Protein AF-0000000078884298 (afdb_homodimer)

Structure (mmCIF, N/CA/C/O backbone):
data_AF-0000000078884298-model_v1
#
loop_
_entity.id
_entity.type
_entity.pdbx_description
1 polymer 'Uncharacterized protein'
#
loop_
_atom_site.group_PDB
_atom_site.id
_atom_site.type_symbol
_atom_site.label_atom_id
_atom_site.label_alt_id
_atom_site.label_comp_id
_atom_site.label_asym_id
_atom_site.label_entity_id
_atom_site.label_seq_id
_atom_site.pdbx_PDB_ins_code
_atom_site.Cartn_x
_atom_site.Cartn_y
_atom_site.Cartn_z
_atom_site.occupancy
_atom_site.B_iso_or_equiv
_atom_site.auth_seq_id
_atom_site.auth_comp_id
_atom_site.auth_asym_id
_atom_site.auth_atom_id
_atom_site.pdbx_PDB_model_num
ATOM 1 N N . MET A 1 1 ? 33.438 -14.641 -19.438 1 27.86 1 MET A N 1
ATOM 2 C CA . MET A 1 1 ? 32.188 -14.547 -20.156 1 27.86 1 MET A CA 1
ATOM 3 C C . MET A 1 1 ? 31.797 -15.891 -20.781 1 27.86 1 MET A C 1
ATOM 5 O O . MET A 1 1 ? 32.5 -16.391 -21.656 1 27.86 1 MET A O 1
ATOM 9 N N . SER A 1 2 ? 31.266 -16.688 -20.062 1 37.75 2 SER A N 1
ATOM 10 C CA . SER A 1 2 ? 31.047 -17.984 -20.703 1 37.75 2 SER A CA 1
ATOM 11 C C . SER A 1 2 ? 30.297 -17.812 -22.031 1 37.75 2 SER A C 1
ATOM 13 O O . SER A 1 2 ? 29.438 -16.938 -22.141 1 37.75 2 SER A O 1
ATOM 15 N N . ASP A 1 3 ? 30.766 -18.125 -23.047 1 38.22 3 ASP A N 1
ATOM 16 C CA . ASP A 1 3 ? 30.344 -18.109 -24.438 1 38.22 3 ASP A CA 1
ATOM 17 C C . ASP A 1 3 ? 28.922 -18.656 -24.594 1 38.22 3 ASP A C 1
ATOM 19 O O . ASP A 1 3 ? 28.625 -19.766 -24.156 1 38.22 3 ASP A O 1
ATOM 23 N N . PRO A 1 4 ? 27.969 -17.781 -24.844 1 50.66 4 PRO A N 1
ATOM 24 C CA . PRO A 1 4 ? 26.609 -18.25 -25.109 1 50.66 4 PRO A CA 1
ATOM 25 C C . PRO A 1 4 ? 26.594 -19.578 -25.859 1 50.66 4 PRO A C 1
ATOM 27 O O . PRO A 1 4 ? 25.688 -20.391 -25.641 1 50.66 4 PRO A O 1
ATOM 30 N N . GLU A 1 5 ? 27.609 -19.781 -26.609 1 48.53 5 GLU A N 1
ATOM 31 C CA . GLU A 1 5 ? 27.672 -21.031 -27.359 1 48.53 5 GLU A CA 1
ATOM 32 C C . GLU A 1 5 ? 27.953 -22.219 -26.438 1 48.53 5 GLU A C 1
ATOM 34 O O . GLU A 1 5 ? 27.406 -23.312 -26.641 1 48.53 5 GLU A O 1
ATOM 39 N N . VAL A 1 6 ? 28.781 -21.984 -25.438 1 46.94 6 VAL A N 1
ATOM 40 C CA . VAL A 1 6 ? 29.125 -23.078 -24.516 1 46.94 6 VAL A CA 1
ATOM 41 C C . VAL A 1 6 ? 27.922 -23.391 -23.609 1 46.94 6 VAL A C 1
ATOM 43 O O . VAL A 1 6 ? 27.641 -24.547 -23.328 1 46.94 6 VAL A O 1
ATOM 46 N N . GLU A 1 7 ? 27.281 -22.375 -23.125 1 55.28 7 GLU A N 1
ATOM 47 C CA . GLU A 1 7 ? 26.094 -22.531 -22.297 1 55.28 7 GLU A CA 1
ATOM 48 C C . GLU A 1 7 ? 25 -23.312 -23.016 1 55.28 7 GLU A C 1
ATOM 50 O O . GLU A 1 7 ? 24.359 -24.188 -22.422 1 55.28 7 GLU A O 1
ATOM 55 N N . ASP A 1 8 ? 25.016 -23.125 -24.234 1 65.81 8 ASP A N 1
ATOM 56 C CA . ASP A 1 8 ? 24.047 -23.828 -25.078 1 65.81 8 ASP A CA 1
ATOM 57 C C . ASP A 1 8 ? 24.469 -25.281 -25.281 1 65.81 8 ASP A C 1
ATOM 59 O O . ASP A 1 8 ? 23.625 -26.172 -25.328 1 65.81 8 ASP A O 1
ATOM 63 N N . ARG A 1 9 ? 25.797 -25.578 -25.078 1 68.81 9 ARG A N 1
ATOM 64 C CA . ARG A 1 9 ? 26.281 -26.938 -25.281 1 68.81 9 ARG A CA 1
ATOM 65 C C . ARG A 1 9 ? 25.953 -27.828 -24.094 1 68.81 9 ARG A C 1
ATOM 67 O O . ARG A 1 9 ? 25.562 -28.984 -24.266 1 68.81 9 ARG A O 1
ATOM 74 N N . GLU A 1 10 ? 26.141 -27.297 -22.938 1 76.5 10 GLU A N 1
ATOM 75 C CA . GLU A 1 10 ? 25.844 -28.094 -21.75 1 76.5 10 GLU A CA 1
ATOM 76 C C . GLU A 1 10 ? 24.359 -28.422 -21.656 1 76.5 10 GLU A C 1
ATOM 78 O O . GLU A 1 10 ? 23.984 -29.562 -21.391 1 76.5 10 GLU A O 1
ATOM 83 N N . ALA A 1 11 ? 23.594 -27.5 -21.906 1 79.94 11 ALA A N 1
ATOM 84 C CA . ALA A 1 11 ? 22.141 -27.734 -21.891 1 79.94 11 ALA A CA 1
ATOM 85 C C . ALA A 1 11 ? 21.75 -28.734 -22.969 1 79.94 11 ALA A C 1
ATOM 87 O O . ALA A 1 11 ? 20.859 -29.562 -22.766 1 79.94 11 ALA A O 1
ATOM 88 N N . ARG A 1 12 ? 22.438 -28.688 -24.062 1 79.19 12 ARG A N 1
ATOM 89 C CA . ARG A 1 12 ? 22.141 -29.609 -25.156 1 79.19 12 ARG A CA 1
ATOM 90 C C . ARG A 1 12 ? 22.5 -31.047 -24.781 1 79.19 12 ARG A C 1
ATOM 92 O O . ARG A 1 12 ? 21.797 -31.984 -25.156 1 79.19 12 ARG A O 1
ATOM 99 N N . GLU A 1 13 ? 23.531 -31.172 -24.031 1 84 13 GLU A N 1
ATOM 100 C CA . GLU A 1 13 ? 23.938 -32.5 -23.578 1 84 13 GLU A CA 1
ATOM 101 C C . GLU A 1 13 ? 22.922 -33.094 -22.594 1 84 13 GLU A C 1
ATOM 103 O O . GLU A 1 13 ? 22.625 -34.281 -22.641 1 84 13 GLU A O 1
ATOM 108 N N . ILE A 1 14 ? 22.453 -32.281 -21.797 1 86.5 14 ILE A N 1
ATOM 109 C CA . ILE A 1 14 ? 21.469 -32.719 -20.812 1 86.5 14 ILE A CA 1
ATOM 110 C C . ILE A 1 14 ? 20.156 -33.062 -21.531 1 86.5 14 ILE A C 1
ATOM 112 O O . ILE A 1 14 ? 19.5 -34.062 -21.188 1 86.5 14 ILE A O 1
ATOM 116 N N . ARG A 1 15 ? 19.797 -32.344 -22.547 1 86.94 15 ARG A N 1
ATOM 117 C CA . ARG A 1 15 ? 18.578 -32.594 -23.312 1 86.94 15 ARG A CA 1
ATOM 118 C C . ARG A 1 15 ? 18.641 -33.969 -24 1 86.94 15 ARG A C 1
ATOM 120 O O . ARG A 1 15 ? 17.641 -34.656 -24.109 1 86.94 15 ARG A O 1
ATOM 127 N N . ARG A 1 16 ? 19.828 -34.25 -24.344 1 84.5 16 ARG A N 1
ATOM 128 C CA . ARG A 1 16 ? 20 -35.531 -25.016 1 84.5 16 ARG A CA 1
ATOM 129 C C . ARG A 1 16 ? 19.781 -36.688 -24.047 1 84.5 16 ARG A C 1
ATOM 131 O O . ARG A 1 16 ? 19.344 -37.781 -24.453 1 84.5 16 ARG A O 1
ATOM 138 N N . LYS A 1 17 ? 19.984 -36.375 -22.844 1 87.62 17 LYS A N 1
ATOM 139 C CA . LYS A 1 17 ? 19.781 -37.406 -21.828 1 87.62 17 LYS A CA 1
ATOM 140 C C . LYS A 1 17 ? 18.297 -37.594 -21.5 1 87.62 17 LYS A C 1
ATOM 142 O O . LYS A 1 17 ? 17.891 -38.594 -20.906 1 87.62 17 LYS A O 1
ATOM 147 N N . CYS A 1 18 ? 17.5 -36.688 -21.969 1 90.44 18 CYS A N 1
ATOM 148 C CA . CYS A 1 18 ? 16.078 -36.656 -21.641 1 90.44 18 CYS A CA 1
ATOM 149 C C . CYS A 1 18 ? 15.234 -37.188 -22.797 1 90.44 18 CYS A C 1
ATOM 151 O O . CYS A 1 18 ? 14.211 -36.594 -23.141 1 90.44 18 CYS A O 1
ATOM 153 N N . ARG A 1 19 ? 15.594 -38.25 -23.453 1 90.25 19 ARG A N 1
ATOM 154 C CA . ARG A 1 19 ? 14.844 -38.938 -24.484 1 90.25 19 ARG A CA 1
ATOM 155 C C . ARG A 1 19 ? 14.508 -38 -25.656 1 90.25 19 ARG A C 1
ATOM 157 O O . ARG A 1 19 ? 13.367 -37.969 -26.109 1 90.25 19 ARG A O 1
ATOM 164 N N . THR A 1 20 ? 15.352 -37.156 -26.016 1 91.81 20 THR A N 1
ATOM 165 C CA . THR A 1 20 ? 15.125 -36.25 -27.141 1 91.81 20 THR A CA 1
ATOM 166 C C . THR A 1 20 ? 15.172 -37 -28.469 1 91.81 20 THR A C 1
ATOM 168 O O . THR A 1 20 ? 16.094 -37.781 -28.719 1 91.81 20 THR A O 1
ATOM 171 N N . VAL A 1 21 ? 14.133 -36.844 -29.234 1 91.62 21 VAL A N 1
ATOM 172 C CA . VAL A 1 21 ? 14.086 -37.406 -30.578 1 91.62 21 VAL A CA 1
ATOM 173 C C . VAL A 1 21 ? 14.008 -36.281 -31.609 1 91.62 21 VAL A C 1
ATOM 175 O O . VAL A 1 21 ? 13.219 -35.344 -31.453 1 91.62 21 VAL A O 1
ATOM 178 N N . GLU A 1 22 ? 14.875 -36.312 -32.562 1 91.06 22 GLU A N 1
ATOM 179 C CA . GLU A 1 22 ? 14.891 -35.312 -33.625 1 91.06 22 GLU A CA 1
ATOM 180 C C . GLU A 1 22 ? 14.773 -35.969 -35 1 91.06 22 GLU A C 1
ATOM 182 O O . GLU A 1 22 ? 15.414 -37 -35.25 1 91.06 22 GLU A O 1
ATOM 187 N N . PHE A 1 23 ? 13.836 -35.562 -35.719 1 89.12 23 PHE A N 1
ATOM 188 C CA . PHE A 1 23 ? 13.703 -36.062 -37.094 1 89.12 23 PHE A CA 1
ATOM 189 C C . PHE A 1 23 ? 13.109 -35 -38 1 89.12 23 PHE A C 1
ATOM 191 O O . PHE A 1 23 ? 12.719 -33.938 -37.531 1 89.12 23 PHE A O 1
ATOM 198 N N . SER A 1 24 ? 13.258 -35.094 -39.219 1 88.81 24 SER A N 1
ATOM 199 C CA . SER A 1 24 ? 12.734 -34.156 -40.188 1 88.81 24 SER A CA 1
ATOM 200 C C . SER A 1 24 ? 11.672 -34.781 -41.094 1 88.81 24 SER A C 1
ATOM 202 O O . SER A 1 24 ? 11.805 -35.938 -41.469 1 88.81 24 SER A O 1
ATOM 204 N N . ILE A 1 25 ? 10.594 -34.281 -41.125 1 81.81 25 ILE A N 1
ATOM 205 C CA . ILE A 1 25 ? 9.555 -34.688 -42.094 1 81.81 25 ILE A CA 1
ATOM 206 C C . ILE A 1 25 ? 9.539 -33.688 -43.25 1 81.81 25 ILE A C 1
ATOM 208 O O . ILE A 1 25 ? 9.148 -32.531 -43.094 1 81.81 25 ILE A O 1
ATOM 212 N N . TRP A 1 26 ? 9.969 -34.156 -44.438 1 80.56 26 TRP A N 1
ATOM 213 C CA . TRP A 1 26 ? 10.18 -33.281 -45.562 1 80.56 26 TRP A CA 1
ATOM 214 C C . TRP A 1 26 ? 11.117 -32.125 -45.219 1 80.56 26 TRP A C 1
ATOM 216 O O . TRP A 1 26 ? 12.227 -32.344 -44.719 1 80.56 26 TRP A O 1
ATOM 226 N N . LYS A 1 27 ? 10.703 -30.812 -45.094 1 79.75 27 LYS A N 1
ATOM 227 C CA . LYS A 1 27 ? 11.555 -29.672 -44.781 1 79.75 27 LYS A CA 1
ATOM 228 C C . LYS A 1 27 ? 11.258 -29.109 -43.406 1 79.75 27 LYS A C 1
ATOM 230 O O . LYS A 1 27 ? 11.828 -28.094 -43 1 79.75 27 LYS A O 1
ATOM 235 N N . LEU A 1 28 ? 10.469 -29.969 -42.688 1 83.25 28 LEU A N 1
ATOM 236 C CA . LEU A 1 28 ? 10.094 -29.469 -41.375 1 83.25 28 LEU A CA 1
ATOM 237 C C . LEU A 1 28 ? 10.773 -30.266 -40.281 1 83.25 28 LEU A C 1
ATOM 239 O O . LEU A 1 28 ? 10.719 -31.5 -40.25 1 83.25 28 LEU A O 1
ATOM 243 N N . ARG A 1 29 ? 11.445 -29.641 -39.469 1 87.94 29 ARG A N 1
ATOM 244 C CA . ARG A 1 29 ? 12.195 -30.266 -38.375 1 87.94 29 ARG A CA 1
ATOM 245 C C . ARG A 1 29 ? 11.312 -30.516 -37.156 1 87.94 29 ARG A C 1
ATOM 247 O O . ARG A 1 29 ? 10.398 -29.734 -36.875 1 87.94 29 ARG A O 1
ATOM 254 N N . VAL A 1 30 ? 11.508 -31.625 -36.5 1 90.81 30 VAL A N 1
ATOM 255 C CA . VAL A 1 30 ? 10.797 -31.984 -35.25 1 90.81 30 VAL A CA 1
ATOM 256 C C . VAL A 1 30 ? 11.805 -32.375 -34.188 1 90.81 30 VAL A C 1
ATOM 258 O O . VAL A 1 30 ? 12.789 -33.062 -34.469 1 90.81 30 VAL A O 1
ATOM 261 N N . SER A 1 31 ? 11.781 -31.812 -33.094 1 91.75 31 SER A N 1
ATOM 262 C CA . SER A 1 31 ? 12.594 -32.125 -31.938 1 91.75 31 SER A CA 1
ATOM 263 C C . SER A 1 31 ? 11.75 -32.188 -30.672 1 91.75 31 SER A C 1
ATOM 265 O O . SER A 1 31 ? 11.281 -31.141 -30.188 1 91.75 31 SER A O 1
ATOM 267 N N . LEU A 1 32 ? 11.43 -33.344 -30.203 1 93.38 32 LEU A N 1
ATOM 268 C CA . LEU A 1 32 ? 10.531 -33.406 -29.047 1 93.38 32 LEU A CA 1
ATOM 269 C C . LEU A 1 32 ? 10.883 -34.594 -28.156 1 93.38 32 LEU A C 1
ATOM 271 O O . LEU A 1 32 ? 11.688 -35.469 -28.547 1 93.38 32 LEU A O 1
ATOM 275 N N . ASN A 1 33 ? 10.539 -34.562 -26.953 1 95.12 33 ASN A N 1
ATOM 276 C CA . ASN A 1 33 ? 10.438 -35.75 -26.078 1 95.12 33 ASN A CA 1
ATOM 277 C C . ASN A 1 33 ? 9.141 -36.5 -26.328 1 95.12 33 ASN A C 1
ATOM 279 O O . ASN A 1 33 ? 8.062 -36.062 -25.953 1 95.12 33 ASN A O 1
ATOM 283 N N . PRO A 1 34 ? 9.242 -37.594 -26.875 1 94.62 34 PRO A N 1
ATOM 284 C CA . PRO A 1 34 ? 8.023 -38.312 -27.312 1 94.62 34 PRO A CA 1
ATOM 285 C C . PRO A 1 34 ? 7.125 -38.688 -26.141 1 94.62 34 PRO A C 1
ATOM 287 O O . PRO A 1 34 ? 5.898 -38.688 -26.266 1 94.62 34 PRO A O 1
ATOM 290 N N . VAL A 1 35 ? 7.656 -39.031 -25.047 1 94.94 35 VAL A N 1
ATOM 291 C CA . VAL A 1 35 ? 6.852 -39.438 -23.906 1 94.94 35 VAL A CA 1
ATOM 292 C C . VAL A 1 35 ? 6.043 -38.219 -23.406 1 94.94 35 VAL A C 1
ATOM 294 O O . VAL A 1 35 ? 4.828 -38.312 -23.219 1 94.94 35 VAL A O 1
ATOM 297 N N . VAL A 1 36 ? 6.727 -37.156 -23.219 1 95.75 36 VAL A N 1
ATOM 298 C CA . VAL A 1 36 ? 6.074 -35.938 -22.703 1 95.75 36 VAL A CA 1
ATOM 299 C C . VAL A 1 36 ? 5.047 -35.438 -23.719 1 95.75 36 VAL A C 1
ATOM 301 O O . VAL A 1 36 ? 3.914 -35.125 -23.344 1 95.75 36 VAL A O 1
ATOM 304 N N . THR A 1 37 ? 5.402 -35.375 -24.953 1 96 37 THR A N 1
ATOM 305 C CA . THR A 1 37 ? 4.543 -34.812 -26 1 96 37 THR A CA 1
ATOM 306 C C . THR A 1 37 ? 3.318 -35.688 -26.219 1 96 37 THR A C 1
ATOM 308 O O . THR A 1 37 ? 2.188 -35.219 -26.219 1 96 37 THR A O 1
ATOM 311 N N . ILE A 1 38 ? 3.543 -36.969 -26.328 1 95.69 38 ILE A N 1
ATOM 312 C CA . ILE A 1 38 ? 2.465 -37.875 -26.703 1 95.69 38 ILE A CA 1
ATOM 313 C C . ILE A 1 38 ? 1.514 -38.062 -25.516 1 95.69 38 ILE A C 1
ATOM 315 O O . ILE A 1 38 ? 0.292 -38 -25.688 1 95.69 38 ILE A O 1
ATOM 319 N N . ILE A 1 39 ? 2.029 -38.219 -24.375 1 96.12 39 ILE A N 1
ATOM 320 C CA . ILE A 1 39 ? 1.16 -38.438 -23.234 1 96.12 39 ILE A CA 1
ATOM 321 C C . ILE A 1 39 ? 0.379 -37.156 -22.938 1 96.12 39 ILE A C 1
ATOM 323 O O . ILE A 1 39 ? -0.81 -37.219 -22.609 1 96.12 39 ILE A O 1
ATOM 327 N N . SER A 1 40 ? 1.052 -36.031 -22.984 1 96.69 40 SER A N 1
ATOM 328 C CA . SER A 1 40 ? 0.337 -34.781 -22.797 1 96.69 40 SER A CA 1
ATOM 329 C C . SER A 1 40 ? -0.765 -34.594 -23.844 1 96.69 40 SER A C 1
ATOM 331 O O . SER A 1 40 ? -1.88 -34.188 -23.516 1 96.69 40 SER A O 1
ATOM 333 N N . ALA A 1 41 ? -0.424 -34.906 -25.062 1 96.25 41 ALA A N 1
ATOM 334 C CA . ALA A 1 41 ? -1.399 -34.781 -26.141 1 96.25 41 ALA A CA 1
ATOM 335 C C . ALA A 1 41 ? -2.592 -35.719 -25.906 1 96.25 41 ALA A C 1
ATOM 337 O O . ALA A 1 41 ? -3.74 -35.312 -26.125 1 96.25 41 ALA A O 1
ATOM 338 N N . ILE A 1 42 ? -2.285 -36.875 -25.453 1 96.81 42 ILE A N 1
ATOM 339 C CA . ILE A 1 42 ? -3.342 -37.875 -25.203 1 96.81 42 ILE A CA 1
ATOM 340 C C . ILE A 1 42 ? -4.258 -37.344 -24.094 1 96.81 42 ILE A C 1
ATOM 342 O O . ILE A 1 42 ? -5.484 -37.469 -24.203 1 96.81 42 ILE A O 1
ATOM 346 N N . ILE A 1 43 ? -3.691 -36.844 -23.094 1 95.12 43 ILE A N 1
ATOM 347 C CA . ILE A 1 43 ? -4.473 -36.375 -21.969 1 95.12 43 ILE A CA 1
ATOM 348 C C . ILE A 1 43 ? -5.328 -35.188 -22.391 1 95.12 43 ILE A C 1
ATOM 350 O O . ILE A 1 43 ? -6.531 -35.125 -22.125 1 95.12 43 ILE A O 1
ATOM 354 N N . ILE A 1 44 ? -4.773 -34.25 -23.109 1 95.25 44 ILE A N 1
ATOM 355 C CA . ILE A 1 44 ? -5.461 -33.031 -23.484 1 95.25 44 ILE A CA 1
ATOM 356 C C . ILE A 1 44 ? -6.52 -33.344 -24.547 1 95.25 44 ILE A C 1
ATOM 358 O O . ILE A 1 44 ? -7.672 -32.906 -24.422 1 95.25 44 ILE A O 1
ATOM 362 N N . TRP A 1 45 ? -6.156 -34.062 -25.547 1 95.69 45 TRP A N 1
ATOM 363 C CA . TRP A 1 45 ? -7.105 -34.375 -26.609 1 95.69 45 TRP A CA 1
ATOM 364 C C . TRP A 1 45 ? -8.156 -35.375 -26.125 1 95.69 45 TRP A C 1
ATOM 366 O O . TRP A 1 45 ? -9.305 -35.375 -26.578 1 95.69 45 TRP A O 1
ATOM 376 N N . GLY A 1 46 ? -7.719 -36.281 -25.25 1 94.94 46 GLY A N 1
ATOM 377 C CA . GLY A 1 46 ? -8.727 -37.094 -24.594 1 94.94 46 GLY A CA 1
ATOM 378 C C . GLY A 1 46 ? -9.773 -36.281 -23.875 1 94.94 46 GLY A C 1
ATOM 379 O O . GLY A 1 46 ? -10.969 -36.594 -23.922 1 94.94 46 GLY A O 1
ATOM 380 N N . PHE A 1 47 ? -9.336 -35.312 -23.219 1 92.19 47 PHE A N 1
ATOM 381 C CA . PHE A 1 47 ? -10.227 -34.375 -22.516 1 92.19 47 PHE A CA 1
ATOM 382 C C . PHE A 1 47 ? -11.125 -33.656 -23.5 1 92.19 47 PHE A C 1
ATOM 384 O O . PHE A 1 47 ? -12.32 -33.469 -23.266 1 92.19 47 PHE A O 1
ATOM 391 N N . VAL A 1 48 ? -10.562 -33.125 -24.609 1 92.81 48 VAL A N 1
ATOM 392 C CA . VAL A 1 48 ? -11.305 -32.438 -25.656 1 92.81 48 VAL A CA 1
ATOM 393 C C . VAL A 1 48 ? -12.414 -33.344 -26.203 1 92.81 48 VAL A C 1
ATOM 395 O O . VAL A 1 48 ? -13.562 -32.906 -26.312 1 92.81 48 VAL A O 1
ATOM 398 N N . VAL A 1 49 ? -12.031 -34.562 -26.453 1 94.62 49 VAL A N 1
ATOM 399 C CA . VAL A 1 49 ? -12.992 -35.531 -26.984 1 94.62 49 VAL A CA 1
ATOM 400 C C . VAL A 1 49 ? -14.07 -35.812 -25.938 1 94.62 49 VAL A C 1
ATOM 402 O O . VAL A 1 49 ? -15.258 -35.906 -26.25 1 94.62 49 VAL A O 1
ATOM 405 N N . PHE A 1 50 ? -13.633 -35.969 -24.766 1 92.56 50 PHE A N 1
ATOM 406 C CA . PHE A 1 50 ? -14.578 -36.188 -23.672 1 92.56 50 PHE A CA 1
ATOM 407 C C . PHE A 1 50 ? -15.594 -35.062 -23.578 1 92.56 50 PHE A C 1
ATOM 409 O O . PHE A 1 50 ? -16.797 -35.312 -23.5 1 92.56 50 PHE A O 1
ATOM 416 N N . CYS A 1 51 ? -15.195 -33.844 -23.656 1 90.94 51 CYS A N 1
ATOM 417 C CA . CYS A 1 51 ? -16.062 -32.688 -23.531 1 90.94 51 CYS A CA 1
ATOM 418 C C . CYS A 1 51 ? -17 -32.562 -24.719 1 90.94 51 CYS A C 1
ATOM 420 O O . CYS A 1 51 ? -18.172 -32.25 -24.562 1 90.94 51 CYS A O 1
ATOM 422 N N . LEU A 1 52 ? -16.531 -32.875 -25.969 1 91.44 52 LEU A N 1
ATOM 423 C CA . LEU A 1 52 ? -17.312 -32.625 -27.172 1 91.44 52 LEU A CA 1
ATOM 424 C C . LEU A 1 52 ? -18.234 -33.812 -27.453 1 91.44 52 LEU A C 1
ATOM 426 O O . LEU A 1 52 ? -19.344 -33.625 -27.984 1 91.44 52 LEU A O 1
ATOM 430 N N . ARG A 1 53 ? -17.828 -35 -27.094 1 92.31 53 ARG A N 1
ATOM 431 C CA . ARG A 1 53 ? -18.641 -36.188 -27.375 1 92.31 53 ARG A CA 1
ATOM 432 C C . ARG A 1 53 ? -19.688 -36.375 -26.281 1 92.31 53 ARG A C 1
ATOM 434 O O . ARG A 1 53 ? -20.812 -36.781 -26.578 1 92.31 53 ARG A O 1
ATOM 441 N N . TRP A 1 54 ? -19.297 -36.219 -25.062 1 92 54 TRP A N 1
ATOM 442 C CA . TRP A 1 54 ? -20.203 -36.375 -23.938 1 92 54 TRP A CA 1
ATOM 443 C C . TRP A 1 54 ? -20.422 -35.031 -23.234 1 92 54 TRP A C 1
ATOM 445 O O . TRP A 1 54 ? -20.156 -34.875 -22.047 1 92 54 TRP A O 1
ATOM 455 N N . THR A 1 55 ? -20.969 -34.156 -23.953 1 89.62 55 THR A N 1
ATOM 456 C CA . THR A 1 55 ? -21.109 -32.75 -23.562 1 89.62 55 THR A CA 1
ATOM 457 C C . THR A 1 55 ? -21.906 -32.625 -22.266 1 89.62 55 THR A C 1
ATOM 459 O O . THR A 1 55 ? -21.547 -31.859 -21.375 1 89.62 55 THR A O 1
ATOM 462 N N . ASP A 1 56 ? -22.984 -33.375 -22.141 1 88.94 56 ASP A N 1
ATOM 463 C CA . ASP A 1 56 ? -23.844 -33.281 -20.969 1 88.94 56 ASP A CA 1
ATOM 464 C C . ASP A 1 56 ? -23.141 -33.844 -19.719 1 88.94 56 ASP A C 1
ATOM 466 O O . ASP A 1 56 ? -23.219 -33.25 -18.641 1 88.94 56 ASP A O 1
ATOM 470 N N . LEU A 1 57 ? -22.531 -34.938 -20 1 88.62 57 LEU A N 1
ATOM 471 C CA . LEU A 1 57 ? -21.797 -35.531 -18.891 1 88.62 57 LEU A CA 1
ATOM 472 C C . LEU A 1 57 ? -20.672 -34.625 -18.422 1 88.62 57 LEU A C 1
ATOM 474 O O . LEU A 1 57 ? -20.453 -34.469 -17.219 1 88.62 57 LEU A O 1
ATOM 478 N N . ALA A 1 58 ? -19.969 -34.156 -19.328 1 89.19 58 ALA A N 1
ATOM 479 C CA . ALA A 1 58 ? -18.875 -33.25 -19 1 89.19 58 ALA A CA 1
ATOM 480 C C . ALA A 1 58 ? -19.391 -31.984 -18.312 1 89.19 58 ALA A C 1
ATOM 482 O O . ALA A 1 58 ? -18.766 -31.484 -17.375 1 89.19 58 ALA A O 1
ATOM 483 N N . GLY A 1 59 ? -20.469 -31.484 -18.766 1 87.69 59 GLY A N 1
ATOM 484 C CA . GLY A 1 59 ? -21.078 -30.281 -18.188 1 87.69 59 GLY A CA 1
ATOM 485 C C . GLY A 1 59 ? -21.5 -30.469 -16.75 1 87.69 59 GLY A C 1
ATOM 486 O O . GLY A 1 59 ? -21.5 -29.516 -15.969 1 87.69 59 GLY A O 1
ATOM 487 N N . ASP A 1 60 ? -21.781 -31.688 -16.391 1 87 60 ASP A N 1
ATOM 488 C CA . ASP A 1 60 ? -22.188 -31.984 -15.031 1 87 60 ASP A CA 1
ATOM 489 C C . ASP A 1 60 ? -20.984 -32.344 -14.156 1 87 60 ASP A C 1
ATOM 491 O O . ASP A 1 60 ? -20.969 -32.031 -12.961 1 87 60 ASP A O 1
ATOM 495 N N . SER A 1 61 ? -20.062 -32.938 -14.734 1 88 61 SER A N 1
ATOM 496 C CA . SER A 1 61 ? -18.938 -33.5 -13.977 1 88 61 SER A CA 1
ATOM 497 C C . SER A 1 61 ? -17.922 -32.406 -13.633 1 88 61 SER A C 1
ATOM 499 O O . SER A 1 61 ? -17.328 -32.438 -12.547 1 88 61 SER A O 1
ATOM 501 N N . LEU A 1 62 ? -17.672 -31.562 -14.492 1 88 62 LEU A N 1
ATOM 502 C CA . LEU A 1 62 ? -16.625 -30.562 -14.289 1 88 62 LEU A CA 1
ATOM 503 C C . LEU A 1 62 ? -16.953 -29.656 -13.117 1 88 62 LEU A C 1
ATOM 505 O O . LEU A 1 62 ? -16.141 -29.5 -12.195 1 88 62 LEU A O 1
ATOM 509 N N . PRO A 1 63 ? -18.156 -29.141 -13.07 1 87.44 63 PRO A N 1
ATOM 510 C CA . PRO A 1 63 ? -18.5 -28.312 -11.914 1 87.44 63 PRO A CA 1
ATOM 511 C C . PRO A 1 63 ? -18.469 -29.094 -10.602 1 87.44 63 PRO A C 1
ATOM 513 O O . PRO A 1 63 ? -18.141 -28.547 -9.547 1 87.44 63 PRO A O 1
ATOM 516 N N . LYS A 1 64 ? -18.797 -30.344 -10.688 1 88.94 64 LYS A N 1
ATOM 517 C CA . LYS A 1 64 ? -18.734 -31.188 -9.492 1 88.94 64 LYS A CA 1
ATOM 518 C C . LYS A 1 64 ? -17.297 -31.344 -9 1 88.94 64 LYS A C 1
ATOM 520 O O . LYS A 1 64 ? -17.047 -31.359 -7.797 1 88.94 64 LYS A O 1
ATOM 525 N N . GLY A 1 65 ? -16.438 -31.547 -9.953 1 89.5 65 GLY A N 1
ATOM 526 C CA . GLY A 1 65 ? -15.023 -31.609 -9.602 1 89.5 65 GLY A CA 1
ATOM 527 C C . GLY A 1 65 ? -14.516 -30.328 -8.969 1 89.5 65 GLY A C 1
ATOM 528 O O . GLY A 1 65 ? -13.773 -30.375 -7.98 1 89.5 65 GLY A O 1
ATOM 529 N N . LYS A 1 66 ? -14.922 -29.266 -9.555 1 90.31 66 LYS A N 1
ATOM 530 C CA . LYS A 1 66 ? -14.555 -27.953 -9.023 1 90.31 66 LYS A CA 1
ATOM 531 C C . LYS A 1 66 ? -15.047 -27.797 -7.586 1 90.31 66 LYS A C 1
ATOM 533 O O . LYS A 1 66 ? -14.281 -27.375 -6.711 1 90.31 66 LYS A O 1
ATOM 538 N N . ARG A 1 67 ? -16.266 -28.156 -7.297 1 89.94 67 ARG A N 1
ATOM 539 C CA . ARG A 1 67 ? -16.844 -28.031 -5.969 1 89.94 67 ARG A CA 1
ATOM 540 C C . ARG A 1 67 ? -16.156 -28.969 -4.977 1 89.94 67 ARG A C 1
ATOM 542 O O . ARG A 1 67 ? -15.992 -28.625 -3.807 1 89.94 67 ARG A O 1
ATOM 549 N N . TRP A 1 68 ? -15.805 -30.078 -5.477 1 91.44 68 TRP A N 1
ATOM 550 C CA . TRP A 1 68 ? -15.117 -31.047 -4.617 1 91.44 68 TRP A CA 1
ATOM 551 C C . TRP A 1 68 ? -13.766 -30.5 -4.168 1 91.44 68 TRP A C 1
ATOM 553 O O . TRP A 1 68 ? -13.398 -30.625 -2.996 1 91.44 68 TRP A O 1
ATOM 563 N N . VAL A 1 69 ? -13.055 -29.953 -5.047 1 92 69 VAL A N 1
ATOM 564 C CA . VAL A 1 69 ? -11.758 -29.391 -4.711 1 92 69 VAL A CA 1
ATOM 565 C C . VAL A 1 69 ? -11.93 -28.297 -3.648 1 92 69 VAL A C 1
ATOM 567 O O . VAL A 1 69 ? -11.172 -28.25 -2.674 1 92 69 VAL A O 1
ATOM 570 N N . THR A 1 70 ? -12.914 -27.469 -3.824 1 90.94 70 THR A N 1
ATOM 571 C CA . THR A 1 70 ? -13.133 -26.375 -2.883 1 90.94 70 THR A CA 1
ATOM 572 C C . THR A 1 70 ? -13.555 -26.922 -1.52 1 90.94 70 THR A C 1
ATOM 574 O O . THR A 1 70 ? -13.062 -26.453 -0.485 1 90.94 70 THR A O 1
ATOM 577 N N . LYS A 1 71 ? -14.422 -27.875 -1.526 1 89.44 71 LYS A N 1
ATOM 578 C CA . LYS A 1 71 ? -14.961 -28.422 -0.282 1 89.44 71 LYS A CA 1
ATOM 579 C C . LYS A 1 71 ? -13.875 -29.125 0.522 1 89.44 71 LYS A C 1
ATOM 581 O O . LYS A 1 71 ? -13.836 -29.031 1.75 1 89.44 71 LYS A O 1
ATOM 586 N N . VAL A 1 72 ? -12.945 -29.719 -0.193 1 91.56 72 VAL A N 1
ATOM 587 C CA . VAL A 1 72 ? -12.016 -30.609 0.495 1 91.56 72 VAL A CA 1
ATOM 588 C C . VAL A 1 72 ? -10.672 -29.906 0.682 1 91.56 72 VAL A C 1
ATOM 590 O O . VAL A 1 72 ? -10.008 -30.094 1.701 1 91.56 72 VAL A O 1
ATOM 593 N N . TRP A 1 73 ? -10.32 -29.078 -0.248 1 93.62 73 TRP A N 1
ATOM 594 C CA . TRP A 1 73 ? -8.914 -28.719 -0.299 1 93.62 73 TRP A CA 1
ATOM 595 C C . TRP A 1 73 ? -8.734 -27.219 -0.136 1 93.62 73 TRP A C 1
ATOM 597 O O . TRP A 1 73 ? -7.629 -26.688 -0.325 1 93.62 73 TRP A O 1
ATOM 607 N N . THR A 1 74 ? -9.703 -26.5 0.307 1 93.5 74 THR A N 1
ATOM 608 C CA . THR A 1 74 ? -9.586 -25.062 0.538 1 93.5 74 THR A CA 1
ATOM 609 C C . THR A 1 74 ? -8.445 -24.766 1.509 1 93.5 74 THR A C 1
ATOM 611 O O . THR A 1 74 ? -7.645 -23.859 1.277 1 93.5 74 THR A O 1
ATOM 614 N N . TRP A 1 75 ? -8.305 -25.578 2.551 1 93.38 75 TRP A N 1
ATOM 615 C CA . TRP A 1 75 ? -7.27 -25.359 3.557 1 93.38 75 TRP A CA 1
ATOM 616 C C . TRP A 1 75 ? -5.875 -25.484 2.945 1 93.38 75 TRP A C 1
ATOM 618 O O . TRP A 1 75 ? -4.973 -24.719 3.285 1 93.38 75 TRP A O 1
ATOM 628 N N . LEU A 1 76 ? -5.734 -26.359 2.027 1 91.88 76 LEU A N 1
ATOM 629 C CA . LEU A 1 76 ? -4.434 -26.594 1.405 1 91.88 76 LEU A CA 1
ATOM 630 C C . LEU A 1 76 ? -4.082 -25.453 0.448 1 91.88 76 LEU A C 1
ATOM 632 O O . LEU A 1 76 ? -2.957 -24.953 0.464 1 91.88 76 LEU A O 1
ATOM 636 N N . TYR A 1 77 ? -5.051 -25.094 -0.372 1 93.12 77 TYR A N 1
ATOM 637 C CA . TYR A 1 77 ? -4.824 -24 -1.318 1 93.12 77 TYR A CA 1
ATOM 638 C C . TYR A 1 77 ? -4.426 -22.719 -0.594 1 93.12 77 TYR A C 1
ATOM 640 O O . TYR A 1 77 ? -3.439 -22.078 -0.959 1 93.12 77 TYR A O 1
ATOM 648 N N . ILE A 1 78 ? -5.176 -22.406 0.469 1 94.88 78 ILE A N 1
ATOM 649 C CA . ILE A 1 78 ? -4.961 -21.156 1.195 1 94.88 78 ILE A CA 1
ATOM 650 C C . ILE A 1 78 ? -3.656 -21.25 1.985 1 94.88 78 ILE A C 1
ATOM 652 O O . ILE A 1 78 ? -2.828 -20.328 1.927 1 94.88 78 ILE A O 1
ATOM 656 N N . GLY A 1 79 ? -3.494 -22.359 2.686 1 93.81 79 GLY A N 1
ATOM 657 C CA . GLY A 1 79 ? -2.297 -22.516 3.494 1 93.81 79 GLY A CA 1
ATOM 658 C C . GLY A 1 79 ? -1.017 -22.453 2.68 1 93.81 79 GLY A C 1
ATOM 659 O O . GLY A 1 79 ? -0.053 -21.797 3.07 1 93.81 79 GLY A O 1
ATOM 660 N N . THR A 1 80 ? -1.004 -23.078 1.532 1 94.06 80 THR A N 1
ATOM 661 C CA . THR A 1 80 ? 0.207 -23.156 0.722 1 94.06 80 THR A CA 1
ATOM 662 C C . THR A 1 80 ? 0.539 -21.781 0.122 1 94.06 80 THR A C 1
ATOM 664 O O . THR A 1 80 ? 1.71 -21.406 0.031 1 94.06 80 THR A O 1
ATOM 667 N N . GLN A 1 81 ? -0.546 -21.125 -0.305 1 95.81 81 GLN A N 1
ATOM 668 C CA . GLN A 1 81 ? -0.322 -19.797 -0.856 1 95.81 81 GLN A CA 1
ATOM 669 C C . GLN A 1 81 ? 0.411 -18.906 0.141 1 95.81 81 GLN A C 1
ATOM 671 O O . GLN A 1 81 ? 1.305 -18.141 -0.239 1 95.81 81 GLN A O 1
ATOM 676 N N . ASP A 1 82 ? 0.033 -18.984 1.367 1 95.62 82 ASP A N 1
ATOM 677 C CA . ASP A 1 82 ? 0.637 -18.172 2.416 1 95.62 82 ASP A CA 1
ATOM 678 C C . ASP A 1 82 ? 2.047 -18.656 2.746 1 95.62 82 ASP A C 1
ATOM 680 O O . ASP A 1 82 ? 2.938 -17.844 3.02 1 95.62 82 ASP A O 1
ATOM 684 N N . VAL A 1 83 ? 2.258 -19.953 2.736 1 93.12 83 VAL A N 1
ATOM 685 C CA . VAL A 1 83 ? 3.584 -20.516 2.996 1 93.12 83 VAL A CA 1
ATOM 686 C C . VAL A 1 83 ? 4.559 -20.047 1.915 1 93.12 83 VAL A C 1
ATOM 688 O O . VAL A 1 83 ? 5.691 -19.656 2.213 1 93.12 83 VAL A O 1
ATOM 691 N N . TRP A 1 84 ? 4.113 -20.109 0.672 1 96.94 84 TRP A N 1
ATOM 692 C CA . TRP A 1 84 ? 4.949 -19.656 -0.432 1 96.94 84 TRP A CA 1
ATOM 693 C C . TRP A 1 84 ? 5.281 -18.172 -0.286 1 96.94 84 TRP A C 1
ATOM 695 O O . TRP A 1 84 ? 6.422 -17.766 -0.515 1 96.94 84 TRP A O 1
ATOM 705 N N . ALA A 1 85 ? 4.297 -17.391 0.109 1 96.12 85 ALA A N 1
ATOM 706 C CA . ALA A 1 85 ? 4.508 -15.969 0.293 1 96.12 85 ALA A CA 1
ATOM 707 C C . ALA A 1 85 ? 5.535 -15.703 1.394 1 96.12 85 ALA A C 1
ATOM 709 O O . ALA A 1 85 ? 6.449 -14.891 1.217 1 96.12 85 ALA A O 1
ATOM 710 N N . VAL A 1 86 ? 5.395 -16.312 2.482 1 94.5 86 VAL A N 1
ATOM 711 C CA . VAL A 1 86 ? 6.316 -16.141 3.602 1 94.5 86 VAL A CA 1
ATOM 712 C C . VAL A 1 86 ? 7.723 -16.562 3.186 1 94.5 86 VAL A C 1
ATOM 714 O O . VAL A 1 86 ? 8.703 -15.906 3.539 1 94.5 86 VAL A O 1
ATOM 717 N N . PHE A 1 87 ? 7.828 -17.625 2.479 1 95.12 87 PHE A N 1
ATOM 718 C CA . PHE A 1 87 ? 9.117 -18.125 2.016 1 95.12 87 PHE A CA 1
ATOM 719 C C . PHE A 1 87 ? 9.82 -17.094 1.146 1 95.12 87 PHE A C 1
ATOM 721 O O . PHE A 1 87 ? 11 -16.812 1.344 1 95.12 87 PHE A O 1
ATOM 728 N N . ILE A 1 88 ? 9.117 -16.547 0.2 1 96.81 88 ILE A N 1
ATOM 729 C CA . ILE A 1 88 ? 9.711 -15.586 -0.727 1 96.81 88 ILE A CA 1
ATOM 730 C C . ILE A 1 88 ? 10.102 -14.32 0.023 1 96.81 88 ILE A C 1
ATOM 732 O O . ILE A 1 88 ? 11.141 -13.719 -0.261 1 96.81 88 ILE A O 1
ATOM 736 N N . VAL A 1 89 ? 9.281 -13.875 0.94 1 94.12 89 VAL A N 1
ATOM 737 C CA . VAL A 1 89 ? 9.609 -12.703 1.745 1 94.12 89 VAL A CA 1
ATOM 738 C C . VAL A 1 89 ? 10.852 -12.984 2.58 1 94.12 89 VAL A C 1
ATOM 740 O O . VAL A 1 89 ? 11.734 -12.125 2.701 1 94.12 89 VAL A O 1
ATOM 743 N N . ALA A 1 90 ? 10.906 -14.141 3.139 1 93.12 90 ALA A N 1
ATOM 744 C CA . ALA A 1 90 ? 12.086 -14.531 3.91 1 93.12 90 ALA A CA 1
ATOM 745 C C . ALA A 1 90 ? 13.336 -14.531 3.037 1 93.12 90 ALA A C 1
ATOM 747 O O . ALA A 1 90 ? 14.406 -14.109 3.477 1 93.12 90 ALA A O 1
ATOM 748 N N . LEU A 1 91 ? 13.188 -15.008 1.893 1 94.56 91 LEU A N 1
ATOM 749 C CA . LEU A 1 91 ? 14.305 -15.023 0.956 1 94.56 91 LEU A CA 1
ATOM 750 C C . LEU A 1 91 ? 14.766 -13.609 0.627 1 94.56 91 LEU A C 1
ATOM 752 O O . LEU A 1 91 ? 15.961 -13.344 0.521 1 94.56 91 LEU A O 1
ATOM 756 N N . TYR A 1 92 ? 13.828 -12.734 0.451 1 95.44 92 TYR A N 1
ATOM 757 C CA . TYR A 1 92 ? 14.133 -11.352 0.105 1 95.44 92 TYR A CA 1
ATOM 758 C C . TYR A 1 92 ? 15.031 -10.711 1.157 1 95.44 92 TYR A C 1
ATOM 760 O O . TYR A 1 92 ? 15.953 -9.969 0.823 1 95.44 92 TYR A O 1
ATOM 768 N N . PHE A 1 93 ? 14.797 -10.977 2.408 1 92.62 93 PHE A N 1
ATOM 769 C CA . PHE A 1 93 ? 15.523 -10.312 3.486 1 92.62 93 PHE A CA 1
ATOM 770 C C . PHE A 1 93 ? 16.719 -11.148 3.932 1 92.62 93 PHE A C 1
ATOM 772 O O . PHE A 1 93 ? 17.484 -10.727 4.797 1 92.62 93 PHE A O 1
ATOM 779 N N . SER A 1 94 ? 16.953 -12.273 3.307 1 93.31 94 SER A N 1
ATOM 780 C CA . SER A 1 94 ? 18.062 -13.156 3.684 1 93.31 94 SER A CA 1
ATOM 781 C C . SER A 1 94 ? 19.328 -12.82 2.902 1 93.31 94 SER A C 1
ATOM 783 O O . SER A 1 94 ? 19.297 -11.992 1.989 1 93.31 94 SER A O 1
ATOM 785 N N . LYS A 1 95 ? 20.422 -13.516 3.258 1 93.25 95 LYS A N 1
ATOM 786 C CA . LYS A 1 95 ? 21.703 -13.336 2.582 1 93.25 95 LYS A CA 1
ATOM 787 C C . LYS A 1 95 ? 21.656 -13.875 1.155 1 93.25 95 LYS A C 1
ATOM 789 O O . LYS A 1 95 ? 22.453 -13.484 0.308 1 93.25 95 LYS A O 1
ATOM 794 N N . TYR A 1 96 ? 20.688 -14.727 0.9 1 94.62 96 TYR A N 1
ATOM 795 C CA . TYR A 1 96 ? 20.578 -15.328 -0.426 1 94.62 96 TYR A CA 1
ATOM 796 C C . TYR A 1 96 ? 20.047 -14.32 -1.438 1 94.62 96 TYR A C 1
ATOM 798 O O . TYR A 1 96 ? 20.156 -14.531 -2.648 1 94.62 96 TYR A O 1
ATOM 806 N N . GLY A 1 97 ? 19.438 -13.281 -0.912 1 94.38 97 GLY A N 1
ATOM 807 C CA . GLY A 1 97 ? 18.844 -12.266 -1.768 1 94.38 97 GLY A CA 1
ATOM 808 C C . GLY A 1 97 ? 19.844 -11.586 -2.68 1 94.38 97 GLY A C 1
ATOM 809 O O . GLY A 1 97 ? 19.484 -11.094 -3.748 1 94.38 97 GLY A O 1
ATOM 810 N N . LYS A 1 98 ? 21.078 -11.656 -2.354 1 93.94 98 LYS A N 1
ATOM 811 C CA . LYS A 1 98 ? 22.094 -10.938 -3.1 1 93.94 98 LYS A CA 1
ATOM 812 C C . LYS A 1 98 ? 22.656 -11.797 -4.227 1 93.94 98 LYS A C 1
ATOM 814 O O . LYS A 1 98 ? 23.391 -11.305 -5.094 1 93.94 98 LYS A O 1
ATOM 819 N N . LEU A 1 99 ? 22.266 -13.062 -4.301 1 95.31 99 LEU A N 1
ATOM 820 C CA . LEU A 1 99 ? 22.703 -13.938 -5.375 1 95.31 99 LEU A CA 1
ATOM 821 C C . LEU A 1 99 ? 22.094 -13.531 -6.707 1 95.31 99 LEU A C 1
ATOM 823 O O . LEU A 1 99 ? 20.953 -13.062 -6.75 1 95.31 99 LEU A O 1
ATOM 827 N N . LYS A 1 100 ? 22.844 -13.734 -7.766 1 96.25 100 LYS A N 1
ATOM 828 C CA . LYS A 1 100 ? 22.375 -13.344 -9.094 1 96.25 100 LYS A CA 1
ATOM 829 C C . LYS A 1 100 ? 21.906 -14.555 -9.891 1 96.25 100 LYS A C 1
ATOM 831 O O . LYS A 1 100 ? 22.438 -15.656 -9.727 1 96.25 100 LYS A O 1
ATOM 836 N N . LEU A 1 101 ? 20.922 -14.312 -10.703 1 96.56 101 LEU A N 1
ATOM 837 C CA . LEU A 1 101 ? 20.516 -15.305 -11.695 1 96.56 101 LEU A CA 1
ATOM 838 C C . LEU A 1 101 ? 21.484 -15.297 -12.883 1 96.56 101 LEU A C 1
ATOM 840 O O . LEU A 1 101 ? 21.188 -14.727 -13.93 1 96.56 101 LEU A O 1
ATOM 844 N N . GLY A 1 102 ? 22.5 -15.875 -12.758 1 94.75 102 GLY A N 1
ATOM 845 C CA . GLY A 1 102 ? 23.625 -15.875 -13.672 1 94.75 102 GLY A CA 1
ATOM 846 C C . GLY A 1 102 ? 24.969 -15.766 -12.969 1 94.75 102 GLY A C 1
ATOM 847 O O . GLY A 1 102 ? 25.078 -16.078 -11.781 1 94.75 102 GLY A O 1
ATOM 848 N N . LYS A 1 103 ? 25.938 -15.414 -13.711 1 92.56 103 LYS A N 1
ATOM 849 C CA . LYS A 1 103 ? 27.266 -15.242 -13.109 1 92.56 103 LYS A CA 1
ATOM 850 C C . LYS A 1 103 ? 27.297 -13.984 -12.234 1 92.56 103 LYS A C 1
ATOM 852 O O . LYS A 1 103 ? 26.547 -13.039 -12.469 1 92.56 103 LYS A O 1
ATOM 857 N N . ASP A 1 104 ? 28.172 -13.984 -11.297 1 91.06 104 ASP A N 1
ATOM 858 C CA . ASP A 1 104 ? 28.234 -12.914 -10.312 1 91.06 104 ASP A CA 1
ATOM 859 C C . ASP A 1 104 ? 28.484 -11.562 -10.977 1 91.06 104 ASP A C 1
ATOM 861 O O . ASP A 1 104 ? 28.016 -10.531 -10.492 1 91.06 104 ASP A O 1
ATOM 865 N N . HIS A 1 105 ? 29.125 -11.531 -12.055 1 90.69 105 HIS A N 1
ATOM 866 C CA . HIS A 1 105 ? 29.531 -10.273 -12.672 1 90.69 105 HIS A CA 1
ATOM 867 C C . HIS A 1 105 ? 28.578 -9.875 -13.797 1 90.69 105 HIS A C 1
ATOM 869 O O . HIS A 1 105 ? 28.688 -8.789 -14.359 1 90.69 105 HIS A O 1
ATOM 875 N N . GLU A 1 106 ? 27.703 -10.766 -14.086 1 92.62 106 GLU A N 1
ATOM 876 C CA . GLU A 1 106 ? 26.797 -10.531 -15.211 1 92.62 106 GLU A CA 1
ATOM 877 C C . GLU A 1 106 ? 25.812 -9.414 -14.906 1 92.62 106 GLU A C 1
ATOM 879 O O . GLU A 1 106 ? 25.297 -9.32 -13.781 1 92.62 106 GLU A O 1
ATOM 884 N N . LYS A 1 107 ? 25.578 -8.555 -15.875 1 89.5 107 LYS A N 1
ATOM 885 C CA . LYS A 1 107 ? 24.578 -7.488 -15.773 1 89.5 107 LYS A CA 1
ATOM 886 C C . LYS A 1 107 ? 23.25 -7.922 -16.375 1 89.5 107 LYS A C 1
ATOM 888 O O . LYS A 1 107 ? 23.203 -8.859 -17.188 1 89.5 107 LYS A O 1
ATOM 893 N N . PRO A 1 108 ? 22.156 -7.262 -15.922 1 90.06 108 PRO A N 1
ATOM 894 C CA . PRO A 1 108 ? 20.859 -7.613 -16.5 1 90.06 108 PRO A CA 1
ATOM 895 C C . PRO A 1 108 ? 20.828 -7.441 -18.016 1 90.06 108 PRO A C 1
ATOM 897 O O . PRO A 1 108 ? 21.375 -6.473 -18.547 1 90.06 108 PRO A O 1
ATOM 900 N N . GLU A 1 109 ? 20.219 -8.43 -18.594 1 85.19 109 GLU A N 1
ATOM 901 C CA . GLU A 1 109 ? 20.125 -8.445 -20.047 1 85.19 109 GLU A CA 1
ATOM 902 C C . GLU A 1 109 ? 19.219 -7.328 -20.562 1 85.19 109 GLU A C 1
ATOM 904 O O . GLU A 1 109 ? 19.453 -6.781 -21.641 1 85.19 109 GLU A O 1
ATOM 909 N N . TYR A 1 110 ? 18.188 -7.004 -19.859 1 79.75 110 TYR A N 1
ATOM 910 C CA . TYR A 1 110 ? 17.219 -5.996 -20.25 1 79.75 110 TYR A CA 1
ATOM 911 C C . TYR A 1 110 ? 17.203 -4.84 -19.266 1 79.75 110 TYR A C 1
ATOM 913 O O . TYR A 1 110 ? 17.438 -5.027 -18.062 1 79.75 110 TYR A O 1
ATOM 921 N N . SER A 1 111 ? 16.844 -3.697 -19.859 1 76.88 111 SER A N 1
ATOM 922 C CA . SER A 1 111 ? 16.641 -2.561 -18.969 1 76.88 111 SER A CA 1
ATOM 923 C C . SER A 1 111 ? 15.445 -2.789 -18.047 1 76.88 111 SER A C 1
ATOM 925 O O . SER A 1 111 ? 14.586 -3.619 -18.328 1 76.88 111 SER A O 1
ATOM 927 N N . ASP A 1 112 ? 15.406 -2.088 -16.938 1 79.38 112 ASP A N 1
ATOM 928 C CA . ASP A 1 112 ? 14.328 -2.246 -15.961 1 79.38 112 ASP A CA 1
ATOM 929 C C . ASP A 1 112 ? 12.969 -1.979 -16.594 1 79.38 112 ASP A C 1
ATOM 931 O O . ASP A 1 112 ? 12 -2.691 -16.328 1 79.38 112 ASP A O 1
ATOM 935 N N . ALA A 1 113 ? 12.883 -0.984 -17.438 1 72.25 113 ALA A N 1
ATOM 936 C CA . ALA A 1 113 ? 11.617 -0.629 -18.078 1 72.25 113 ALA A CA 1
ATOM 937 C C . ALA A 1 113 ? 11.164 -1.724 -19.031 1 72.25 113 ALA A C 1
ATOM 939 O O . ALA A 1 113 ? 9.992 -2.117 -19.031 1 72.25 113 ALA A O 1
ATOM 940 N N . THR A 1 114 ? 12.078 -2.223 -19.797 1 72.56 114 THR A N 1
ATOM 941 C CA . THR A 1 114 ? 11.766 -3.297 -20.734 1 72.56 114 THR A CA 1
ATOM 942 C C . THR A 1 114 ? 11.398 -4.578 -20 1 72.56 114 THR A C 1
ATOM 944 O O . THR A 1 114 ? 10.469 -5.281 -20.391 1 72.56 114 THR A O 1
ATOM 947 N N . TYR A 1 115 ? 12.195 -4.82 -19.016 1 83.19 115 TYR A N 1
ATOM 948 C CA . TYR A 1 115 ? 11.961 -6.004 -18.188 1 83.19 115 TYR A CA 1
ATOM 949 C C . TYR A 1 115 ? 10.555 -5.98 -17.594 1 83.19 115 TYR A C 1
ATOM 951 O O . TYR A 1 115 ? 9.82 -6.969 -17.688 1 83.19 115 TYR A O 1
ATOM 959 N N . PHE A 1 116 ? 10.125 -4.875 -17.125 1 78.88 116 PHE A N 1
ATOM 960 C CA . PHE A 1 116 ? 8.812 -4.727 -16.5 1 78.88 116 PHE A CA 1
ATOM 961 C C . PHE A 1 116 ? 7.711 -4.879 -17.547 1 78.88 116 PHE A C 1
ATOM 963 O O . PHE A 1 116 ? 6.711 -5.555 -17.297 1 78.88 116 PHE A O 1
ATOM 970 N N . THR A 1 117 ? 7.828 -4.281 -18.641 1 73.25 117 THR A N 1
ATOM 971 C CA . THR A 1 117 ? 6.809 -4.328 -19.688 1 73.25 117 THR A CA 1
ATOM 972 C C . THR A 1 117 ? 6.617 -5.758 -20.188 1 73.25 117 THR A C 1
ATOM 974 O O . THR A 1 117 ? 5.488 -6.199 -20.406 1 73.25 117 THR A O 1
ATOM 977 N N . MET A 1 118 ? 7.77 -6.438 -20.344 1 76.31 118 MET A N 1
ATOM 978 C CA . MET A 1 118 ? 7.703 -7.816 -20.812 1 76.31 118 MET A CA 1
ATOM 979 C C . MET A 1 118 ? 7.039 -8.711 -19.781 1 76.31 118 MET A C 1
ATOM 981 O O . MET A 1 118 ? 6.207 -9.555 -20.109 1 76.31 118 MET A O 1
ATOM 985 N N . LEU A 1 119 ? 7.449 -8.484 -18.578 1 83.75 119 LEU A N 1
ATOM 986 C CA . LEU A 1 119 ? 6.926 -9.273 -17.469 1 83.75 119 LEU A CA 1
ATOM 987 C C . LEU A 1 119 ? 5.418 -9.086 -17.328 1 83.75 119 LEU A C 1
ATOM 989 O O . LEU A 1 119 ? 4.676 -10.055 -17.188 1 83.75 119 LEU A O 1
ATOM 993 N N . PHE A 1 120 ? 4.965 -7.914 -17.422 1 76.88 120 PHE A N 1
ATOM 994 C CA . PHE A 1 120 ? 3.559 -7.594 -17.203 1 76.88 120 PHE A CA 1
ATOM 995 C C . PHE A 1 120 ? 2.707 -8.102 -18.359 1 76.88 120 PHE A C 1
ATOM 997 O O . PHE A 1 120 ? 1.6 -8.602 -18.156 1 76.88 120 PHE A O 1
ATOM 1004 N N . ALA A 1 121 ? 3.213 -8 -19.547 1 70.56 121 ALA A N 1
ATOM 1005 C CA . ALA A 1 121 ? 2.469 -8.453 -20.719 1 70.56 121 ALA A CA 1
ATOM 1006 C C . ALA A 1 121 ? 2.303 -9.969 -20.703 1 70.56 121 ALA A C 1
ATOM 1008 O O . ALA A 1 121 ? 1.317 -10.492 -21.234 1 70.56 121 ALA A O 1
ATOM 1009 N N . ALA A 1 122 ? 3.277 -10.578 -20.078 1 72.31 122 ALA A N 1
ATOM 1010 C CA . ALA A 1 122 ? 3.215 -12.039 -20.047 1 72.31 122 ALA A CA 1
ATOM 1011 C C . ALA A 1 122 ? 2.287 -12.523 -18.938 1 72.31 122 ALA A C 1
ATOM 1013 O O . ALA A 1 122 ? 1.626 -13.555 -19.078 1 72.31 122 ALA A O 1
ATOM 1014 N N . GLY A 1 123 ? 2.26 -11.75 -17.906 1 74.94 123 GLY A N 1
ATOM 1015 C CA . GLY A 1 123 ? 1.559 -12.242 -16.719 1 74.94 123 GLY A CA 1
ATOM 1016 C C . GLY A 1 123 ? 0.094 -11.852 -16.688 1 74.94 123 GLY A C 1
ATOM 1017 O O . GLY A 1 123 ? -0.704 -12.461 -15.984 1 74.94 123 GLY A O 1
ATOM 1018 N N . ILE A 1 124 ? -0.185 -10.828 -17.422 1 74.31 124 ILE A N 1
ATOM 1019 C CA . ILE A 1 124 ? -1.557 -10.336 -17.359 1 74.31 124 ILE A CA 1
ATOM 1020 C C . ILE A 1 124 ? -2.207 -10.461 -18.734 1 74.31 124 ILE A C 1
ATOM 1022 O O . ILE A 1 124 ? -1.571 -10.188 -19.75 1 74.31 124 ILE A O 1
ATOM 1026 N N . GLY A 1 125 ? -3.391 -10.984 -18.812 1 78.31 125 GLY A N 1
ATOM 1027 C CA . GLY A 1 125 ? -4.105 -11.227 -20.047 1 78.31 125 GLY A CA 1
ATOM 1028 C C . GLY A 1 125 ? -5.492 -10.602 -20.062 1 78.31 125 GLY A C 1
ATOM 1029 O O . GLY A 1 125 ? -5.699 -9.523 -19.516 1 78.31 125 GLY A O 1
ATOM 1030 N N . VAL A 1 126 ? -6.312 -11.219 -20.625 1 87.25 126 VAL A N 1
ATOM 1031 C CA . VAL A 1 126 ? -7.676 -10.766 -20.906 1 87.25 126 VAL A CA 1
ATOM 1032 C C . VAL A 1 126 ? -8.438 -10.617 -19.594 1 87.25 126 VAL A C 1
ATOM 1034 O O . VAL A 1 126 ? -9.414 -9.859 -19.516 1 87.25 126 VAL A O 1
ATOM 1037 N N . GLY A 1 127 ? -7.883 -11.227 -18.531 1 90.31 127 GLY A N 1
ATOM 1038 C CA . GLY A 1 127 ? -8.562 -11.211 -17.25 1 90.31 127 GLY A CA 1
ATOM 1039 C C . GLY A 1 127 ? -8.719 -9.82 -16.672 1 90.31 127 GLY A C 1
ATOM 1040 O O . GLY A 1 127 ? -9.695 -9.539 -15.969 1 90.31 127 GLY A O 1
ATOM 1041 N N . LEU A 1 128 ? -7.848 -8.914 -16.938 1 91.12 128 LEU A N 1
ATOM 1042 C CA . LEU A 1 128 ? -7.926 -7.559 -16.406 1 91.12 128 LEU A CA 1
ATOM 1043 C C . LEU A 1 128 ? -9.117 -6.812 -17.016 1 91.12 128 LEU A C 1
ATOM 1045 O O . LEU A 1 128 ? -9.75 -6.004 -16.328 1 91.12 128 LEU A O 1
ATOM 1049 N N . PHE A 1 129 ? -9.367 -7.156 -18.281 1 92.81 129 PHE A N 1
ATOM 1050 C CA . PHE A 1 129 ? -10.5 -6.512 -18.938 1 92.81 129 PHE A CA 1
ATOM 1051 C C . PHE A 1 129 ? -11.812 -7.133 -18.469 1 92.81 129 PHE A C 1
ATOM 1053 O O . PHE A 1 129 ? -12.766 -6.418 -18.141 1 92.81 129 PHE A O 1
ATOM 1060 N N . TYR A 1 130 ? -11.812 -8.414 -18.422 1 92.19 130 TYR A N 1
ATOM 1061 C CA . TYR A 1 130 ? -13.031 -9.117 -18.047 1 92.19 130 TYR A CA 1
ATOM 1062 C C . TYR A 1 130 ? -13.43 -8.781 -16.609 1 92.19 130 TYR A C 1
ATOM 1064 O O . TYR A 1 130 ? -14.586 -8.438 -16.344 1 92.19 130 TYR A O 1
ATOM 1072 N N . PHE A 1 131 ? -12.43 -8.812 -15.719 1 94.81 131 PHE A N 1
ATOM 1073 C CA . PHE A 1 131 ? -12.742 -8.695 -14.297 1 94.81 131 PHE A CA 1
ATOM 1074 C C . PHE A 1 131 ? -12.438 -7.289 -13.789 1 94.81 131 PHE A C 1
ATOM 1076 O O . PHE A 1 131 ? -12.68 -6.977 -12.625 1 94.81 131 PHE A O 1
ATOM 1083 N N . GLY A 1 132 ? -11.984 -6.406 -14.609 1 96.25 132 GLY A N 1
ATOM 1084 C CA . GLY A 1 132 ? -11.57 -5.074 -14.203 1 96.25 132 GLY A CA 1
ATOM 1085 C C . GLY A 1 132 ? -12.688 -4.273 -13.562 1 96.25 132 GLY A C 1
ATOM 1086 O O . GLY A 1 132 ? -12.469 -3.564 -12.578 1 96.25 132 GLY A O 1
ATOM 1087 N N . VAL A 1 133 ? -13.883 -4.418 -14.156 1 97.44 133 VAL A N 1
ATOM 1088 C CA . VAL A 1 133 ? -15.07 -3.752 -13.617 1 97.44 133 VAL A CA 1
ATOM 1089 C C . VAL A 1 133 ? -15.953 -4.77 -12.906 1 97.44 133 VAL A C 1
ATOM 1091 O O . VAL A 1 133 ? -16.422 -4.523 -11.797 1 97.44 133 VAL A O 1
ATOM 1094 N N . ALA A 1 134 ? -16.016 -5.926 -13.391 1 95.88 134 ALA A N 1
ATOM 1095 C CA . ALA A 1 134 ? -17 -6.922 -12.977 1 95.88 134 ALA A CA 1
ATOM 1096 C C . ALA A 1 134 ? -16.719 -7.414 -11.562 1 95.88 134 ALA A C 1
ATOM 1098 O O . ALA A 1 134 ? -17.641 -7.535 -10.75 1 95.88 134 ALA A O 1
ATOM 1099 N N . GLU A 1 135 ? -15.469 -7.727 -11.289 1 94.5 135 GLU A N 1
ATOM 1100 C CA . GLU A 1 135 ? -15.18 -8.344 -10 1 94.5 135 GLU A CA 1
ATOM 1101 C C . GLU A 1 135 ? -15.469 -7.379 -8.852 1 94.5 135 GLU A C 1
ATOM 1103 O O . GLU A 1 135 ? -16.156 -7.742 -7.891 1 94.5 135 GLU A O 1
ATOM 1108 N N . PRO A 1 136 ? -14.992 -6.117 -8.914 1 95.44 136 PRO A N 1
ATOM 1109 C CA . PRO A 1 136 ? -15.375 -5.195 -7.848 1 95.44 136 PRO A CA 1
ATOM 1110 C C . PRO A 1 136 ? -16.891 -5.074 -7.68 1 95.44 136 PRO A C 1
ATOM 1112 O O . PRO A 1 136 ? -17.391 -5.008 -6.551 1 95.44 136 PRO A O 1
ATOM 1115 N N . ILE A 1 137 ? -17.625 -5.062 -8.75 1 95.25 137 ILE A N 1
ATOM 1116 C CA . ILE A 1 137 ? -19.062 -4.918 -8.688 1 95.25 137 ILE A CA 1
ATOM 1117 C C . ILE A 1 137 ? -19.688 -6.16 -8.055 1 95.25 137 ILE A C 1
ATOM 1119 O O . ILE A 1 137 ? -20.609 -6.055 -7.242 1 95.25 137 ILE A O 1
ATOM 1123 N N . TYR A 1 138 ? -19.156 -7.332 -8.359 1 91.25 138 TYR A N 1
ATOM 1124 C CA . TYR A 1 138 ? -19.656 -8.57 -7.781 1 91.25 138 TYR A CA 1
ATOM 1125 C C . TYR A 1 138 ? -19.438 -8.609 -6.273 1 91.25 138 TYR A C 1
ATOM 1127 O O . TYR A 1 138 ? -20.281 -9.109 -5.527 1 91.25 138 TYR A O 1
ATOM 1135 N N . HIS A 1 139 ? -18.312 -8.141 -5.867 1 91.19 139 HIS A N 1
ATOM 1136 C CA . HIS A 1 139 ? -18.016 -8.148 -4.438 1 91.19 139 HIS A CA 1
ATOM 1137 C C . HIS A 1 139 ? -18.781 -7.062 -3.703 1 91.19 139 HIS A C 1
ATOM 1139 O O . HIS A 1 139 ? -19.109 -7.211 -2.521 1 91.19 139 HIS A O 1
ATOM 1145 N N . TYR A 1 140 ? -19.125 -5.988 -4.367 1 90.75 140 TYR A N 1
ATOM 1146 C CA . TYR A 1 140 ? -19.875 -4.879 -3.779 1 90.75 140 TYR A CA 1
ATOM 1147 C C . TYR A 1 140 ? -21.359 -5.223 -3.654 1 90.75 140 TYR A C 1
ATOM 1149 O O . TYR A 1 140 ? -21.969 -4.965 -2.619 1 90.75 140 TYR A O 1
ATOM 1157 N N . GLU A 1 141 ? -21.969 -5.711 -4.672 1 88.44 141 GLU A N 1
ATOM 1158 C CA . GLU A 1 141 ? -23.375 -6.094 -4.734 1 88.44 141 GLU A CA 1
ATOM 1159 C C . GLU A 1 141 ? -23.531 -7.516 -5.262 1 88.44 141 GLU A C 1
ATOM 1161 O O . GLU A 1 141 ? -23.812 -7.719 -6.445 1 88.44 141 GLU A O 1
ATOM 1166 N N . PRO A 1 142 ? -23.344 -8.422 -4.184 1 77.5 142 PRO A N 1
ATOM 1167 C CA . PRO A 1 142 ? -23.438 -9.812 -4.625 1 77.5 142 PRO A CA 1
ATOM 1168 C C . PRO A 1 142 ? -24.859 -10.242 -4.93 1 77.5 142 PRO A C 1
ATOM 1170 O O . PRO A 1 142 ? -25.812 -9.719 -4.332 1 77.5 142 PRO A O 1
ATOM 1173 N N . GLY A 1 143 ? -25.188 -10.562 -6.055 1 62.38 143 GLY A N 1
ATOM 1174 C CA . GLY A 1 143 ? -26.516 -11.094 -6.316 1 62.38 143 GLY A CA 1
ATOM 1175 C C . GLY A 1 143 ? -27 -12.055 -5.246 1 62.38 143 GLY A C 1
ATOM 1176 O O . GLY A 1 143 ? -26.25 -12.383 -4.32 1 62.38 143 GLY A O 1
ATOM 1177 N N . SER A 1 144 ? -28.266 -12.117 -4.863 1 54.69 144 SER A N 1
ATOM 1178 C CA . SER A 1 144 ? -28.953 -12.914 -3.855 1 54.69 144 SER A CA 1
ATOM 1179 C C . SER A 1 144 ? -28.188 -14.203 -3.547 1 54.69 144 SER A C 1
ATOM 1181 O O . SER A 1 144 ? -28.188 -14.672 -2.408 1 54.69 144 SER A O 1
ATOM 1183 N N . GLN A 1 145 ? -27.641 -14.766 -4.434 1 52.97 145 GLN A N 1
ATOM 1184 C CA . GLN A 1 145 ? -27.125 -16.109 -4.223 1 52.97 145 GLN A CA 1
ATOM 1185 C C . GLN A 1 145 ? -25.766 -16.078 -3.531 1 52.97 145 GLN A C 1
ATOM 1187 O O . GLN A 1 145 ? -25.422 -16.984 -2.768 1 52.97 145 GLN A O 1
ATOM 1192 N N . TRP A 1 146 ? -24.969 -15.094 -3.822 1 54.06 146 TRP A N 1
ATOM 1193 C CA . TRP A 1 146 ? -23.594 -15.164 -3.361 1 54.06 146 TRP A CA 1
ATOM 1194 C C . TRP A 1 146 ? -23.344 -14.172 -2.229 1 54.06 146 TRP A C 1
ATOM 1196 O O . TRP A 1 146 ? -22.953 -13.031 -2.469 1 54.06 146 TRP A O 1
ATOM 1206 N N . GLY A 1 147 ? -24.094 -14.328 -1.189 1 52.41 147 GLY A N 1
ATOM 1207 C CA . GLY A 1 147 ? -23.922 -13.469 -0.032 1 52.41 147 GLY A CA 1
ATOM 1208 C C . GLY A 1 147 ? -22.453 -13.172 0.282 1 52.41 147 GLY A C 1
ATOM 1209 O O . GLY A 1 147 ? -21.594 -14.016 0.073 1 52.41 147 GLY A O 1
ATOM 1210 N N . ASN A 1 148 ? -22.047 -12.047 -0.014 1 52.91 148 ASN A N 1
ATOM 1211 C CA . ASN A 1 148 ? -20.672 -11.711 0.327 1 52.91 148 ASN A CA 1
ATOM 1212 C C . ASN A 1 148 ? -20.484 -11.578 1.836 1 52.91 148 ASN A C 1
ATOM 1214 O O . ASN A 1 148 ? -21.422 -11.242 2.555 1 52.91 148 ASN A O 1
ATOM 1218 N N . ARG A 1 149 ? -19.391 -12.211 2.312 1 53.94 149 ARG A N 1
ATOM 1219 C CA . ARG A 1 149 ? -18.875 -12.18 3.678 1 53.94 149 ARG A CA 1
ATOM 1220 C C . ARG A 1 149 ? -19.078 -10.805 4.309 1 53.94 149 ARG A C 1
ATOM 1222 O O . ARG A 1 149 ? -19.047 -10.664 5.531 1 53.94 149 ARG A O 1
ATOM 1229 N N . TYR A 1 150 ? -19.312 -9.805 3.455 1 54.94 150 TYR A N 1
ATOM 1230 C CA . TYR A 1 150 ? -19.266 -8.477 4.055 1 54.94 150 TYR A CA 1
ATOM 1231 C C . TYR A 1 150 ? -20.672 -7.871 4.125 1 54.94 150 TYR A C 1
ATOM 1233 O O . TYR A 1 150 ? -20.828 -6.715 4.523 1 54.94 150 TYR A O 1
ATOM 1241 N N . GLN A 1 151 ? -21.703 -8.711 3.711 1 55.91 151 GLN A N 1
ATOM 1242 C CA . GLN A 1 151 ? -23.031 -8.125 3.654 1 55.91 151 GLN A CA 1
ATOM 1243 C C . GLN A 1 151 ? -23.578 -7.828 5.055 1 55.91 151 GLN A C 1
ATOM 1245 O O . GLN A 1 151 ? -23.469 -8.672 5.949 1 55.91 151 GLN A O 1
ATOM 1250 N N . GLY A 1 152 ? -24.078 -6.703 5.215 1 56.66 152 GLY A N 1
ATOM 1251 C CA . GLY A 1 152 ? -24.859 -6.23 6.348 1 56.66 152 GLY A CA 1
ATOM 1252 C C . GLY A 1 152 ? -24 -5.633 7.449 1 56.66 152 GLY A C 1
ATOM 1253 O O . GLY A 1 152 ? -24.516 -5.016 8.383 1 56.66 152 GLY A O 1
ATOM 1254 N N . ARG A 1 153 ? -22.781 -5.973 7.402 1 56.38 153 ARG A N 1
ATOM 1255 C CA . ARG A 1 153 ? -22.031 -5.551 8.578 1 56.38 153 ARG A CA 1
ATOM 1256 C C . ARG A 1 153 ? -21.484 -4.137 8.406 1 56.38 153 ARG A C 1
ATOM 1258 O O . ARG A 1 153 ? -21.297 -3.412 9.383 1 56.38 153 ARG A O 1
ATOM 1265 N N . TYR A 1 154 ? -21.531 -3.725 7.027 1 71.75 154 TYR A N 1
ATOM 1266 C CA . TYR A 1 154 ? -20.734 -2.52 6.887 1 71.75 154 TYR A CA 1
ATOM 1267 C C . TYR A 1 154 ? -21.484 -1.441 6.121 1 71.75 154 TYR A C 1
ATOM 1269 O O . TYR A 1 154 ? -22.5 -1.719 5.492 1 71.75 154 TYR A O 1
ATOM 1277 N N . SER A 1 155 ? -21.188 -0.164 6.383 1 78.69 155 SER A N 1
ATOM 1278 C CA . SER A 1 155 ? -21.672 0.95 5.574 1 78.69 155 SER A CA 1
ATOM 1279 C C . SER A 1 155 ? -21.375 0.727 4.094 1 78.69 155 SER A C 1
ATOM 1281 O O . SER A 1 155 ? -20.531 -0.097 3.736 1 78.69 155 SER A O 1
ATOM 1283 N N . ASP A 1 156 ? -22.25 1.301 3.223 1 85.38 156 ASP A N 1
ATOM 1284 C CA . ASP A 1 156 ? -22.031 1.204 1.78 1 85.38 156 ASP A CA 1
ATOM 1285 C C . ASP A 1 156 ? -20.594 1.559 1.407 1 85.38 156 ASP A C 1
ATOM 1287 O O . ASP A 1 156 ? -20 0.905 0.554 1 85.38 156 ASP A O 1
ATOM 1291 N N . ASN A 1 157 ? -20.047 2.635 2.053 1 87.44 157 ASN A N 1
ATOM 1292 C CA . ASN A 1 157 ? -18.688 3.068 1.761 1 87.44 157 ASN A CA 1
ATOM 1293 C C . ASN A 1 157 ? -17.672 1.967 2.061 1 87.44 157 ASN A C 1
ATOM 1295 O O . ASN A 1 157 ? -16.75 1.742 1.28 1 87.44 157 ASN A O 1
ATOM 1299 N N . GLN A 1 158 ? -17.844 1.354 3.207 1 86.06 158 GLN A N 1
ATOM 1300 C CA . GLN A 1 158 ? -16.938 0.28 3.58 1 86.06 158 GLN A CA 1
ATOM 1301 C C . GLN A 1 158 ? -17.062 -0.911 2.635 1 86.06 158 GLN A C 1
ATOM 1303 O O . GLN A 1 158 ? -16.078 -1.562 2.301 1 86.06 158 GLN A O 1
ATOM 1308 N N . ARG A 1 159 ? -18.328 -1.236 2.258 1 87.56 159 ARG A N 1
ATOM 1309 C CA . ARG A 1 159 ? -18.547 -2.328 1.314 1 87.56 159 ARG A CA 1
ATOM 1310 C C . ARG A 1 159 ? -17.812 -2.068 -0.003 1 87.56 159 ARG A C 1
ATOM 1312 O O . ARG A 1 159 ? -17.234 -2.984 -0.592 1 87.56 159 ARG A O 1
ATOM 1319 N N . ALA A 1 160 ? -17.906 -0.839 -0.461 1 91.88 160 ALA A N 1
ATOM 1320 C CA . ALA A 1 160 ? -17.219 -0.465 -1.694 1 91.88 160 ALA A CA 1
ATOM 1321 C C . ALA A 1 160 ? -15.719 -0.654 -1.562 1 91.88 160 ALA A C 1
ATOM 1323 O O . ALA A 1 160 ? -15.07 -1.205 -2.457 1 91.88 160 ALA A O 1
ATOM 1324 N N . GLN A 1 161 ? -15.172 -0.226 -0.435 1 91.69 161 GLN A N 1
ATOM 1325 C CA . GLN A 1 161 ? -13.734 -0.375 -0.207 1 91.69 161 GLN A CA 1
ATOM 1326 C C . GLN A 1 161 ? -13.344 -1.847 -0.106 1 91.69 161 GLN A C 1
ATOM 1328 O O . GLN A 1 161 ? -12.312 -2.256 -0.629 1 91.69 161 GLN A O 1
ATOM 1333 N N . ASP A 1 162 ? -14.109 -2.604 0.591 1 90.38 162 ASP A N 1
ATOM 1334 C CA . ASP A 1 162 ? -13.828 -4.027 0.739 1 90.38 162 ASP A CA 1
ATOM 1335 C C . ASP A 1 162 ? -13.859 -4.738 -0.612 1 90.38 162 ASP A C 1
ATOM 1337 O O . ASP A 1 162 ? -13.094 -5.68 -0.843 1 90.38 162 ASP A O 1
ATOM 1341 N N . ALA A 1 163 ? -14.828 -4.34 -1.464 1 93.62 163 ALA A N 1
ATOM 1342 C CA . ALA A 1 163 ? -14.922 -4.926 -2.799 1 93.62 163 ALA A CA 1
ATOM 1343 C C . ALA A 1 163 ? -13.617 -4.734 -3.574 1 93.62 163 ALA A C 1
ATOM 1345 O O . ALA A 1 163 ? -13.117 -5.672 -4.195 1 93.62 163 ALA A O 1
ATOM 1346 N N . ILE A 1 164 ? -13.07 -3.508 -3.527 1 95.56 164 ILE A N 1
ATOM 1347 C CA . ILE A 1 164 ? -11.805 -3.229 -4.195 1 95.56 164 ILE A CA 1
ATOM 1348 C C . ILE A 1 164 ? -10.688 -4.039 -3.543 1 95.56 164 ILE A C 1
ATOM 1350 O O . ILE A 1 164 ? -9.844 -4.609 -4.234 1 95.56 164 ILE A O 1
ATOM 1354 N N . ASN A 1 165 ? -10.68 -4.09 -2.207 1 94.12 165 ASN A N 1
ATOM 1355 C CA . ASN A 1 165 ? -9.617 -4.766 -1.472 1 94.12 165 ASN A CA 1
ATOM 1356 C C . ASN A 1 165 ? -9.562 -6.254 -1.805 1 94.12 165 ASN A C 1
ATOM 1358 O O . ASN A 1 165 ? -8.477 -6.801 -2.021 1 94.12 165 ASN A O 1
ATOM 1362 N N . ILE A 1 166 ? -10.688 -6.914 -1.822 1 93.75 166 ILE A N 1
ATOM 1363 C CA . ILE A 1 166 ? -10.734 -8.336 -2.129 1 93.75 166 ILE A CA 1
ATOM 1364 C C . ILE A 1 166 ? -10.273 -8.57 -3.566 1 93.75 166 ILE A C 1
ATOM 1366 O O . ILE A 1 166 ? -9.617 -9.57 -3.857 1 93.75 166 ILE A O 1
ATOM 1370 N N . THR A 1 167 ? -10.703 -7.699 -4.441 1 96.62 167 THR A N 1
ATOM 1371 C CA . THR A 1 167 ? -10.273 -7.809 -5.828 1 96.62 167 THR A CA 1
ATOM 1372 C C . THR A 1 167 ? -8.75 -7.719 -5.934 1 96.62 167 THR A C 1
ATOM 1374 O O . THR A 1 167 ? -8.117 -8.555 -6.582 1 96.62 167 THR A O 1
ATOM 1377 N N . ILE A 1 168 ? -8.188 -6.734 -5.281 1 96.69 168 ILE A N 1
ATOM 1378 C CA . ILE A 1 168 ? -6.742 -6.562 -5.332 1 96.69 168 ILE A CA 1
ATOM 1379 C C . ILE A 1 168 ? -6.059 -7.773 -4.703 1 96.69 168 ILE A C 1
ATOM 1381 O O . ILE A 1 168 ? -4.996 -8.203 -5.164 1 96.69 168 ILE A O 1
ATOM 1385 N N . PHE A 1 169 ? -6.633 -8.328 -3.693 1 95.94 169 PHE A N 1
ATOM 1386 C CA . PHE A 1 169 ? -6.102 -9.523 -3.057 1 95.94 169 PHE A CA 1
ATOM 1387 C C . PHE A 1 169 ? -5.957 -10.656 -4.066 1 95.94 169 PHE A C 1
ATOM 1389 O O . PHE A 1 169 ? -4.934 -11.352 -4.094 1 95.94 169 PHE A O 1
ATOM 1396 N N . HIS A 1 170 ? -6.945 -10.828 -4.91 1 96.56 170 HIS A N 1
ATOM 1397 C CA . HIS A 1 170 ? -6.934 -11.898 -5.902 1 96.56 170 HIS A CA 1
ATOM 1398 C C . HIS A 1 170 ? -5.859 -11.656 -6.961 1 96.56 170 HIS A C 1
ATOM 1400 O O . HIS A 1 170 ? -5.324 -12.602 -7.535 1 96.56 170 HIS A O 1
ATOM 1406 N N . TRP A 1 171 ? -5.5 -10.445 -7.23 1 96.12 171 TRP A N 1
ATOM 1407 C CA . TRP A 1 171 ? -4.613 -10.094 -8.336 1 96.12 171 TRP A CA 1
ATOM 1408 C C . TRP A 1 171 ? -3.264 -9.602 -7.816 1 96.12 171 TRP A C 1
ATOM 1410 O O . TRP A 1 171 ? -2.428 -9.133 -8.594 1 96.12 171 TRP A O 1
ATOM 1420 N N . GLY A 1 172 ? -3.053 -9.672 -6.492 1 95.75 172 GLY A N 1
ATOM 1421 C CA . GLY A 1 172 ? -1.86 -9.094 -5.887 1 95.75 172 GLY A CA 1
ATOM 1422 C C . GLY A 1 172 ? -0.798 -10.133 -5.57 1 95.75 172 GLY A C 1
ATOM 1423 O O . GLY A 1 172 ? -0.533 -11.023 -6.375 1 95.75 172 GLY A O 1
ATOM 1424 N N . VAL A 1 173 ? -0.207 -10.062 -4.434 1 96.12 173 VAL A N 1
ATOM 1425 C CA . VAL A 1 173 ? 0.972 -10.82 -4.02 1 96.12 173 VAL A CA 1
ATOM 1426 C C . VAL A 1 173 ? 0.669 -12.312 -4.062 1 96.12 173 VAL A C 1
ATOM 1428 O O . VAL A 1 173 ? 1.45 -13.094 -4.605 1 96.12 173 VAL A O 1
ATOM 1431 N N . HIS A 1 174 ? -0.469 -12.68 -3.562 1 96.25 174 HIS A N 1
ATOM 1432 C CA . HIS A 1 174 ? -0.79 -14.094 -3.467 1 96.25 174 HIS A CA 1
ATOM 1433 C C . HIS A 1 174 ? -1.031 -14.703 -4.848 1 96.25 174 HIS A C 1
ATOM 1435 O O . HIS A 1 174 ? -0.832 -15.898 -5.047 1 96.25 174 HIS A O 1
ATOM 1441 N N . GLY A 1 175 ? -1.489 -13.867 -5.738 1 94.56 175 GLY A N 1
ATOM 1442 C CA . GLY A 1 175 ? -1.658 -14.352 -7.102 1 94.56 175 GLY A CA 1
ATOM 1443 C C . GLY A 1 175 ? -0.344 -14.531 -7.836 1 94.56 175 GLY A C 1
ATOM 1444 O O . GLY A 1 175 ? -0.12 -15.562 -8.477 1 94.56 175 GLY A O 1
ATOM 1445 N N . TRP A 1 176 ? 0.569 -13.641 -7.676 1 95.5 176 TRP A N 1
ATOM 1446 C CA . TRP A 1 176 ? 1.802 -13.594 -8.453 1 95.5 176 TRP A CA 1
ATOM 1447 C C . TRP A 1 176 ? 2.875 -14.477 -7.828 1 95.5 176 TRP A C 1
ATOM 1449 O O . TRP A 1 176 ? 3.895 -14.766 -8.461 1 95.5 176 TRP A O 1
ATOM 1459 N N . ILE A 1 177 ? 2.662 -14.992 -6.641 1 97 177 ILE A N 1
ATOM 1460 C CA . ILE A 1 177 ? 3.695 -15.688 -5.883 1 97 177 ILE A CA 1
ATOM 1461 C C . ILE A 1 177 ? 4.109 -16.953 -6.617 1 97 177 ILE A C 1
ATOM 1463 O O . ILE A 1 177 ? 5.277 -17.344 -6.578 1 97 177 ILE A O 1
ATOM 1467 N N . VAL A 1 178 ? 3.219 -17.594 -7.281 1 96.12 178 VAL A N 1
ATOM 1468 C CA . VAL A 1 178 ? 3.52 -18.859 -7.938 1 96.12 178 VAL A CA 1
ATOM 1469 C C . VAL A 1 178 ? 4.398 -18.609 -9.164 1 96.12 178 VAL A C 1
ATOM 1471 O O . VAL A 1 178 ? 5.27 -19.422 -9.484 1 96.12 178 VAL A O 1
ATOM 1474 N N . TYR A 1 179 ? 4.203 -17.5 -9.859 1 95.19 179 TYR A N 1
ATOM 1475 C CA . TYR A 1 179 ? 5.07 -17.141 -10.969 1 95.19 179 TYR A CA 1
ATOM 1476 C C . TYR A 1 179 ? 6.484 -16.844 -10.477 1 95.19 179 TYR A C 1
ATOM 1478 O O . TYR A 1 179 ? 7.461 -17.25 -11.109 1 95.19 179 TYR A O 1
ATOM 1486 N N . THR A 1 180 ? 6.523 -16.156 -9.336 1 96.06 180 THR A N 1
ATOM 1487 C CA . THR A 1 180 ? 7.805 -15.797 -8.734 1 96.06 180 THR A CA 1
ATOM 1488 C C . THR A 1 180 ? 8.586 -17.031 -8.328 1 96.06 180 THR A C 1
ATOM 1490 O O . THR A 1 180 ? 9.797 -17.109 -8.555 1 96.06 180 THR A O 1
ATOM 1493 N N . MET A 1 181 ? 7.965 -17.969 -7.836 1 95.88 181 MET A N 1
ATOM 1494 C CA . MET A 1 181 ? 8.602 -19.203 -7.371 1 95.88 181 MET A CA 1
ATOM 1495 C C . MET A 1 181 ? 9.234 -19.953 -8.531 1 95.88 181 MET A C 1
ATOM 1497 O O . MET A 1 181 ? 10.422 -20.281 -8.5 1 95.88 181 MET A O 1
ATOM 1501 N N . ILE A 1 182 ? 8.484 -20.156 -9.516 1 96.12 182 ILE A N 1
ATOM 1502 C CA . ILE A 1 182 ? 8.969 -20.938 -10.648 1 96.12 182 ILE A CA 1
ATOM 1503 C C . ILE A 1 182 ? 10.031 -20.141 -11.406 1 96.12 182 ILE A C 1
ATOM 1505 O O . ILE A 1 182 ? 11.078 -20.688 -11.766 1 96.12 182 ILE A O 1
ATOM 1509 N N . GLY A 1 183 ? 9.719 -18.859 -11.625 1 96.44 183 GLY A N 1
ATOM 1510 C CA . GLY A 1 183 ? 10.688 -18.047 -12.336 1 96.44 183 GLY A CA 1
ATOM 1511 C C . GLY A 1 183 ? 12.031 -17.969 -11.648 1 96.44 183 GLY A C 1
ATOM 1512 O O . GLY A 1 183 ? 13.078 -17.984 -12.305 1 96.44 183 GLY A O 1
ATOM 1513 N N . LEU A 1 184 ? 12.008 -17.922 -10.375 1 97.12 184 LEU A N 1
ATOM 1514 C CA . LEU A 1 184 ? 13.234 -17.781 -9.602 1 97.12 184 LEU A CA 1
ATOM 1515 C C . LEU A 1 184 ? 14.086 -19.047 -9.711 1 97.12 184 LEU A C 1
ATOM 1517 O O . LEU A 1 184 ? 15.273 -18.969 -10.031 1 97.12 184 LEU A O 1
ATOM 1521 N N . ILE A 1 185 ? 13.539 -20.188 -9.453 1 97.19 185 ILE A N 1
ATOM 1522 C CA . ILE A 1 185 ? 14.336 -21.406 -9.438 1 97.19 185 ILE A CA 1
ATOM 1523 C C . ILE A 1 185 ? 14.773 -21.766 -10.852 1 97.19 185 ILE A C 1
ATOM 1525 O O . ILE A 1 185 ? 15.914 -22.172 -11.078 1 97.19 185 ILE A O 1
ATOM 1529 N N . LEU A 1 186 ? 13.938 -21.641 -11.781 1 96 186 LEU A N 1
ATOM 1530 C CA . LEU A 1 186 ? 14.297 -21.922 -13.164 1 96 186 LEU A CA 1
ATOM 1531 C C . LEU A 1 186 ? 15.359 -20.953 -13.664 1 96 186 LEU A C 1
ATOM 1533 O O . LEU A 1 186 ? 16.266 -21.344 -14.391 1 96 186 LEU A O 1
ATOM 1537 N N . GLY A 1 187 ? 15.148 -19.688 -13.344 1 95.81 187 GLY A N 1
ATOM 1538 C CA . GLY A 1 187 ? 16.156 -18.703 -13.711 1 95.81 187 GLY A CA 1
ATOM 1539 C C . GLY A 1 187 ? 17.516 -19 -13.117 1 95.81 187 GLY A C 1
ATOM 1540 O O . GLY A 1 187 ? 18.547 -18.891 -13.805 1 95.81 187 GLY A O 1
ATOM 1541 N N . PHE A 1 188 ? 17.516 -19.406 -11.891 1 96.12 188 PHE A N 1
ATOM 1542 C CA . PHE A 1 188 ? 18.766 -19.719 -11.203 1 96.12 188 PHE A CA 1
ATOM 1543 C C . PHE A 1 188 ? 19.422 -20.953 -11.812 1 96.12 188 PHE A C 1
ATOM 1545 O O . PHE A 1 188 ? 20.625 -20.953 -12.086 1 96.12 188 PHE A O 1
ATOM 1552 N N . LEU A 1 189 ? 18.719 -21.969 -12.062 1 95.81 189 LEU A N 1
ATOM 1553 C CA . LEU A 1 189 ? 19.234 -23.234 -12.578 1 95.81 189 LEU A CA 1
ATOM 1554 C C . LEU A 1 189 ? 19.688 -23.078 -14.023 1 95.81 189 LEU A C 1
ATOM 1556 O O . LEU A 1 189 ? 20.703 -23.656 -14.422 1 95.81 189 LEU A O 1
ATOM 1560 N N . SER A 1 190 ? 18.969 -22.328 -14.742 1 94.12 190 SER A N 1
ATOM 1561 C CA . SER A 1 190 ? 19.281 -22.219 -16.156 1 94.12 190 SER A CA 1
ATOM 1562 C C . SER A 1 190 ? 20.422 -21.234 -16.391 1 94.12 190 SER A C 1
ATOM 1564 O O . SER A 1 190 ? 21.359 -21.516 -17.156 1 94.12 190 SER A O 1
ATOM 1566 N N . HIS A 1 191 ? 20.391 -20.094 -15.719 1 94.25 191 HIS A N 1
ATOM 1567 C CA . HIS A 1 191 ? 21.375 -19.047 -16 1 94.25 191 HIS A CA 1
ATOM 1568 C C . HIS A 1 191 ? 22.641 -19.25 -15.195 1 94.25 191 HIS A C 1
ATOM 1570 O O . HIS A 1 191 ? 23.734 -18.859 -15.633 1 94.25 191 HIS A O 1
ATOM 1576 N N . ARG A 1 192 ? 22.531 -19.797 -14.086 1 93.62 192 ARG A N 1
ATOM 1577 C CA . ARG A 1 192 ? 23.719 -19.969 -13.242 1 93.62 192 ARG A CA 1
ATOM 1578 C C . ARG A 1 192 ? 24.25 -21.391 -13.336 1 93.62 192 ARG A C 1
ATOM 1580 O O . ARG A 1 192 ? 25.469 -21.609 -13.367 1 93.62 192 ARG A O 1
ATOM 1587 N N . LYS A 1 193 ? 23.406 -22.391 -13.422 1 92.38 193 LYS A N 1
ATOM 1588 C CA . LYS A 1 193 ? 23.844 -23.797 -13.406 1 92.38 193 LYS A CA 1
ATOM 1589 C C . LYS A 1 193 ? 23.766 -24.406 -14.805 1 92.38 193 LYS A C 1
ATOM 1591 O O . LYS A 1 193 ? 24.094 -25.578 -14.992 1 92.38 193 LYS A O 1
ATOM 1596 N N . LYS A 1 194 ? 23.234 -23.719 -15.766 1 91.44 194 LYS A N 1
ATOM 1597 C CA . LYS A 1 194 ? 23.25 -24.047 -17.188 1 91.44 194 LYS A CA 1
ATOM 1598 C C . LYS A 1 194 ? 22.391 -25.281 -17.453 1 91.44 194 LYS A C 1
ATOM 1600 O O . LYS A 1 194 ? 22.734 -26.109 -18.312 1 91.44 194 LYS A O 1
ATOM 1605 N N . MET A 1 195 ? 21.406 -25.422 -16.703 1 93.62 195 MET A N 1
ATOM 1606 C CA . MET A 1 195 ? 20.453 -26.484 -16.953 1 93.62 195 MET A CA 1
ATOM 1607 C C . MET A 1 195 ? 19.406 -26.062 -17.984 1 93.62 195 MET A C 1
ATOM 1609 O O . MET A 1 195 ? 19.156 -24.859 -18.156 1 93.62 195 MET A O 1
ATOM 1613 N N . PRO A 1 196 ? 18.844 -27.062 -18.688 1 93.62 196 PRO A N 1
ATOM 1614 C CA . PRO A 1 196 ? 17.766 -26.703 -19.625 1 93.62 196 PRO A CA 1
ATOM 1615 C C . PRO A 1 196 ? 16.578 -26.047 -18.922 1 93.62 196 PRO A C 1
ATOM 1617 O O . PRO A 1 196 ? 16.219 -26.438 -17.797 1 93.62 196 PRO A O 1
ATOM 1620 N N . MET A 1 197 ? 15.961 -25.125 -19.594 1 91.94 197 MET A N 1
ATOM 1621 C CA . MET A 1 197 ? 14.836 -24.406 -19.016 1 91.94 197 MET A CA 1
ATOM 1622 C C . MET A 1 197 ? 13.539 -25.188 -19.172 1 91.94 197 MET A C 1
ATOM 1624 O O . MET A 1 197 ? 12.703 -24.859 -20 1 91.94 197 MET A O 1
ATOM 1628 N N . THR A 1 198 ? 13.367 -26.109 -18.406 1 93.62 198 THR A N 1
ATOM 1629 C CA . THR A 1 198 ? 12.18 -26.953 -18.344 1 93.62 198 THR A CA 1
ATOM 1630 C C . THR A 1 198 ? 11.828 -27.281 -16.891 1 93.62 198 THR A C 1
ATOM 1632 O O . THR A 1 198 ? 12.656 -27.094 -15.992 1 93.62 198 THR A O 1
ATOM 1635 N N . MET A 1 199 ? 10.648 -27.703 -16.609 1 95.19 199 MET A N 1
ATOM 1636 C CA . MET A 1 199 ? 10.148 -27.828 -15.242 1 95.19 199 MET A CA 1
ATOM 1637 C C . MET A 1 199 ? 10.859 -28.969 -14.516 1 95.19 199 MET A C 1
ATOM 1639 O O . MET A 1 199 ? 11.07 -28.891 -13.305 1 95.19 199 MET A O 1
ATOM 1643 N N . ARG A 1 200 ? 11.227 -30 -15.219 1 94.81 200 ARG A N 1
ATOM 1644 C CA . ARG A 1 200 ? 11.945 -31.109 -14.586 1 94.81 200 ARG A CA 1
ATOM 1645 C C . ARG A 1 200 ? 13.25 -30.625 -13.977 1 94.81 200 ARG A C 1
ATOM 1647 O O . ARG A 1 200 ? 13.695 -31.156 -12.953 1 94.81 200 ARG A O 1
ATOM 1654 N N . SER A 1 201 ? 13.875 -29.609 -14.57 1 95.25 201 SER A N 1
ATOM 1655 C CA . SER A 1 201 ? 15.133 -29.078 -14.062 1 95.25 201 SER A CA 1
ATOM 1656 C C . SER A 1 201 ? 14.977 -28.531 -12.648 1 95.25 201 SER A C 1
ATOM 1658 O O . SER A 1 201 ? 15.914 -28.578 -11.852 1 95.25 201 SER A O 1
ATOM 1660 N N . CYS A 1 202 ? 13.797 -28.062 -12.344 1 95.56 202 CYS A N 1
ATOM 1661 C CA . CYS A 1 202 ? 13.531 -27.469 -11.039 1 95.56 202 CYS A CA 1
ATOM 1662 C C . CYS A 1 202 ? 13.703 -28.484 -9.922 1 95.56 202 CYS A C 1
ATOM 1664 O O . CYS A 1 202 ? 13.898 -28.125 -8.766 1 95.56 202 CYS A O 1
ATOM 1666 N N . PHE A 1 203 ? 13.742 -29.734 -10.25 1 93.88 203 PHE A N 1
ATOM 1667 C CA . PHE A 1 203 ? 13.773 -30.781 -9.242 1 93.88 203 PHE A CA 1
ATOM 1668 C C . PHE A 1 203 ? 15.164 -31.406 -9.148 1 93.88 203 PHE A C 1
ATOM 1670 O O . PHE A 1 203 ? 15.391 -32.344 -8.359 1 93.88 203 PHE A O 1
ATOM 1677 N N . HIS A 1 204 ? 16.078 -30.906 -9.922 1 91.88 204 HIS A N 1
ATOM 1678 C CA . HIS A 1 204 ? 17.438 -31.438 -9.906 1 91.88 204 HIS A CA 1
ATOM 1679 C C . HIS A 1 204 ? 18.031 -31.375 -8.508 1 91.88 204 HIS A C 1
ATOM 1681 O O . HIS A 1 204 ? 18.719 -32.312 -8.078 1 91.88 204 HIS A O 1
ATOM 1687 N N . PRO A 1 205 ? 17.812 -30.297 -7.773 1 88.62 205 PRO A N 1
ATOM 1688 C CA . PRO A 1 205 ? 18.391 -30.219 -6.434 1 88.62 205 PRO A CA 1
ATOM 1689 C C . PRO A 1 205 ? 17.828 -31.297 -5.492 1 88.62 205 PRO A C 1
ATOM 1691 O O . PRO A 1 205 ? 18.453 -31.609 -4.48 1 88.62 205 PRO A O 1
ATOM 1694 N N . LEU A 1 206 ? 16.688 -31.797 -5.812 1 83.69 206 LEU A N 1
ATOM 1695 C CA . LEU A 1 206 ? 16.062 -32.781 -4.945 1 83.69 206 LEU A CA 1
ATOM 1696 C C . LEU A 1 206 ? 16.297 -34.219 -5.473 1 83.69 206 LEU A C 1
ATOM 1698 O O . LEU A 1 206 ? 16.516 -35.125 -4.691 1 83.69 206 LEU A O 1
ATOM 1702 N N . LEU A 1 207 ? 16.25 -34.312 -6.82 1 84.81 207 LEU A N 1
ATOM 1703 C CA . LEU A 1 207 ? 16.188 -35.656 -7.406 1 84.81 207 LEU A CA 1
ATOM 1704 C C . LEU A 1 207 ? 17.484 -35.969 -8.141 1 84.81 207 LEU A C 1
ATOM 1706 O O . LEU A 1 207 ? 17.703 -37.125 -8.539 1 84.81 207 LEU A O 1
ATOM 1710 N N . GLY A 1 208 ? 18.375 -35.031 -8.281 1 86.75 208 GLY A N 1
ATOM 1711 C CA . GLY A 1 208 ? 19.609 -35.25 -9.031 1 86.75 208 GLY A CA 1
ATOM 1712 C C . GLY A 1 208 ? 19.359 -35.688 -10.461 1 86.75 208 GLY A C 1
ATOM 1713 O O . GLY A 1 208 ? 18.516 -35.094 -11.156 1 86.75 208 GLY A O 1
ATOM 1714 N N . ASP A 1 209 ? 20 -36.719 -10.938 1 87.25 209 ASP A N 1
ATOM 1715 C CA . ASP A 1 209 ? 19.953 -37.125 -12.344 1 87.25 209 ASP A CA 1
ATOM 1716 C C . ASP A 1 209 ? 18.688 -37.906 -12.641 1 87.25 209 ASP A C 1
ATOM 1718 O O . ASP A 1 209 ? 18.391 -38.188 -13.805 1 87.25 209 ASP A O 1
ATOM 1722 N N . LYS A 1 210 ? 17.953 -38.188 -11.68 1 86.75 210 LYS A N 1
ATOM 1723 C CA . LYS A 1 210 ? 16.703 -38.906 -11.883 1 86.75 210 LYS A CA 1
ATOM 1724 C C . LYS A 1 210 ? 15.695 -38.062 -12.68 1 86.75 210 LYS A C 1
ATOM 1726 O O . LYS A 1 210 ? 14.727 -38.594 -13.219 1 86.75 210 LYS A O 1
ATOM 1731 N N . ILE A 1 211 ? 15.938 -36.844 -12.789 1 92.12 211 ILE A N 1
ATOM 1732 C CA . ILE A 1 211 ? 15.031 -35.938 -13.516 1 92.12 211 ILE A CA 1
ATOM 1733 C C . ILE A 1 211 ? 15.109 -36.25 -15.016 1 92.12 211 ILE A C 1
ATOM 1735 O O . ILE A 1 211 ? 14.242 -35.812 -15.789 1 92.12 211 ILE A O 1
ATOM 1739 N N . TYR A 1 212 ? 16.141 -36.969 -15.453 1 90.81 212 TYR A N 1
ATOM 1740 C CA . TYR A 1 212 ? 16.312 -37.25 -16.875 1 90.81 212 TYR A CA 1
ATOM 1741 C C . TYR A 1 212 ? 15.406 -38.375 -17.328 1 90.81 212 TYR A C 1
ATOM 1743 O O . TYR A 1 212 ? 15.219 -38.594 -18.531 1 90.81 212 TYR A O 1
ATOM 1751 N N . GLY A 1 213 ? 14.789 -39 -16.406 1 88.62 213 GLY A N 1
ATOM 1752 C CA . GLY A 1 213 ? 13.961 -40.156 -16.719 1 88.62 213 GLY A CA 1
ATOM 1753 C C . GLY A 1 213 ? 12.477 -39.906 -16.531 1 88.62 213 GLY A C 1
ATOM 1754 O O . GLY A 1 213 ? 12 -38.781 -16.812 1 88.62 213 GLY A O 1
ATOM 1755 N N . THR A 1 214 ? 11.789 -40.844 -16.109 1 88.5 214 THR A N 1
ATOM 1756 C CA . THR A 1 214 ? 10.328 -40.875 -16.094 1 88.5 214 THR A CA 1
ATOM 1757 C C . THR A 1 214 ? 9.773 -39.875 -15.117 1 88.5 214 THR A C 1
ATOM 1759 O O . THR A 1 214 ? 8.711 -39.281 -15.344 1 88.5 214 THR A O 1
ATOM 1762 N N . LEU A 1 215 ? 10.445 -39.656 -14.016 1 88.25 215 LEU A N 1
ATOM 1763 C CA . LEU A 1 215 ? 9.953 -38.688 -13.055 1 88.25 215 LEU A CA 1
ATOM 1764 C C . LEU A 1 215 ? 9.984 -37.281 -13.648 1 88.25 215 LEU A C 1
ATOM 1766 O O . LEU A 1 215 ? 9.07 -36.469 -13.414 1 88.25 215 LEU A O 1
ATOM 1770 N N . GLY A 1 216 ? 11.062 -37.031 -14.297 1 92.56 216 GLY A N 1
ATOM 1771 C CA . GLY A 1 216 ? 11.117 -35.781 -15.008 1 92.56 216 GLY A CA 1
ATOM 1772 C C . GLY A 1 216 ? 10.039 -35.625 -16.062 1 92.56 216 GLY A C 1
ATOM 1773 O O . GLY A 1 216 ? 9.461 -34.562 -16.234 1 92.56 216 GLY A O 1
ATOM 1774 N N . ASP A 1 217 ? 9.758 -36.75 -16.734 1 94 217 ASP A N 1
ATOM 1775 C CA . ASP A 1 217 ? 8.703 -36.75 -17.734 1 94 217 ASP A CA 1
ATOM 1776 C C . ASP A 1 217 ? 7.344 -36.406 -17.109 1 94 217 ASP A C 1
ATOM 1778 O O . ASP A 1 217 ? 6.555 -35.656 -17.688 1 94 217 ASP A O 1
ATOM 1782 N N . MET A 1 218 ? 7.125 -37 -16.016 1 92.12 218 MET A N 1
ATOM 1783 C CA . MET A 1 218 ? 5.848 -36.781 -15.344 1 92.12 218 MET A CA 1
ATOM 1784 C C . MET A 1 218 ? 5.668 -35.312 -14.945 1 92.12 218 MET A C 1
ATOM 1786 O O . MET A 1 218 ? 4.578 -34.781 -15.086 1 92.12 218 MET A O 1
ATOM 1790 N N . ILE A 1 219 ? 6.727 -34.781 -14.461 1 94 219 ILE A N 1
ATOM 1791 C CA . ILE A 1 219 ? 6.688 -33.375 -14.062 1 94 219 ILE A CA 1
ATOM 1792 C C . ILE A 1 219 ? 6.395 -32.5 -15.273 1 94 219 ILE A C 1
ATOM 1794 O O . ILE A 1 219 ? 5.535 -31.609 -15.219 1 94 219 ILE A O 1
ATOM 1798 N N . ASP A 1 220 ? 7.016 -32.781 -16.328 1 95.75 220 ASP A N 1
ATOM 1799 C CA . ASP A 1 220 ? 6.824 -31.969 -17.531 1 95.75 220 ASP A CA 1
ATOM 1800 C C . ASP A 1 220 ? 5.434 -32.188 -18.125 1 95.75 220 ASP A C 1
ATOM 1802 O O . ASP A 1 220 ? 4.82 -31.266 -18.656 1 95.75 220 ASP A O 1
ATOM 1806 N N . ILE A 1 221 ? 4.969 -33.438 -18.062 1 95.25 221 ILE A N 1
ATOM 1807 C CA . ILE A 1 221 ? 3.631 -33.75 -18.562 1 95.25 221 ILE A CA 1
ATOM 1808 C C . ILE A 1 221 ? 2.592 -32.938 -17.781 1 95.25 221 ILE A C 1
ATOM 1810 O O . ILE A 1 221 ? 1.728 -32.281 -18.359 1 95.25 221 ILE A O 1
ATOM 1814 N N . LEU A 1 222 ? 2.713 -32.969 -16.484 1 94.25 222 LEU A N 1
ATOM 1815 C CA . LEU A 1 222 ? 1.776 -32.219 -15.641 1 94.25 222 LEU A CA 1
ATOM 1816 C C . LEU A 1 222 ? 1.848 -30.734 -15.922 1 94.25 222 LEU A C 1
ATOM 1818 O O . LEU A 1 222 ? 0.828 -30.047 -15.891 1 94.25 222 LEU A O 1
ATOM 1822 N N . SER A 1 223 ? 3.012 -30.266 -16.156 1 95.5 223 SER A N 1
ATOM 1823 C CA . SER A 1 223 ? 3.205 -28.859 -16.438 1 95.5 223 SER A CA 1
ATOM 1824 C C . SER A 1 223 ? 2.555 -28.453 -17.766 1 95.5 223 SER A C 1
ATOM 1826 O O . SER A 1 223 ? 1.929 -27.406 -17.859 1 95.5 223 SER A O 1
ATOM 1828 N N . VAL A 1 224 ? 2.707 -29.297 -18.75 1 94.56 224 VAL A N 1
ATOM 1829 C CA . VAL A 1 224 ? 2.125 -29.031 -20.062 1 94.56 224 VAL A CA 1
ATOM 1830 C C . VAL A 1 224 ? 0.601 -29.016 -19.969 1 94.56 224 VAL A C 1
ATOM 1832 O O . VAL A 1 224 ? -0.054 -28.094 -20.453 1 94.56 224 VAL A O 1
ATOM 1835 N N . VAL A 1 225 ? 0.088 -29.984 -19.328 1 93.81 225 VAL A N 1
ATOM 1836 C CA . VAL A 1 225 ? -1.359 -30.125 -19.219 1 93.81 225 VAL A CA 1
ATOM 1837 C C . VAL A 1 225 ? -1.927 -28.953 -18.422 1 93.81 225 VAL A C 1
ATOM 1839 O O . VAL A 1 225 ? -2.92 -28.344 -18.828 1 93.81 225 VAL A O 1
ATOM 1842 N N . CYS A 1 226 ? -1.309 -28.703 -17.344 1 92.12 226 CYS A N 1
ATOM 1843 C CA . CYS A 1 226 ? -1.748 -27.594 -16.484 1 92.12 226 CYS A CA 1
ATOM 1844 C C . CYS A 1 226 ? -1.713 -26.281 -17.25 1 92.12 226 CYS A C 1
ATOM 1846 O O . CYS A 1 226 ? -2.643 -25.469 -17.156 1 92.12 226 CYS A O 1
ATOM 1848 N N . THR A 1 227 ? -0.719 -26 -17.984 1 92.19 227 THR A N 1
ATOM 1849 C CA . THR A 1 227 ? -0.553 -24.766 -18.75 1 92.19 227 THR A CA 1
ATOM 1850 C C . THR A 1 227 ? -1.653 -24.625 -19.797 1 92.19 227 THR A C 1
ATOM 1852 O O . THR A 1 227 ? -2.258 -23.562 -19.922 1 92.19 227 THR A O 1
ATOM 1855 N N . ILE A 1 228 ? -1.896 -25.672 -20.484 1 92.88 228 ILE A N 1
ATOM 1856 C CA . ILE A 1 228 ? -2.895 -25.625 -21.547 1 92.88 228 ILE A CA 1
ATOM 1857 C C . ILE A 1 228 ? -4.273 -25.344 -20.938 1 92.88 228 ILE A C 1
ATOM 1859 O O . ILE A 1 228 ? -5.016 -24.5 -21.453 1 92.88 228 ILE A O 1
ATOM 1863 N N . LEU A 1 229 ? -4.586 -26.031 -19.906 1 90.5 229 LEU A N 1
ATOM 1864 C CA . LEU A 1 229 ? -5.887 -25.828 -19.281 1 90.5 229 LEU A CA 1
ATOM 1865 C C . LEU A 1 229 ? -6 -24.422 -18.703 1 90.5 229 LEU A C 1
ATOM 1867 O O . LEU A 1 229 ? -7.078 -23.828 -18.719 1 90.5 229 LEU A O 1
ATOM 1871 N N . GLY A 1 230 ? -4.949 -23.906 -18.141 1 88.44 230 GLY A N 1
ATOM 1872 C CA . GLY A 1 230 ? -4.934 -22.547 -17.625 1 88.44 230 GLY A CA 1
ATOM 1873 C C . GLY A 1 230 ? -5.098 -21.5 -18.719 1 88.44 230 GLY A C 1
ATOM 1874 O O . GLY A 1 230 ? -5.914 -20.578 -18.594 1 88.44 230 GLY A O 1
ATOM 1875 N N . VAL A 1 231 ? -4.379 -21.609 -19.766 1 87.31 231 VAL A N 1
ATOM 1876 C CA . VAL A 1 231 ? -4.422 -20.672 -20.875 1 87.31 231 VAL A CA 1
ATOM 1877 C C . VAL A 1 231 ? -5.801 -20.703 -21.531 1 87.31 231 VAL A C 1
ATOM 1879 O O . VAL A 1 231 ? -6.336 -19.672 -21.922 1 87.31 231 VAL A O 1
ATOM 1882 N N . CYS A 1 232 ? -6.344 -21.844 -21.594 1 88.88 232 CYS A N 1
ATOM 1883 C CA . CYS A 1 232 ? -7.641 -21.984 -22.25 1 88.88 232 CYS A CA 1
ATOM 1884 C C . CYS A 1 232 ? -8.742 -21.344 -21.422 1 88.88 232 CYS A C 1
ATOM 1886 O O . CYS A 1 232 ? -9.75 -20.875 -21.969 1 88.88 232 CYS A O 1
ATOM 1888 N N . THR A 1 233 ? -8.609 -21.375 -20.094 1 86.19 233 THR A N 1
ATOM 1889 C CA . THR A 1 233 ? -9.539 -20.625 -19.25 1 86.19 233 THR A CA 1
ATOM 1890 C C . THR A 1 233 ? -9.547 -19.156 -19.625 1 86.19 233 THR A C 1
ATOM 1892 O O . THR A 1 233 ? -10.609 -18.562 -19.812 1 86.19 233 THR A O 1
ATOM 1895 N N . SER A 1 234 ? -8.406 -18.547 -19.844 1 88.31 234 SER A N 1
ATOM 1896 C CA . SER A 1 234 ? -8.281 -17.141 -20.234 1 88.31 234 SER A CA 1
ATOM 1897 C C . SER A 1 234 ? -8.859 -16.906 -21.625 1 88.31 234 SER A C 1
ATOM 1899 O O . SER A 1 234 ? -9.516 -15.891 -21.859 1 88.31 234 SER A O 1
ATOM 1901 N N . LEU A 1 235 ? -8.633 -17.859 -22.469 1 86.88 235 LEU A N 1
ATOM 1902 C CA . LEU A 1 235 ? -9.125 -17.734 -23.828 1 86.88 235 LEU A CA 1
ATOM 1903 C C . LEU A 1 235 ? -10.648 -17.781 -23.859 1 86.88 235 LEU A C 1
ATOM 1905 O O . LEU A 1 235 ? -11.289 -17 -24.578 1 86.88 235 LEU A O 1
ATOM 1909 N N . GLY A 1 236 ? -11.156 -18.656 -23.109 1 87.69 236 GLY A N 1
ATOM 1910 C CA . GLY A 1 236 ? -12.602 -18.734 -23.031 1 87.69 236 GLY A CA 1
ATOM 1911 C C . GLY A 1 236 ? -13.25 -17.469 -22.516 1 87.69 236 GLY A C 1
ATOM 1912 O O . GLY A 1 236 ? -14.242 -17 -23.078 1 87.69 236 GLY A O 1
ATOM 1913 N N . LEU A 1 237 ? -12.727 -16.875 -21.453 1 87 237 LEU A N 1
ATOM 1914 C CA . LEU A 1 237 ? -13.234 -15.625 -20.891 1 87 237 LEU A CA 1
ATOM 1915 C C . LEU A 1 237 ? -13.133 -14.492 -21.906 1 87 237 LEU A C 1
ATOM 1917 O O . LEU A 1 237 ? -14.055 -13.695 -22.062 1 87 237 LEU A O 1
ATOM 1921 N N . GLY A 1 238 ? -12.023 -14.516 -22.578 1 91 238 GLY A N 1
ATOM 1922 C CA . GLY A 1 238 ? -11.82 -13.492 -23.578 1 91 238 GLY A CA 1
ATOM 1923 C C . GLY A 1 238 ? -12.797 -13.586 -24.734 1 91 238 GLY A C 1
ATOM 1924 O O . GLY A 1 238 ? -13.328 -12.57 -25.188 1 91 238 GLY A O 1
ATOM 1925 N N . VAL A 1 239 ? -13.102 -14.742 -25.141 1 93.31 239 VAL A N 1
ATOM 1926 C CA . VAL A 1 239 ? -13.938 -14.953 -26.312 1 93.31 239 VAL A CA 1
ATOM 1927 C C . VAL A 1 239 ? -15.375 -14.547 -26.016 1 93.31 239 VAL A C 1
ATOM 1929 O O . VAL A 1 239 ? -16.047 -13.93 -26.844 1 93.31 239 VAL A O 1
ATOM 1932 N N . ILE A 1 240 ? -15.844 -14.906 -24.844 1 92.69 240 ILE A N 1
ATOM 1933 C CA . ILE A 1 240 ? -17.219 -14.531 -24.5 1 92.69 240 ILE A CA 1
ATOM 1934 C C . ILE A 1 240 ? -17.344 -13.016 -24.422 1 92.69 240 ILE A C 1
ATOM 1936 O O . ILE A 1 240 ? -18.344 -12.445 -24.828 1 92.69 240 ILE A O 1
ATOM 1940 N N . GLN A 1 241 ? -16.328 -12.406 -23.891 1 93.44 241 GLN A N 1
ATOM 1941 C CA . GLN A 1 241 ? -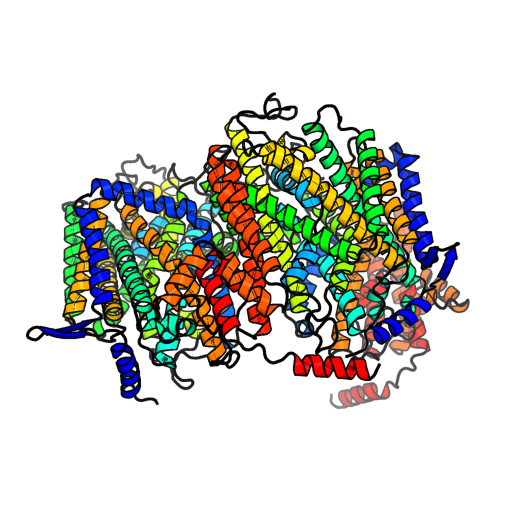16.344 -10.945 -23.797 1 93.44 241 GLN A CA 1
ATOM 1942 C C . GLN A 1 241 ? -16.219 -10.297 -25.172 1 93.44 241 GLN A C 1
ATOM 1944 O O . GLN A 1 241 ? -16.844 -9.281 -25.438 1 93.44 241 GLN A O 1
ATOM 1949 N N . ILE A 1 242 ? -15.367 -10.875 -26.016 1 95.5 242 ILE A N 1
ATOM 1950 C CA . ILE A 1 242 ? -15.219 -10.367 -27.375 1 95.5 242 ILE A CA 1
ATOM 1951 C C . ILE A 1 242 ? -16.547 -10.477 -28.125 1 95.5 242 ILE A C 1
ATOM 1953 O O . ILE A 1 242 ? -16.953 -9.555 -28.828 1 95.5 242 ILE A O 1
ATOM 1957 N N . ASN A 1 243 ? -17.203 -11.609 -27.969 1 95.56 243 ASN A N 1
ATOM 1958 C CA . ASN A 1 243 ? -18.516 -11.766 -28.609 1 95.56 243 ASN A CA 1
ATOM 1959 C C . ASN A 1 243 ? -19.5 -10.695 -28.141 1 95.56 243 ASN A C 1
ATOM 1961 O O . ASN A 1 243 ? -20.25 -10.148 -28.953 1 95.56 243 ASN A O 1
ATOM 1965 N N . ASN A 1 244 ? -19.531 -10.414 -26.859 1 94.19 244 ASN A N 1
ATOM 1966 C CA . ASN A 1 244 ? -20.391 -9.359 -26.312 1 94.19 244 ASN A CA 1
ATOM 1967 C C . ASN A 1 244 ? -20.047 -8 -26.922 1 94.19 244 ASN A C 1
ATOM 1969 O O . ASN A 1 244 ? -20.938 -7.25 -27.328 1 94.19 244 ASN A O 1
ATOM 1973 N N . GLY A 1 245 ? -18.75 -7.699 -26.953 1 94.75 245 GLY A N 1
ATOM 1974 C CA . GLY A 1 245 ? -18.312 -6.449 -27.547 1 94.75 245 GLY A CA 1
ATOM 1975 C C . GLY A 1 245 ? -18.703 -6.316 -29.016 1 94.75 245 GLY A C 1
ATOM 1976 O O . GLY A 1 245 ? -19.125 -5.246 -29.453 1 94.75 245 GLY A O 1
ATOM 1977 N N . LEU A 1 246 ? -18.562 -7.402 -29.734 1 95.94 246 LEU A N 1
ATOM 1978 C CA . LEU A 1 246 ? -18.922 -7.391 -31.141 1 95.94 246 LEU A CA 1
ATOM 1979 C C . LEU A 1 246 ? -20.422 -7.215 -31.328 1 95.94 246 LEU A C 1
ATOM 1981 O O . LEU A 1 246 ? -20.875 -6.535 -32.25 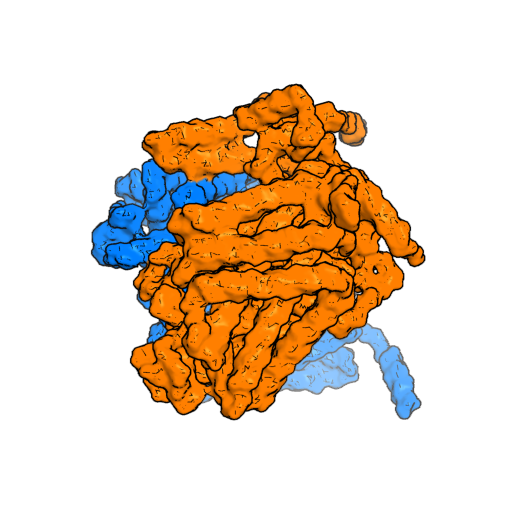1 95.94 246 LEU A O 1
ATOM 1985 N N . ASN A 1 247 ? -21.141 -7.875 -30.484 1 95.25 247 ASN A N 1
ATOM 1986 C CA . ASN A 1 247 ? -22.594 -7.723 -30.516 1 95.25 247 ASN A CA 1
ATOM 1987 C C . ASN A 1 247 ? -23.016 -6.277 -30.266 1 95.25 247 ASN A C 1
ATOM 1989 O O . ASN A 1 247 ? -23.969 -5.789 -30.875 1 95.25 247 ASN A O 1
ATOM 1993 N N . ARG A 1 248 ? -22.359 -5.625 -29.391 1 91.56 248 ARG A N 1
ATOM 1994 C CA . ARG A 1 248 ? -22.656 -4.238 -29.062 1 91.56 248 ARG A CA 1
ATOM 1995 C C . ARG A 1 248 ? -22.344 -3.314 -30.234 1 91.56 248 ARG A C 1
ATOM 1997 O O . ARG A 1 248 ? -23.047 -2.324 -30.453 1 91.56 248 ARG A O 1
ATOM 2004 N N . MET A 1 249 ? -21.328 -3.672 -30.969 1 91.88 249 MET A N 1
ATOM 2005 C CA . MET A 1 249 ? -20.938 -2.857 -32.094 1 91.88 249 MET A CA 1
ATOM 2006 C C . MET A 1 249 ? -21.844 -3.139 -33.312 1 91.88 249 MET A C 1
ATOM 2008 O O . MET A 1 249 ? -22.125 -2.234 -34.094 1 91.88 249 MET A O 1
ATOM 2012 N N . ASN A 1 250 ? -22.125 -4.359 -33.469 1 93.69 250 ASN A N 1
ATOM 2013 C CA . ASN A 1 250 ? -23.016 -4.828 -34.531 1 93.69 250 ASN A CA 1
ATOM 2014 C C . ASN A 1 250 ? -24.016 -5.855 -34.031 1 93.69 250 ASN A C 1
ATOM 2016 O O . ASN A 1 250 ? -23.688 -7.035 -33.875 1 93.69 250 ASN A O 1
ATOM 2020 N N . LYS A 1 251 ? -25.234 -5.469 -33.906 1 91.5 251 LYS A N 1
ATOM 2021 C CA . LYS A 1 251 ? -26.297 -6.277 -33.312 1 91.5 251 LYS A CA 1
ATOM 2022 C C . LYS A 1 251 ? -26.562 -7.535 -34.125 1 91.5 251 LYS A C 1
ATOM 2024 O O . LYS A 1 251 ? -27.156 -8.492 -33.625 1 91.5 251 LYS A O 1
ATOM 2029 N N . ASN A 1 252 ? -26.047 -7.555 -35.281 1 93.38 252 ASN A N 1
ATOM 2030 C CA . ASN A 1 252 ? -26.25 -8.727 -36.125 1 93.38 252 ASN A CA 1
ATOM 2031 C C . ASN A 1 252 ? -25.359 -9.891 -35.688 1 93.38 252 ASN A C 1
ATOM 2033 O O . ASN A 1 252 ? -25.609 -11.031 -36.094 1 93.38 252 ASN A O 1
ATOM 2037 N N . ILE A 1 253 ? -24.375 -9.617 -34.938 1 95.75 253 ILE A N 1
ATOM 2038 C CA . ILE A 1 253 ? -23.531 -10.672 -34.375 1 95.75 253 ILE A CA 1
ATOM 2039 C C . ILE A 1 253 ? -24.062 -11.094 -33 1 95.75 253 ILE A C 1
ATOM 2041 O O . ILE A 1 253 ? -23.703 -10.508 -32 1 95.75 253 ILE A O 1
ATOM 2045 N N . GLU A 1 254 ? -24.812 -12.133 -33.031 1 94.44 254 GLU A N 1
ATOM 2046 C CA . GLU A 1 254 ? -25.453 -12.594 -31.797 1 94.44 254 GLU A CA 1
ATOM 2047 C C . GLU A 1 254 ? -24.438 -13.211 -30.844 1 94.44 254 GLU A C 1
ATOM 2049 O O . GLU A 1 254 ? -23.406 -13.742 -31.281 1 94.44 254 GLU A O 1
ATOM 2054 N N . GLU A 1 255 ? -24.703 -13.086 -29.578 1 92.25 255 GLU A N 1
ATOM 2055 C CA . GLU A 1 255 ? -23.938 -13.844 -28.578 1 92.25 255 GLU A CA 1
ATOM 2056 C C . GLU A 1 255 ? -24.391 -15.305 -28.547 1 92.25 255 GLU A C 1
ATOM 2058 O O . GLU A 1 255 ? -25.5 -15.602 -28.109 1 92.25 255 GLU A O 1
ATOM 2063 N N . SER A 1 256 ? -23.578 -16.188 -29.094 1 92.94 256 SER A N 1
ATOM 2064 C CA . SER A 1 256 ? -23.922 -17.594 -29.188 1 92.94 256 SER A CA 1
ATOM 2065 C C . SER A 1 256 ? -22.656 -18.469 -29.156 1 92.94 256 SER A C 1
ATOM 2067 O O . SER A 1 256 ? -21.562 -17.984 -29.422 1 92.94 256 SER A O 1
ATOM 2069 N N . LYS A 1 257 ? -22.875 -19.734 -28.859 1 91.44 257 LYS A N 1
ATOM 2070 C CA . LYS A 1 257 ? -21.766 -20.672 -28.828 1 91.44 257 LYS A CA 1
ATOM 2071 C C . LYS A 1 257 ? -21.125 -20.797 -30.219 1 91.44 257 LYS A C 1
ATOM 2073 O O . LYS A 1 257 ? -19.906 -20.938 -30.328 1 91.44 257 LYS A O 1
ATOM 2078 N N . GLU A 1 258 ? -21.953 -20.703 -31.156 1 93.44 258 GLU A N 1
ATOM 2079 C CA . GLU A 1 258 ? -21.453 -20.828 -32.531 1 93.44 258 GLU A CA 1
ATOM 2080 C C . GLU A 1 258 ? -20.516 -19.672 -32.875 1 93.44 258 GLU A C 1
ATOM 2082 O O . GLU A 1 258 ? -19.406 -19.891 -33.375 1 93.44 258 GLU A O 1
ATOM 2087 N N . ASN A 1 259 ? -20.969 -18.5 -32.594 1 94.88 259 ASN A N 1
ATOM 2088 C CA . ASN A 1 259 ? -20.125 -17.344 -32.875 1 94.88 259 ASN A CA 1
ATOM 2089 C C . ASN A 1 259 ? -18.859 -17.344 -32.062 1 94.88 259 ASN A C 1
ATOM 2091 O O . ASN A 1 259 ? -17.797 -16.906 -32.5 1 94.88 259 ASN A O 1
ATOM 2095 N N . GLN A 1 260 ? -18.984 -17.812 -30.859 1 94.38 260 GLN A N 1
ATOM 2096 C CA . GLN A 1 260 ? -17.812 -17.875 -29.984 1 94.38 260 GLN A CA 1
ATOM 2097 C C . GLN A 1 260 ? -16.781 -18.859 -30.531 1 94.38 260 GLN A C 1
ATOM 2099 O O . GLN A 1 260 ? -15.578 -18.609 -30.484 1 94.38 260 GLN A O 1
ATOM 2104 N N . VAL A 1 261 ? -17.203 -19.969 -31.031 1 94.06 261 VAL A N 1
ATOM 2105 C CA . VAL A 1 261 ? -16.312 -20.953 -31.641 1 94.06 261 VAL A CA 1
ATOM 2106 C C . VAL A 1 261 ? -15.617 -20.344 -32.844 1 94.06 261 VAL A C 1
ATOM 2108 O O . VAL A 1 261 ? -14.422 -20.547 -33.062 1 94.06 261 VAL A O 1
ATOM 2111 N N . ILE A 1 262 ? -16.344 -19.609 -33.625 1 96.19 262 ILE A N 1
ATOM 2112 C CA . ILE A 1 262 ? -15.781 -18.938 -34.781 1 96.19 262 ILE A CA 1
ATOM 2113 C C . ILE A 1 262 ? -14.703 -17.953 -34.344 1 96.19 262 ILE A C 1
ATOM 2115 O O . ILE A 1 262 ? -13.633 -17.891 -34.938 1 96.19 262 ILE A O 1
ATOM 2119 N N . ILE A 1 263 ? -15.016 -17.203 -33.312 1 95.81 263 ILE A N 1
ATOM 2120 C CA . ILE A 1 263 ? -14.062 -16.219 -32.812 1 95.81 263 ILE A CA 1
ATOM 2121 C C . ILE A 1 263 ? -12.797 -16.938 -32.344 1 95.81 263 ILE A C 1
ATOM 2123 O O . ILE A 1 263 ? -11.68 -16.484 -32.625 1 95.81 263 ILE A O 1
ATOM 2127 N N . ILE A 1 264 ? -12.922 -18.078 -31.625 1 94.62 264 ILE A N 1
ATOM 2128 C CA . ILE A 1 264 ? -11.789 -18.844 -31.141 1 94.62 264 ILE A CA 1
ATOM 2129 C C . ILE A 1 264 ? -10.875 -19.219 -32.312 1 94.62 264 ILE A C 1
ATOM 2131 O O . ILE A 1 264 ? -9.664 -19.016 -32.25 1 94.62 264 ILE A O 1
ATOM 2135 N N . TRP A 1 265 ? -11.438 -19.703 -33.281 1 95.88 265 TRP A N 1
ATOM 2136 C CA . TRP A 1 265 ? -10.625 -20.234 -34.344 1 95.88 265 TRP A CA 1
ATOM 2137 C C . TRP A 1 265 ? -10.047 -19.125 -35.219 1 95.88 265 TRP A C 1
ATOM 2139 O O . TRP A 1 265 ? -8.961 -19.266 -35.781 1 95.88 265 TRP A O 1
ATOM 2149 N N . CYS A 1 266 ? -10.719 -18.016 -35.281 1 95.44 266 CYS A N 1
ATOM 2150 C CA . CYS A 1 266 ? -10.133 -16.859 -35.938 1 95.44 266 CYS A CA 1
ATOM 2151 C C . CYS A 1 266 ? -8.906 -16.359 -35.188 1 95.44 266 CYS A C 1
ATOM 2153 O O . CYS A 1 266 ? -7.863 -16.109 -35.812 1 95.44 266 CYS A O 1
ATOM 2155 N N . ILE A 1 267 ? -9.078 -16.266 -34 1 92.12 267 ILE A N 1
ATOM 2156 C CA . ILE A 1 267 ? -7.973 -15.781 -33.156 1 92.12 267 ILE A CA 1
ATOM 2157 C C . ILE A 1 267 ? -6.84 -16.812 -33.156 1 92.12 267 ILE A C 1
ATOM 2159 O O . ILE A 1 267 ? -5.664 -16.438 -33.219 1 92.12 267 ILE A O 1
ATOM 2163 N N . THR A 1 268 ? -7.203 -18.078 -33.094 1 93 268 THR A N 1
ATOM 2164 C CA . THR A 1 268 ? -6.207 -19.156 -33.156 1 93 268 THR A CA 1
ATOM 2165 C C . THR A 1 268 ? -5.422 -19.062 -34.469 1 93 268 THR A C 1
ATOM 2167 O O . THR A 1 268 ? -4.211 -19.297 -34.469 1 93 268 THR A O 1
ATOM 2170 N N . ALA A 1 269 ? -6.105 -18.75 -35.5 1 93.75 269 ALA A N 1
ATOM 2171 C CA . ALA A 1 269 ? -5.449 -18.594 -36.781 1 93.75 269 ALA A CA 1
ATOM 2172 C C . ALA A 1 269 ? -4.449 -17.438 -36.781 1 93.75 269 ALA A C 1
ATOM 2174 O O . ALA A 1 269 ? -3.336 -17.562 -37.281 1 93.75 269 ALA A O 1
ATOM 2175 N N . VAL A 1 270 ? -4.832 -16.406 -36.156 1 89.81 270 VAL A N 1
ATOM 2176 C CA . VAL A 1 270 ? -3.945 -15.258 -36.062 1 89.81 270 VAL A CA 1
ATOM 2177 C C . VAL A 1 270 ? -2.752 -15.602 -35.188 1 89.81 270 VAL A C 1
ATOM 2179 O O . VAL A 1 270 ? -1.617 -15.227 -35.469 1 89.81 270 VAL A O 1
ATOM 2182 N N . ALA A 1 271 ? -3.059 -16.266 -34.125 1 86.81 271 ALA A N 1
ATOM 2183 C CA . ALA A 1 271 ? -1.984 -16.688 -33.219 1 86.81 271 ALA A CA 1
ATOM 2184 C C . ALA A 1 271 ? -1.017 -17.625 -33.938 1 86.81 271 ALA A C 1
ATOM 2186 O O . ALA A 1 271 ? 0.197 -17.547 -33.719 1 86.81 271 ALA A O 1
ATOM 2187 N N . THR A 1 272 ? -1.567 -18.5 -34.688 1 88 272 THR A N 1
ATOM 2188 C CA . THR A 1 272 ? -0.747 -19.438 -35.438 1 88 272 THR A CA 1
ATOM 2189 C C . THR A 1 272 ? 0.129 -18.719 -36.469 1 88 272 THR A C 1
ATOM 2191 O O . THR A 1 272 ? 1.288 -19.078 -36.656 1 88 272 THR A O 1
ATOM 2194 N N . LEU A 1 273 ? -0.38 -17.75 -37 1 86.31 273 LEU A N 1
ATOM 2195 C CA . LEU A 1 273 ? 0.397 -16.922 -37.938 1 86.31 273 LEU A CA 1
ATOM 2196 C C . LEU A 1 273 ? 1.513 -16.188 -37.219 1 86.31 273 LEU A C 1
ATOM 2198 O O . LEU A 1 273 ? 2.609 -16.016 -37.75 1 86.31 273 LEU A O 1
ATOM 2202 N N . SER A 1 274 ? 1.185 -15.758 -36.094 1 81.12 274 SER A N 1
ATOM 2203 C CA . SER A 1 274 ? 2.201 -15.117 -35.281 1 81.12 274 SER A CA 1
ATOM 2204 C C . SER A 1 274 ? 3.328 -16.078 -34.938 1 81.12 274 SER A C 1
ATOM 2206 O O . SER A 1 274 ? 4.496 -15.695 -34.906 1 81.12 274 SER A O 1
ATOM 2208 N N . VAL A 1 275 ? 3.021 -17.297 -34.656 1 77.62 275 VAL A N 1
ATOM 2209 C CA . VAL A 1 275 ? 3.982 -18.359 -34.344 1 77.62 275 VAL A CA 1
ATOM 2210 C C . VAL A 1 275 ? 4.895 -18.594 -35.531 1 77.62 275 VAL A C 1
ATOM 2212 O O . VAL A 1 275 ? 6.109 -18.75 -35.375 1 77.62 275 VAL A O 1
ATOM 2215 N N . ILE A 1 276 ? 4.34 -18.656 -36.688 1 78.44 276 ILE A N 1
ATOM 2216 C CA . ILE A 1 276 ? 5.066 -18.969 -37.906 1 78.44 276 ILE A CA 1
ATOM 2217 C C . ILE A 1 276 ? 5.992 -17.812 -38.25 1 78.44 276 ILE A C 1
ATOM 2219 O O . ILE A 1 276 ? 7.109 -18.031 -38.75 1 78.44 276 ILE A O 1
ATOM 2223 N N . SER A 1 277 ? 5.555 -16.719 -38.125 1 71.44 277 SER A N 1
ATOM 2224 C CA . SER A 1 277 ? 6.352 -15.57 -38.531 1 71.44 277 SER A CA 1
ATOM 2225 C C . SER A 1 277 ? 7.605 -15.43 -37.688 1 71.44 277 SER A C 1
ATOM 2227 O O . SER A 1 277 ? 8.57 -14.781 -38.094 1 71.44 277 SER A O 1
ATOM 2229 N N . GLY A 1 278 ? 7.852 -16.391 -36.688 1 57.72 278 GLY A N 1
ATOM 2230 C CA . GLY A 1 278 ? 9.07 -16.516 -35.906 1 57.72 278 GLY A CA 1
ATOM 2231 C C . GLY A 1 278 ? 9.594 -15.188 -35.406 1 57.72 278 GLY A C 1
ATOM 2232 O O . GLY A 1 278 ? 10.781 -15.062 -35.094 1 57.72 278 GLY A O 1
ATOM 2233 N N . VAL A 1 279 ? 9.102 -14.148 -35.688 1 48.56 279 VAL A N 1
ATOM 2234 C CA . VAL A 1 279 ? 9.766 -12.883 -35.406 1 48.56 279 VAL A CA 1
ATOM 2235 C C . VAL A 1 279 ? 10.062 -12.773 -33.906 1 48.56 279 VAL A C 1
ATOM 2237 O O . VAL A 1 279 ? 9.141 -12.75 -33.094 1 48.56 279 VAL A O 1
ATOM 2240 N N . LYS A 1 280 ? 11.102 -13.453 -33.438 1 51.31 280 LYS A N 1
ATOM 2241 C CA . LYS A 1 280 ? 11.617 -13.156 -32.125 1 51.31 280 LYS A CA 1
ATOM 2242 C C . LYS A 1 280 ? 11.125 -11.797 -31.625 1 51.31 280 LYS A C 1
ATOM 2244 O O . LYS A 1 280 ? 10.75 -11.648 -30.469 1 51.31 280 LYS A O 1
ATOM 2249 N N . LEU A 1 281 ? 11.227 -10.961 -32.531 1 51.97 281 LEU A N 1
ATOM 2250 C CA . LEU A 1 281 ? 10.859 -9.562 -32.344 1 51.97 281 LEU A CA 1
ATOM 2251 C C . LEU A 1 281 ? 9.352 -9.422 -32.188 1 51.97 281 LEU A C 1
ATOM 2253 O O . LEU A 1 281 ? 8.875 -8.422 -31.625 1 51.97 281 LEU A O 1
ATOM 2257 N N . GLY A 1 282 ? 8.68 -10.688 -32.281 1 59 282 GLY A N 1
ATOM 2258 C CA . GLY A 1 282 ? 7.234 -10.547 -32.344 1 59 282 GLY A CA 1
ATOM 2259 C C . GLY A 1 282 ? 6.578 -10.547 -30.984 1 59 282 GLY A C 1
ATOM 2260 O O . GLY A 1 282 ? 5.754 -9.68 -30.688 1 59 282 GLY A O 1
ATOM 2261 N N . ILE A 1 283 ? 7.148 -11.508 -30.125 1 67.06 283 ILE A N 1
ATOM 2262 C CA . ILE A 1 283 ? 6.512 -11.609 -28.812 1 67.06 283 ILE A CA 1
ATOM 2263 C C . ILE A 1 283 ? 6.785 -10.344 -28.016 1 67.06 283 ILE A C 1
ATOM 2265 O O . ILE A 1 283 ? 5.891 -9.828 -27.328 1 67.06 283 ILE A O 1
ATOM 2269 N N . ARG A 1 284 ? 7.945 -9.883 -28.156 1 72.94 284 ARG A N 1
ATOM 2270 C CA . ARG A 1 284 ? 8.312 -8.672 -27.422 1 72.94 284 ARG A CA 1
ATOM 2271 C C . ARG A 1 284 ? 7.5 -7.477 -27.906 1 72.94 284 ARG A C 1
ATOM 2273 O O . ARG A 1 284 ? 6.926 -6.746 -27.094 1 72.94 284 ARG A O 1
ATOM 2280 N N . ARG A 1 285 ? 7.445 -7.355 -29.141 1 76 285 ARG A N 1
ATOM 2281 C CA . ARG A 1 285 ? 6.75 -6.199 -29.703 1 76 285 ARG A CA 1
ATOM 2282 C C . ARG A 1 285 ? 5.254 -6.273 -29.422 1 76 285 ARG A C 1
ATOM 2284 O O . ARG A 1 285 ? 4.617 -5.254 -29.156 1 76 285 ARG A O 1
ATOM 2291 N N . LEU A 1 286 ? 4.742 -7.531 -29.578 1 76.06 286 LEU A N 1
ATOM 2292 C CA . LEU A 1 286 ? 3.32 -7.699 -29.297 1 76.06 286 LEU A CA 1
ATOM 2293 C C . LEU A 1 286 ? 3.02 -7.406 -27.828 1 76.06 286 LEU A C 1
ATOM 2295 O O . LEU A 1 286 ? 1.986 -6.816 -27.5 1 76.06 286 LEU A O 1
ATOM 2299 N N . SER A 1 287 ? 3.91 -7.902 -27 1 77.06 287 SER A N 1
ATOM 2300 C CA . SER A 1 287 ? 3.73 -7.645 -25.578 1 77.06 287 SER A CA 1
ATOM 2301 C C . SER A 1 287 ? 3.805 -6.152 -25.266 1 77.06 287 SER A C 1
ATOM 2303 O O . SER A 1 287 ? 3.018 -5.641 -24.469 1 77.06 287 SER A O 1
ATOM 2305 N N . GLU A 1 288 ? 4.715 -5.461 -25.891 1 79.38 288 GLU A N 1
ATOM 2306 C CA . GLU A 1 288 ? 4.855 -4.02 -25.703 1 79.38 288 GLU A CA 1
ATOM 2307 C C . GLU A 1 288 ? 3.623 -3.277 -26.219 1 79.38 288 GLU A C 1
ATOM 2309 O O . GLU A 1 288 ? 3.178 -2.305 -25.609 1 79.38 288 GLU A O 1
ATOM 2314 N N . LEU A 1 289 ? 3.154 -3.752 -27.312 1 83 289 LEU A N 1
ATOM 2315 C CA . LEU A 1 289 ? 1.963 -3.137 -27.891 1 83 289 LEU A CA 1
ATOM 2316 C C . LEU A 1 289 ? 0.754 -3.34 -26.984 1 83 289 LEU A C 1
ATOM 2318 O O . LEU A 1 289 ? -0.02 -2.408 -26.75 1 83 289 LEU A O 1
ATOM 2322 N N . CYS A 1 290 ? 0.622 -4.594 -26.516 1 84.62 290 CYS A N 1
ATOM 2323 C CA . CYS A 1 290 ? -0.481 -4.898 -25.609 1 84.62 290 CYS A CA 1
ATOM 2324 C C . CYS A 1 290 ? -0.426 -4.016 -24.375 1 84.62 290 CYS A C 1
ATOM 2326 O O . CYS A 1 290 ? -1.427 -3.402 -24 1 84.62 290 CYS A O 1
ATOM 2328 N N . PHE A 1 291 ? 0.694 -3.93 -23.828 1 84.31 291 PHE A N 1
ATOM 2329 C CA . PHE A 1 291 ? 0.863 -3.121 -22.625 1 84.31 291 PHE A CA 1
ATOM 2330 C C . PHE A 1 291 ? 0.571 -1.653 -22.906 1 84.31 291 PHE A C 1
ATOM 2332 O O . PHE A 1 291 ? -0.088 -0.978 -22.109 1 84.31 291 PHE A O 1
ATOM 2339 N N . SER A 1 292 ? 1.061 -1.155 -24.016 1 85.81 292 SER A N 1
ATOM 2340 C CA . SER A 1 292 ? 0.891 0.25 -24.359 1 85.81 292 SER A CA 1
ATOM 2341 C C . SER A 1 292 ? -0.578 0.589 -24.594 1 85.81 292 SER A C 1
ATOM 2343 O O . SER A 1 292 ? -1.045 1.654 -24.188 1 85.81 292 SER A O 1
ATOM 2345 N N . ILE A 1 293 ? -1.279 -0.307 -25.234 1 89.44 293 ILE A N 1
ATOM 2346 C CA . ILE A 1 293 ? -2.695 -0.06 -25.484 1 89.44 293 ILE A CA 1
ATOM 2347 C C . ILE A 1 293 ? -3.463 -0.092 -24.156 1 89.44 293 ILE A C 1
ATOM 2349 O O . ILE A 1 293 ? -4.379 0.708 -23.953 1 89.44 293 ILE A O 1
ATOM 2353 N N . GLY A 1 294 ? -3.113 -1.1 -23.359 1 90.56 294 GLY A N 1
ATOM 2354 C CA . GLY A 1 294 ? -3.717 -1.143 -22.031 1 90.56 294 GLY A CA 1
ATOM 2355 C C . GLY A 1 294 ? -3.484 0.122 -21.219 1 90.56 294 GLY A C 1
ATOM 2356 O O . GLY A 1 294 ? -4.41 0.65 -20.609 1 90.56 294 GLY A O 1
ATOM 2357 N N . MET A 1 295 ? -2.271 0.652 -21.266 1 90.31 295 MET A N 1
ATOM 2358 C CA . MET A 1 295 ? -1.938 1.88 -20.547 1 90.31 295 MET A CA 1
ATOM 2359 C C . MET A 1 295 ? -2.672 3.076 -21.141 1 90.31 295 MET A C 1
ATOM 2361 O O . MET A 1 295 ? -3.059 3.996 -20.422 1 90.31 295 MET A O 1
ATOM 2365 N N . PHE A 1 296 ? -2.777 3.057 -22.453 1 92.62 296 PHE A N 1
ATOM 2366 C CA . PHE A 1 296 ? -3.512 4.121 -23.125 1 92.62 296 PHE A CA 1
ATOM 2367 C C . PHE A 1 296 ? -4.949 4.188 -22.625 1 92.62 296 PHE A C 1
ATOM 2369 O O . PHE A 1 296 ? -5.438 5.258 -22.266 1 92.62 296 PHE A O 1
ATOM 2376 N N . ILE A 1 297 ? -5.613 3.061 -22.609 1 94.44 297 ILE A N 1
ATOM 2377 C CA . ILE A 1 297 ? -6.988 3 -22.125 1 94.44 297 ILE A CA 1
ATOM 2378 C C . ILE A 1 297 ? -7.035 3.426 -20.656 1 94.44 297 ILE A C 1
ATOM 2380 O O . ILE A 1 297 ? -7.926 4.176 -20.25 1 94.44 297 ILE A O 1
ATOM 2384 N N . TRP A 1 298 ? -6.066 2.898 -19.891 1 95 298 TRP A N 1
ATOM 2385 C CA . TRP A 1 298 ? -5.969 3.229 -18.469 1 95 298 TRP A CA 1
ATOM 2386 C C . TRP A 1 298 ? -5.895 4.738 -18.266 1 95 298 TRP A C 1
ATOM 2388 O O . TRP A 1 298 ? -6.652 5.301 -17.469 1 95 298 TRP A O 1
ATOM 2398 N N . PHE A 1 299 ? -5.055 5.5 -19.016 1 94.25 299 PHE A N 1
ATOM 2399 C CA . PHE A 1 299 ? -4.848 6.934 -18.844 1 94.25 299 PHE A CA 1
ATOM 2400 C C . PHE A 1 299 ? -6.078 7.715 -19.297 1 94.25 299 PHE A C 1
ATOM 2402 O O . PHE A 1 299 ? -6.449 8.711 -18.672 1 94.25 299 PHE A O 1
ATOM 2409 N N . VAL A 1 300 ? -6.699 7.285 -20.375 1 93.88 300 VAL A N 1
ATOM 2410 C CA . VAL A 1 300 ? -7.879 7.988 -20.859 1 93.88 300 VAL A CA 1
ATOM 2411 C C . VAL A 1 300 ? -8.977 7.965 -19.797 1 93.88 300 VAL A C 1
ATOM 2413 O O . VAL A 1 300 ? -9.57 9 -19.484 1 93.88 300 VAL A O 1
ATOM 2416 N N . VAL A 1 301 ? -9.18 6.781 -19.281 1 95.31 301 VAL A N 1
ATOM 2417 C CA . VAL A 1 301 ? -10.234 6.664 -18.281 1 95.31 301 VAL A CA 1
ATOM 2418 C C . VAL A 1 301 ? -9.82 7.395 -17 1 95.31 301 VAL A C 1
ATOM 2420 O O . VAL A 1 301 ? -10.648 8.031 -16.359 1 95.31 301 VAL A O 1
ATOM 2423 N N . PHE A 1 302 ? -8.586 7.367 -16.641 1 95.75 302 PHE A N 1
ATOM 2424 C CA . PHE A 1 302 ? -8.07 8.062 -15.461 1 95.75 302 PHE A CA 1
ATOM 2425 C C . PHE A 1 302 ? -8.32 9.562 -15.562 1 95.75 302 PHE A C 1
ATOM 2427 O O . PHE A 1 302 ? -8.75 10.188 -14.594 1 95.75 302 PHE A O 1
ATOM 2434 N N . PHE A 1 303 ? -8.117 10.117 -16.703 1 93.19 303 PHE A N 1
ATOM 2435 C CA . PHE A 1 303 ? -8.242 11.562 -16.875 1 93.19 303 PHE A CA 1
ATOM 2436 C C . PHE A 1 303 ? -9.688 11.945 -17.156 1 93.19 303 PHE A C 1
ATOM 2438 O O . PHE A 1 303 ? -10.141 13.023 -16.766 1 93.19 303 PHE A O 1
ATOM 2445 N N . TYR A 1 304 ? -10.398 11.109 -17.891 1 92.62 304 TYR A N 1
ATOM 2446 C CA . TYR A 1 304 ? -11.75 11.445 -18.312 1 92.62 304 TYR A CA 1
ATOM 2447 C C . TYR A 1 304 ? -12.742 11.258 -17.172 1 92.62 304 TYR A C 1
ATOM 2449 O O . TYR A 1 304 ? -13.734 11.984 -17.078 1 92.62 304 TYR A O 1
ATOM 2457 N N . ASP A 1 305 ? -12.477 10.211 -16.359 1 94.19 305 ASP A N 1
ATOM 2458 C CA . ASP A 1 305 ? -13.32 10.031 -15.18 1 94.19 305 ASP A CA 1
ATOM 2459 C C . ASP A 1 305 ? -12.922 11.008 -14.07 1 94.19 305 ASP A C 1
ATOM 2461 O O . ASP A 1 305 ? -12.359 12.07 -14.344 1 94.19 305 ASP A O 1
ATOM 2465 N N . ASP A 1 306 ? -13.344 10.82 -12.836 1 94.31 306 ASP A N 1
ATOM 2466 C CA . ASP A 1 306 ? -12.969 11.664 -11.703 1 94.31 306 ASP A CA 1
ATOM 2467 C C . ASP A 1 306 ? -11.578 11.305 -11.188 1 94.31 306 ASP A C 1
ATOM 2469 O O . ASP A 1 306 ? -11.445 10.453 -10.305 1 94.31 306 ASP A O 1
ATOM 2473 N N . THR A 1 307 ? -10.57 11.984 -11.711 1 93.69 307 THR A N 1
ATOM 2474 C CA . THR A 1 307 ? -9.164 11.719 -11.438 1 93.69 307 THR A CA 1
ATOM 2475 C C . THR A 1 307 ? -8.891 11.75 -9.938 1 93.69 307 THR A C 1
ATOM 2477 O O . THR A 1 307 ? -8.18 10.891 -9.406 1 93.69 307 THR A O 1
ATOM 2480 N N . TRP A 1 308 ? -9.484 12.734 -9.227 1 92.19 308 TRP A N 1
ATOM 2481 C CA . TRP A 1 308 ? -9.203 12.922 -7.812 1 92.19 308 TRP A CA 1
ATOM 2482 C C . TRP A 1 308 ? -9.828 11.812 -6.977 1 92.19 308 TRP A C 1
ATOM 2484 O O . TRP A 1 308 ? -9.211 11.32 -6.027 1 92.19 308 TRP A O 1
ATOM 2494 N N . TYR A 1 309 ? -11 11.391 -7.398 1 93.88 309 TYR A N 1
ATOM 2495 C CA . TYR A 1 309 ? -11.672 10.242 -6.805 1 93.88 309 TYR A CA 1
ATOM 2496 C C . TYR A 1 309 ? -10.828 8.984 -6.961 1 93.88 309 TYR A C 1
ATOM 2498 O O . TYR A 1 309 ? -10.641 8.234 -5.996 1 93.88 309 TYR A O 1
ATOM 2506 N N . ILE A 1 310 ? -10.273 8.758 -8.117 1 96 310 ILE A N 1
ATOM 2507 C CA . ILE A 1 310 ? -9.5 7.559 -8.43 1 96 310 ILE A CA 1
ATOM 2508 C C . ILE A 1 310 ? -8.195 7.574 -7.645 1 96 310 ILE A C 1
ATOM 2510 O O . ILE A 1 310 ? -7.766 6.543 -7.113 1 96 310 ILE A O 1
ATOM 2514 N N . LEU A 1 311 ? -7.547 8.695 -7.531 1 95.06 311 LEU A N 1
ATOM 2515 C CA . LEU A 1 311 ? -6.312 8.805 -6.766 1 95.06 311 LEU A CA 1
ATOM 2516 C C . LEU A 1 311 ? -6.559 8.531 -5.289 1 95.06 311 LEU A C 1
ATOM 2518 O O . LEU A 1 311 ? -5.723 7.918 -4.617 1 95.06 311 LEU A O 1
ATOM 2522 N N . ASN A 1 312 ? -7.688 9 -4.762 1 95.12 312 ASN A N 1
ATOM 2523 C CA . ASN A 1 312 ? -8.062 8.688 -3.385 1 95.12 312 ASN A CA 1
ATOM 2524 C C . ASN A 1 312 ? -8.258 7.191 -3.182 1 95.12 312 ASN A C 1
ATOM 2526 O O . ASN A 1 312 ? -7.859 6.641 -2.154 1 95.12 312 ASN A O 1
ATOM 2530 N N . ILE A 1 313 ? -8.891 6.543 -4.168 1 96.12 313 ILE A N 1
ATOM 2531 C CA . ILE A 1 313 ? -9.102 5.102 -4.082 1 96.12 313 ILE A CA 1
ATOM 2532 C C . ILE A 1 313 ? -7.754 4.383 -4.078 1 96.12 313 ILE A C 1
ATOM 2534 O O . ILE A 1 313 ? -7.547 3.445 -3.303 1 96.12 313 ILE A O 1
ATOM 2538 N N . PHE A 1 314 ? -6.934 4.824 -4.945 1 96.31 314 PHE A N 1
ATOM 2539 C CA . PHE A 1 314 ? -5.613 4.207 -5.027 1 96.31 314 PHE A CA 1
ATOM 2540 C C . PHE A 1 314 ? -4.891 4.289 -3.689 1 96.31 314 PHE A C 1
ATOM 2542 O O . PHE A 1 314 ? -4.422 3.273 -3.168 1 96.31 314 PHE A O 1
ATOM 2549 N N . CYS A 1 315 ? -4.82 5.449 -3.105 1 94.44 315 CYS A N 1
ATOM 2550 C CA . CYS A 1 315 ? -4.125 5.66 -1.84 1 94.44 315 CYS A CA 1
ATOM 2551 C C . CYS A 1 315 ? -4.754 4.828 -0.728 1 94.44 315 CYS A C 1
ATOM 2553 O O . CYS A 1 315 ? -4.051 4.121 -0.005 1 94.44 315 CYS A O 1
ATOM 2555 N N . GLN A 1 316 ? -6 4.922 -0.606 1 94.81 316 GLN A N 1
ATOM 2556 C CA . GLN A 1 316 ? -6.738 4.195 0.423 1 94.81 316 GLN A CA 1
ATOM 2557 C C . GLN A 1 316 ? -6.57 2.688 0.261 1 94.81 316 GLN A C 1
ATOM 2559 O O . GLN A 1 316 ? -6.406 1.968 1.247 1 94.81 316 GLN A O 1
ATOM 2564 N N . SER A 1 317 ? -6.586 2.236 -0.956 1 96.5 317 SER A N 1
ATOM 2565 C CA . SER A 1 317 ? -6.512 0.803 -1.224 1 96.5 317 SER A CA 1
ATOM 2566 C C . SER A 1 317 ? -5.129 0.251 -0.899 1 96.5 317 SER A C 1
ATOM 2568 O O . SER A 1 317 ? -4.996 -0.906 -0.495 1 96.5 317 SER A O 1
ATOM 2570 N N . VAL A 1 318 ? -4.141 1.041 -1.074 1 95.12 318 VAL A N 1
ATOM 2571 C CA . VAL A 1 318 ? -2.811 0.606 -0.655 1 95.12 318 VAL A CA 1
ATOM 2572 C C . VAL A 1 318 ? -2.828 0.254 0.831 1 95.12 318 VAL A C 1
ATOM 2574 O O . VAL A 1 318 ? -2.365 -0.819 1.226 1 95.12 318 VAL A O 1
ATOM 2577 N N . GLY A 1 319 ? -3.359 1.099 1.667 1 95.12 319 GLY A N 1
ATOM 2578 C CA . GLY A 1 319 ? -3.418 0.864 3.102 1 95.12 319 GLY A CA 1
ATOM 2579 C C . GLY A 1 319 ? -4.285 -0.323 3.477 1 95.12 319 GLY A C 1
ATOM 2580 O O . GLY A 1 319 ? -3.91 -1.123 4.336 1 95.12 319 GLY A O 1
ATOM 2581 N N . TYR A 1 320 ? -5.422 -0.411 2.852 1 93.56 320 TYR A N 1
ATOM 2582 C CA . TYR A 1 320 ? -6.336 -1.505 3.158 1 93.56 320 TYR A CA 1
ATOM 2583 C C . TYR A 1 320 ? -5.746 -2.846 2.74 1 93.56 320 TYR A C 1
ATOM 2585 O O . TYR A 1 320 ? -5.898 -3.846 3.443 1 93.56 320 TYR A O 1
ATOM 2593 N N . TYR A 1 321 ? -5.098 -2.854 1.639 1 95.25 321 TYR A N 1
ATOM 2594 C CA . TYR A 1 321 ? -4.434 -4.074 1.194 1 95.25 321 TYR A CA 1
ATOM 2595 C C . TYR A 1 321 ? -3.377 -4.516 2.199 1 95.25 321 TYR A C 1
ATOM 2597 O O . TYR A 1 321 ? -3.322 -5.691 2.574 1 95.25 321 TYR A O 1
ATOM 2605 N N . LEU A 1 322 ? -2.545 -3.607 2.645 1 94.12 322 LEU A N 1
ATOM 2606 C CA . LEU A 1 322 ? -1.484 -3.924 3.596 1 94.12 322 LEU A CA 1
ATOM 2607 C C . LEU A 1 322 ? -2.068 -4.348 4.941 1 94.12 322 LEU A C 1
ATOM 2609 O O . LEU A 1 322 ? -1.568 -5.277 5.574 1 94.12 322 LEU A O 1
ATOM 2613 N N . GLN A 1 323 ? -3.156 -3.721 5.367 1 91.69 323 GLN A N 1
ATOM 2614 C CA . GLN A 1 323 ? -3.766 -3.961 6.668 1 91.69 323 GLN A CA 1
ATOM 2615 C C . GLN A 1 323 ? -4.383 -5.355 6.738 1 91.69 323 GLN A C 1
ATOM 2617 O O . GLN A 1 323 ? -4.281 -6.035 7.762 1 91.69 323 GLN A O 1
ATOM 2622 N N . TRP A 1 324 ? -4.996 -5.719 5.68 1 91.94 324 TRP A N 1
ATOM 2623 C CA . TRP A 1 324 ? -5.844 -6.906 5.75 1 91.94 324 TRP A CA 1
ATOM 2624 C C . TRP A 1 324 ? -5.207 -8.07 5 1 91.94 324 TRP A C 1
ATOM 2626 O O . TRP A 1 324 ? -5.828 -9.125 4.84 1 91.94 324 TRP A O 1
ATOM 2636 N N . LEU A 1 325 ? -4.016 -7.965 4.652 1 93.38 325 LEU A N 1
ATOM 2637 C CA . LEU A 1 325 ? -3.344 -8.969 3.834 1 93.38 325 LEU A CA 1
ATOM 2638 C C . LEU A 1 325 ? -3.291 -10.312 4.555 1 93.38 325 LEU A C 1
ATOM 2640 O O . LEU A 1 325 ? -3.547 -11.359 3.953 1 93.38 325 LEU A O 1
ATOM 2644 N N . ILE A 1 326 ? -2.998 -10.312 5.871 1 90.25 326 ILE A N 1
ATOM 2645 C CA . ILE A 1 326 ? -2.822 -11.539 6.633 1 90.25 326 ILE A CA 1
ATOM 2646 C C . ILE A 1 326 ? -4.176 -12.219 6.848 1 90.25 326 ILE A C 1
ATOM 2648 O O . ILE A 1 326 ? -4.32 -13.422 6.629 1 90.25 326 ILE A O 1
ATOM 2652 N N . GLN A 1 327 ? -5.137 -11.422 7.184 1 89.25 327 GLN A N 1
ATOM 2653 C CA . GLN A 1 327 ? -6.465 -11.984 7.43 1 89.25 327 GLN A CA 1
ATOM 2654 C C . GLN A 1 327 ? -7.062 -12.555 6.152 1 89.25 327 GLN A C 1
ATOM 2656 O O . GLN A 1 327 ? -7.574 -13.68 6.148 1 89.25 327 GLN A O 1
ATOM 2661 N N . LEU A 1 328 ? -7.016 -11.789 5.102 1 91.81 328 LEU A N 1
ATOM 2662 C CA . LEU A 1 328 ? -7.559 -12.258 3.832 1 91.81 328 LEU A CA 1
ATOM 2663 C C . LEU A 1 328 ? -6.762 -13.453 3.309 1 91.81 328 LEU A C 1
ATOM 2665 O O . LEU A 1 328 ? -7.332 -14.375 2.727 1 91.81 328 LEU A O 1
ATOM 2669 N N . GLY A 1 329 ? -5.488 -13.438 3.51 1 94.25 329 GLY A N 1
ATOM 2670 C CA . GLY A 1 329 ? -4.621 -14.508 3.045 1 94.25 329 GLY A CA 1
ATOM 2671 C C . GLY A 1 329 ? -4.945 -15.852 3.674 1 94.25 329 GLY A C 1
ATOM 2672 O O . GLY A 1 329 ? -4.793 -16.891 3.035 1 94.25 329 GLY A O 1
ATOM 2673 N N . PHE A 1 330 ? -5.445 -15.852 4.918 1 93 330 PHE A N 1
ATOM 2674 C CA . PHE A 1 330 ? -5.695 -17.094 5.629 1 93 330 PHE A CA 1
ATOM 2675 C C . PHE A 1 330 ? -7.188 -17.391 5.695 1 93 330 PHE A C 1
ATOM 2677 O O . PHE A 1 330 ? -7.605 -18.359 6.355 1 93 330 PHE A O 1
ATOM 2684 N N . HIS A 1 331 ? -8 -16.578 5.012 1 90.38 331 HIS A N 1
ATOM 2685 C CA . HIS A 1 331 ? -9.445 -16.734 5.078 1 90.38 331 HIS A CA 1
ATOM 2686 C C . HIS A 1 331 ? -9.914 -17.922 4.254 1 90.38 331 HIS A C 1
ATOM 2688 O O . HIS A 1 331 ? -9.648 -18 3.051 1 90.38 331 HIS A O 1
ATOM 2694 N N . THR A 1 332 ? -10.68 -18.891 4.902 1 90.12 332 THR A N 1
ATOM 2695 C CA . THR A 1 332 ? -11.133 -20.109 4.219 1 90.12 332 THR A CA 1
ATOM 2696 C C . THR A 1 332 ? -12.656 -20.141 4.141 1 90.12 332 THR A C 1
ATOM 2698 O O . THR A 1 332 ? -13.234 -21.062 3.562 1 90.12 332 THR A O 1
ATOM 2701 N N . ASP A 1 333 ? -13.281 -19.156 4.727 1 85.69 333 ASP A N 1
ATOM 2702 C CA . ASP A 1 333 ? -14.734 -19.172 4.844 1 85.69 333 ASP A CA 1
ATOM 2703 C C . ASP A 1 333 ? -15.211 -20.469 5.516 1 85.69 333 ASP A C 1
ATOM 2705 O O . ASP A 1 333 ? -16.219 -21.062 5.102 1 85.69 333 ASP A O 1
ATOM 2709 N N . ALA A 1 334 ? -14.547 -20.922 6.566 1 84.5 334 ALA A N 1
ATOM 2710 C CA . ALA A 1 334 ? -14.766 -22.188 7.246 1 84.5 334 ALA A CA 1
ATOM 2711 C C . ALA A 1 334 ? -16.203 -22.328 7.719 1 84.5 334 ALA A C 1
ATOM 2713 O O . ALA A 1 334 ? -16.828 -23.375 7.562 1 84.5 334 ALA A O 1
ATOM 2714 N N . PHE A 1 335 ? -16.844 -21.297 8.203 1 79 335 PHE A N 1
ATOM 2715 C CA . PHE A 1 335 ? -18.188 -21.359 8.758 1 79 335 PHE A CA 1
ATOM 2716 C C . PHE A 1 335 ? -19.234 -21.219 7.652 1 79 335 PHE A C 1
ATOM 2718 O O . PHE A 1 335 ? -20.281 -21.859 7.695 1 79 335 PHE A O 1
ATOM 2725 N N . ALA A 1 336 ? -18.906 -20.344 6.66 1 81.19 336 ALA A N 1
ATOM 2726 C CA . ALA A 1 336 ? -19.859 -20.141 5.57 1 81.19 336 ALA A CA 1
ATOM 2727 C C . ALA A 1 336 ? -19.984 -21.391 4.703 1 81.19 336 ALA A C 1
ATOM 2729 O O . ALA A 1 336 ? -21.078 -21.703 4.215 1 81.19 336 ALA A O 1
ATOM 2730 N N . GLN A 1 337 ? -18.906 -22.047 4.438 1 83.38 337 GLN A N 1
ATOM 2731 C CA . GLN A 1 337 ? -18.906 -23.234 3.586 1 83.38 337 GLN A CA 1
ATOM 2732 C C . GLN A 1 337 ? -19.734 -24.359 4.211 1 83.38 337 GLN A C 1
ATOM 2734 O O . GLN A 1 337 ? -20.25 -25.219 3.5 1 83.38 337 GLN A O 1
ATOM 2739 N N . ALA A 1 338 ? -19.875 -24.297 5.559 1 80.94 338 ALA A N 1
ATOM 2740 C CA . ALA A 1 338 ? -20.625 -25.344 6.262 1 80.94 338 ALA A CA 1
ATOM 2741 C C . ALA A 1 338 ? -22.109 -25.266 5.926 1 80.94 338 ALA A C 1
ATOM 2743 O O . ALA A 1 338 ? -22.828 -26.266 6.035 1 80.94 338 ALA A O 1
ATOM 2744 N N . GLY A 1 339 ? -22.547 -24.109 5.508 1 78.88 339 GLY A N 1
ATOM 2745 C CA . GLY A 1 339 ? -23.922 -23.953 5.035 1 78.88 339 GLY A CA 1
ATOM 2746 C C . GLY A 1 339 ? -24.938 -24 6.152 1 78.88 339 GLY A C 1
ATOM 2747 O O . GLY A 1 339 ? -26.125 -24.281 5.906 1 78.88 339 GLY A O 1
ATOM 2748 N N . ASN A 1 340 ? -24.547 -23.781 7.387 1 79.38 340 ASN A N 1
ATOM 2749 C CA . ASN A 1 340 ? -25.484 -23.938 8.492 1 79.38 340 ASN A CA 1
ATOM 2750 C C . ASN A 1 340 ? -25.578 -22.656 9.32 1 79.38 340 ASN A C 1
ATOM 2752 O O . ASN A 1 340 ? -25.812 -22.703 10.531 1 79.38 340 ASN A O 1
ATOM 2756 N N . ALA A 1 341 ? -25.375 -21.516 8.68 1 77.44 341 ALA A N 1
ATOM 2757 C CA . ALA A 1 341 ? -25.5 -20.25 9.398 1 77.44 341 ALA A CA 1
ATOM 2758 C C . ALA A 1 341 ? -26.953 -19.984 9.789 1 77.44 341 ALA A C 1
ATOM 2760 O O . ALA A 1 341 ? -27.828 -19.953 8.922 1 77.44 341 ALA A O 1
ATOM 2761 N N . PRO A 1 342 ? -27.25 -19.688 11.086 1 76.88 342 PRO A N 1
ATOM 2762 C CA . PRO A 1 342 ? -28.641 -19.516 11.516 1 76.88 342 PRO A CA 1
ATOM 2763 C C . PRO A 1 342 ? -29.281 -18.25 10.93 1 76.88 342 PRO A C 1
ATOM 2765 O O . PRO A 1 342 ? -30.5 -18.188 10.797 1 76.88 342 PRO A O 1
ATOM 2768 N N . ASP A 1 343 ? -28.438 -17.297 10.555 1 72.38 343 ASP A N 1
ATOM 2769 C CA . ASP A 1 343 ? -29 -16.062 10.016 1 72.38 343 ASP A CA 1
ATOM 2770 C C . ASP A 1 343 ? -29.203 -16.172 8.508 1 72.38 343 ASP A C 1
ATOM 2772 O O . ASP A 1 343 ? -29.719 -15.234 7.883 1 72.38 343 ASP A O 1
ATOM 2776 N N . GLY A 1 344 ? -28.844 -17.234 7.922 1 71.94 344 GLY A N 1
ATOM 2777 C CA . GLY A 1 344 ? -29.094 -17.5 6.512 1 71.94 344 GLY A CA 1
ATOM 2778 C C . GLY A 1 344 ? -28.109 -16.797 5.598 1 71.94 344 GLY A C 1
ATOM 2779 O O . GLY A 1 344 ? -28.234 -16.859 4.375 1 71.94 344 GLY A O 1
ATOM 2780 N N . LYS A 1 345 ? -27.234 -16.078 6.113 1 71.69 345 LYS A N 1
ATOM 2781 C CA . LYS A 1 345 ? -26.281 -15.312 5.312 1 71.69 345 LYS A CA 1
ATOM 2782 C C . LYS A 1 345 ? -25.031 -16.141 5.012 1 71.69 345 LYS A C 1
ATOM 2784 O O . LYS A 1 345 ? -23.906 -15.719 5.34 1 71.69 345 LYS A O 1
ATOM 2789 N N . GLN A 1 346 ? -25.297 -17.406 4.449 1 67.81 346 GLN A N 1
ATOM 2790 C CA . GLN A 1 346 ? -24.172 -18.266 4.105 1 67.81 346 GLN A CA 1
ATOM 2791 C C . GLN A 1 346 ? -23.844 -18.188 2.617 1 67.81 346 GLN A C 1
ATOM 2793 O O . GLN A 1 346 ? -24.734 -17.891 1.801 1 67.81 346 GLN A O 1
ATOM 2798 N N . ALA A 1 347 ? -22.672 -17.969 2.324 1 74.5 347 ALA A N 1
ATOM 2799 C CA . ALA A 1 347 ? -22.188 -18 0.947 1 74.5 347 ALA A CA 1
ATOM 2800 C C . ALA A 1 347 ? -21.328 -19.234 0.694 1 74.5 347 ALA A C 1
ATOM 2802 O O . ALA A 1 347 ? -20.125 -19.109 0.455 1 74.5 347 ALA A O 1
ATOM 2803 N N . VAL A 1 348 ? -22 -20.375 0.584 1 75.69 348 VAL A N 1
ATOM 2804 C CA . VAL A 1 348 ? -21.328 -21.672 0.588 1 75.69 348 VAL A CA 1
ATOM 2805 C C . VAL A 1 348 ? -20.406 -21.781 -0.627 1 75.69 348 VAL A C 1
ATOM 2807 O O . VAL A 1 348 ? -19.344 -22.391 -0.553 1 75.69 348 VAL A O 1
ATOM 2810 N N . ASP A 1 349 ? -20.781 -21.078 -1.683 1 80.69 349 ASP A N 1
ATOM 2811 C CA . ASP A 1 349 ? -20.078 -21.297 -2.941 1 80.69 349 ASP A CA 1
ATOM 2812 C C . ASP A 1 349 ? -19.156 -20.125 -3.275 1 80.69 349 ASP A C 1
ATOM 2814 O O . ASP A 1 349 ? -18.578 -20.078 -4.359 1 80.69 349 ASP A O 1
ATOM 2818 N N . TRP A 1 350 ? -19.031 -19.219 -2.404 1 86.38 350 TRP A N 1
ATOM 2819 C CA . TRP A 1 350 ? -18.266 -18.031 -2.729 1 86.38 350 TRP A CA 1
ATOM 2820 C C . TRP A 1 350 ? -16.797 -18.375 -3.002 1 86.38 350 TRP A C 1
ATOM 2822 O O . TRP A 1 350 ? -16.219 -17.891 -3.975 1 86.38 350 TRP A O 1
ATOM 2832 N N . MET A 1 351 ? -16.234 -19.219 -2.182 1 88.19 351 MET A N 1
ATOM 2833 C CA . MET A 1 351 ? -14.828 -19.594 -2.34 1 88.19 351 MET A CA 1
ATOM 2834 C C . MET A 1 351 ? -14.586 -20.266 -3.68 1 88.19 351 MET A C 1
ATOM 2836 O O . MET A 1 351 ? -13.555 -20.047 -4.32 1 88.19 351 MET A O 1
ATOM 2840 N N . ASP A 1 352 ? -15.555 -21.047 -4.031 1 87.88 352 ASP A N 1
ATOM 2841 C CA . ASP A 1 352 ? -15.469 -21.797 -5.281 1 87.88 352 ASP A CA 1
ATOM 2842 C C . ASP A 1 352 ? -15.445 -20.844 -6.484 1 87.88 352 ASP A C 1
ATOM 2844 O O . ASP A 1 352 ? -14.727 -21.094 -7.453 1 87.88 352 ASP A O 1
ATOM 2848 N N . GLY A 1 353 ? -16.156 -19.828 -6.398 1 87.12 353 GLY A N 1
ATOM 2849 C CA . GLY A 1 353 ? -16.312 -18.906 -7.516 1 87.12 353 GLY A CA 1
ATOM 2850 C C . GLY A 1 353 ? -15.25 -17.828 -7.559 1 87.12 353 GLY A C 1
ATOM 2851 O O . GLY A 1 353 ? -15.062 -17.172 -8.586 1 87.12 353 GLY A O 1
ATOM 2852 N N . TRP A 1 354 ? -14.492 -17.719 -6.504 1 90.62 354 TRP A N 1
ATOM 2853 C CA . TRP A 1 354 ? -13.578 -16.578 -6.461 1 90.62 354 TRP A CA 1
ATOM 2854 C C . TRP A 1 354 ? -12.195 -17.016 -5.992 1 90.62 354 TRP A C 1
ATOM 2856 O O . TRP A 1 354 ? -11.398 -17.516 -6.785 1 90.62 354 TRP A O 1
ATOM 2866 N N . THR A 1 355 ? -11.898 -17.078 -4.746 1 93.31 355 THR A N 1
ATOM 2867 C CA . THR A 1 355 ? -10.531 -17.219 -4.246 1 93.31 355 THR A CA 1
ATOM 2868 C C . THR A 1 355 ? -9.922 -18.547 -4.719 1 93.31 355 THR A C 1
ATOM 2870 O O . THR A 1 355 ? -8.797 -18.562 -5.23 1 93.31 355 THR A O 1
ATOM 2873 N N . ILE A 1 356 ? -10.625 -19.625 -4.527 1 93.62 356 ILE A N 1
ATOM 2874 C CA . ILE A 1 356 ? -10.078 -20.906 -4.922 1 93.62 356 ILE A CA 1
ATOM 2875 C C . ILE A 1 356 ? -9.969 -20.984 -6.445 1 93.62 356 ILE A C 1
ATOM 2877 O O . ILE A 1 356 ? -9.031 -21.578 -6.977 1 93.62 356 ILE A O 1
ATOM 2881 N N . PHE A 1 357 ? -10.922 -20.422 -7.098 1 91.75 357 PHE A N 1
ATOM 2882 C CA . PHE A 1 357 ? -10.82 -20.312 -8.547 1 91.75 357 PHE A CA 1
ATOM 2883 C C . PHE A 1 357 ? -9.539 -19.578 -8.945 1 91.75 357 PHE A C 1
ATOM 2885 O O . PHE A 1 357 ? -8.789 -20.047 -9.805 1 91.75 357 PHE A O 1
ATOM 2892 N N . TYR A 1 358 ? -9.266 -18.438 -8.344 1 94.38 358 TYR A N 1
ATOM 2893 C CA . TYR A 1 358 ? -8.094 -17.641 -8.688 1 94.38 358 TYR A CA 1
ATOM 2894 C C . TYR A 1 358 ? -6.805 -18.391 -8.383 1 94.38 358 TYR A C 1
ATOM 2896 O O . TYR A 1 358 ? -5.867 -18.375 -9.188 1 94.38 358 TYR A O 1
ATOM 2904 N N . TRP A 1 359 ? -6.738 -19.031 -7.262 1 95.69 359 TRP A N 1
ATOM 2905 C CA . TRP A 1 359 ? -5.535 -19.797 -6.926 1 95.69 359 TRP A CA 1
ATOM 2906 C C . TRP A 1 359 ? -5.309 -20.922 -7.93 1 95.69 359 TRP A C 1
ATOM 2908 O O . TRP A 1 359 ? -4.188 -21.109 -8.406 1 95.69 359 TRP A O 1
ATOM 2918 N N . GLY A 1 360 ? -6.406 -21.641 -8.188 1 94.12 360 GLY A N 1
ATOM 2919 C CA . GLY A 1 360 ? -6.273 -22.656 -9.203 1 94.12 360 GLY A CA 1
ATOM 2920 C C . GLY A 1 360 ? -5.832 -22.109 -10.555 1 94.12 360 GLY A C 1
ATOM 2921 O O . GLY A 1 360 ? -4.984 -22.703 -11.219 1 94.12 360 GLY A O 1
ATOM 2922 N N . TRP A 1 361 ? -6.375 -21 -10.93 1 92.69 361 TRP A N 1
ATOM 2923 C CA . TRP A 1 361 ? -6.07 -20.359 -12.203 1 92.69 361 TRP A CA 1
ATOM 2924 C C . TRP A 1 361 ? -4.609 -19.922 -12.258 1 92.69 361 TRP A C 1
ATOM 2926 O O . TRP A 1 361 ? -3.896 -20.234 -13.211 1 92.69 361 TRP A O 1
ATOM 2936 N N . TRP A 1 362 ? -4.121 -19.25 -11.25 1 95.06 362 TRP A N 1
ATOM 2937 C CA . TRP A 1 362 ? -2.748 -18.75 -11.227 1 95.06 362 TRP A CA 1
ATOM 2938 C C . TRP A 1 362 ? -1.754 -19.906 -11.188 1 95.06 362 TRP A C 1
ATOM 2940 O O . TRP A 1 362 ? -0.716 -19.875 -11.859 1 95.06 362 TRP A O 1
ATOM 2950 N N . ILE A 1 363 ? -2.08 -20.906 -10.438 1 95.56 363 ILE A N 1
ATOM 2951 C CA . ILE A 1 363 ? -1.211 -22.078 -10.359 1 95.56 363 ILE A CA 1
ATOM 2952 C C . ILE A 1 363 ? -1.126 -22.75 -11.727 1 95.56 363 ILE A C 1
ATOM 2954 O O . ILE A 1 363 ? -0.044 -23.156 -12.156 1 95.56 363 ILE A O 1
ATOM 2958 N N . ALA A 1 364 ? -2.215 -22.781 -12.383 1 93 364 ALA A N 1
ATOM 2959 C CA . ALA A 1 364 ? -2.244 -23.406 -13.695 1 93 364 ALA A CA 1
ATOM 2960 C C . ALA A 1 364 ? -1.399 -22.625 -14.695 1 93 364 ALA A C 1
ATOM 2962 O O . ALA A 1 364 ? -0.802 -23.203 -15.609 1 93 364 ALA A O 1
ATOM 2963 N N . TRP A 1 365 ? -1.285 -21.359 -14.508 1 92.38 365 TRP A N 1
ATOM 2964 C CA . TRP A 1 365 ? -0.518 -20.484 -15.383 1 92.38 365 TRP A CA 1
ATOM 2965 C C . TRP A 1 365 ? 0.961 -20.5 -15.008 1 92.38 365 TRP A C 1
ATOM 2967 O O . TRP A 1 365 ? 1.808 -20.047 -15.789 1 92.38 365 TRP A O 1
ATOM 2977 N N . SER A 1 366 ? 1.31 -21 -13.945 1 94.19 366 SER A N 1
ATOM 2978 C CA . SER A 1 366 ? 2.605 -20.734 -13.328 1 94.19 366 SER A CA 1
ATOM 2979 C C . SER A 1 366 ? 3.744 -21.312 -14.156 1 94.19 366 SER A C 1
ATOM 2981 O O . SER A 1 366 ? 4.797 -20.688 -14.305 1 94.19 366 SER A O 1
ATOM 2983 N N . PRO A 1 367 ? 3.629 -22.547 -14.766 1 93.31 367 PRO A N 1
ATOM 2984 C CA . PRO A 1 367 ? 4.75 -23.016 -15.578 1 93.31 367 PRO A CA 1
ATOM 2985 C C . PRO A 1 367 ? 5.016 -22.141 -16.797 1 93.31 367 PRO A C 1
ATOM 2987 O O . PRO A 1 367 ? 6.172 -21.922 -17.172 1 93.31 367 PRO A O 1
ATOM 2990 N N . PHE A 1 368 ? 3.973 -21.688 -17.312 1 91.12 368 PHE A N 1
ATOM 2991 C CA . PHE A 1 368 ? 4.062 -20.812 -18.484 1 91.12 368 PHE A CA 1
ATOM 2992 C C . PHE A 1 368 ? 4.688 -19.484 -18.125 1 91.12 368 PHE A C 1
ATOM 2994 O O . PHE A 1 368 ? 5.77 -19.141 -18.609 1 91.12 368 PHE A O 1
ATOM 3001 N N . VAL A 1 369 ? 4.066 -18.734 -17.234 1 91.69 369 VAL A N 1
ATOM 3002 C CA . VAL A 1 369 ? 4.52 -17.391 -16.891 1 91.69 369 VAL A CA 1
ATOM 3003 C C . VAL A 1 369 ? 5.863 -17.469 -16.172 1 91.69 369 VAL A C 1
ATOM 3005 O O . VAL A 1 369 ? 6.754 -16.656 -16.422 1 91.69 369 VAL A O 1
ATOM 3008 N N . GLY A 1 370 ? 5.996 -18.406 -15.289 1 93.38 370 GLY A N 1
ATOM 3009 C CA . GLY A 1 370 ? 7.258 -18.578 -14.586 1 93.38 370 GLY A CA 1
ATOM 3010 C C . GLY A 1 370 ? 8.43 -18.828 -15.516 1 93.38 370 GLY A C 1
ATOM 3011 O O . GLY A 1 370 ? 9.508 -18.25 -15.328 1 93.38 370 GLY A O 1
ATOM 3012 N N . THR A 1 371 ? 8.25 -19.656 -16.5 1 92.31 371 THR A N 1
ATOM 3013 C CA . THR A 1 371 ? 9.312 -19.938 -17.453 1 92.31 371 THR A CA 1
ATOM 3014 C C . THR A 1 371 ? 9.672 -18.703 -18.266 1 92.31 371 THR A C 1
ATOM 3016 O O . THR A 1 371 ? 10.844 -18.422 -18.516 1 92.31 371 THR A O 1
ATOM 3019 N N . PHE A 1 372 ? 8.688 -18.047 -18.672 1 86.06 372 PHE A N 1
ATOM 3020 C CA . PHE A 1 372 ? 8.93 -16.828 -19.422 1 86.06 372 PHE A CA 1
ATOM 3021 C C . PHE A 1 372 ? 9.727 -15.828 -18.594 1 86.06 372 PHE A C 1
ATOM 3023 O O . PHE A 1 372 ? 10.688 -15.234 -19.094 1 86.06 372 PHE A O 1
ATOM 3030 N N . ILE A 1 373 ? 9.305 -15.617 -17.391 1 91.38 373 ILE A N 1
ATOM 3031 C CA . ILE A 1 373 ? 9.992 -14.672 -16.516 1 91.38 373 ILE A CA 1
ATOM 3032 C C . ILE A 1 373 ? 11.43 -15.117 -16.297 1 91.38 373 ILE A C 1
ATOM 3034 O O . ILE A 1 373 ? 12.352 -14.297 -16.281 1 91.38 373 ILE A O 1
ATOM 3038 N N . ALA A 1 374 ? 11.609 -16.375 -16.141 1 93.5 374 ALA A N 1
ATOM 3039 C CA . ALA A 1 374 ? 12.953 -16.922 -15.969 1 93.5 374 ALA A CA 1
ATOM 3040 C C . ALA A 1 374 ? 13.836 -16.578 -17.172 1 93.5 374 ALA A C 1
ATOM 3042 O O . ALA A 1 374 ? 14.984 -16.172 -17.016 1 93.5 374 ALA A O 1
ATOM 3043 N N . ARG A 1 375 ? 13.32 -16.688 -18.297 1 88.25 375 ARG A N 1
ATOM 3044 C CA . ARG A 1 375 ? 14.062 -16.5 -19.531 1 88.25 375 ARG A CA 1
ATOM 3045 C C . ARG A 1 375 ? 14.586 -15.07 -19.641 1 88.25 375 ARG A C 1
ATOM 3047 O O . ARG A 1 375 ? 15.672 -14.844 -20.172 1 88.25 375 ARG A O 1
ATOM 3054 N N . ILE A 1 376 ? 13.898 -14.133 -19.141 1 87.25 376 ILE A N 1
ATOM 3055 C CA . ILE A 1 376 ? 14.273 -12.742 -19.375 1 87.25 376 ILE A CA 1
ATOM 3056 C C . ILE A 1 376 ? 14.945 -12.164 -18.141 1 87.25 376 ILE A C 1
ATOM 3058 O O . ILE A 1 376 ? 15.195 -10.961 -18.062 1 87.25 376 ILE A O 1
ATOM 3062 N N . SER A 1 377 ? 15.258 -12.938 -17.141 1 94.12 377 SER A N 1
ATOM 3063 C CA . SER A 1 377 ? 15.703 -12.398 -15.859 1 94.12 377 SER A CA 1
ATOM 3064 C C . SER A 1 377 ? 17.203 -12.633 -15.648 1 94.12 377 SER A C 1
ATOM 3066 O O . SER A 1 377 ? 17.703 -12.523 -14.523 1 94.12 377 SER A O 1
ATOM 3068 N N . ARG A 1 378 ? 17.969 -12.938 -16.688 1 94.62 378 ARG A N 1
ATOM 3069 C CA . ARG A 1 378 ? 19.391 -13.188 -16.578 1 94.62 378 ARG A CA 1
ATOM 3070 C C . ARG A 1 378 ? 20.125 -11.969 -15.992 1 94.62 378 ARG A C 1
ATOM 3072 O O . ARG A 1 378 ? 19.844 -10.836 -16.391 1 94.62 378 ARG A O 1
ATOM 3079 N N . GLY A 1 379 ? 20.984 -12.227 -15.062 1 95.56 379 GLY A N 1
ATOM 3080 C CA . GLY A 1 379 ? 21.859 -11.188 -14.547 1 95.56 379 GLY A CA 1
ATOM 3081 C C . GLY A 1 379 ? 21.266 -10.438 -13.367 1 95.56 379 GLY A C 1
ATOM 3082 O O . GLY A 1 379 ? 21.969 -9.656 -12.711 1 95.56 379 GLY A O 1
ATOM 3083 N N . ARG A 1 380 ? 20.125 -10.641 -13.031 1 95.75 380 ARG A N 1
ATOM 3084 C CA . ARG A 1 380 ? 19.5 -9.922 -11.93 1 95.75 380 ARG A CA 1
ATOM 3085 C C . ARG A 1 380 ? 19.703 -10.664 -10.609 1 95.75 380 ARG A C 1
ATOM 3087 O O . ARG A 1 380 ? 19.844 -11.883 -10.586 1 95.75 380 ARG A O 1
ATOM 3094 N N . THR A 1 381 ? 19.656 -9.867 -9.531 1 96.38 381 THR A N 1
ATOM 3095 C CA . THR A 1 381 ? 19.719 -10.477 -8.203 1 96.38 381 THR A CA 1
ATOM 3096 C C . THR A 1 381 ? 18.359 -11.039 -7.797 1 96.38 381 THR A C 1
ATOM 3098 O O . THR A 1 381 ? 17.328 -10.703 -8.391 1 96.38 381 THR A O 1
ATOM 3101 N N . ILE A 1 382 ? 18.391 -11.945 -6.836 1 97.06 382 ILE A N 1
ATOM 3102 C CA . ILE A 1 382 ? 17.156 -12.523 -6.316 1 97.06 382 ILE A CA 1
ATOM 3103 C C . ILE A 1 382 ? 16.266 -11.414 -5.75 1 97.06 382 ILE A C 1
ATOM 3105 O O . ILE A 1 382 ? 15.055 -11.43 -5.945 1 97.06 382 ILE A O 1
ATOM 3109 N N . GLN A 1 383 ? 16.844 -10.438 -5.094 1 96.19 383 GLN A N 1
ATOM 3110 C CA . GLN A 1 383 ? 16.078 -9.32 -4.547 1 96.19 383 GLN A CA 1
ATOM 3111 C C . GLN A 1 383 ? 15.406 -8.523 -5.656 1 96.19 383 GLN A C 1
ATOM 3113 O O . GLN A 1 383 ? 14.219 -8.211 -5.566 1 96.19 383 GLN A O 1
ATOM 3118 N N . GLU A 1 384 ? 16.156 -8.188 -6.664 1 93.94 384 GLU A N 1
ATOM 3119 C CA . GLU A 1 384 ? 15.594 -7.461 -7.797 1 93.94 384 GLU A CA 1
ATOM 3120 C C . GLU A 1 384 ? 14.484 -8.266 -8.469 1 93.94 384 GLU A C 1
ATOM 3122 O O . GLU A 1 384 ? 13.438 -7.707 -8.828 1 93.94 384 GLU A O 1
ATOM 3127 N N . PHE A 1 385 ? 14.781 -9.531 -8.625 1 96.19 385 PHE A N 1
ATOM 3128 C CA . PHE A 1 385 ? 13.812 -10.422 -9.258 1 96.19 385 PHE A CA 1
ATOM 3129 C C . PHE A 1 385 ? 12.492 -10.422 -8.5 1 96.19 385 PHE A C 1
ATOM 3131 O O . PHE A 1 385 ? 11.43 -10.273 -9.102 1 96.19 385 PHE A O 1
ATOM 3138 N N . ILE A 1 386 ? 12.555 -10.57 -7.219 1 96.31 386 ILE A N 1
ATOM 3139 C CA . ILE A 1 386 ? 11.359 -10.625 -6.383 1 96.31 386 ILE A CA 1
ATOM 3140 C C . ILE A 1 386 ? 10.633 -9.281 -6.434 1 96.31 386 ILE A C 1
ATOM 3142 O O . ILE A 1 386 ? 9.406 -9.234 -6.543 1 96.31 386 ILE A O 1
ATOM 3146 N N . MET A 1 387 ? 11.289 -8.188 -6.375 1 93.19 387 MET A N 1
ATOM 3147 C CA . MET A 1 387 ? 10.688 -6.859 -6.418 1 93.19 387 MET A CA 1
ATOM 3148 C C . MET A 1 387 ? 9.906 -6.656 -7.715 1 93.19 387 MET A C 1
ATOM 3150 O O . MET A 1 387 ? 8.766 -6.195 -7.691 1 93.19 387 MET A O 1
ATOM 3154 N N . TYR A 1 388 ? 10.453 -7.059 -8.828 1 91.06 388 TYR A N 1
ATOM 3155 C CA . TYR A 1 388 ? 9.836 -6.789 -10.125 1 91.06 388 TYR A CA 1
ATOM 3156 C C . TYR A 1 388 ? 8.727 -7.789 -10.414 1 91.06 388 TYR A C 1
ATOM 3158 O O . TYR A 1 388 ? 7.781 -7.48 -11.148 1 91.06 388 TYR A O 1
ATOM 3166 N N . THR A 1 389 ? 8.828 -8.961 -9.812 1 93.69 389 THR A N 1
ATOM 3167 C CA . THR A 1 389 ? 7.844 -9.977 -10.156 1 93.69 389 THR A CA 1
ATOM 3168 C C . THR A 1 389 ? 6.695 -9.977 -9.148 1 93.69 389 THR A C 1
ATOM 3170 O O . THR A 1 389 ? 5.602 -10.461 -9.453 1 93.69 389 THR A O 1
ATOM 3173 N N . LEU A 1 390 ? 6.906 -9.484 -7.965 1 93.75 390 LEU A N 1
ATOM 3174 C CA . LEU A 1 390 ? 5.855 -9.516 -6.953 1 93.75 390 LEU A CA 1
ATOM 3175 C C . LEU A 1 390 ? 5.352 -8.109 -6.652 1 93.75 390 LEU A C 1
ATOM 3177 O O . LEU A 1 390 ? 4.148 -7.84 -6.75 1 93.75 390 LEU A O 1
ATOM 3181 N N . THR A 1 391 ? 6.215 -7.141 -6.402 1 90.94 391 THR A N 1
ATOM 3182 C CA . THR A 1 391 ? 5.824 -5.82 -5.922 1 90.94 391 THR A CA 1
ATOM 3183 C C . THR A 1 391 ? 5.27 -4.973 -7.066 1 90.94 391 THR A C 1
ATOM 3185 O O . THR A 1 391 ? 4.199 -4.371 -6.938 1 90.94 391 THR A O 1
ATOM 3188 N N . VAL A 1 392 ? 5.926 -4.926 -8.188 1 88.88 392 VAL A N 1
ATOM 3189 C CA . VAL A 1 392 ? 5.562 -4.027 -9.281 1 88.88 392 VAL A CA 1
ATOM 3190 C C . VAL A 1 392 ? 4.219 -4.449 -9.867 1 88.88 392 VAL A C 1
ATOM 3192 O O . VAL A 1 392 ? 3.332 -3.617 -10.078 1 88.88 392 VAL A O 1
ATOM 3195 N N . PRO A 1 393 ? 4.02 -5.77 -10.086 1 91.44 393 PRO A N 1
ATOM 3196 C CA . PRO A 1 393 ? 2.705 -6.156 -10.602 1 91.44 393 PRO A CA 1
ATOM 3197 C C . PRO A 1 393 ? 1.575 -5.871 -9.617 1 91.44 393 PRO A C 1
ATOM 3199 O O . PRO A 1 393 ? 0.454 -5.562 -10.031 1 91.44 393 PRO A O 1
ATOM 3202 N N . THR A 1 394 ? 1.839 -6.035 -8.359 1 93.88 394 THR A N 1
ATOM 3203 C CA . THR A 1 394 ? 0.837 -5.719 -7.348 1 93.88 394 THR A CA 1
ATOM 3204 C C . THR A 1 394 ? 0.465 -4.238 -7.398 1 93.88 394 THR A C 1
ATOM 3206 O O . THR A 1 394 ? -0.714 -3.887 -7.316 1 93.88 394 THR A O 1
ATOM 3209 N N . ILE A 1 395 ? 1.44 -3.357 -7.559 1 93.12 395 ILE A N 1
ATOM 3210 C CA . ILE A 1 395 ? 1.191 -1.924 -7.668 1 93.12 395 ILE A CA 1
ATOM 3211 C C . ILE A 1 395 ? 0.375 -1.637 -8.922 1 93.12 395 ILE A C 1
ATOM 3213 O O . ILE A 1 395 ? -0.53 -0.798 -8.906 1 93.12 395 ILE A O 1
ATOM 3217 N N . TYR A 1 396 ? 0.683 -2.314 -10.008 1 90.94 396 TYR A N 1
ATOM 3218 C CA . TYR A 1 396 ? -0.074 -2.139 -11.242 1 90.94 396 TYR A CA 1
ATOM 3219 C C . TYR A 1 396 ? -1.526 -2.562 -11.062 1 90.94 396 TYR A C 1
ATOM 3221 O O . TYR A 1 396 ? -2.439 -1.896 -11.547 1 90.94 396 TYR A O 1
ATOM 3229 N N . SER A 1 397 ? -1.712 -3.732 -10.398 1 94.31 397 SER A N 1
ATOM 3230 C CA . SER A 1 397 ? -3.072 -4.188 -10.125 1 94.31 397 SER A CA 1
ATOM 3231 C C . SER A 1 397 ? -3.836 -3.168 -9.289 1 94.31 397 SER A C 1
ATOM 3233 O O . SER A 1 397 ? -5.023 -2.928 -9.523 1 94.31 397 SER A O 1
ATOM 3235 N N . LEU A 1 398 ? -3.125 -2.602 -8.32 1 96.25 398 LEU A N 1
ATOM 3236 C CA . LEU A 1 398 ? -3.721 -1.544 -7.508 1 96.25 398 LEU A CA 1
ATOM 3237 C C . LEU A 1 398 ? -4.148 -0.367 -8.375 1 96.25 398 LEU A C 1
ATOM 3239 O O . LEU A 1 398 ? -5.246 0.169 -8.211 1 96.25 398 LEU A O 1
ATOM 3243 N N . MET A 1 399 ? -3.35 0.012 -9.289 1 95.56 399 MET A N 1
ATOM 3244 C CA . MET A 1 399 ? -3.654 1.121 -10.188 1 95.56 399 MET A CA 1
ATOM 3245 C C . MET A 1 399 ? -4.824 0.774 -11.102 1 95.56 399 MET A C 1
ATOM 3247 O O . MET A 1 399 ? -5.742 1.576 -11.273 1 95.56 399 MET A O 1
ATOM 3251 N N . TRP A 1 400 ? -4.781 -0.433 -11.68 1 95.75 400 TRP A N 1
ATOM 3252 C CA . TRP A 1 400 ? -5.793 -0.87 -12.641 1 95.75 400 TRP A CA 1
ATOM 3253 C C . TRP A 1 400 ? -7.176 -0.908 -12 1 95.75 400 TRP A C 1
ATOM 3255 O O . TRP A 1 400 ? -8.133 -0.341 -12.531 1 95.75 400 TRP A O 1
ATOM 3265 N N . PHE A 1 401 ? -7.297 -1.498 -10.836 1 97.75 401 PHE A N 1
ATOM 3266 C CA . PHE A 1 401 ? -8.594 -1.703 -10.211 1 97.75 401 PHE A CA 1
ATOM 3267 C C . PHE A 1 401 ? -9.062 -0.436 -9.5 1 97.75 401 PHE A C 1
ATOM 3269 O O . PHE A 1 401 ? -10.25 -0.274 -9.227 1 97.75 401 PHE A O 1
ATOM 3276 N N . SER A 1 402 ? -8.102 0.463 -9.141 1 97.5 402 SER A N 1
ATOM 3277 C CA . SER A 1 402 ? -8.531 1.771 -8.656 1 97.5 402 SER A CA 1
ATOM 3278 C C . SER A 1 402 ? -9.242 2.559 -9.75 1 97.5 402 SER A C 1
ATOM 3280 O O . SER A 1 402 ? -10.203 3.283 -9.477 1 97.5 402 SER A O 1
ATOM 3282 N N . VAL A 1 403 ? -8.742 2.414 -11.008 1 97.31 403 VAL A N 1
ATOM 3283 C CA . VAL A 1 403 ? -9.336 3.16 -12.109 1 97.31 403 VAL A CA 1
ATOM 3284 C C . VAL A 1 403 ? -10.633 2.484 -12.555 1 97.31 403 VAL A C 1
ATOM 3286 O O . VAL A 1 403 ? -11.703 3.082 -12.477 1 97.31 403 VAL A O 1
ATOM 3289 N N . PHE A 1 404 ? -10.586 1.233 -12.938 1 98 404 PHE A N 1
ATOM 3290 C CA . PHE A 1 404 ? -11.742 0.602 -13.562 1 98 404 PHE A CA 1
ATOM 3291 C C . PHE A 1 404 ? -12.719 0.09 -12.516 1 98 404 PHE A C 1
ATOM 3293 O O . PHE A 1 404 ? -13.938 0.128 -12.719 1 98 404 PHE A O 1
ATOM 3300 N N . GLY A 1 405 ? -12.172 -0.499 -11.438 1 97.81 405 GLY A N 1
ATOM 3301 C CA . GLY A 1 405 ? -13.062 -0.809 -10.328 1 97.81 405 GLY A CA 1
ATOM 3302 C C . GLY A 1 405 ? -13.727 0.419 -9.734 1 97.81 405 GLY A C 1
ATOM 3303 O O . GLY A 1 405 ? -14.922 0.4 -9.422 1 97.81 405 GLY A O 1
ATOM 3304 N N . GLY A 1 406 ? -12.922 1.478 -9.531 1 97.5 406 GLY A N 1
ATOM 3305 C CA . GLY A 1 406 ? -13.461 2.734 -9.031 1 97.5 406 GLY A CA 1
ATOM 3306 C C . GLY A 1 406 ? -14.523 3.33 -9.945 1 97.5 406 GLY A C 1
ATOM 3307 O O . GLY A 1 406 ? -15.562 3.783 -9.477 1 97.5 406 GLY A O 1
ATOM 3308 N N . ALA A 1 407 ? -14.266 3.361 -11.25 1 97.19 407 ALA A N 1
ATOM 3309 C CA . ALA A 1 407 ? -15.219 3.875 -12.227 1 97.19 407 ALA A CA 1
ATOM 3310 C C . ALA A 1 407 ? -16.5 3.049 -12.219 1 97.19 407 ALA A C 1
ATOM 3312 O O . ALA A 1 407 ? -17.609 3.6 -12.289 1 97.19 407 ALA A O 1
ATOM 3313 N N . GLY A 1 408 ? -16.328 1.728 -12.148 1 98.19 408 GLY A N 1
ATOM 3314 C CA . GLY A 1 408 ? -17.5 0.857 -12.078 1 98.19 408 GLY A CA 1
ATOM 3315 C C . GLY A 1 408 ? -18.344 1.09 -10.836 1 98.19 408 GLY A C 1
ATOM 3316 O O . GLY A 1 408 ? -19.562 1.173 -10.922 1 98.19 408 GLY A O 1
ATOM 3317 N N . LEU A 1 409 ? -17.703 1.188 -9.703 1 97.19 409 LEU A N 1
ATOM 3318 C CA . LEU A 1 409 ? -18.422 1.396 -8.445 1 97.19 409 LEU A CA 1
ATOM 3319 C C . LEU A 1 409 ? -19.125 2.748 -8.438 1 97.19 409 LEU A C 1
ATOM 3321 O O . LEU A 1 409 ? -20.219 2.877 -7.898 1 97.19 409 LEU A O 1
ATOM 3325 N N . LYS A 1 410 ? -18.453 3.787 -8.961 1 96.69 410 LYS A N 1
ATOM 3326 C CA . LYS A 1 410 ? -19.094 5.094 -9.078 1 96.69 410 LYS A CA 1
ATOM 3327 C C . LYS A 1 410 ? -20.359 5.016 -9.914 1 96.69 410 LYS A C 1
ATOM 3329 O O . LYS A 1 410 ? -21.406 5.543 -9.516 1 96.69 410 LYS A O 1
ATOM 3334 N N . MET A 1 411 ? -20.312 4.34 -11.07 1 96.5 411 MET A N 1
ATOM 3335 C CA . MET A 1 411 ? -21.484 4.188 -11.93 1 96.5 411 MET A CA 1
ATOM 3336 C C . MET A 1 411 ? -22.578 3.395 -11.219 1 96.5 411 MET A C 1
ATOM 3338 O O . MET A 1 411 ? -23.75 3.77 -11.266 1 96.5 411 MET A O 1
ATOM 3342 N N . GLU A 1 412 ? -22.172 2.27 -10.57 1 96.5 412 GLU A N 1
ATOM 3343 C CA . GLU A 1 412 ? -23.109 1.422 -9.836 1 96.5 412 GLU A CA 1
ATOM 3344 C C . GLU A 1 412 ? -23.844 2.213 -8.758 1 96.5 412 GLU A C 1
ATOM 3346 O O . GLU A 1 412 ? -25.062 2.115 -8.633 1 96.5 412 GLU A O 1
ATOM 3351 N N . ARG A 1 413 ? -23.141 2.967 -7.969 1 94.81 413 ARG A N 1
ATOM 3352 C CA . ARG A 1 413 ? -23.703 3.752 -6.883 1 94.81 413 ARG A CA 1
ATOM 3353 C C . ARG A 1 413 ? -24.594 4.871 -7.422 1 94.81 413 ARG A C 1
ATOM 3355 O O . ARG A 1 413 ? -25.672 5.125 -6.887 1 94.81 413 ARG A O 1
ATOM 3362 N N . ASN A 1 414 ? -24.125 5.582 -8.477 1 95.88 414 ASN A N 1
ATOM 3363 C CA . ASN A 1 414 ? -24.922 6.633 -9.094 1 95.88 414 ASN A CA 1
ATOM 3364 C C . ASN A 1 414 ? -26.234 6.078 -9.664 1 95.88 414 ASN A C 1
ATOM 3366 O O . ASN A 1 414 ? -27.266 6.73 -9.594 1 95.88 414 ASN A O 1
ATOM 3370 N N . ALA A 1 415 ? -26.156 4.898 -10.25 1 96.06 415 ALA A N 1
ATOM 3371 C CA . ALA A 1 415 ? -27.344 4.25 -10.789 1 96.06 415 ALA A CA 1
ATOM 3372 C C . ALA A 1 415 ? -28.328 3.918 -9.672 1 96.06 415 ALA A C 1
ATOM 3374 O O . ALA A 1 415 ? -29.547 4.105 -9.828 1 96.06 415 ALA A O 1
ATOM 3375 N N . ALA A 1 416 ? -27.828 3.42 -8.594 1 93.56 416 ALA A N 1
ATOM 3376 C CA . ALA A 1 416 ? -28.672 3.1 -7.445 1 93.56 416 ALA A CA 1
ATOM 3377 C C . ALA A 1 416 ? -29.359 4.352 -6.906 1 93.56 416 ALA A C 1
ATOM 3379 O O . ALA A 1 416 ? -30.547 4.316 -6.574 1 93.56 416 ALA A O 1
ATOM 3380 N N . ILE A 1 417 ? -28.656 5.414 -6.789 1 93.75 417 ILE A N 1
ATOM 3381 C CA . ILE A 1 417 ? -29.203 6.68 -6.289 1 93.75 417 ILE A CA 1
ATOM 3382 C C . ILE A 1 417 ? -30.25 7.207 -7.254 1 93.75 417 ILE A C 1
ATOM 3384 O O . ILE A 1 417 ? -31.266 7.785 -6.828 1 93.75 417 ILE A O 1
ATOM 3388 N N . ALA A 1 418 ? -30.047 6.938 -8.562 1 94.62 418 ALA A N 1
ATOM 3389 C CA . ALA A 1 418 ? -31 7.371 -9.594 1 94.62 418 ALA A CA 1
ATOM 3390 C C . ALA A 1 418 ? -32.25 6.488 -9.602 1 94.62 418 ALA A C 1
ATOM 3392 O O . ALA A 1 418 ? -33.188 6.762 -10.328 1 94.62 418 ALA A O 1
ATOM 3393 N N . GLY A 1 419 ? -32.25 5.426 -8.828 1 93.56 419 GLY A N 1
ATOM 3394 C CA . GLY A 1 419 ? -33.438 4.566 -8.695 1 93.56 419 GLY A CA 1
ATOM 3395 C C . GLY A 1 419 ? -33.469 3.467 -9.742 1 93.56 419 GLY A C 1
ATOM 3396 O O . GLY A 1 419 ? -34.5 2.787 -9.875 1 93.56 419 GLY A O 1
ATOM 3397 N N . ILE A 1 420 ? -32.375 3.248 -10.469 1 94.81 420 ILE A N 1
ATOM 3398 C CA . ILE A 1 420 ? -32.344 2.205 -11.492 1 94.81 420 ILE A CA 1
ATOM 3399 C C . ILE A 1 420 ? -32.25 0.835 -10.828 1 94.81 420 ILE A C 1
ATOM 3401 O O . ILE A 1 420 ? -31.344 0.603 -10.008 1 94.81 420 ILE A O 1
ATOM 3405 N N . ASN A 1 421 ? -33.094 -0.065 -11.078 1 93 421 ASN A N 1
ATOM 3406 C CA . ASN A 1 421 ? -33.062 -1.436 -10.578 1 93 421 ASN A CA 1
ATOM 3407 C C . ASN A 1 421 ? -32.969 -2.445 -11.719 1 93 421 ASN A C 1
ATOM 3409 O O . ASN A 1 421 ? -32.906 -2.061 -12.891 1 93 421 ASN A O 1
ATOM 3413 N N . CYS A 1 422 ? -32.938 -3.703 -11.414 1 92.94 422 CYS A N 1
ATOM 3414 C CA . CYS A 1 422 ? -32.656 -4.734 -12.406 1 92.94 422 CYS A CA 1
ATOM 3415 C C . CYS A 1 422 ? -33.812 -4.883 -13.391 1 92.94 422 CYS A C 1
ATOM 3417 O O . CYS A 1 422 ? -33.625 -5.34 -14.516 1 92.94 422 CYS A O 1
ATOM 3419 N N . SER A 1 423 ? -34.969 -4.441 -12.984 1 92.19 423 SER A N 1
ATOM 3420 C CA . SER A 1 423 ? -36.156 -4.602 -13.82 1 92.19 423 SER A CA 1
ATOM 3421 C C . SER A 1 423 ? -36.375 -3.404 -14.742 1 92.19 423 SER A C 1
ATOM 3423 O O . SER A 1 423 ? -37.219 -3.432 -15.633 1 92.19 423 SER A O 1
ATOM 3425 N N . TRP A 1 424 ? -35.594 -2.4 -14.57 1 91.56 424 TRP A N 1
ATOM 3426 C CA . TRP A 1 424 ? -35.781 -1.176 -15.352 1 91.56 424 TRP A CA 1
ATOM 3427 C C . TRP A 1 424 ? -35.344 -1.39 -16.797 1 91.56 424 TRP A C 1
ATOM 3429 O O . TRP A 1 424 ? -34.344 -2.041 -17.078 1 91.56 424 TRP A O 1
ATOM 3439 N N . PRO A 1 425 ? -36.062 -0.851 -17.734 1 90.06 425 PRO A N 1
ATOM 3440 C CA . PRO A 1 425 ? -35.75 -1.059 -19.156 1 90.06 425 PRO A CA 1
ATOM 3441 C C . PRO A 1 425 ? -34.531 -0.292 -19.609 1 90.06 425 PRO A C 1
ATOM 3443 O O . PRO A 1 425 ? -33.875 -0.677 -20.594 1 90.06 425 PRO A O 1
ATOM 3446 N N . LEU A 1 426 ? -34.312 0.778 -18.891 1 91 426 LEU A N 1
ATOM 3447 C CA . LEU A 1 426 ? -33.125 1.566 -19.203 1 91 426 LEU A CA 1
ATOM 3448 C C . LEU A 1 426 ? -32.062 1.434 -18.094 1 91 426 LEU A C 1
ATOM 3450 O O . LEU A 1 426 ? -32.281 1.887 -16.969 1 91 426 LEU A O 1
ATOM 3454 N N . GLY A 1 427 ? -30.984 0.762 -18.453 1 92.62 427 GLY A N 1
ATOM 3455 C CA . GLY A 1 427 ? -29.891 0.645 -17.5 1 92.62 427 GLY A CA 1
ATOM 3456 C C . GLY A 1 427 ? -29.969 -0.608 -16.656 1 92.62 427 GLY A C 1
ATOM 3457 O O . GLY A 1 427 ? -29.062 -0.9 -15.875 1 92.62 427 GLY A O 1
ATOM 3458 N N . GLY A 1 428 ? -31.031 -1.328 -16.719 1 91.62 428 GLY A N 1
ATOM 3459 C CA . GLY A 1 428 ? -31.25 -2.537 -15.938 1 91.62 428 GLY A CA 1
ATOM 3460 C C . GLY A 1 428 ? -30.656 -3.775 -16.578 1 91.62 428 GLY A C 1
ATOM 3461 O O . GLY A 1 428 ? -29.703 -3.684 -17.359 1 91.62 428 GLY A O 1
ATOM 3462 N N . ALA A 1 429 ? -31.109 -4.926 -16.25 1 90.06 429 ALA A N 1
ATOM 3463 C CA . ALA A 1 429 ? -30.516 -6.211 -16.609 1 90.06 429 ALA A CA 1
ATOM 3464 C C . ALA A 1 429 ? -30.609 -6.453 -18.109 1 90.06 429 ALA A C 1
ATOM 3466 O O . ALA A 1 429 ? -29.672 -6.984 -18.719 1 90.06 429 ALA A O 1
ATOM 3467 N N . THR A 1 430 ? -31.656 -6.047 -18.734 1 86.94 430 THR A N 1
ATOM 3468 C CA . THR A 1 430 ? -31.906 -6.352 -20.141 1 86.94 430 THR A CA 1
ATOM 3469 C C . THR A 1 430 ? -31.75 -5.102 -21 1 86.94 430 THR A C 1
ATOM 3471 O O . THR A 1 430 ? -32.094 -5.109 -22.188 1 86.94 430 THR A O 1
ATOM 3474 N N . ALA A 1 431 ? -31.328 -4.062 -20.375 1 90.38 431 ALA A N 1
ATOM 3475 C CA . ALA A 1 431 ? -31.281 -2.777 -21.062 1 90.38 431 ALA A CA 1
ATOM 3476 C C . ALA A 1 431 ? -30.234 -2.787 -22.172 1 90.38 431 ALA A C 1
ATOM 3478 O O . ALA A 1 431 ? -29.141 -3.359 -22 1 90.38 431 ALA A O 1
ATOM 3479 N N . THR A 1 432 ? -30.516 -2.182 -23.328 1 86.25 432 THR A N 1
ATOM 3480 C CA . THR A 1 432 ? -29.578 -2.02 -24.438 1 86.25 432 THR A CA 1
ATOM 3481 C C . THR A 1 432 ? -29.016 -0.599 -24.469 1 86.25 432 THR A C 1
ATOM 3483 O O . THR A 1 432 ? -28.047 -0.326 -25.156 1 86.25 432 THR A O 1
ATOM 3486 N N . GLU A 1 433 ? -29.719 0.261 -23.656 1 90.5 433 GLU A N 1
ATOM 3487 C CA . GLU A 1 433 ? -29.281 1.648 -23.547 1 90.5 433 GLU A CA 1
ATOM 3488 C C . GLU A 1 433 ? -29.219 2.092 -22.078 1 90.5 433 GLU A C 1
ATOM 3490 O O . GLU A 1 433 ? -29.969 1.596 -21.25 1 90.5 433 GLU A O 1
ATOM 3495 N N . PRO A 1 434 ? -28.328 2.992 -21.812 1 93.38 434 PRO A N 1
ATOM 3496 C CA . PRO A 1 434 ? -28.25 3.5 -20.438 1 93.38 434 PRO A CA 1
ATOM 3497 C C . PRO A 1 434 ? -29.312 4.543 -20.125 1 93.38 434 PRO A C 1
ATOM 3499 O O . PRO A 1 434 ? -29.922 5.102 -21.047 1 93.38 434 PRO A O 1
ATOM 3502 N N . TYR A 1 435 ? -29.656 4.703 -18.906 1 93.69 435 TYR A N 1
ATOM 3503 C CA . TYR A 1 435 ? -30.438 5.848 -18.438 1 93.69 435 TYR A CA 1
ATOM 3504 C C . TYR A 1 435 ? -29.516 6.98 -17.984 1 93.69 435 TYR A C 1
ATOM 3506 O O . TYR A 1 435 ? -28.859 6.871 -16.953 1 93.69 435 TYR A O 1
ATOM 3514 N N . ASN A 1 436 ? -29.5 8.078 -18.703 1 91.25 436 ASN A N 1
ATOM 3515 C CA . ASN A 1 436 ? -28.625 9.211 -18.422 1 91.25 436 ASN A CA 1
ATOM 3516 C C . ASN A 1 436 ? -27.172 8.781 -18.281 1 91.25 436 ASN A C 1
ATOM 3518 O O . ASN A 1 436 ? -26.5 9.156 -17.312 1 91.25 436 ASN A O 1
ATOM 3522 N N . GLY A 1 437 ? -26.797 7.844 -19.156 1 91.38 437 GLY A N 1
ATOM 3523 C CA . GLY A 1 437 ? -25.406 7.406 -19.188 1 91.38 437 GLY A CA 1
ATOM 3524 C C . GLY A 1 437 ? -25.078 6.375 -18.125 1 91.38 437 GLY A C 1
ATOM 3525 O O . GLY A 1 437 ? -23.922 5.98 -17.984 1 91.38 437 GLY A O 1
ATOM 3526 N N . LEU A 1 438 ? -26.141 5.871 -17.375 1 95.69 438 LEU A N 1
ATOM 3527 C CA . LEU A 1 438 ? -25.875 5 -16.234 1 95.69 438 LEU A CA 1
ATOM 3528 C C . LEU A 1 438 ? -26.469 3.611 -16.469 1 95.69 438 LEU A C 1
ATOM 3530 O O . LEU A 1 438 ? -27.562 3.479 -17 1 95.69 438 LEU A O 1
ATOM 3534 N N . TYR A 1 439 ? -25.734 2.623 -16.172 1 96.5 439 TYR A N 1
ATOM 3535 C CA . TYR A 1 439 ? -26.188 1.245 -16.031 1 96.5 439 TYR A CA 1
ATOM 3536 C C . TYR A 1 439 ? -26.094 0.774 -14.594 1 96.5 439 TYR A C 1
ATOM 3538 O O . TYR A 1 439 ? -25.141 1.11 -13.891 1 96.5 439 TYR A O 1
ATOM 3546 N N . ARG A 1 440 ? -27.094 0.051 -14.141 1 96.5 440 ARG A N 1
ATOM 3547 C CA . ARG A 1 440 ? -26.953 -0.7 -12.898 1 96.5 440 ARG A CA 1
ATOM 3548 C C . ARG A 1 440 ? -26.109 -1.949 -13.109 1 96.5 440 ARG A C 1
ATOM 3550 O O . ARG A 1 440 ? -26.641 -3.043 -13.297 1 96.5 440 ARG A O 1
ATOM 3557 N N . LEU A 1 441 ? -24.859 -1.847 -12.984 1 96.75 441 LEU A N 1
ATOM 3558 C CA . LEU A 1 441 ? -23.891 -2.848 -13.414 1 96.75 441 LEU A CA 1
ATOM 3559 C C . LEU A 1 441 ? -24.141 -4.184 -12.727 1 96.75 441 LEU A C 1
ATOM 3561 O O . LEU A 1 441 ? -23.984 -5.242 -13.344 1 96.75 441 LEU A O 1
ATOM 3565 N N . SER A 1 442 ? -24.578 -4.152 -11.406 1 93.88 442 SER A N 1
ATOM 3566 C CA . SER A 1 442 ? -24.812 -5.379 -10.648 1 93.88 442 SER A CA 1
ATOM 3567 C C . SER A 1 442 ? -25.922 -6.219 -11.289 1 93.88 442 SER A C 1
ATOM 3569 O O . SER A 1 442 ? -26.031 -7.41 -11.008 1 93.88 442 SER A O 1
ATOM 3571 N N . CYS A 1 443 ? -26.719 -5.562 -12.141 1 93.81 443 CYS A N 1
ATOM 3572 C CA . CYS A 1 443 ? -27.812 -6.246 -12.82 1 93.81 443 CYS A CA 1
ATOM 3573 C C . CYS A 1 443 ? -27.375 -6.719 -14.203 1 93.81 443 CYS A C 1
ATOM 3575 O O . CYS A 1 443 ? -28.078 -7.512 -14.844 1 93.81 443 CYS A O 1
ATOM 3577 N N . ARG A 1 444 ? -26.234 -6.277 -14.656 1 93.56 444 ARG A N 1
ATOM 3578 C CA . ARG A 1 444 ? -25.766 -6.531 -16.016 1 93.56 444 ARG A CA 1
ATOM 3579 C C . ARG A 1 444 ? -24.922 -7.797 -16.078 1 93.56 444 ARG A C 1
ATOM 3581 O O . ARG A 1 444 ? -24.328 -8.195 -15.086 1 93.56 444 ARG A O 1
ATOM 3588 N N . PRO A 1 445 ? -24.875 -8.445 -17.297 1 91.06 445 PRO A N 1
ATOM 3589 C CA . PRO A 1 445 ? -23.922 -9.531 -17.438 1 91.06 445 PRO A CA 1
ATOM 3590 C C . PRO A 1 445 ? -22.469 -9.07 -17.25 1 91.06 445 PRO A C 1
ATOM 3592 O O . PRO A 1 445 ? -22.109 -7.965 -17.656 1 91.06 445 PRO A O 1
ATOM 3595 N N . SER A 1 446 ? -21.641 -9.938 -16.641 1 90.5 446 SER A N 1
ATOM 3596 C CA . SER A 1 446 ? -20.25 -9.609 -16.359 1 90.5 446 SER A CA 1
ATOM 3597 C C . SER A 1 446 ? -19.531 -9.172 -17.641 1 90.5 446 SER A C 1
ATOM 3599 O O . SER A 1 446 ? -18.688 -8.273 -17.594 1 90.5 446 SER A O 1
ATOM 3601 N N . THR A 1 447 ? -19.891 -9.758 -18.812 1 92.38 447 THR A N 1
ATOM 3602 C CA . THR A 1 447 ? -19.219 -9.5 -20.094 1 92.38 447 THR A CA 1
ATOM 3603 C C . THR A 1 447 ? -19.516 -8.086 -20.578 1 92.38 447 THR A C 1
ATOM 3605 O O . THR A 1 447 ? -18.766 -7.523 -21.375 1 92.38 447 THR A O 1
ATOM 3608 N N . SER A 1 448 ? -20.547 -7.496 -20.031 1 94.44 448 SER A N 1
ATOM 3609 C CA . SER A 1 448 ? -21 -6.203 -20.547 1 94.44 448 SER A CA 1
ATOM 3610 C C . SER A 1 448 ? -20.469 -5.062 -19.688 1 94.44 448 SER A C 1
ATOM 3612 O O . SER A 1 448 ? -20.391 -3.916 -20.141 1 94.44 448 SER A O 1
ATOM 3614 N N . MET A 1 449 ? -20.125 -5.371 -18.5 1 96.38 449 MET A N 1
ATOM 3615 C CA . MET A 1 449 ? -19.859 -4.332 -17.5 1 96.38 449 MET A CA 1
ATOM 3616 C C . MET A 1 449 ? -18.703 -3.441 -17.938 1 96.38 449 MET A C 1
ATOM 3618 O O . MET A 1 449 ? -18.75 -2.225 -17.75 1 96.38 449 MET A O 1
ATOM 3622 N N . TRP A 1 450 ? -17.672 -4.066 -18.5 1 97.06 450 TRP A N 1
ATOM 3623 C CA . TRP A 1 450 ? -16.531 -3.299 -19 1 97.06 450 TRP A CA 1
ATOM 3624 C C . TRP A 1 450 ? -16.969 -2.293 -20.062 1 97.06 450 TRP A C 1
ATOM 3626 O O . TRP A 1 450 ? -16.625 -1.11 -19.984 1 97.06 450 TRP A O 1
ATOM 3636 N N . PHE A 1 451 ? -17.766 -2.727 -21 1 96.5 451 PHE A N 1
ATOM 3637 C CA . PHE A 1 451 ? -18.203 -1.9 -22.125 1 96.5 451 PHE A CA 1
ATOM 3638 C C . PHE A 1 451 ? -19.203 -0.85 -21.656 1 96.5 451 PHE A C 1
ATOM 3640 O O . PHE A 1 451 ? -19.234 0.261 -22.188 1 96.5 451 PHE A O 1
ATOM 3647 N N . ASP A 1 452 ? -20.016 -1.24 -20.656 1 96.69 452 ASP A N 1
ATOM 3648 C CA . ASP A 1 452 ? -20.953 -0.274 -20.078 1 96.69 452 ASP A CA 1
ATOM 3649 C C . ASP A 1 452 ? -20.203 0.951 -19.547 1 96.69 452 ASP A C 1
ATOM 3651 O O . ASP A 1 452 ? -20.672 2.082 -19.719 1 96.69 452 ASP A O 1
ATOM 3655 N N . VAL A 1 453 ? -19.062 0.72 -18.938 1 96.75 453 VAL A N 1
ATOM 3656 C CA . VAL A 1 453 ? -18.297 1.801 -18.328 1 96.75 453 VAL A CA 1
ATOM 3657 C C . VAL A 1 453 ? -17.578 2.6 -19.406 1 96.75 453 VAL A C 1
ATOM 3659 O O . VAL A 1 453 ? -17.703 3.824 -19.469 1 96.75 453 VAL A O 1
ATOM 3662 N N . VAL A 1 454 ? -16.891 1.96 -20.328 1 95.44 454 VAL A N 1
ATOM 3663 C CA . VAL A 1 454 ? -16.031 2.678 -21.266 1 95.44 454 VAL A CA 1
ATOM 3664 C C . VAL A 1 454 ? -16.891 3.422 -22.281 1 95.44 454 VAL A C 1
ATOM 3666 O O . VAL A 1 454 ? -16.469 4.453 -22.812 1 95.44 454 VAL A O 1
ATOM 3669 N N . GLU A 1 455 ? -18.094 3.012 -22.562 1 94.31 455 GLU A N 1
ATOM 3670 C CA . GLU A 1 455 ? -18.984 3.666 -23.5 1 94.31 455 GLU A CA 1
ATOM 3671 C C . GLU A 1 455 ? -19.609 4.918 -22.906 1 94.31 455 GLU A C 1
ATOM 3673 O O . GLU A 1 455 ? -20.156 5.75 -23.625 1 94.31 455 GLU A O 1
ATOM 3678 N N . SER A 1 456 ? -19.484 5.031 -21.625 1 93.25 456 SER A N 1
ATOM 3679 C CA . SER A 1 456 ? -20.125 6.145 -20.938 1 93.25 456 SER A CA 1
ATOM 3680 C C . SER A 1 456 ? -19.328 7.438 -21.109 1 93.25 456 SER A C 1
ATOM 3682 O O . SER A 1 456 ? -19.797 8.516 -20.734 1 93.25 456 SER A O 1
ATOM 3684 N N . TYR A 1 457 ? -18.219 7.387 -21.688 1 91.88 457 TYR A N 1
ATOM 3685 C CA . TYR A 1 457 ? -17.344 8.555 -21.781 1 91.88 457 TYR A CA 1
ATOM 3686 C C . TYR A 1 457 ? -17.641 9.359 -23.047 1 91.88 457 TYR A C 1
ATOM 3688 O O . TYR A 1 457 ? -16.781 9.516 -23.906 1 91.88 457 TYR A O 1
ATOM 3696 N N . GLY A 1 458 ? -18.906 9.859 -23.141 1 86.56 458 GLY A N 1
ATOM 3697 C CA . GLY A 1 458 ? -19.375 10.789 -24.156 1 86.56 458 GLY A CA 1
ATOM 3698 C C . GLY A 1 458 ? -19.172 10.273 -25.578 1 86.56 458 GLY A C 1
ATOM 3699 O O . GLY A 1 458 ? -19.531 9.141 -25.875 1 86.56 458 GLY A O 1
ATOM 3700 N N . GLY A 1 459 ? -18.656 11.172 -26.422 1 87.06 459 GLY A N 1
ATOM 3701 C CA . GLY A 1 459 ? -18.484 10.883 -27.844 1 87.06 459 GLY A CA 1
ATOM 3702 C C . GLY A 1 459 ? -17.359 9.898 -28.109 1 87.06 459 GLY A C 1
ATOM 3703 O O . GLY A 1 459 ? -17.25 9.367 -29.219 1 87.06 459 GLY A O 1
ATOM 3704 N N . LEU A 1 460 ? -16.625 9.445 -27.062 1 90.5 460 LEU A N 1
ATOM 3705 C CA . LEU A 1 460 ? -15.508 8.523 -27.234 1 90.5 460 LEU A CA 1
ATOM 3706 C C . LEU A 1 460 ? -15.938 7.09 -26.938 1 90.5 460 LEU A C 1
ATOM 3708 O O . LEU A 1 460 ? -15.156 6.152 -27.109 1 90.5 460 LEU A O 1
ATOM 3712 N N . GLY A 1 461 ? -17.141 6.914 -26.578 1 91.38 461 GLY A N 1
ATOM 3713 C CA . GLY A 1 461 ? -17.609 5.613 -26.125 1 91.38 461 GLY A CA 1
ATOM 3714 C C . GLY A 1 461 ? -17.375 4.512 -27.141 1 91.38 461 GLY A C 1
ATOM 3715 O O . GLY A 1 461 ? -16.828 3.457 -26.812 1 91.38 461 GLY A O 1
ATOM 3716 N N . THR A 1 462 ? -17.75 4.773 -28.359 1 90.75 462 THR A N 1
ATOM 3717 C CA . THR A 1 462 ? -17.578 3.781 -29.422 1 90.75 462 THR A CA 1
ATOM 3718 C C . THR A 1 462 ? -16.109 3.51 -29.688 1 90.75 462 THR A C 1
ATOM 3720 O O . THR A 1 462 ? -15.711 2.361 -29.906 1 90.75 462 THR A O 1
ATOM 3723 N N . PHE A 1 463 ? -15.383 4.531 -29.688 1 93.31 463 PHE A N 1
ATOM 3724 C CA . PHE A 1 463 ? -13.938 4.391 -29.875 1 93.31 463 PHE A CA 1
ATOM 3725 C C . PHE A 1 463 ? -13.328 3.557 -28.766 1 93.31 463 PHE A C 1
ATOM 3727 O O . PHE A 1 463 ? -12.516 2.664 -29.016 1 93.31 463 PHE A O 1
ATOM 3734 N N . MET A 1 464 ? -13.75 3.861 -27.562 1 94.69 464 MET A N 1
ATOM 3735 C CA . MET A 1 464 ? -13.211 3.141 -26.422 1 94.69 464 MET A CA 1
ATOM 3736 C C . MET A 1 464 ? -13.609 1.671 -26.453 1 94.69 464 MET A C 1
ATOM 3738 O O . MET A 1 464 ? -12.812 0.797 -26.094 1 94.69 464 MET A O 1
ATOM 3742 N N . SER A 1 465 ? -14.789 1.373 -26.844 1 95.25 465 SER A N 1
ATOM 3743 C CA . SER A 1 465 ? -15.219 -0.012 -27.016 1 95.25 465 SER A CA 1
ATOM 3744 C C . SER A 1 465 ? -14.414 -0.715 -28.109 1 95.25 465 SER A C 1
ATOM 3746 O O . SER A 1 465 ? -14.008 -1.868 -27.938 1 95.25 465 SER A O 1
ATOM 3748 N N . GLY A 1 466 ? -14.203 -0.047 -29.172 1 95.62 466 GLY A N 1
ATOM 3749 C CA . GLY A 1 466 ? -13.438 -0.607 -30.266 1 95.62 466 GLY A CA 1
ATOM 3750 C C . GLY A 1 466 ? -12 -0.926 -29.891 1 95.62 466 GLY A C 1
ATOM 3751 O O . GLY A 1 466 ? -11.5 -2.014 -30.188 1 95.62 466 GLY A O 1
ATOM 3752 N N . ILE A 1 467 ? -11.375 0.021 -29.266 1 95.19 467 ILE A N 1
ATOM 3753 C CA . ILE A 1 467 ? -9.984 -0.184 -28.875 1 95.19 467 ILE A CA 1
ATOM 3754 C C . ILE A 1 467 ? -9.898 -1.291 -27.828 1 95.19 467 ILE A C 1
ATOM 3756 O O . ILE A 1 467 ? -8.914 -2.039 -27.781 1 95.19 467 ILE A O 1
ATOM 3760 N N . SER A 1 468 ? -10.906 -1.388 -26.953 1 95.88 468 SER A N 1
ATOM 3761 C CA . SER A 1 468 ? -10.953 -2.48 -25.984 1 95.88 468 SER A CA 1
ATOM 3762 C C . SER A 1 468 ? -11.031 -3.834 -26.688 1 95.88 468 SER A C 1
ATOM 3764 O O . SER A 1 468 ? -10.375 -4.789 -26.266 1 95.88 468 SER A O 1
ATOM 3766 N N . LEU A 1 469 ? -11.805 -3.898 -27.734 1 95.56 469 LEU A N 1
ATOM 3767 C CA . LEU A 1 469 ? -11.93 -5.133 -28.5 1 95.56 469 LEU A CA 1
ATOM 3768 C C . LEU A 1 469 ? -10.602 -5.5 -29.156 1 95.56 469 LEU A C 1
ATOM 3770 O O . LEU A 1 469 ? -10.195 -6.664 -29.141 1 95.56 469 LEU A O 1
ATOM 3774 N N . VAL A 1 470 ? -9.984 -4.555 -29.688 1 94.38 470 VAL A N 1
ATOM 3775 C CA . VAL A 1 470 ? -8.68 -4.781 -30.297 1 94.38 470 VAL A CA 1
ATOM 3776 C C . VAL A 1 470 ? -7.691 -5.27 -29.234 1 94.38 470 VAL A C 1
ATOM 3778 O O . VAL A 1 470 ? -6.902 -6.184 -29.484 1 94.38 470 VAL A O 1
ATOM 3781 N N . SER A 1 471 ? -7.754 -4.645 -28.109 1 93.12 471 SER A N 1
ATOM 3782 C CA . SER A 1 471 ? -6.875 -5.035 -27.016 1 93.12 471 SER A CA 1
ATOM 3783 C C . SER A 1 471 ? -7.113 -6.488 -26.594 1 93.12 471 SER A C 1
ATOM 3785 O O . SER A 1 471 ? -6.16 -7.242 -26.391 1 93.12 471 SER A O 1
ATOM 3787 N N . LEU A 1 472 ? -8.344 -6.871 -26.469 1 93.19 472 LEU A N 1
ATOM 3788 C CA . LEU A 1 472 ? -8.688 -8.234 -26.078 1 93.19 472 LEU A CA 1
ATOM 3789 C C . LEU A 1 472 ? -8.141 -9.242 -27.078 1 93.19 472 LEU A C 1
ATOM 3791 O O . LEU A 1 472 ? -7.582 -10.273 -26.703 1 93.19 472 LEU A O 1
ATOM 3795 N N . VAL A 1 473 ? -8.281 -8.914 -28.297 1 91.44 473 VAL A N 1
ATOM 3796 C CA . VAL A 1 473 ? -7.789 -9.797 -29.344 1 91.44 473 VAL A CA 1
ATOM 3797 C C . VAL A 1 473 ? -6.27 -9.906 -29.266 1 91.44 473 VAL A C 1
ATOM 3799 O O . VAL A 1 473 ? -5.715 -11 -29.344 1 91.44 473 VAL A O 1
ATOM 3802 N N . LEU A 1 474 ? -5.645 -8.812 -29.094 1 88.31 474 LEU A N 1
ATOM 3803 C CA . LEU A 1 474 ? -4.188 -8.797 -29.047 1 88.31 474 LEU A CA 1
ATOM 3804 C C . LEU A 1 474 ? -3.68 -9.555 -27.812 1 88.31 474 LEU A C 1
ATOM 3806 O O . LEU A 1 474 ? -2.688 -10.281 -27.906 1 88.31 474 LEU A O 1
ATOM 3810 N N . TYR A 1 475 ? -4.316 -9.328 -26.734 1 87.44 475 TYR A N 1
ATOM 3811 C CA . TYR A 1 475 ? -3.918 -10.039 -25.516 1 87.44 475 TYR A CA 1
ATOM 3812 C C . TYR A 1 475 ? -4.109 -11.539 -25.672 1 87.44 475 TYR A C 1
ATOM 3814 O O . TYR A 1 475 ? -3.299 -12.328 -25.188 1 87.44 475 TYR A O 1
ATOM 3822 N N . PHE A 1 476 ? -5.133 -11.906 -26.344 1 85.56 476 PHE A N 1
ATOM 3823 C CA . PHE A 1 476 ? -5.395 -13.32 -26.609 1 85.56 476 PHE A CA 1
ATOM 3824 C C . PHE A 1 476 ? -4.316 -13.914 -27.5 1 85.56 476 PHE A C 1
ATOM 3826 O O . PHE A 1 476 ? -3.781 -14.984 -27.219 1 85.56 476 PHE A O 1
ATOM 3833 N N . VAL A 1 477 ? -4.023 -13.25 -28.516 1 85.75 477 VAL A N 1
ATOM 3834 C CA . VAL A 1 477 ? -3.031 -13.719 -29.469 1 85.75 477 VAL A CA 1
ATOM 3835 C C . VAL A 1 477 ? -1.672 -13.852 -28.781 1 85.75 477 VAL A C 1
ATOM 3837 O O . VAL A 1 477 ? -0.965 -14.844 -28.969 1 85.75 477 VAL A O 1
ATOM 3840 N N . THR A 1 478 ? -1.368 -12.867 -28.031 1 81.38 478 THR A N 1
ATOM 3841 C CA . THR A 1 478 ? -0.081 -12.859 -27.344 1 81.38 478 THR A CA 1
ATOM 3842 C C . THR A 1 478 ? 0.002 -14.008 -26.344 1 81.38 478 THR A C 1
ATOM 3844 O O . THR A 1 478 ? 1.031 -14.68 -26.25 1 81.38 478 THR A O 1
ATOM 3847 N N . SER A 1 479 ? -1.022 -14.234 -25.562 1 83.25 479 SER A N 1
ATOM 3848 C CA . SER A 1 479 ? -1.038 -15.312 -24.594 1 83.25 479 SER A CA 1
ATOM 3849 C C . SER A 1 479 ? -0.959 -16.672 -25.266 1 83.25 479 SER A C 1
ATOM 3851 O O . SER A 1 479 ? -0.264 -17.578 -24.781 1 83.25 479 SER A O 1
ATOM 3853 N N . SER A 1 480 ? -1.663 -16.812 -26.344 1 84.81 480 SER A N 1
ATOM 3854 C CA . SER A 1 480 ? -1.643 -18.078 -27.078 1 84.81 480 SER A CA 1
ATOM 3855 C C . SER A 1 480 ? -0.272 -18.328 -27.688 1 84.81 480 SER A C 1
ATOM 3857 O O . SER A 1 480 ? 0.222 -19.469 -27.656 1 84.81 480 SER A O 1
ATOM 3859 N N . ASP A 1 481 ? 0.275 -17.312 -28.25 1 83.06 481 ASP A N 1
ATOM 3860 C CA . ASP A 1 481 ? 1.598 -17.422 -28.859 1 83.06 481 ASP A CA 1
ATOM 3861 C C . ASP A 1 481 ? 2.656 -17.781 -27.812 1 83.06 481 ASP A C 1
ATOM 3863 O O . ASP A 1 481 ? 3.424 -18.734 -28 1 83.06 481 ASP A O 1
ATOM 3867 N N . SER A 1 482 ? 2.664 -17.031 -26.766 1 80.94 482 SER A N 1
ATOM 3868 C CA . SER A 1 482 ? 3.65 -17.281 -25.719 1 80.94 482 SER A CA 1
ATOM 3869 C C . SER A 1 482 ? 3.408 -18.609 -25.016 1 80.94 482 SER A C 1
ATOM 3871 O O . SER A 1 482 ? 4.359 -19.328 -24.672 1 80.94 482 SER A O 1
ATOM 3873 N N . GLY A 1 483 ? 2.162 -18.953 -24.812 1 84.5 483 GLY A N 1
ATOM 3874 C CA . GLY A 1 483 ? 1.829 -20.219 -24.203 1 84.5 483 GLY A CA 1
ATOM 3875 C C . GLY A 1 483 ? 2.248 -21.422 -25.047 1 84.5 483 GLY A C 1
ATOM 3876 O O . GLY A 1 483 ? 2.783 -22.391 -24.516 1 84.5 483 GLY A O 1
ATOM 3877 N N . SER A 1 484 ? 2.051 -21.328 -26.312 1 87.56 484 SER A N 1
ATOM 3878 C CA . SER A 1 484 ? 2.434 -22.406 -27.219 1 87.56 484 SER A CA 1
ATOM 3879 C C . SER A 1 484 ? 3.949 -22.562 -27.281 1 87.56 484 SER A C 1
ATOM 3881 O O . SER A 1 484 ? 4.457 -23.688 -27.391 1 87.56 484 SER A O 1
ATOM 3883 N N . LEU A 1 485 ? 4.609 -21.484 -27.203 1 84.19 485 LEU A N 1
ATOM 3884 C CA . LEU A 1 485 ? 6.066 -21.531 -27.219 1 84.19 485 LEU A CA 1
ATOM 3885 C C . LEU A 1 485 ? 6.59 -22.25 -25.969 1 84.19 485 LEU A C 1
ATOM 3887 O O . LEU A 1 485 ? 7.473 -23.109 -26.062 1 84.19 485 LEU A O 1
ATOM 3891 N N . VAL A 1 486 ? 6.066 -21.906 -24.891 1 86.06 486 VAL A N 1
ATOM 3892 C CA . VAL A 1 486 ? 6.551 -22.469 -23.641 1 86.06 486 VAL A CA 1
ATOM 3893 C C . VAL A 1 486 ? 6.199 -23.953 -23.578 1 86.06 486 VAL A C 1
ATOM 3895 O O . VAL A 1 486 ? 7.031 -24.781 -23.188 1 86.06 486 VAL A O 1
ATOM 3898 N N . VAL A 1 487 ? 4.973 -24.266 -23.922 1 91.62 487 VAL A N 1
ATOM 3899 C CA . VAL A 1 487 ? 4.547 -25.656 -23.906 1 91.62 487 VAL A CA 1
ATOM 3900 C C . VAL A 1 487 ? 5.414 -26.484 -24.859 1 91.62 487 VAL A C 1
ATOM 3902 O O . VAL A 1 487 ? 5.777 -27.625 -24.547 1 91.62 487 VAL A O 1
ATOM 3905 N N . ASP A 1 488 ? 5.684 -25.906 -25.953 1 91.94 488 ASP A N 1
ATOM 3906 C CA . ASP A 1 488 ? 6.551 -26.594 -26.906 1 91.94 488 ASP A CA 1
ATOM 3907 C C . ASP A 1 488 ? 7.961 -26.766 -26.344 1 91.94 488 ASP A C 1
ATOM 3909 O O . ASP A 1 488 ? 8.57 -27.812 -26.516 1 91.94 488 ASP A O 1
ATOM 3913 N N . SER A 1 489 ? 8.453 -25.766 -25.719 1 89.12 489 SER A N 1
ATOM 3914 C CA . SER A 1 489 ? 9.766 -25.859 -25.078 1 89.12 489 SER A CA 1
ATOM 3915 C C . SER A 1 489 ? 9.789 -26.922 -24 1 89.12 489 SER A C 1
ATOM 3917 O O . SER A 1 489 ? 10.766 -27.656 -23.859 1 89.12 489 SER A O 1
ATOM 3919 N N . LEU A 1 490 ? 8.75 -26.984 -23.25 1 90.38 490 LEU A N 1
ATOM 3920 C CA . LEU A 1 490 ? 8.641 -27.984 -22.188 1 90.38 490 LEU A CA 1
ATOM 3921 C C . LEU A 1 490 ? 8.602 -29.391 -22.766 1 90.38 490 LEU A C 1
ATOM 3923 O O . LEU A 1 490 ? 9.234 -30.312 -22.234 1 90.38 490 LEU A O 1
ATOM 3927 N N . SER A 1 491 ? 7.918 -29.5 -23.891 1 93.06 491 SER A N 1
ATOM 3928 C CA . SER A 1 491 ? 7.75 -30.812 -24.5 1 93.06 491 SER A CA 1
ATOM 3929 C C . SER A 1 491 ? 8.984 -31.203 -25.312 1 93.06 491 SER A C 1
ATOM 3931 O O . SER A 1 491 ? 9.133 -32.344 -25.719 1 93.06 491 SER A O 1
ATOM 3933 N N . ALA A 1 492 ? 9.867 -30.266 -25.469 1 92.75 492 ALA A N 1
ATOM 3934 C CA . ALA A 1 492 ? 11.125 -30.5 -26.172 1 92.75 492 ALA A CA 1
ATOM 3935 C C . ALA A 1 492 ? 12.32 -30.359 -25.234 1 92.75 492 ALA A C 1
ATOM 3937 O O . ALA A 1 492 ? 13.383 -29.891 -25.641 1 92.75 492 ALA A O 1
ATOM 3938 N N . ASN A 1 493 ? 12.086 -30.672 -24.047 1 92.69 493 ASN A N 1
ATOM 3939 C CA . ASN A 1 493 ? 13.125 -30.734 -23.031 1 92.69 493 ASN A CA 1
ATOM 3940 C C . ASN A 1 493 ? 13.836 -29.391 -22.859 1 92.69 493 ASN A C 1
ATOM 3942 O O . ASN A 1 493 ? 15.055 -29.344 -22.703 1 92.69 493 ASN A O 1
ATOM 3946 N N . GLY A 1 494 ? 13.109 -28.297 -23 1 89.25 494 GLY A N 1
ATOM 3947 C CA . GLY A 1 494 ? 13.664 -26.984 -22.734 1 89.25 494 GLY A CA 1
ATOM 3948 C C . GLY A 1 494 ? 14.32 -26.359 -23.953 1 89.25 494 GLY A C 1
ATOM 3949 O O . GLY A 1 494 ? 15.125 -25.438 -23.828 1 89.25 494 GLY A O 1
ATOM 3950 N N . HIS A 1 495 ? 14.047 -26.891 -25.125 1 86.94 495 HIS A N 1
ATOM 3951 C CA . HIS A 1 495 ? 14.586 -26.312 -26.344 1 86.94 495 HIS A CA 1
ATOM 3952 C C . HIS A 1 495 ? 14.227 -24.828 -26.469 1 86.94 495 HIS A C 1
ATOM 3954 O O . HIS A 1 495 ? 13.047 -24.469 -26.391 1 86.94 495 HIS A O 1
ATOM 3960 N N . PRO A 1 496 ? 15.227 -23.953 -26.578 1 81.62 496 PRO A N 1
ATOM 3961 C CA . PRO A 1 496 ? 14.961 -22.516 -26.578 1 81.62 496 PRO A CA 1
ATOM 3962 C C . PRO A 1 496 ? 14.203 -22.047 -27.828 1 81.62 496 PRO A C 1
ATOM 3964 O O . PRO A 1 496 ? 13.469 -21.062 -27.781 1 81.62 496 PRO A O 1
ATOM 3967 N N . ASP A 1 497 ? 14.422 -22.734 -28.953 1 81.12 497 ASP A N 1
ATOM 3968 C CA . ASP A 1 497 ? 13.758 -22.406 -30.219 1 81.12 497 ASP A CA 1
ATOM 3969 C C . ASP A 1 497 ? 13.242 -23.656 -30.906 1 81.12 497 ASP A C 1
ATOM 3971 O O . ASP A 1 497 ? 13.75 -24.047 -31.969 1 81.12 497 ASP A O 1
ATOM 3975 N N . PRO A 1 498 ? 12.117 -24.156 -30.312 1 85.12 498 PRO A N 1
ATOM 3976 C CA . PRO A 1 498 ? 11.602 -25.406 -30.891 1 85.12 498 PRO A CA 1
ATOM 3977 C C . PRO A 1 498 ? 11.039 -25.203 -32.312 1 85.12 498 PRO A C 1
ATOM 3979 O O . PRO A 1 498 ? 10.688 -24.094 -32.688 1 85.12 498 PRO A O 1
ATOM 3982 N N . PRO A 1 499 ? 10.984 -26.281 -33 1 87.06 499 PRO A N 1
ATOM 3983 C CA . PRO A 1 499 ? 10.531 -26.203 -34.375 1 87.06 499 PRO A CA 1
ATOM 3984 C C . PRO A 1 499 ? 9.102 -25.656 -34.5 1 87.06 499 PRO A C 1
ATOM 3986 O O . PRO A 1 499 ? 8.25 -25.969 -33.688 1 87.06 499 PRO A O 1
ATOM 3989 N N . VAL A 1 500 ? 8.797 -25 -35.594 1 86.19 500 VAL A N 1
ATOM 3990 C CA . VAL A 1 500 ? 7.57 -24.234 -35.812 1 86.19 500 VAL A CA 1
ATOM 3991 C C . VAL A 1 500 ? 6.379 -25.188 -35.906 1 86.19 500 VAL A C 1
ATOM 3993 O O . VAL A 1 500 ? 5.281 -24.859 -35.438 1 86.19 500 VAL A O 1
ATOM 3996 N N . LEU A 1 501 ? 6.602 -26.328 -36.469 1 88.94 501 LEU A N 1
ATOM 3997 C CA . LEU A 1 501 ? 5.504 -27.281 -36.656 1 88.94 501 LEU A CA 1
ATOM 3998 C C . LEU A 1 501 ? 4.926 -27.688 -35.312 1 88.94 501 LEU A C 1
ATOM 4000 O O . LEU A 1 501 ? 3.709 -27.828 -35.156 1 88.94 501 LEU A O 1
ATOM 4004 N N . GLN A 1 502 ? 5.758 -27.938 -34.438 1 92 502 GLN A N 1
ATOM 4005 C CA . GLN A 1 502 ? 5.32 -28.312 -33.094 1 92 502 GLN A CA 1
ATOM 4006 C C . GLN A 1 502 ? 4.559 -27.188 -32.406 1 92 502 GLN A C 1
ATOM 4008 O O . GLN A 1 502 ? 3.562 -27.422 -31.719 1 92 502 GLN A O 1
ATOM 4013 N N . ARG A 1 503 ? 5.023 -26.078 -32.656 1 90.44 503 ARG A N 1
ATOM 4014 C CA . ARG A 1 503 ? 4.363 -24.922 -32.062 1 90.44 503 ARG A CA 1
ATOM 4015 C C . ARG A 1 503 ? 2.957 -24.75 -32.625 1 90.44 503 ARG A C 1
ATOM 4017 O O . ARG A 1 503 ? 2.039 -24.344 -31.906 1 90.44 503 ARG A O 1
ATOM 4024 N N . ILE A 1 504 ? 2.844 -24.938 -33.844 1 91.31 504 ILE A N 1
ATOM 4025 C CA . ILE A 1 504 ? 1.539 -24.875 -34.5 1 91.31 504 ILE A CA 1
ATOM 4026 C C . ILE A 1 504 ? 0.594 -25.891 -33.875 1 91.31 504 ILE A C 1
ATOM 4028 O O . ILE A 1 504 ? -0.571 -25.594 -33.625 1 91.31 504 ILE A O 1
ATOM 4032 N N . PHE A 1 505 ? 1.094 -27.031 -33.656 1 94 505 PHE A N 1
ATOM 4033 C CA . PHE A 1 505 ? 0.295 -28.094 -33.062 1 94 505 PHE A CA 1
ATOM 4034 C C . PHE A 1 505 ? -0.253 -27.641 -31.703 1 94 505 PHE A C 1
ATOM 4036 O O . PHE A 1 505 ? -1.435 -27.844 -31.406 1 94 505 PHE A O 1
ATOM 4043 N N . TRP A 1 506 ? 0.579 -27.094 -30.922 1 94.19 506 TRP A N 1
ATOM 4044 C CA . TRP A 1 506 ? 0.165 -26.688 -29.578 1 94.19 506 TRP A CA 1
ATOM 4045 C C . TRP A 1 506 ? -0.804 -25.516 -29.641 1 94.19 506 TRP A C 1
ATOM 4047 O O . TRP A 1 506 ? -1.724 -25.406 -28.828 1 94.19 506 TRP A O 1
ATOM 4057 N N . ALA A 1 507 ? -0.586 -24.562 -30.578 1 92.62 507 ALA A N 1
ATOM 4058 C CA . ALA A 1 507 ? -1.526 -23.469 -30.75 1 92.62 507 ALA A CA 1
ATOM 4059 C C . ALA A 1 507 ? -2.912 -23.984 -31.125 1 92.62 507 ALA A C 1
ATOM 4061 O O . ALA A 1 507 ? -3.922 -23.5 -30.609 1 92.62 507 ALA A O 1
ATOM 4062 N N . LEU A 1 508 ? -2.955 -24.906 -31.984 1 94.44 508 LEU A N 1
ATOM 4063 C CA . LEU A 1 508 ? -4.219 -25.516 -32.406 1 94.44 508 LEU A CA 1
ATOM 4064 C C . LEU A 1 508 ? -4.848 -26.297 -31.25 1 94.44 508 LEU A C 1
ATOM 4066 O O . LEU A 1 508 ? -6.074 -26.312 -31.109 1 94.44 508 LEU A O 1
ATOM 4070 N N . THR A 1 509 ? -3.992 -26.953 -30.531 1 95.06 509 THR A N 1
ATOM 4071 C CA . THR A 1 509 ? -4.465 -27.688 -29.359 1 95.06 509 THR A CA 1
ATOM 4072 C C . THR A 1 509 ? -5.141 -26.734 -28.359 1 95.06 509 THR A C 1
ATOM 4074 O O . THR A 1 509 ? -6.164 -27.062 -27.766 1 95.06 509 THR A O 1
ATOM 4077 N N . GLU A 1 510 ? -4.578 -25.547 -28.188 1 93.88 510 GLU A N 1
ATOM 4078 C CA . GLU A 1 510 ? -5.176 -24.531 -27.328 1 93.88 510 GLU A CA 1
ATOM 4079 C C . GLU A 1 510 ? -6.566 -24.141 -27.812 1 93.88 510 GLU A C 1
ATOM 4081 O O . GLU A 1 510 ? -7.512 -24.062 -27.031 1 93.88 510 GLU A O 1
ATOM 4086 N N . GLY A 1 511 ? -6.66 -23.875 -29.094 1 93.19 511 GLY A N 1
ATOM 4087 C CA . GLY A 1 511 ? -7.949 -23.531 -29.688 1 93.19 511 GLY A CA 1
ATOM 4088 C C . GLY A 1 511 ? -8.984 -24.625 -29.516 1 93.19 511 GLY A C 1
ATOM 4089 O O . GLY A 1 511 ? -10.141 -24.344 -29.203 1 93.19 511 GLY A O 1
ATOM 4090 N N . ALA A 1 512 ? -8.562 -25.812 -29.703 1 94.69 512 ALA A N 1
ATOM 4091 C CA . ALA A 1 512 ? -9.461 -26.953 -29.578 1 94.69 512 ALA A CA 1
ATOM 4092 C C . ALA A 1 512 ? -9.938 -27.109 -28.141 1 94.69 512 ALA A C 1
ATOM 4094 O O . ALA A 1 512 ? -11.117 -27.406 -27.891 1 94.69 512 ALA A O 1
ATOM 4095 N N . THR A 1 513 ? -9.039 -27 -27.25 1 93.5 513 THR A N 1
ATOM 4096 C CA . THR A 1 513 ? -9.375 -27.141 -25.844 1 93.5 513 THR A CA 1
ATOM 4097 C C . THR A 1 513 ? -10.344 -26.047 -25.406 1 93.5 513 THR A C 1
ATOM 4099 O O . THR A 1 513 ? -11.305 -26.297 -24.672 1 93.5 513 THR A O 1
ATOM 4102 N N . ALA A 1 514 ? -10.07 -24.812 -25.812 1 92.62 514 ALA A N 1
ATOM 4103 C CA . ALA A 1 514 ? -10.977 -23.703 -25.5 1 92.62 514 ALA A CA 1
ATOM 4104 C C . ALA A 1 514 ? -12.359 -23.969 -26.078 1 92.62 514 ALA A C 1
ATOM 4106 O O . ALA A 1 514 ? -13.375 -23.672 -25.438 1 92.62 514 ALA A O 1
ATOM 4107 N N . THR A 1 515 ? -12.414 -24.469 -27.266 1 93 515 THR A N 1
ATOM 4108 C CA . THR A 1 515 ? -13.68 -24.812 -27.906 1 93 515 THR A CA 1
ATOM 4109 C C . THR A 1 515 ? -14.438 -25.859 -27.109 1 93 515 THR A C 1
ATOM 4111 O O . THR A 1 515 ? -15.648 -25.719 -26.891 1 93 515 THR A O 1
ATOM 4114 N N . ALA A 1 516 ? -13.734 -26.844 -26.719 1 92.25 516 ALA A N 1
ATOM 4115 C CA . ALA A 1 516 ? -14.352 -27.938 -25.969 1 92.25 516 ALA A CA 1
ATOM 4116 C C . ALA A 1 516 ? -14.953 -27.422 -24.656 1 92.25 516 ALA A C 1
ATOM 4118 O O . ALA A 1 516 ? -16.078 -27.781 -24.312 1 92.25 516 ALA A O 1
ATOM 4119 N N . LEU A 1 517 ? -14.266 -26.641 -23.953 1 89.06 517 LEU A N 1
ATOM 4120 C CA . LEU A 1 517 ? -14.719 -26.125 -22.672 1 89.06 517 LEU A CA 1
ATOM 4121 C C . LEU A 1 517 ? -15.914 -25.188 -22.844 1 89.06 517 LEU A C 1
ATOM 4123 O O . LEU A 1 517 ? -16.875 -25.25 -22.062 1 89.06 517 LEU A O 1
ATOM 4127 N N . LEU A 1 518 ? -15.859 -24.297 -23.812 1 88.69 518 LEU A N 1
ATOM 4128 C CA . LEU A 1 518 ? -16.953 -23.359 -24.031 1 88.69 518 LEU A CA 1
ATOM 4129 C C . LEU A 1 518 ? -18.203 -24.078 -24.516 1 88.69 518 LEU A C 1
ATOM 4131 O O . LEU A 1 518 ? -19.312 -23.719 -24.141 1 88.69 518 LEU A O 1
ATOM 4135 N N . TRP A 1 519 ? -17.953 -25.016 -25.344 1 87.88 519 TRP A N 1
ATOM 4136 C CA . TRP A 1 519 ? -19.094 -25.766 -25.875 1 87.88 519 TRP A CA 1
ATOM 4137 C C . TRP A 1 519 ? -19.781 -26.562 -24.781 1 87.88 519 TRP A C 1
ATOM 4139 O O . TRP A 1 519 ? -21 -26.688 -24.766 1 87.88 519 TRP A O 1
ATOM 4149 N N . THR A 1 520 ? -19.094 -27.141 -23.953 1 84.25 520 THR A N 1
ATOM 4150 C CA . THR A 1 520 ? -19.594 -27.938 -22.844 1 84.25 520 THR A CA 1
ATOM 4151 C C . THR A 1 520 ? -20.344 -27.078 -21.844 1 84.25 520 THR A C 1
ATOM 4153 O O . THR A 1 520 ? -21.375 -27.5 -21.312 1 84.25 520 THR A O 1
ATOM 4156 N N . GLY A 1 521 ? -19.797 -25.984 -21.5 1 76.06 521 GLY A N 1
ATOM 4157 C CA . GLY A 1 521 ? -20.375 -25.125 -20.484 1 76.06 521 GLY A CA 1
ATOM 4158 C C . GLY A 1 521 ? -21.703 -24.5 -20.906 1 76.06 521 GLY A C 1
ATOM 4159 O O . GLY A 1 521 ? -22.547 -24.203 -20.062 1 76.06 521 GLY A O 1
ATOM 4160 N N . GLY A 1 522 ? -21.906 -24.406 -22.141 1 66.88 522 GLY A N 1
ATOM 4161 C CA . GLY A 1 522 ? -23.125 -23.734 -22.594 1 66.88 522 GLY A CA 1
ATOM 4162 C C . GLY A 1 522 ? -23.344 -22.391 -21.922 1 66.88 522 GLY A C 1
ATOM 4163 O O . GLY A 1 522 ? -22.469 -21.531 -21.938 1 66.88 522 GLY A O 1
ATOM 4164 N N . LYS A 1 523 ? -24.5 -22.359 -21.109 1 59.94 523 LYS A N 1
ATOM 4165 C CA . LYS A 1 523 ? -24.844 -21.156 -20.359 1 59.94 523 LYS A CA 1
ATOM 4166 C C . LYS A 1 523 ? -23.953 -21 -19.141 1 59.94 523 LYS A C 1
ATOM 4168 O O . LYS A 1 523 ? -23.797 -19.891 -18.609 1 59.94 523 LYS A O 1
ATOM 4173 N N . ARG A 1 524 ? -23.391 -22.141 -18.891 1 73.12 524 ARG A N 1
ATOM 4174 C CA . ARG A 1 524 ? -22.484 -22.141 -17.734 1 73.12 524 ARG A CA 1
ATOM 4175 C C . ARG A 1 524 ? -21.031 -22.297 -18.172 1 73.12 524 ARG A C 1
ATOM 4177 O O . ARG A 1 524 ? -20.281 -23.047 -17.547 1 73.12 524 ARG A O 1
ATOM 4184 N N . ALA A 1 525 ? -20.734 -21.672 -19.234 1 73.19 525 ALA A N 1
ATOM 4185 C CA . ALA A 1 525 ? -19.391 -21.75 -19.797 1 73.19 525 ALA A CA 1
ATOM 4186 C C . ALA A 1 525 ? -18.344 -21.359 -18.766 1 73.19 525 ALA A C 1
ATOM 4188 O O . ALA A 1 525 ? -17.281 -21.984 -18.688 1 73.19 525 ALA A O 1
ATOM 4189 N N . LEU A 1 526 ? -18.641 -20.453 -18.016 1 72.56 526 LEU A N 1
ATOM 4190 C CA . LEU A 1 526 ? -17.719 -19.953 -17 1 72.56 526 LEU A CA 1
ATOM 4191 C C . LEU A 1 526 ? -17.344 -21.062 -16.016 1 72.56 526 LEU A C 1
ATOM 4193 O O . LEU A 1 526 ? -16.172 -21.203 -15.648 1 72.56 526 LEU A O 1
ATOM 4197 N N . ASP A 1 527 ? -18.297 -21.844 -15.625 1 77.31 527 ASP A N 1
ATOM 4198 C CA . ASP A 1 527 ? -18.078 -22.906 -14.656 1 77.31 527 ASP A CA 1
ATOM 4199 C C . ASP A 1 527 ? -17.125 -23.969 -15.219 1 77.31 527 ASP A C 1
ATOM 4201 O O . ASP A 1 527 ? -16.266 -24.484 -14.5 1 77.31 527 ASP A O 1
ATOM 4205 N N . ALA A 1 528 ? -17.359 -24.281 -16.422 1 77.62 528 ALA A N 1
ATOM 4206 C CA . ALA A 1 528 ? -16.5 -25.281 -17.078 1 77.62 528 ALA A CA 1
ATOM 4207 C C . ALA A 1 528 ? -15.07 -24.781 -17.172 1 77.62 528 ALA A C 1
ATOM 4209 O O . ALA A 1 528 ? -14.125 -25.531 -16.922 1 77.62 528 ALA A O 1
ATOM 4210 N N . LEU A 1 529 ? -14.922 -23.625 -17.547 1 76.69 529 LEU A N 1
ATOM 4211 C CA . LEU A 1 529 ? -13.602 -23.016 -17.656 1 76.69 529 LEU A CA 1
ATOM 4212 C C . LEU A 1 529 ? -12.914 -22.953 -16.297 1 76.69 529 LEU A C 1
ATOM 4214 O O . LEU A 1 529 ? -11.742 -23.312 -16.172 1 76.69 529 LEU A O 1
ATOM 4218 N N . GLN A 1 530 ? -13.633 -22.531 -15.328 1 78.12 530 GLN A N 1
ATOM 4219 C CA . GLN A 1 530 ? -13.094 -22.469 -13.977 1 78.12 530 GLN A CA 1
ATOM 4220 C C . GLN A 1 530 ? -12.703 -23.859 -13.469 1 78.12 530 GLN A C 1
ATOM 4222 O O . GLN A 1 530 ? -11.68 -24.016 -12.797 1 78.12 530 GLN A O 1
ATOM 4227 N N . ALA A 1 531 ? -13.516 -24.828 -13.766 1 83.81 531 ALA A N 1
ATOM 4228 C CA . ALA A 1 531 ? -13.273 -26.203 -13.312 1 83.81 531 ALA A CA 1
ATOM 4229 C C . ALA A 1 531 ? -11.945 -26.719 -13.852 1 83.81 531 ALA A C 1
ATOM 4231 O O . ALA A 1 531 ? -11.195 -27.391 -13.133 1 83.81 531 ALA A O 1
ATOM 4232 N N . ALA A 1 532 ? -11.688 -26.438 -15.031 1 81.62 532 ALA A N 1
ATOM 4233 C CA . ALA A 1 532 ? -10.438 -26.891 -15.648 1 81.62 532 ALA A CA 1
ATOM 4234 C C . ALA A 1 532 ? -9.227 -26.328 -14.914 1 81.62 532 ALA A C 1
ATOM 4236 O O . ALA A 1 532 ? -8.266 -27.047 -14.648 1 81.62 532 ALA A O 1
ATOM 4237 N N . SER A 1 533 ? -9.234 -25.156 -14.555 1 81.62 533 SER A N 1
ATOM 4238 C CA . SER A 1 533 ? -8.125 -24.5 -13.867 1 81.62 533 SER A CA 1
ATOM 4239 C C . SER A 1 533 ? -7.98 -25.016 -12.438 1 81.62 533 SER A C 1
ATOM 4241 O O . SER A 1 533 ? -6.875 -25.344 -12 1 81.62 533 SER A O 1
ATOM 4243 N N . ILE A 1 534 ? -9.102 -25.078 -11.742 1 83.38 534 ILE A N 1
ATOM 4244 C CA . ILE A 1 534 ? -9.086 -25.438 -10.32 1 83.38 534 ILE A CA 1
ATOM 4245 C C . ILE A 1 534 ? -8.578 -26.859 -10.156 1 83.38 534 ILE A C 1
ATOM 4247 O O . ILE A 1 534 ? -7.715 -27.125 -9.32 1 83.38 534 ILE A O 1
ATOM 4251 N N . CYS A 1 535 ? -9.055 -27.766 -10.977 1 86.25 535 CYS A N 1
ATOM 4252 C CA . CYS A 1 535 ? -8.711 -29.172 -10.836 1 86.25 535 CYS A CA 1
ATOM 4253 C C . CYS A 1 535 ? -7.258 -29.422 -11.211 1 86.25 535 CYS A C 1
ATOM 4255 O O . CYS A 1 535 ? -6.562 -30.188 -10.539 1 86.25 535 CYS A O 1
ATOM 4257 N N . SER A 1 536 ? -6.871 -28.797 -12.234 1 87 536 SER A N 1
ATOM 4258 C CA . SER A 1 536 ? -5.473 -28.969 -12.625 1 87 536 SER A CA 1
ATOM 4259 C C . SER A 1 536 ? -4.535 -28.297 -11.633 1 87 536 SER A C 1
ATOM 4261 O O . SER A 1 536 ? -3.432 -28.781 -11.375 1 87 536 SER A O 1
ATOM 4263 N N . GLY A 1 537 ? -4.957 -27.266 -11.039 1 90.25 537 GLY A N 1
ATOM 4264 C CA . GLY A 1 537 ? -4.152 -26.516 -10.086 1 90.25 537 GLY A CA 1
ATOM 4265 C C . GLY A 1 537 ? -3.871 -27.297 -8.812 1 90.25 537 GLY A C 1
ATOM 4266 O O . GLY A 1 537 ? -2.807 -27.156 -8.211 1 90.25 537 GLY A O 1
ATOM 4267 N N . LEU A 1 538 ? -4.797 -28.156 -8.438 1 91 538 LEU A N 1
ATOM 4268 C CA . LEU A 1 538 ? -4.633 -28.906 -7.199 1 91 538 LEU A CA 1
ATOM 4269 C C . LEU A 1 538 ? -3.4 -29.797 -7.266 1 91 538 LEU A C 1
ATOM 4271 O O . LEU A 1 538 ? -2.555 -29.766 -6.367 1 91 538 LEU A O 1
ATOM 4275 N N . PHE A 1 539 ? -3.287 -30.562 -8.297 1 87.81 539 PHE A N 1
ATOM 4276 C CA . PHE A 1 539 ? -2.162 -31.484 -8.438 1 87.81 539 PHE A CA 1
ATOM 4277 C C . PHE A 1 539 ? -0.852 -30.719 -8.57 1 87.81 539 PHE A C 1
ATOM 4279 O O . PHE A 1 539 ? 0.173 -31.125 -8.023 1 87.81 539 PHE A O 1
ATOM 4286 N N . TYR A 1 540 ? -0.911 -29.656 -9.203 1 94.06 540 TYR A N 1
ATOM 4287 C CA . TYR A 1 540 ? 0.31 -28.891 -9.43 1 94.06 540 TYR A CA 1
ATOM 4288 C C . TYR A 1 540 ? 0.746 -28.172 -8.156 1 94.06 540 TYR A C 1
ATOM 4290 O O . TYR A 1 540 ? 1.912 -27.797 -8.023 1 94.06 540 TYR A O 1
ATOM 4298 N N . THR A 1 541 ? -0.19 -27.922 -7.203 1 94.19 541 THR A N 1
ATOM 4299 C CA . THR A 1 541 ? 0.149 -27.375 -5.902 1 94.19 541 THR A CA 1
ATOM 4300 C C . THR A 1 541 ? 1.186 -28.234 -5.191 1 94.19 541 THR A C 1
ATOM 4302 O O . THR A 1 541 ? 2.098 -27.719 -4.543 1 94.19 541 THR A O 1
ATOM 4305 N N . VAL A 1 542 ? 1.084 -29.484 -5.355 1 87.31 542 VAL A N 1
ATOM 4306 C CA . VAL A 1 542 ? 2.023 -30.422 -4.742 1 87.31 542 VAL A CA 1
ATOM 4307 C C . VAL A 1 542 ? 3.408 -30.25 -5.355 1 87.31 542 VAL A C 1
ATOM 4309 O O . VAL A 1 542 ? 4.414 -30.203 -4.641 1 87.31 542 VAL A O 1
ATOM 4312 N N . ILE A 1 543 ? 3.439 -30.109 -6.652 1 90.12 543 ILE A N 1
ATOM 4313 C CA . ILE A 1 543 ? 4.691 -29.891 -7.367 1 90.12 543 ILE A CA 1
ATOM 4314 C C . ILE A 1 543 ? 5.355 -28.609 -6.867 1 90.12 543 ILE A C 1
ATOM 4316 O O . ILE A 1 543 ? 6.559 -28.594 -6.609 1 90.12 543 ILE A O 1
ATOM 4320 N N . LEU A 1 544 ? 4.562 -27.609 -6.676 1 94.25 544 LEU A N 1
ATOM 4321 C CA . LEU A 1 544 ? 5.082 -26.312 -6.262 1 94.25 544 LEU A CA 1
ATOM 4322 C C . LEU A 1 544 ? 5.637 -26.375 -4.844 1 94.25 544 LEU A C 1
ATOM 4324 O O . LEU A 1 544 ? 6.617 -25.703 -4.527 1 94.25 544 LEU A O 1
ATOM 4328 N N . ASN A 1 545 ? 5.035 -27.156 -4.008 1 91 545 ASN A N 1
ATOM 4329 C CA . ASN A 1 545 ? 5.559 -27.328 -2.658 1 91 545 ASN A CA 1
ATOM 4330 C C . ASN A 1 545 ? 6.961 -27.922 -2.67 1 91 545 ASN A C 1
ATOM 4332 O O . ASN A 1 545 ? 7.824 -27.516 -1.893 1 91 545 ASN A O 1
ATOM 4336 N N . PHE A 1 546 ? 7.137 -28.828 -3.545 1 88.12 546 PHE A N 1
ATOM 4337 C CA . PHE A 1 546 ? 8.461 -29.438 -3.646 1 88.12 546 PHE A CA 1
ATOM 4338 C C . PHE A 1 546 ? 9.461 -28.469 -4.262 1 88.12 546 PHE A C 1
ATOM 4340 O O . PHE A 1 546 ? 10.648 -28.516 -3.938 1 88.12 546 PHE A O 1
ATOM 4347 N N . ILE A 1 547 ? 8.961 -27.609 -5.105 1 91.12 547 ILE A N 1
ATOM 4348 C CA . ILE A 1 547 ? 9.82 -26.609 -5.727 1 91.12 547 ILE A CA 1
ATOM 4349 C C . ILE A 1 547 ? 10.383 -25.672 -4.656 1 91.12 547 ILE A C 1
ATOM 4351 O O . ILE A 1 547 ? 11.539 -25.25 -4.734 1 91.12 547 ILE A O 1
ATOM 4355 N N . VAL A 1 548 ? 9.609 -25.391 -3.654 1 91.38 548 VAL A N 1
ATOM 4356 C CA . VAL A 1 548 ? 10.062 -24.547 -2.555 1 91.38 548 VAL A CA 1
ATOM 4357 C C . VAL A 1 548 ? 11.234 -25.219 -1.835 1 91.38 548 VAL A C 1
ATOM 4359 O O . VAL A 1 548 ? 12.242 -24.578 -1.543 1 91.38 548 VAL A O 1
ATOM 4362 N N . VAL A 1 549 ? 11.125 -26.453 -1.605 1 86.5 549 VAL A N 1
ATOM 4363 C CA . VAL A 1 549 ? 12.164 -27.203 -0.918 1 86.5 549 VAL A CA 1
ATOM 4364 C C . VAL A 1 549 ? 13.414 -27.281 -1.795 1 86.5 549 VAL A C 1
ATOM 4366 O O . VAL A 1 549 ? 14.531 -27.125 -1.304 1 86.5 549 VAL A O 1
ATOM 4369 N N . ALA A 1 550 ? 13.172 -27.531 -3.062 1 91.56 550 ALA A N 1
ATOM 4370 C CA . ALA A 1 550 ? 14.281 -27.578 -4.012 1 91.56 550 ALA A CA 1
ATOM 4371 C C . ALA A 1 550 ? 15.039 -26.266 -4.047 1 91.56 550 ALA A C 1
ATOM 4373 O O . ALA A 1 550 ? 16.266 -26.25 -4.066 1 91.56 550 ALA A O 1
ATOM 4374 N N . MET A 1 551 ? 14.32 -25.234 -4.051 1 94.56 551 MET A N 1
ATOM 4375 C CA . MET A 1 551 ? 14.914 -23.891 -4.094 1 94.56 551 MET A CA 1
ATOM 4376 C C . MET A 1 551 ? 15.734 -23.625 -2.838 1 94.56 551 MET A C 1
ATOM 4378 O O . MET A 1 551 ? 16.859 -23.125 -2.92 1 94.56 551 MET A O 1
ATOM 4382 N N . TRP A 1 552 ? 15.156 -23.953 -1.748 1 91.12 552 TRP A N 1
ATOM 4383 C CA . TRP A 1 552 ? 15.844 -23.75 -0.477 1 91.12 552 TRP A CA 1
ATOM 4384 C C . TRP A 1 552 ? 17.156 -24.516 -0.442 1 91.12 552 TRP A C 1
ATOM 4386 O O . TRP A 1 552 ? 18.188 -23.984 -0.029 1 91.12 552 TRP A O 1
ATOM 4396 N N . ARG A 1 553 ? 17.172 -25.719 -0.874 1 88.44 553 ARG A N 1
ATOM 4397 C CA . ARG A 1 553 ? 18.375 -26.562 -0.918 1 88.44 553 ARG A CA 1
ATOM 4398 C C . ARG A 1 553 ? 19.391 -26 -1.905 1 88.44 553 ARG A C 1
ATOM 4400 O O . ARG A 1 553 ? 20.594 -25.984 -1.617 1 88.44 553 ARG A O 1
ATOM 4407 N N . LEU A 1 554 ? 18.938 -25.656 -2.992 1 93.62 554 LEU A N 1
ATOM 4408 C CA . LEU A 1 554 ? 19.781 -25.109 -4.039 1 93.62 554 LEU A CA 1
ATOM 4409 C C . LEU A 1 554 ? 20.531 -23.875 -3.541 1 93.62 554 LEU A C 1
ATOM 4411 O O . LEU A 1 554 ? 21.75 -23.766 -3.734 1 93.62 554 LEU A O 1
ATOM 4415 N N . LEU A 1 555 ? 19.859 -22.969 -2.891 1 94.69 555 LEU A N 1
ATOM 4416 C CA . LEU A 1 555 ? 20.453 -21.734 -2.426 1 94.69 555 LEU A CA 1
ATOM 4417 C C . LEU A 1 555 ? 21.438 -21.984 -1.287 1 94.69 555 LEU A C 1
ATOM 4419 O O . LEU A 1 555 ? 22.484 -21.344 -1.206 1 94.69 555 LEU A O 1
ATOM 4423 N N . LYS A 1 556 ? 21.156 -22.922 -0.474 1 91.44 556 LYS A N 1
ATOM 4424 C CA . LYS A 1 556 ? 22.062 -23.281 0.616 1 91.44 556 LYS A CA 1
ATOM 4425 C C . LYS A 1 556 ? 23.359 -23.859 0.08 1 91.44 556 LYS A C 1
ATOM 4427 O O . LYS A 1 556 ? 24.438 -23.578 0.608 1 91.44 556 LYS A O 1
ATOM 4432 N N . ILE A 1 557 ? 23.219 -24.672 -0.895 1 90.12 557 ILE A N 1
ATOM 4433 C CA . ILE A 1 557 ? 24.391 -25.297 -1.5 1 90.12 557 ILE A CA 1
ATOM 4434 C C . ILE A 1 557 ? 25.234 -24.219 -2.188 1 90.12 557 ILE A C 1
ATOM 4436 O O . ILE A 1 557 ? 26.469 -24.219 -2.049 1 90.12 557 ILE A O 1
ATOM 4440 N N . GLU A 1 558 ? 24.562 -23.359 -2.869 1 92.38 558 GLU A N 1
ATOM 4441 C CA . GLU A 1 558 ? 25.266 -22.312 -3.609 1 92.38 558 GLU A CA 1
ATOM 4442 C C . GLU A 1 558 ? 26.031 -21.391 -2.668 1 92.38 558 GLU A C 1
ATOM 4444 O O . GLU A 1 558 ? 27.141 -20.953 -2.99 1 92.38 558 GLU A O 1
ATOM 4449 N N . MET A 1 559 ? 25.5 -21.141 -1.548 1 92.31 559 MET A N 1
ATOM 4450 C CA . MET A 1 559 ? 26.125 -20.219 -0.609 1 92.31 559 MET A CA 1
ATOM 4451 C C . MET A 1 559 ? 27.094 -20.953 0.307 1 92.31 559 MET A C 1
ATOM 4453 O O . MET A 1 559 ? 27.812 -20.328 1.095 1 92.31 559 MET A O 1
ATOM 4457 N N . GLY A 1 560 ? 27.125 -22.266 0.191 1 88.75 560 GLY A N 1
ATOM 4458 C CA . GLY A 1 560 ? 28.078 -23.047 0.967 1 88.75 560 GLY A CA 1
ATOM 4459 C C . GLY A 1 560 ? 27.547 -23.453 2.33 1 88.75 560 GLY A C 1
ATOM 4460 O O . GLY A 1 560 ? 28.297 -23.969 3.166 1 88.75 560 GLY A O 1
ATOM 4461 N N . ASP A 1 561 ? 26.328 -23.172 2.566 1 87.75 561 ASP A N 1
ATOM 4462 C CA . ASP A 1 561 ? 25.734 -23.531 3.85 1 87.75 561 ASP A CA 1
ATOM 4463 C C . ASP A 1 561 ? 25.438 -25.016 3.924 1 87.75 561 ASP A C 1
ATOM 4465 O O . ASP A 1 561 ? 25.234 -25.562 5.012 1 87.75 561 ASP A O 1
ATOM 4469 N N . LEU A 1 562 ? 25.406 -25.672 2.73 1 82.62 562 LEU A N 1
ATOM 4470 C CA . LEU A 1 562 ? 25.172 -27.109 2.592 1 82.62 562 LEU A CA 1
ATOM 4471 C C . LEU A 1 562 ? 26.141 -27.719 1.596 1 82.62 562 LEU A C 1
ATOM 4473 O O . LEU A 1 562 ? 26.359 -27.172 0.513 1 82.62 562 LEU A O 1
ATOM 4477 N N . SER A 1 563 ? 26.719 -28.781 2.064 1 80 563 SER A N 1
ATOM 4478 C CA . SER A 1 563 ? 27.641 -29.453 1.161 1 80 563 SER A CA 1
ATOM 4479 C C . SER A 1 563 ? 26.891 -30.203 0.067 1 80 563 SER A C 1
ATOM 4481 O O . SER A 1 563 ? 25.875 -30.844 0.334 1 80 563 SER A O 1
ATOM 4483 N N . PRO A 1 564 ? 27.391 -30.062 -1.162 1 78.19 564 PRO A N 1
ATOM 4484 C CA . PRO A 1 564 ? 26.766 -30.828 -2.244 1 78.19 564 PRO A CA 1
ATOM 4485 C C . PRO A 1 564 ? 26.844 -32.344 -2.029 1 78.19 564 PRO A C 1
ATOM 4487 O O . PRO A 1 564 ? 26 -33.094 -2.514 1 78.19 564 PRO A O 1
ATOM 4490 N N . ASP A 1 565 ? 27.953 -32.656 -1.34 1 77.25 565 ASP A N 1
ATOM 4491 C CA . ASP A 1 565 ? 28.172 -34.062 -1.091 1 77.25 565 ASP A CA 1
ATOM 4492 C C . ASP A 1 565 ? 27.734 -34.469 0.316 1 77.25 565 ASP A C 1
ATOM 4494 O O . ASP A 1 565 ? 28.328 -35.312 0.951 1 77.25 565 ASP A O 1
ATOM 4498 N N . HIS A 1 566 ? 26.766 -33.875 0.708 1 78.62 566 HIS A N 1
ATOM 4499 C CA . HIS A 1 566 ? 26.266 -34.25 2.031 1 78.62 566 HIS A CA 1
ATOM 4500 C C . HIS A 1 566 ? 25.75 -35.688 2.064 1 78.62 566 HIS A C 1
ATOM 4502 O O . HIS A 1 566 ? 25.312 -36.188 1.039 1 78.62 566 HIS A O 1
ATOM 4508 N N . PRO A 1 567 ? 25.922 -36.25 3.176 1 81.62 567 PRO A N 1
ATOM 4509 C CA . PRO A 1 567 ? 25.469 -37.656 3.264 1 81.62 567 PRO A CA 1
ATOM 4510 C C . PRO A 1 567 ? 23.984 -37.812 2.908 1 81.62 567 PRO A C 1
ATOM 4512 O O . PRO A 1 567 ? 23.172 -36.938 3.25 1 81.62 567 PRO A O 1
ATOM 4515 N N . GLN A 1 568 ? 23.75 -38.844 2.154 1 84.25 568 GLN A N 1
ATOM 4516 C CA . GLN A 1 568 ? 22.391 -39.219 1.769 1 84.25 568 GLN A CA 1
ATOM 4517 C C . GLN A 1 568 ? 22.078 -40.656 2.131 1 84.25 568 GLN A C 1
ATOM 4519 O O . GLN A 1 568 ? 22.984 -41.438 2.48 1 84.25 568 GLN A O 1
ATOM 4524 N N . PHE A 1 569 ? 20.812 -40.938 2.133 1 87.62 569 PHE A N 1
ATOM 4525 C CA . PHE A 1 569 ? 20.438 -42.344 2.275 1 87.62 569 PHE A CA 1
ATOM 4526 C C . PHE A 1 569 ? 21.016 -43.156 1.134 1 87.62 569 PHE A C 1
ATOM 4528 O O . PHE A 1 569 ? 21.078 -42.719 -0.008 1 87.62 569 PHE A O 1
ATOM 4535 N N . SER A 1 570 ? 21.5 -44.281 1.454 1 84.88 570 SER A N 1
ATOM 4536 C CA . SER A 1 570 ? 22.094 -45.156 0.448 1 84.88 570 SER A CA 1
ATOM 4537 C C . SER A 1 570 ? 21.078 -45.562 -0.618 1 84.88 570 SER A C 1
ATOM 4539 O O . SER A 1 570 ? 21.438 -45.938 -1.729 1 84.88 570 SER A O 1
ATOM 4541 N N . PHE A 1 571 ? 19.859 -45.5 -0.193 1 84.19 571 PHE A N 1
ATOM 4542 C CA . PHE A 1 571 ? 18.734 -45.781 -1.071 1 84.19 571 PHE A CA 1
ATOM 4543 C C . PHE A 1 571 ? 17.656 -44.719 -0.94 1 84.19 571 PHE A C 1
ATOM 4545 O O . PHE A 1 571 ? 17.141 -44.469 0.151 1 84.19 571 PHE A O 1
ATOM 4552 N N . GLY A 1 572 ? 17.422 -44.125 -2.08 1 83.38 572 GLY A N 1
ATOM 4553 C CA . GLY A 1 572 ? 16.422 -43.062 -2.041 1 83.38 572 GLY A CA 1
ATOM 4554 C C . GLY A 1 572 ? 15 -43.594 -1.953 1 83.38 572 GLY A C 1
ATOM 4555 O O . GLY A 1 572 ? 14.742 -44.75 -2.248 1 83.38 572 GLY A O 1
ATOM 4556 N N . LEU A 1 573 ? 14.078 -42.75 -1.583 1 86.06 573 LEU A N 1
ATOM 4557 C CA . LEU A 1 573 ? 12.68 -43.125 -1.405 1 86.06 573 LEU A CA 1
ATOM 4558 C C . LEU A 1 573 ? 12.078 -43.594 -2.721 1 86.06 573 LEU A C 1
ATOM 4560 O O . LEU A 1 573 ? 11.242 -44.5 -2.73 1 86.06 573 LEU A O 1
ATOM 4564 N N . LEU A 1 574 ? 12.547 -43.062 -3.859 1 80.56 574 LEU A N 1
ATOM 4565 C CA . LEU A 1 574 ? 11.914 -43.375 -5.137 1 80.56 574 LEU A CA 1
ATOM 4566 C C . LEU A 1 574 ? 12.844 -44.188 -6.023 1 80.56 574 LEU A C 1
ATOM 4568 O O . LEU A 1 574 ? 12.547 -44.438 -7.199 1 80.56 574 LEU A O 1
ATOM 4572 N N . ASP A 1 575 ? 13.891 -44.719 -5.512 1 82.31 575 ASP A N 1
ATOM 4573 C CA . ASP A 1 575 ? 14.93 -45.438 -6.27 1 82.31 575 ASP A CA 1
ATOM 4574 C C . ASP A 1 575 ? 14.391 -46.719 -6.863 1 82.31 575 ASP A C 1
ATOM 4576 O O . ASP A 1 575 ? 14.891 -47.219 -7.883 1 82.31 575 ASP A O 1
ATOM 4580 N N . ILE A 1 576 ? 13.438 -47.219 -6.258 1 82.06 576 ILE A N 1
ATOM 4581 C CA . ILE A 1 576 ? 12.883 -48.469 -6.723 1 82.06 576 ILE A CA 1
ATOM 4582 C C . ILE A 1 576 ? 12.305 -48.312 -8.125 1 82.06 576 ILE A C 1
ATOM 4584 O O . ILE A 1 576 ? 12.297 -49.25 -8.922 1 82.06 576 ILE A O 1
ATOM 4588 N N . PHE A 1 577 ? 11.844 -47.219 -8.484 1 76.56 577 PHE A N 1
ATOM 4589 C CA . PHE A 1 577 ? 11.219 -46.969 -9.773 1 76.56 577 PHE A CA 1
ATOM 4590 C C . PHE A 1 577 ? 12.266 -46.75 -10.859 1 76.56 577 PHE A C 1
ATOM 4592 O O . PHE A 1 577 ? 11.977 -46.875 -12.047 1 76.56 577 PHE A O 1
ATOM 4599 N N . TYR A 1 578 ? 13.516 -46.656 -10.469 1 73.94 578 TYR A N 1
ATOM 4600 C CA . TYR A 1 578 ? 14.602 -46.438 -11.422 1 73.94 578 TYR A CA 1
ATOM 4601 C C . TYR A 1 578 ? 15.453 -47.688 -11.57 1 73.94 578 TYR A C 1
ATOM 4603 O O . TYR A 1 578 ? 16.047 -47.938 -12.633 1 73.94 578 TYR A O 1
ATOM 4611 N N . TYR A 1 579 ? 15.445 -48.344 -10.43 1 80.25 579 TYR A N 1
ATOM 4612 C CA . TYR A 1 579 ? 16.25 -49.562 -10.414 1 80.25 579 TYR A CA 1
ATOM 4613 C C . TYR A 1 579 ? 15.438 -50.75 -9.906 1 80.25 579 TYR A C 1
ATOM 4615 O O . TYR A 1 579 ? 15.781 -51.375 -8.891 1 80.25 579 TYR A O 1
ATOM 4623 N N . PRO A 1 580 ? 14.477 -51.031 -10.781 1 82.69 580 PRO A N 1
ATOM 4624 C CA . PRO A 1 580 ? 13.656 -52.156 -10.305 1 82.69 580 PRO A CA 1
ATOM 4625 C C . PRO A 1 580 ? 14.344 -53.5 -10.477 1 82.69 580 PRO A C 1
ATOM 4627 O O . PRO A 1 580 ? 14.906 -53.781 -11.547 1 82.69 580 PRO A O 1
ATOM 4630 N N . THR A 1 581 ? 14.602 -54.219 -9.445 1 87.62 581 THR A N 1
ATOM 4631 C CA . THR A 1 581 ? 15.055 -55.594 -9.445 1 87.62 581 THR A CA 1
ATOM 4632 C C . THR A 1 581 ? 14.016 -56.5 -8.805 1 87.62 581 THR A C 1
ATOM 4634 O O . THR A 1 581 ? 13.109 -56.031 -8.117 1 87.62 581 THR A O 1
ATOM 4637 N N . CYS A 1 582 ? 14.055 -57.688 -9.117 1 89.69 582 CYS A N 1
ATOM 4638 C CA . CYS A 1 582 ? 13.109 -58.656 -8.547 1 89.69 582 CYS A CA 1
ATOM 4639 C C . CYS A 1 582 ? 13.18 -58.625 -7.023 1 89.69 582 CYS A C 1
ATOM 4641 O O . CYS A 1 582 ? 12.148 -58.719 -6.352 1 89.69 582 CYS A O 1
ATOM 4643 N N . ARG A 1 583 ? 14.289 -58.531 -6.57 1 89.81 583 ARG A N 1
ATOM 4644 C CA . ARG A 1 583 ? 14.477 -58.469 -5.125 1 89.81 583 ARG A CA 1
ATOM 4645 C C . ARG A 1 583 ? 13.82 -57.219 -4.531 1 89.81 583 ARG A C 1
ATOM 4647 O O . ARG A 1 583 ? 13.148 -57.312 -3.504 1 89.81 583 ARG A O 1
ATOM 4654 N N . ARG A 1 584 ? 13.984 -56.188 -5.164 1 90.44 584 ARG A N 1
ATOM 4655 C CA . ARG A 1 584 ? 13.453 -54.906 -4.66 1 90.44 584 ARG A CA 1
ATOM 4656 C C . ARG A 1 584 ? 11.93 -54.906 -4.742 1 90.44 584 ARG A C 1
ATOM 4658 O O . ARG A 1 584 ? 11.273 -54.312 -3.875 1 90.44 584 ARG A O 1
ATOM 4665 N N . ILE A 1 585 ? 11.461 -55.469 -5.73 1 92.31 585 ILE A N 1
ATOM 4666 C CA . ILE A 1 585 ? 10.016 -55.531 -5.875 1 92.31 585 ILE A CA 1
ATOM 4667 C C . ILE A 1 585 ? 9.43 -56.406 -4.758 1 92.31 585 ILE A C 1
ATOM 4669 O O . ILE A 1 585 ? 8.383 -56.094 -4.199 1 92.31 585 ILE A O 1
ATOM 4673 N N . LYS A 1 586 ? 10.117 -57.469 -4.57 1 92.44 586 LYS A N 1
ATOM 4674 C CA . LYS A 1 586 ? 9.695 -58.312 -3.459 1 92.44 586 LYS A CA 1
ATOM 4675 C C . LYS A 1 586 ? 9.75 -57.562 -2.137 1 92.44 586 LYS A C 1
ATOM 4677 O O . LYS A 1 586 ? 8.836 -57.656 -1.32 1 92.44 586 LYS A O 1
ATOM 4682 N N . ASP A 1 587 ? 10.773 -56.875 -1.946 1 92.75 587 ASP A N 1
ATOM 4683 C CA . ASP A 1 587 ? 10.93 -56.094 -0.724 1 92.75 587 ASP A CA 1
ATOM 4684 C C . ASP A 1 587 ? 9.828 -55.031 -0.598 1 92.75 587 ASP A C 1
ATOM 4686 O O . ASP A 1 587 ? 9.367 -54.75 0.506 1 92.75 587 ASP A O 1
ATOM 4690 N N . LEU A 1 588 ? 9.5 -54.469 -1.686 1 93.56 588 LEU A N 1
ATOM 4691 C CA . LEU A 1 588 ? 8.422 -53.5 -1.693 1 93.56 588 LEU A CA 1
ATOM 4692 C C . LEU A 1 588 ? 7.098 -54.125 -1.28 1 93.56 588 LEU A C 1
ATOM 4694 O O . LEU A 1 588 ? 6.34 -53.531 -0.507 1 93.56 588 LEU A O 1
ATOM 4698 N N . LEU A 1 589 ? 6.859 -55.219 -1.835 1 93.25 589 LEU A N 1
ATOM 4699 C CA . LEU A 1 589 ? 5.625 -55.938 -1.491 1 93.25 589 LEU A CA 1
ATOM 4700 C C . LEU A 1 589 ? 5.582 -56.25 -0.001 1 93.25 589 LEU A C 1
ATOM 4702 O O . LEU A 1 589 ? 4.535 -56.125 0.636 1 93.25 589 LEU A O 1
ATOM 4706 N N . ILE A 1 590 ? 6.699 -56.625 0.469 1 94.38 590 ILE A N 1
ATOM 4707 C CA . ILE A 1 590 ? 6.785 -56.938 1.896 1 94.38 590 ILE A CA 1
ATOM 4708 C C . ILE A 1 590 ? 6.562 -55.656 2.697 1 94.38 590 ILE A C 1
ATOM 4710 O O . ILE A 1 590 ? 5.848 -55.656 3.701 1 94.38 590 ILE A O 1
ATOM 4714 N N . ALA A 1 591 ? 7.148 -54.562 2.289 1 95.56 591 ALA A N 1
ATOM 4715 C CA . ALA A 1 591 ? 7.031 -53.312 2.988 1 95.56 591 ALA A CA 1
ATOM 4716 C C . ALA A 1 591 ? 5.59 -52.812 2.984 1 95.56 591 ALA A C 1
ATOM 4718 O O . ALA A 1 591 ? 5.164 -52.125 3.914 1 95.56 591 ALA A O 1
ATOM 4719 N N . ILE A 1 592 ? 4.855 -53.125 1.96 1 94.44 592 ILE A N 1
ATOM 4720 C CA . ILE A 1 592 ? 3.465 -52.719 1.839 1 94.44 592 ILE A CA 1
ATOM 4721 C C . ILE A 1 592 ? 2.6 -53.5 2.824 1 94.44 592 ILE A C 1
ATOM 4723 O O . ILE A 1 592 ? 1.767 -52.906 3.525 1 94.44 592 ILE A O 1
ATOM 4727 N N . ILE A 1 593 ? 2.869 -54.75 2.9 1 94.12 593 ILE A N 1
ATOM 4728 C CA . ILE A 1 593 ? 1.992 -55.625 3.664 1 94.12 593 ILE A CA 1
ATOM 4729 C C . ILE A 1 593 ? 2.518 -55.75 5.094 1 94.12 593 ILE A C 1
ATOM 4731 O O . ILE A 1 593 ? 1.736 -55.906 6.035 1 94.12 593 ILE A O 1
ATOM 4735 N N . ALA A 1 594 ? 3.846 -55.781 5.195 1 96.38 594 ALA A N 1
ATOM 4736 C CA . ALA A 1 594 ? 4.477 -56 6.496 1 96.38 594 ALA A CA 1
ATOM 4737 C C . ALA A 1 594 ? 5.605 -55 6.734 1 96.38 594 ALA A C 1
ATOM 4739 O O . ALA A 1 594 ? 6.762 -55.375 6.906 1 96.38 594 ALA A O 1
ATOM 4740 N N . PRO A 1 595 ? 5.211 -53.75 6.879 1 96.31 595 PRO A N 1
ATOM 4741 C CA . PRO A 1 595 ? 6.246 -52.75 7.043 1 96.31 595 PRO A CA 1
ATOM 4742 C C . PRO A 1 595 ? 7.047 -52.906 8.336 1 96.31 595 PRO A C 1
ATOM 4744 O O . PRO A 1 595 ? 8.156 -52.375 8.453 1 96.31 595 PRO A O 1
ATOM 4747 N N . TRP A 1 596 ? 6.523 -53.625 9.297 1 94.81 596 TRP A N 1
ATOM 4748 C CA . TRP A 1 596 ? 7.207 -53.844 10.57 1 94.81 596 TRP A CA 1
ATOM 4749 C C . TRP A 1 596 ? 8.469 -54.688 10.367 1 94.81 596 TRP A C 1
ATOM 4751 O O . TRP A 1 596 ? 9.391 -54.625 11.188 1 94.81 596 TRP A O 1
ATOM 4761 N N . TRP A 1 597 ? 8.508 -55.438 9.297 1 95.31 597 TRP A N 1
ATOM 4762 C CA . TRP A 1 597 ? 9.68 -56.281 9.031 1 95.31 597 TRP A CA 1
ATOM 4763 C C . TRP A 1 597 ? 10.875 -55.438 8.625 1 95.31 597 TRP A C 1
ATOM 4765 O O . TRP A 1 597 ? 11.883 -55.406 9.336 1 95.31 597 TRP A O 1
ATOM 4775 N N . PRO A 1 598 ? 10.781 -54.719 7.551 1 95.88 598 PRO A N 1
ATOM 4776 C CA . PRO A 1 598 ? 11.938 -53.906 7.168 1 95.88 598 PRO A CA 1
ATOM 4777 C C . PRO A 1 598 ? 12.242 -52.812 8.18 1 95.88 598 PRO A C 1
ATOM 4779 O O . PRO A 1 598 ? 13.406 -52.531 8.477 1 95.88 598 PRO A O 1
ATOM 4782 N N . MET A 1 599 ? 11.297 -52.156 8.727 1 96.38 599 MET A N 1
ATOM 4783 C CA . MET A 1 599 ? 11.516 -51.094 9.688 1 96.38 599 MET A CA 1
ATOM 4784 C C . MET A 1 599 ? 12.109 -51.625 10.984 1 96.38 599 MET A C 1
ATOM 4786 O O . MET A 1 599 ? 12.969 -50.969 11.594 1 96.38 599 MET A O 1
ATOM 4790 N N . GLY A 1 600 ? 11.562 -52.688 11.383 1 95.69 600 GLY A N 1
ATOM 4791 C CA . GLY A 1 600 ? 12.102 -53.344 12.57 1 95.69 600 GLY A CA 1
ATOM 4792 C C . GLY A 1 600 ? 13.547 -53.75 12.406 1 95.69 600 GLY A C 1
ATOM 4793 O O . GLY A 1 600 ? 14.352 -53.625 13.336 1 95.69 600 GLY A O 1
ATOM 4794 N N . ASN A 1 601 ? 13.844 -54.375 11.281 1 94.81 601 ASN A N 1
ATOM 4795 C CA . ASN A 1 601 ? 15.227 -54.719 10.977 1 94.81 601 ASN A CA 1
ATOM 4796 C C . ASN A 1 601 ? 16.141 -53.5 11.023 1 94.81 601 ASN A C 1
ATOM 4798 O O . ASN A 1 601 ? 17.234 -53.562 11.586 1 94.81 601 ASN A O 1
ATOM 4802 N N . ALA A 1 602 ? 15.711 -52.5 10.445 1 95.69 602 ALA A N 1
ATOM 4803 C CA . ALA A 1 602 ? 16.5 -51.25 10.414 1 95.69 602 ALA A CA 1
ATOM 4804 C C . ALA A 1 602 ? 16.719 -50.719 11.828 1 95.69 602 ALA A C 1
ATOM 4806 O O . ALA A 1 602 ? 17.828 -50.312 12.18 1 95.69 602 ALA A O 1
ATOM 4807 N N . ALA A 1 603 ? 15.625 -50.719 12.562 1 95.62 603 ALA A N 1
ATOM 4808 C CA . ALA A 1 603 ? 15.711 -50.188 13.93 1 95.62 603 ALA A CA 1
ATOM 4809 C C . ALA A 1 603 ? 16.641 -51.062 14.773 1 95.62 603 ALA A C 1
ATOM 4811 O O . ALA A 1 603 ? 17.406 -50.531 15.594 1 95.62 603 ALA A O 1
ATOM 4812 N N . GLY A 1 604 ? 16.516 -52.281 14.656 1 94 604 GLY A N 1
ATOM 4813 C CA . GLY A 1 604 ? 17.422 -53.156 15.375 1 94 604 GLY A CA 1
ATOM 4814 C C . GLY A 1 604 ? 18.891 -52.875 15.109 1 94 604 GLY A C 1
ATOM 4815 O O . GLY A 1 604 ? 19.688 -52.844 16.047 1 94 604 GLY A O 1
ATOM 4816 N N . ARG A 1 605 ? 19.188 -52.656 13.906 1 93.62 605 ARG A N 1
ATOM 4817 C CA . ARG A 1 605 ? 20.562 -52.375 13.516 1 93.62 605 ARG A CA 1
ATOM 4818 C C . ARG A 1 605 ? 20.969 -50.969 13.961 1 93.62 605 ARG A C 1
ATOM 4820 O O . ARG A 1 605 ? 22.125 -50.75 14.352 1 93.62 605 ARG A O 1
ATOM 4827 N N . LEU A 1 606 ? 20.078 -50.094 13.844 1 93.94 606 LEU A N 1
ATOM 4828 C CA . LEU A 1 606 ? 20.344 -48.688 14.172 1 93.94 606 LEU A CA 1
ATOM 4829 C C . LEU A 1 606 ? 20.625 -48.531 15.664 1 93.94 606 LEU A C 1
ATOM 4831 O O . LEU A 1 606 ? 21.562 -47.844 16.047 1 93.94 606 LEU A O 1
ATOM 4835 N N . TYR A 1 607 ? 19.781 -49.219 16.438 1 92.06 607 TYR A N 1
ATOM 4836 C CA . TYR A 1 607 ? 19.891 -49.062 17.891 1 92.06 607 TYR A CA 1
ATOM 4837 C C . TYR A 1 607 ? 20.734 -50.156 18.516 1 92.06 607 TYR A C 1
ATOM 4839 O O . TYR A 1 607 ? 21.094 -50.094 19.688 1 92.06 607 TYR A O 1
ATOM 4847 N N . GLY A 1 608 ? 21.125 -51.156 17.844 1 90 608 GLY A N 1
ATOM 4848 C CA . GLY A 1 608 ? 21.906 -52.25 18.375 1 90 608 GLY A CA 1
ATOM 4849 C C . GLY A 1 608 ? 21.125 -53.094 19.375 1 90 608 GLY A C 1
ATOM 4850 O O . GLY A 1 608 ? 21.672 -53.5 20.406 1 90 608 GLY A O 1
ATOM 4851 N N . GLN A 1 609 ? 19.844 -53.188 19.203 1 91.75 609 GLN A N 1
ATOM 4852 C CA . GLN A 1 609 ? 18.953 -53.906 20.094 1 91.75 609 GLN A CA 1
ATOM 4853 C C . GLN A 1 609 ? 18.203 -55 19.359 1 91.75 609 GLN A C 1
ATOM 4855 O O . GLN A 1 609 ? 18.422 -55.219 18.172 1 91.75 609 GLN A O 1
ATOM 4860 N N . ASN A 1 610 ? 17.359 -55.656 20.156 1 92.19 610 ASN A N 1
ATOM 4861 C CA . ASN A 1 610 ? 16.578 -56.781 19.578 1 92.19 610 ASN A CA 1
ATOM 4862 C C . ASN A 1 610 ? 15.57 -56.281 18.547 1 92.19 610 ASN A C 1
ATOM 4864 O O . ASN A 1 610 ? 14.641 -55.531 18.891 1 92.19 610 ASN A O 1
ATOM 4868 N N . ARG A 1 611 ? 15.742 -56.75 17.406 1 93.44 611 ARG A N 1
ATOM 4869 C CA . ARG A 1 611 ? 14.922 -56.281 16.281 1 93.44 611 ARG A CA 1
ATOM 4870 C C . ARG A 1 611 ? 13.461 -56.688 16.484 1 93.44 611 ARG A C 1
ATOM 4872 O O . ARG A 1 611 ? 12.555 -56 16.016 1 93.44 611 ARG A O 1
ATOM 4879 N N . PHE A 1 612 ? 13.195 -57.75 17.156 1 94.25 612 PHE A N 1
ATOM 4880 C CA . PHE A 1 612 ? 11.844 -58.281 17.297 1 94.25 612 PHE A CA 1
ATOM 4881 C C . PHE A 1 612 ? 10.984 -57.406 18.172 1 94.25 612 PHE A C 1
ATOM 4883 O O . PHE A 1 612 ? 9.773 -57.312 17.984 1 94.25 612 PHE A O 1
ATOM 4890 N N . VAL A 1 613 ? 11.633 -56.719 19.078 1 93.69 613 VAL A N 1
ATOM 4891 C CA . VAL A 1 613 ? 10.906 -55.781 19.922 1 93.69 613 VAL A CA 1
ATOM 4892 C C . VAL A 1 613 ? 10.406 -54.594 19.062 1 93.69 613 VAL A C 1
ATOM 4894 O O . VAL A 1 613 ? 9.25 -54.188 19.188 1 93.69 613 VAL A O 1
ATOM 4897 N N . PHE A 1 614 ? 11.281 -54.156 18.25 1 95.56 614 PHE A N 1
ATOM 4898 C CA . PHE A 1 614 ? 10.898 -53.062 17.375 1 95.56 614 PHE A CA 1
ATOM 4899 C C . PHE A 1 614 ? 9.82 -53.5 16.391 1 95.56 614 PHE A C 1
ATOM 4901 O O . PHE A 1 614 ? 8.883 -52.75 16.109 1 95.56 614 PHE A O 1
ATOM 4908 N N . MET A 1 615 ? 9.953 -54.688 15.914 1 96 615 MET A N 1
ATOM 4909 C CA . MET A 1 615 ? 8.969 -55.219 14.984 1 96 615 MET A CA 1
ATOM 4910 C C . MET A 1 615 ? 7.586 -55.281 15.633 1 96 615 MET A C 1
ATOM 4912 O O . MET A 1 615 ? 6.586 -54.938 15 1 96 615 MET A O 1
ATOM 4916 N N . ALA A 1 616 ? 7.602 -55.656 16.844 1 94.56 616 ALA A N 1
ATOM 4917 C CA . ALA A 1 616 ? 6.332 -55.75 17.562 1 94.56 616 ALA A CA 1
ATOM 4918 C C . ALA A 1 616 ? 5.711 -54.375 17.766 1 94.56 616 ALA A C 1
ATOM 4920 O O . ALA A 1 616 ? 4.5 -54.219 17.609 1 94.56 616 ALA A O 1
ATOM 4921 N N . ILE A 1 617 ? 6.469 -53.469 18.125 1 94.94 617 ILE A N 1
ATOM 4922 C CA . ILE A 1 617 ? 6.008 -52.094 18.406 1 94.94 617 ILE A CA 1
ATOM 4923 C C . ILE A 1 617 ? 5.41 -51.5 17.141 1 94.94 617 ILE A C 1
ATOM 4925 O O . ILE A 1 617 ? 4.426 -50.75 17.203 1 94.94 617 ILE A O 1
ATOM 4929 N N . ILE A 1 618 ? 5.969 -51.781 15.992 1 96.38 618 ILE A N 1
ATOM 4930 C CA . ILE A 1 618 ? 5.523 -51.219 14.719 1 96.38 618 ILE A CA 1
ATOM 4931 C C . ILE A 1 618 ? 4.32 -52 14.203 1 96.38 618 ILE A C 1
ATOM 4933 O O . ILE A 1 618 ? 3.385 -51.438 13.648 1 96.38 618 ILE A O 1
ATOM 4937 N N . ALA A 1 619 ? 4.254 -53.281 14.414 1 96.62 619 ALA A N 1
ATOM 4938 C CA . ALA A 1 619 ? 3.205 -54.156 13.891 1 96.62 619 ALA A CA 1
ATOM 4939 C C . ALA A 1 619 ? 1.87 -53.875 14.578 1 96.62 619 ALA A C 1
ATOM 4941 O O . ALA A 1 619 ? 0.814 -53.938 13.945 1 96.62 619 ALA A O 1
ATOM 4942 N N . VAL A 1 620 ? 1.928 -53.594 15.805 1 95.81 620 VAL A N 1
ATOM 4943 C CA . VAL A 1 620 ? 0.715 -53.469 16.609 1 95.81 620 VAL A CA 1
ATOM 4944 C C . VAL A 1 620 ? -0.14 -52.312 16.078 1 95.81 620 VAL A C 1
ATOM 4946 O O . VAL A 1 620 ? -1.315 -52.5 15.758 1 95.81 620 VAL A O 1
ATOM 4949 N N . PRO A 1 621 ? 0.411 -51.188 15.992 1 96.56 621 PRO A N 1
ATOM 4950 C CA . PRO A 1 621 ? -0.443 -50.125 15.469 1 96.56 621 PRO A CA 1
ATOM 4951 C C . PRO A 1 621 ? -0.798 -50.344 13.992 1 96.56 621 PRO A C 1
ATOM 4953 O O . PRO A 1 621 ? -1.893 -49.969 13.562 1 96.56 621 PRO A O 1
ATOM 4956 N N . PHE A 1 622 ? 0.032 -50.906 13.18 1 97 622 PHE A N 1
ATOM 4957 C CA . PHE A 1 622 ? -0.254 -51.094 11.766 1 97 622 PHE A CA 1
ATOM 4958 C C . PHE A 1 622 ? -1.415 -52.062 11.578 1 97 622 PHE A C 1
ATOM 4960 O O . PHE A 1 622 ? -2.373 -51.75 10.867 1 97 622 PHE A O 1
ATOM 4967 N N . TYR A 1 623 ? -1.312 -53.156 12.156 1 96.06 623 TYR A N 1
ATOM 4968 C CA . TYR A 1 623 ? -2.381 -54.125 12.023 1 96.06 623 TYR A CA 1
ATOM 4969 C C . TYR A 1 623 ? -3.59 -53.75 12.867 1 96.06 623 TYR A C 1
ATOM 4971 O O . TYR A 1 623 ? -4.719 -54.125 12.555 1 96.06 623 TYR A O 1
ATOM 4979 N N . GLY A 1 624 ? -3.326 -53.062 13.969 1 95.62 624 GLY A N 1
ATOM 4980 C CA . GLY A 1 624 ? -4.453 -52.5 14.688 1 95.62 624 GLY A CA 1
ATOM 4981 C C . GLY A 1 624 ? -5.336 -51.625 13.812 1 95.62 624 GLY A C 1
ATOM 4982 O O . GLY A 1 624 ? -6.562 -51.688 13.914 1 95.62 624 GLY A O 1
ATOM 4983 N N . TRP A 1 625 ? -4.742 -50.812 12.992 1 96.69 625 TRP A N 1
ATOM 4984 C CA . TRP A 1 625 ? -5.465 -49.969 12.031 1 96.69 625 TRP A CA 1
ATOM 4985 C C . TRP A 1 625 ? -6.273 -50.844 11.07 1 96.69 625 TRP A C 1
ATOM 4987 O O . TRP A 1 625 ? -7.461 -50.594 10.852 1 96.69 625 TRP A O 1
ATOM 4997 N N . LEU A 1 626 ? -5.688 -51.906 10.531 1 95.44 626 LEU A N 1
ATOM 4998 C CA . LEU A 1 626 ? -6.352 -52.781 9.578 1 95.44 626 LEU A CA 1
ATOM 4999 C C . LEU A 1 626 ? -7.543 -53.5 10.227 1 95.44 626 LEU A C 1
ATOM 5001 O O . LEU A 1 626 ? -8.602 -53.625 9.609 1 95.44 626 LEU A O 1
ATOM 5005 N N . ILE A 1 627 ? -7.305 -53.906 11.391 1 95.88 627 ILE A N 1
ATOM 5006 C CA . ILE A 1 627 ? -8.359 -54.594 12.117 1 95.88 627 ILE A CA 1
ATOM 5007 C C . ILE A 1 627 ? -9.539 -53.656 12.344 1 95.88 627 ILE A C 1
ATOM 5009 O O . ILE A 1 627 ? -10.695 -54.031 12.156 1 95.88 627 ILE A O 1
ATOM 5013 N N . CYS A 1 628 ? -9.203 -52.5 12.758 1 95.88 628 CYS A N 1
ATOM 5014 C CA . CYS A 1 628 ? -10.258 -51.5 12.969 1 95.88 628 CYS A CA 1
ATOM 5015 C C . CYS A 1 628 ? -10.992 -51.219 11.672 1 95.88 628 CYS A C 1
ATOM 5017 O O . CYS A 1 628 ? -12.211 -51.031 11.672 1 95.88 628 CYS A O 1
ATOM 5019 N N . GLU A 1 629 ? -10.289 -51.188 10.555 1 95.12 629 GLU A N 1
ATOM 5020 C CA . GLU A 1 629 ? -10.906 -50.906 9.258 1 95.12 629 GLU A CA 1
ATOM 5021 C C . GLU A 1 629 ? -11.828 -52.031 8.836 1 95.12 629 GLU A C 1
ATOM 5023 O O . GLU A 1 629 ? -12.844 -51.812 8.18 1 95.12 629 GLU A O 1
ATOM 5028 N N . ILE A 1 630 ? -11.477 -53.156 9.195 1 94.5 630 ILE A N 1
ATOM 5029 C CA . ILE A 1 630 ? -12.312 -54.312 8.898 1 94.5 630 ILE A CA 1
ATOM 5030 C C . ILE A 1 630 ? -13.539 -54.312 9.805 1 94.5 630 ILE A C 1
ATOM 5032 O O . ILE A 1 630 ? -14.656 -54.562 9.344 1 94.5 630 ILE A O 1
ATOM 5036 N N . LEU A 1 631 ? -13.273 -54.031 11.008 1 94.25 631 LEU A N 1
ATOM 5037 C CA . LEU A 1 631 ? -14.32 -54.094 12.016 1 94.25 631 LEU A CA 1
ATOM 5038 C C . LEU A 1 631 ? -15.258 -52.906 11.914 1 94.25 631 LEU A C 1
ATOM 5040 O O . LEU A 1 631 ? -16.234 -52.812 12.656 1 94.25 631 LEU A O 1
ATOM 5044 N N . GLN A 1 632 ? -14.867 -52 10.984 1 92.88 632 GLN A N 1
ATOM 5045 C CA . GLN A 1 632 ? -15.734 -50.812 10.859 1 92.88 632 GLN A CA 1
ATOM 5046 C C . GLN A 1 632 ? -17.156 -51.219 10.461 1 92.88 632 GLN A C 1
ATOM 5048 O O . GLN A 1 632 ? -18.094 -50.469 10.641 1 92.88 632 GLN A O 1
ATOM 5053 N N . VAL A 1 633 ? -17.375 -52.469 9.945 1 93.25 633 VAL A N 1
ATOM 5054 C CA . VAL A 1 633 ? -18.672 -53 9.586 1 93.25 633 VAL A CA 1
ATOM 5055 C C . VAL A 1 633 ? -19.547 -53.125 10.828 1 93.25 633 VAL A C 1
ATOM 5057 O O . VAL A 1 633 ? -20.781 -53 10.75 1 93.25 633 VAL A O 1
ATOM 5060 N N . LEU A 1 634 ? -18.891 -53.281 11.969 1 93.56 634 LEU A N 1
ATOM 5061 C CA . LEU A 1 634 ? -19.625 -53.375 13.234 1 93.56 634 LEU A CA 1
ATOM 5062 C C . LEU A 1 634 ? -19.969 -51.969 13.75 1 93.56 634 LEU A C 1
ATOM 5064 O O . LEU A 1 634 ? -21.078 -51.75 14.227 1 93.56 634 LEU A O 1
ATOM 5068 N N . GLU A 1 635 ? -19.031 -51.188 13.719 1 92.19 635 GLU A N 1
ATOM 5069 C CA . GLU A 1 635 ? -19.172 -49.812 14.148 1 92.19 635 GLU A CA 1
ATOM 5070 C C . GLU A 1 635 ? -18.281 -48.875 13.32 1 92.19 635 GLU A C 1
ATOM 5072 O O . GLU A 1 635 ? -17.047 -48.969 13.391 1 92.19 635 GLU A O 1
ATOM 5077 N N . VAL A 1 636 ? -18.938 -47.969 12.625 1 91.62 636 VAL A N 1
ATOM 5078 C CA . VAL A 1 636 ? -18.266 -47.094 11.68 1 91.62 636 VAL A CA 1
ATOM 5079 C C . VAL A 1 636 ? -17.172 -46.312 12.391 1 91.62 636 VAL A C 1
ATOM 5081 O O . VAL A 1 636 ? -16.125 -46.031 11.805 1 91.62 636 VAL A O 1
ATOM 5084 N N . GLY A 1 637 ? -17.328 -45.969 13.641 1 92.81 637 GLY A N 1
ATOM 5085 C CA . GLY A 1 637 ? -16.359 -45.188 14.422 1 92.81 637 GLY A CA 1
ATOM 5086 C C . GLY A 1 637 ? -15.023 -45.906 14.562 1 92.81 637 GLY A C 1
ATOM 5087 O O . GLY A 1 637 ? -14 -45.25 14.789 1 92.81 637 GLY A O 1
ATOM 5088 N N . LEU A 1 638 ? -15.055 -47.156 14.422 1 92.12 638 LEU A N 1
ATOM 5089 C CA . LEU A 1 638 ? -13.82 -47.938 14.547 1 92.12 638 LEU A CA 1
ATOM 5090 C C . LEU A 1 638 ? -12.836 -47.562 13.438 1 92.12 638 LEU A C 1
ATOM 5092 O O . LEU A 1 638 ? -11.625 -47.625 13.641 1 92.12 638 LEU A O 1
ATOM 5096 N N . ALA A 1 639 ? -13.352 -47.188 12.383 1 92.94 639 ALA A N 1
ATOM 5097 C CA . ALA A 1 639 ? -12.477 -46.75 11.289 1 92.94 639 ALA A CA 1
ATOM 5098 C C . ALA A 1 639 ? -11.656 -45.531 11.695 1 92.94 639 ALA A C 1
ATOM 5100 O O . ALA A 1 639 ? -10.461 -45.438 11.391 1 92.94 639 ALA A O 1
ATOM 5101 N N . TYR A 1 640 ? -12.266 -44.625 12.367 1 92.25 640 TYR A N 1
ATOM 5102 C CA . TYR A 1 640 ? -11.586 -43.406 12.766 1 92.25 640 TYR A CA 1
ATOM 5103 C C . TYR A 1 640 ? -10.586 -43.656 13.883 1 92.25 640 TYR A C 1
ATOM 5105 O O . TYR A 1 640 ? -9.531 -43.031 13.938 1 92.25 640 TYR A O 1
ATOM 5113 N N . ILE A 1 641 ? -11 -44.562 14.742 1 91.81 641 ILE A N 1
ATOM 5114 C CA . ILE A 1 641 ? -10.031 -45.031 15.734 1 91.81 641 ILE A CA 1
ATOM 5115 C C . ILE A 1 641 ? -8.836 -45.656 15.039 1 91.81 641 ILE A C 1
ATOM 5117 O O . ILE A 1 641 ? -7.688 -45.469 15.438 1 91.81 641 ILE A O 1
ATOM 5121 N N . GLY A 1 642 ? -9.172 -46.469 14.047 1 94.81 642 GLY A N 1
ATOM 5122 C CA . GLY A 1 642 ? -8.109 -47.062 13.25 1 94.81 642 GLY A CA 1
ATOM 5123 C C . GLY A 1 642 ? -7.137 -46.031 12.688 1 94.81 642 GLY A C 1
ATOM 5124 O O . GLY A 1 642 ? -5.922 -46.188 12.805 1 94.81 642 GLY A O 1
ATOM 5125 N N . TRP A 1 643 ? -7.613 -45.062 12.148 1 93.31 643 TRP A N 1
ATOM 5126 C CA . TRP A 1 643 ? -6.762 -44 11.594 1 93.31 643 TRP A CA 1
ATOM 5127 C C . TRP A 1 643 ? -5.887 -43.375 12.672 1 93.31 643 TRP A C 1
ATOM 5129 O O . TRP A 1 643 ? -4.719 -43.062 12.43 1 93.31 643 TRP A O 1
ATOM 5139 N N . ALA A 1 644 ? -6.457 -43.156 13.859 1 92.62 644 ALA A N 1
ATOM 5140 C CA . ALA A 1 644 ? -5.68 -42.625 14.977 1 92.62 644 ALA A CA 1
ATOM 5141 C C . ALA A 1 644 ? -4.539 -43.562 15.352 1 92.62 644 ALA A C 1
ATOM 5143 O O . ALA A 1 644 ? -3.424 -43.094 15.625 1 92.62 644 ALA A O 1
ATOM 5144 N N . ILE A 1 645 ? -4.852 -44.781 15.297 1 93.62 645 ILE A N 1
ATOM 5145 C CA . ILE A 1 645 ? -3.857 -45.812 15.633 1 93.62 645 ILE A CA 1
ATOM 5146 C C . ILE A 1 645 ? -2.758 -45.812 14.57 1 93.62 645 ILE A C 1
ATOM 5148 O O . ILE A 1 645 ? -1.574 -45.938 14.898 1 93.62 645 ILE A O 1
ATOM 5152 N N . LEU A 1 646 ? -3.17 -45.656 13.383 1 94.44 646 LEU A N 1
ATOM 5153 C CA . LEU A 1 646 ? -2.215 -45.656 12.281 1 94.44 646 LEU A CA 1
ATOM 5154 C C . LEU A 1 646 ? -1.206 -44.5 12.453 1 94.44 646 LEU A C 1
ATOM 5156 O O . LEU A 1 646 ? -0.039 -44.656 12.078 1 94.44 646 LEU A O 1
ATOM 5160 N N . PHE A 1 647 ? -1.651 -43.406 13.055 1 94.31 647 PHE A N 1
ATOM 5161 C CA . PHE A 1 647 ? -0.745 -42.281 13.266 1 94.31 647 PHE A CA 1
ATOM 5162 C C . PHE A 1 647 ? 0.322 -42.625 14.297 1 94.31 647 PHE A C 1
ATOM 5164 O O . PHE A 1 647 ? 1.415 -42.062 14.281 1 94.31 647 PHE A O 1
ATOM 5171 N N . GLY A 1 648 ? -0.021 -43.562 15.219 1 93.19 648 GLY A N 1
ATOM 5172 C CA . GLY A 1 648 ? 1.022 -44.125 16.078 1 93.19 648 GLY A CA 1
ATOM 5173 C C . GLY A 1 648 ? 2.119 -44.812 15.297 1 93.19 648 GLY A C 1
ATOM 5174 O O . GLY A 1 648 ? 3.301 -44.656 15.609 1 93.19 648 GLY A O 1
ATOM 5175 N N . PHE A 1 649 ? 1.683 -45.594 14.281 1 95.62 649 PHE A N 1
ATOM 5176 C CA . PHE A 1 649 ? 2.613 -46.25 13.375 1 95.62 649 PHE A CA 1
ATOM 5177 C C . PHE A 1 649 ? 3.494 -45.219 12.672 1 95.62 649 PHE A C 1
ATOM 5179 O O . PHE A 1 649 ? 4.719 -45.375 12.625 1 95.62 649 PHE A O 1
ATOM 5186 N N . PHE A 1 650 ? 2.893 -44.156 12.195 1 96 650 PHE A N 1
ATOM 5187 C CA . PHE A 1 650 ? 3.648 -43.125 11.492 1 96 650 PHE A CA 1
ATOM 5188 C C . PHE A 1 650 ? 4.609 -42.438 12.445 1 96 650 PHE A C 1
ATOM 5190 O O . PHE A 1 650 ? 5.742 -42.125 12.07 1 96 650 PHE A O 1
ATOM 5197 N N . ALA A 1 651 ? 4.137 -42.125 13.672 1 94.44 651 ALA A N 1
ATOM 5198 C CA . ALA A 1 651 ? 4.965 -41.438 14.648 1 94.44 651 ALA A CA 1
ATOM 5199 C C . ALA A 1 651 ? 6.219 -42.25 14.984 1 94.44 651 ALA A C 1
ATOM 5201 O O . ALA A 1 651 ? 7.32 -41.688 15.039 1 94.44 651 ALA A O 1
ATOM 5202 N N . TYR A 1 652 ? 6.012 -43.5 15.172 1 95 652 TYR A N 1
ATOM 5203 C CA . TYR A 1 652 ? 7.148 -44.344 15.523 1 95 652 TYR A CA 1
ATOM 5204 C C . TYR A 1 652 ? 8.102 -44.5 14.344 1 95 652 TYR A C 1
ATOM 5206 O O . TYR A 1 652 ? 9.32 -44.438 14.508 1 95 652 TYR A O 1
ATOM 5214 N N . GLY A 1 653 ? 7.527 -44.781 13.195 1 95.56 653 GLY A N 1
ATOM 5215 C CA . GLY A 1 653 ? 8.352 -44.844 12 1 95.56 653 GLY A CA 1
ATOM 5216 C C . GLY A 1 653 ? 9.148 -43.594 11.75 1 95.56 653 GLY A C 1
ATOM 5217 O O . GLY A 1 653 ? 10.312 -43.656 11.344 1 95.56 653 GLY A O 1
ATOM 5218 N N . THR A 1 654 ? 8.523 -42.438 11.945 1 95.75 654 THR A N 1
ATOM 5219 C CA . THR A 1 654 ? 9.18 -41.156 11.812 1 95.75 654 THR A CA 1
ATOM 5220 C C . THR A 1 654 ? 10.352 -41.031 12.789 1 95.75 654 THR A C 1
ATOM 5222 O O . THR A 1 654 ? 11.414 -40.5 12.438 1 95.75 654 THR A O 1
ATOM 5225 N N . GLY A 1 655 ? 10.125 -41.469 14.031 1 95.25 655 GLY A N 1
ATOM 5226 C CA . GLY A 1 655 ? 11.188 -41.469 15.023 1 95.25 655 GLY A CA 1
ATOM 5227 C C . GLY A 1 655 ? 12.414 -42.219 14.586 1 95.25 655 GLY A C 1
ATOM 5228 O O . GLY A 1 655 ? 13.547 -41.781 14.781 1 95.25 655 GLY A O 1
ATOM 5229 N N . ILE A 1 656 ? 12.195 -43.406 14.016 1 95.12 656 ILE A N 1
ATOM 5230 C CA . ILE A 1 656 ? 13.289 -44.25 13.555 1 95.12 656 ILE A CA 1
ATOM 5231 C C . ILE A 1 656 ? 14.047 -43.531 12.43 1 95.12 656 ILE A C 1
ATOM 5233 O O . ILE A 1 656 ? 15.273 -43.469 12.445 1 95.12 656 ILE A O 1
ATOM 5237 N N . ARG A 1 657 ? 13.336 -43.031 11.492 1 95.44 657 ARG A N 1
ATOM 5238 C CA . ARG A 1 657 ? 13.953 -42.375 10.352 1 95.44 657 ARG A CA 1
ATOM 5239 C C . ARG A 1 657 ? 14.719 -41.125 10.789 1 95.44 657 ARG A C 1
ATOM 5241 O O . ARG A 1 657 ? 15.812 -40.844 10.281 1 95.44 657 ARG A O 1
ATOM 5248 N N . SER A 1 658 ? 14.078 -40.375 11.695 1 95.38 658 SER A N 1
ATOM 5249 C CA . SER A 1 658 ? 14.711 -39.156 12.188 1 95.38 658 SER A CA 1
ATOM 5250 C C . SER A 1 658 ? 16.016 -39.469 12.922 1 95.38 658 SER A C 1
ATOM 5252 O O . SER A 1 658 ? 17.016 -38.75 12.742 1 95.38 658 SER A O 1
ATOM 5254 N N . HIS A 1 659 ? 15.961 -40.438 13.711 1 94 659 HIS A N 1
ATOM 5255 C CA . HIS A 1 659 ? 17.172 -40.844 14.422 1 94 659 HIS A CA 1
ATOM 5256 C C . HIS A 1 659 ? 18.25 -41.312 13.445 1 94 659 HIS A C 1
ATOM 5258 O O . HIS A 1 659 ? 19.422 -41.031 13.648 1 94 659 HIS A O 1
ATOM 5264 N N . MET A 1 660 ? 17.875 -42.062 12.484 1 93.69 660 MET A N 1
ATOM 5265 C CA . MET A 1 660 ? 18.797 -42.531 11.445 1 93.69 660 MET A CA 1
ATOM 5266 C C . MET A 1 660 ? 19.453 -41.344 10.742 1 93.69 660 MET A C 1
ATOM 5268 O O . MET A 1 660 ? 20.656 -41.312 10.531 1 93.69 660 MET A O 1
ATOM 5272 N N . ARG A 1 661 ? 18.719 -40.344 10.367 1 92.12 661 ARG A N 1
ATOM 5273 C CA . ARG A 1 661 ? 19.234 -39.156 9.719 1 92.12 661 ARG A CA 1
ATOM 5274 C C . ARG A 1 661 ? 20.25 -38.438 10.617 1 92.12 661 ARG A C 1
ATOM 5276 O O . ARG A 1 661 ? 21.297 -38 10.148 1 92.12 661 ARG A O 1
ATOM 5283 N N . ASP A 1 662 ? 19.859 -38.344 11.891 1 91.56 662 ASP A N 1
ATOM 5284 C CA . ASP A 1 662 ? 20.734 -37.656 12.836 1 91.56 662 ASP A CA 1
ATOM 5285 C C . ASP A 1 662 ? 22.047 -38.438 13.008 1 91.56 662 ASP A C 1
ATOM 5287 O O . ASP A 1 662 ? 23.125 -37.844 13.062 1 91.56 662 ASP A O 1
ATOM 5291 N N . GLU A 1 663 ? 21.938 -39.688 13.102 1 91.38 663 GLU A N 1
ATOM 5292 C CA . GLU A 1 663 ? 23.094 -40.562 13.312 1 91.38 663 GLU A CA 1
ATOM 5293 C C . GLU A 1 663 ? 24.047 -40.5 12.125 1 91.38 663 GLU A C 1
ATOM 5295 O O . GLU A 1 663 ? 25.266 -40.562 12.297 1 91.38 663 GLU A O 1
ATOM 5300 N N . PHE A 1 664 ? 23.547 -40.5 10.984 1 91.44 664 PHE A N 1
ATOM 5301 C CA . PHE A 1 664 ? 24.375 -40.531 9.781 1 91.44 664 PHE A CA 1
ATOM 5302 C C . PHE A 1 664 ? 24.531 -39.156 9.18 1 91.44 664 PHE A C 1
ATOM 5304 O O . PHE A 1 664 ? 25.016 -39 8.055 1 91.44 664 PHE A O 1
ATOM 5311 N N . LYS A 1 665 ? 24 -38.031 9.836 1 88.5 665 LYS A N 1
ATOM 5312 C CA . LYS A 1 665 ? 24.156 -36.625 9.484 1 88.5 665 LYS A CA 1
ATOM 5313 C C . LYS A 1 665 ? 23.594 -36.344 8.102 1 88.5 665 LYS A C 1
ATOM 5315 O O . LYS A 1 665 ? 24.219 -35.688 7.281 1 88.5 665 LYS A O 1
ATOM 5320 N N . ILE A 1 666 ? 22.531 -37.062 7.914 1 88 666 ILE A N 1
ATOM 5321 C CA . ILE A 1 666 ? 21.797 -36.812 6.676 1 88 666 ILE A CA 1
ATOM 5322 C C . ILE A 1 666 ? 20.953 -35.562 6.816 1 88 666 ILE A C 1
ATOM 5324 O O . ILE A 1 666 ? 20.312 -35.344 7.855 1 88 666 ILE A O 1
ATOM 5328 N N . LEU A 1 667 ? 20.953 -34.781 5.809 1 82.75 667 LEU A N 1
ATOM 5329 C CA . LEU A 1 667 ? 20.219 -33.531 5.852 1 82.75 667 LEU A CA 1
ATOM 5330 C C . LEU A 1 667 ? 18.703 -33.781 5.875 1 82.75 667 LEU A C 1
ATOM 5332 O O . LEU A 1 667 ? 18.219 -34.719 5.223 1 82.75 667 LEU A O 1
ATOM 5336 N N . GLY A 1 668 ? 17.953 -32.969 6.641 1 82.44 668 GLY A N 1
ATOM 5337 C CA . GLY A 1 668 ? 16.5 -33.062 6.727 1 82.44 668 GLY A CA 1
ATOM 5338 C C . GLY A 1 668 ? 15.953 -32.594 8.062 1 82.44 668 GLY A C 1
ATOM 5339 O O . GLY A 1 668 ? 16.672 -31.969 8.844 1 82.44 668 GLY A O 1
ATOM 5340 N N . ASN A 1 669 ? 14.672 -32.656 8.188 1 85.81 669 ASN A N 1
ATOM 5341 C CA . ASN A 1 669 ? 14.031 -32.312 9.445 1 85.81 669 ASN A CA 1
ATOM 5342 C C . ASN A 1 669 ? 12.906 -33.25 9.805 1 85.81 669 ASN A C 1
ATOM 5344 O O . ASN A 1 669 ? 12.602 -34.188 9.039 1 85.81 669 ASN A O 1
ATOM 5348 N N . LEU A 1 670 ? 12.406 -33.031 10.93 1 89.19 670 LEU A N 1
ATOM 5349 C CA . LEU A 1 670 ? 11.398 -33.938 11.469 1 89.19 670 LEU A CA 1
ATOM 5350 C C . LEU A 1 670 ? 10.141 -33.938 10.609 1 89.19 670 LEU A C 1
ATOM 5352 O O . LEU A 1 670 ? 9.492 -34.969 10.445 1 89.19 670 LEU A O 1
ATOM 5356 N N . ALA A 1 671 ? 9.773 -32.906 10.031 1 86.38 671 ALA A N 1
ATOM 5357 C CA . ALA A 1 671 ? 8.586 -32.812 9.188 1 86.38 671 ALA A CA 1
ATOM 5358 C C . ALA A 1 671 ? 8.758 -33.625 7.906 1 86.38 671 ALA A C 1
ATOM 5360 O O . ALA A 1 671 ? 7.832 -34.312 7.469 1 86.38 671 ALA A O 1
ATOM 5361 N N . GLU A 1 672 ? 9.875 -33.562 7.352 1 85.62 672 GLU A N 1
ATOM 5362 C CA . GLU A 1 672 ? 10.172 -34.344 6.16 1 85.62 672 GLU A CA 1
ATOM 5363 C C . GLU A 1 672 ? 10.117 -35.844 6.453 1 85.62 672 GLU A C 1
ATOM 5365 O O . GLU A 1 672 ? 9.594 -36.625 5.652 1 85.62 672 GLU A O 1
ATOM 5370 N N . ASP A 1 673 ? 10.672 -36.125 7.555 1 91.5 673 ASP A N 1
ATOM 5371 C CA . ASP A 1 673 ? 10.633 -37.531 7.961 1 91.5 673 ASP A CA 1
ATOM 5372 C C . ASP A 1 673 ? 9.203 -38 8.164 1 91.5 673 ASP A C 1
ATOM 5374 O O . ASP A 1 673 ? 8.844 -39.125 7.746 1 91.5 673 ASP A O 1
ATOM 5378 N N . PHE A 1 674 ? 8.453 -37.125 8.773 1 91.62 674 PHE A N 1
ATOM 5379 C CA . PHE A 1 674 ? 7.07 -37.469 9.062 1 91.62 674 PHE A CA 1
ATOM 5380 C C . PHE A 1 674 ? 6.289 -37.688 7.766 1 91.62 674 PHE A C 1
ATOM 5382 O O . PHE A 1 674 ? 5.602 -38.688 7.605 1 91.62 674 PHE A O 1
ATOM 5389 N N . PHE A 1 675 ? 6.434 -36.875 6.801 1 87.5 675 PHE A N 1
ATOM 5390 C CA . PHE A 1 675 ? 5.652 -36.969 5.574 1 87.5 675 PHE A CA 1
ATOM 5391 C C . PHE A 1 675 ? 6.168 -38.062 4.68 1 87.5 675 PHE A C 1
ATOM 5393 O O . PHE A 1 675 ? 5.395 -38.719 3.971 1 87.5 675 PHE A O 1
ATOM 5400 N N . ALA A 1 676 ? 7.441 -38.312 4.766 1 89.12 676 ALA A N 1
ATOM 5401 C CA . ALA A 1 676 ? 7.984 -39.438 4.043 1 89.12 676 ALA A CA 1
ATOM 5402 C C . ALA A 1 676 ? 7.359 -40.75 4.535 1 89.12 676 ALA A C 1
ATOM 5404 O O . ALA A 1 676 ? 6.965 -41.594 3.732 1 89.12 676 ALA A O 1
ATOM 5405 N N . VAL A 1 677 ? 7.238 -40.844 5.82 1 93.25 677 VAL A N 1
ATOM 5406 C CA . VAL A 1 677 ? 6.695 -42.062 6.395 1 93.25 677 VAL A CA 1
ATOM 5407 C C . VAL A 1 677 ? 5.184 -42.094 6.199 1 93.25 677 VAL A C 1
ATOM 5409 O O . VAL A 1 677 ? 4.621 -43.125 5.844 1 93.25 677 VAL A O 1
ATOM 5412 N N . MET A 1 678 ? 4.57 -40.969 6.367 1 91.75 678 MET A N 1
ATOM 5413 C CA . MET A 1 678 ? 3.111 -40.938 6.312 1 91.75 678 MET A CA 1
ATOM 5414 C C . MET A 1 678 ? 2.615 -41.188 4.887 1 91.75 678 MET A C 1
ATOM 5416 O O . MET A 1 678 ? 1.67 -41.938 4.668 1 91.75 678 MET A O 1
ATOM 5420 N N . LEU A 1 679 ? 3.289 -40.625 3.926 1 87.19 679 LEU A N 1
ATOM 5421 C CA . LEU A 1 679 ? 2.781 -40.688 2.559 1 87.19 679 LEU A CA 1
ATOM 5422 C C . LEU A 1 679 ? 3.383 -41.844 1.792 1 87.19 679 LEU A C 1
ATOM 5424 O O . LEU A 1 679 ? 2.779 -42.344 0.84 1 87.19 679 LEU A O 1
ATOM 5428 N N . LEU A 1 680 ? 4.574 -42.25 2.256 1 91.69 680 LEU A N 1
ATOM 5429 C CA . LEU A 1 680 ? 5.305 -43.281 1.518 1 91.69 680 LEU A CA 1
ATOM 5430 C C . LEU A 1 680 ? 5.879 -44.312 2.465 1 91.69 680 LEU A C 1
ATOM 5432 O O . LEU A 1 680 ? 7.043 -44.688 2.342 1 91.69 680 LEU A O 1
ATOM 5436 N N . TYR A 1 681 ? 5.066 -44.781 3.318 1 94.38 681 TYR A N 1
ATOM 5437 C CA . TYR A 1 681 ? 5.613 -45.625 4.375 1 94.38 681 TYR A CA 1
ATOM 5438 C C . TYR A 1 681 ? 6.301 -46.844 3.793 1 94.38 681 TYR A C 1
ATOM 5440 O O . TYR A 1 681 ? 7.336 -47.281 4.301 1 94.38 681 TYR A O 1
ATOM 5448 N N . PRO A 1 682 ? 5.773 -47.469 2.686 1 94.75 682 PRO A N 1
ATOM 5449 C CA . PRO A 1 682 ? 6.492 -48.656 2.195 1 94.75 682 PRO A CA 1
ATOM 5450 C C . PRO A 1 682 ? 7.875 -48.312 1.643 1 94.75 682 PRO A C 1
ATOM 5452 O O . PRO A 1 682 ? 8.836 -49.062 1.873 1 94.75 682 PRO A O 1
ATOM 5455 N N . LEU A 1 683 ? 7.961 -47.219 1.071 1 93.62 683 LEU A N 1
ATOM 5456 C CA . LEU A 1 683 ? 9.234 -46.812 0.493 1 93.62 683 LEU A CA 1
ATOM 5457 C C . LEU A 1 683 ? 10.203 -46.344 1.58 1 93.62 683 LEU A C 1
ATOM 5459 O O . LEU A 1 683 ? 11.406 -46.625 1.497 1 93.62 683 LEU A O 1
ATOM 5463 N N . ALA A 1 684 ? 9.633 -45.719 2.537 1 95.19 684 ALA A N 1
ATOM 5464 C CA . ALA A 1 684 ? 10.461 -45.281 3.66 1 95.19 684 ALA A CA 1
ATOM 5465 C C . ALA A 1 684 ? 11.008 -46.469 4.434 1 95.19 684 ALA A C 1
ATOM 5467 O O . ALA A 1 684 ? 12.164 -46.469 4.863 1 95.19 684 ALA A O 1
ATOM 5468 N N . ALA A 1 685 ? 10.172 -47.438 4.605 1 95.94 685 ALA A N 1
ATOM 5469 C CA . ALA A 1 685 ? 10.594 -48.656 5.293 1 95.94 685 ALA A CA 1
ATOM 5470 C C . ALA A 1 685 ? 11.719 -49.344 4.531 1 95.94 685 ALA A C 1
ATOM 5472 O O . ALA A 1 685 ? 12.703 -49.781 5.129 1 95.94 685 ALA A O 1
ATOM 5473 N N . MET A 1 686 ? 11.523 -49.375 3.271 1 93.81 686 MET A N 1
ATOM 5474 C CA . MET A 1 686 ? 12.547 -50 2.428 1 93.81 686 MET A CA 1
ATOM 5475 C C . MET A 1 686 ? 13.844 -49.188 2.471 1 93.81 686 MET A C 1
ATOM 5477 O O . MET A 1 686 ? 14.93 -49.781 2.537 1 93.81 686 MET A O 1
ATOM 5481 N N . GLN A 1 687 ? 13.75 -47.938 2.396 1 93.69 687 GLN A N 1
ATOM 5482 C CA . GLN A 1 687 ? 14.906 -47.062 2.436 1 93.69 687 GLN A CA 1
ATOM 5483 C C . GLN A 1 687 ? 15.703 -47.25 3.723 1 93.69 687 GLN A C 1
ATOM 5485 O O . GLN A 1 687 ? 16.938 -47.344 3.689 1 93.69 687 GLN A O 1
ATOM 5490 N N . MET A 1 688 ? 15.023 -47.25 4.816 1 94.81 688 MET A N 1
ATOM 5491 C CA . MET A 1 688 ? 15.672 -47.406 6.117 1 94.81 688 MET A CA 1
ATOM 5492 C C . MET A 1 688 ? 16.375 -48.75 6.227 1 94.81 688 MET A C 1
ATOM 5494 O O . MET A 1 688 ? 17.516 -48.812 6.707 1 94.81 688 MET A O 1
ATOM 5498 N N . ASP A 1 689 ? 15.727 -49.75 5.805 1 94.56 689 ASP A N 1
ATOM 5499 C CA . ASP A 1 689 ? 16.297 -51.094 5.867 1 94.56 689 ASP A CA 1
ATOM 5500 C C . ASP A 1 689 ? 17.516 -51.219 4.961 1 94.56 689 ASP A C 1
ATOM 5502 O O . ASP A 1 689 ? 18.562 -51.719 5.379 1 94.56 689 ASP A O 1
ATOM 5506 N N . GLU A 1 690 ? 17.406 -50.75 3.74 1 91.69 690 GLU A N 1
ATOM 5507 C CA . GLU A 1 690 ? 18.5 -50.812 2.787 1 91.69 690 GLU A CA 1
ATOM 5508 C C . GLU A 1 690 ? 19.703 -49.969 3.271 1 91.69 690 GLU A C 1
ATOM 5510 O O . GLU A 1 690 ? 20.844 -50.375 3.08 1 91.69 690 GLU A O 1
ATOM 5515 N N . HIS A 1 691 ? 19.422 -48.906 3.801 1 93.12 691 HIS A N 1
ATOM 5516 C CA . HIS A 1 691 ? 20.484 -48.062 4.305 1 93.12 691 HIS A CA 1
ATOM 5517 C C . HIS A 1 691 ? 21.266 -48.75 5.418 1 93.12 691 HIS A C 1
ATOM 5519 O O . HIS A 1 691 ? 22.5 -48.688 5.445 1 93.12 691 HIS A O 1
ATOM 5525 N N . MET A 1 692 ? 20.578 -49.344 6.27 1 92.5 692 MET A N 1
ATOM 5526 C CA . MET A 1 692 ? 21.219 -50 7.406 1 92.5 692 MET A CA 1
ATOM 5527 C C . MET A 1 692 ? 21.938 -51.281 6.973 1 92.5 692 MET A C 1
ATOM 5529 O O . MET A 1 692 ? 22.891 -51.719 7.633 1 92.5 692 MET A O 1
ATOM 5533 N N . ARG A 1 693 ? 21.578 -51.812 5.887 1 88.88 693 ARG A N 1
ATOM 5534 C CA . ARG A 1 693 ? 22.266 -52.969 5.344 1 88.88 693 ARG A CA 1
ATOM 5535 C C . ARG A 1 693 ? 23.625 -52.594 4.773 1 88.88 693 ARG A C 1
ATOM 5537 O O . ARG A 1 693 ? 24.578 -53.375 4.82 1 88.88 693 ARG A O 1
ATOM 5544 N N . HIS A 1 694 ? 23.688 -51.5 4.219 1 84.31 694 HIS A N 1
ATOM 5545 C CA . HIS A 1 694 ? 24.906 -51.062 3.574 1 84.31 694 HIS A CA 1
ATOM 5546 C C . HIS A 1 694 ? 25.766 -50.219 4.523 1 84.31 694 HIS A C 1
ATOM 5548 O O . HIS A 1 694 ? 26.969 -50.094 4.332 1 84.31 694 HIS A O 1
ATOM 5554 N N . ALA A 1 695 ? 25.188 -49.438 5.332 1 74.19 695 ALA A N 1
ATOM 5555 C CA . ALA A 1 695 ? 25.906 -48.531 6.223 1 74.19 695 ALA A CA 1
ATOM 5556 C C . ALA A 1 695 ? 26.578 -49.312 7.355 1 74.19 695 ALA A C 1
ATOM 5558 O O . ALA A 1 695 ? 26 -50.25 7.906 1 74.19 695 ALA A O 1
ATOM 5559 N N . HIS A 1 696 ? 27.797 -49.812 7.219 1 56.72 696 HIS A N 1
ATOM 5560 C CA . HIS A 1 696 ? 28.5 -50.344 8.375 1 56.72 696 HIS A CA 1
ATOM 5561 C C . HIS A 1 696 ? 28.453 -49.375 9.547 1 56.72 696 HIS A C 1
ATOM 5563 O O . HIS A 1 696 ? 28.812 -48.219 9.406 1 56.72 696 HIS A O 1
ATOM 5569 N N . PRO A 1 697 ? 27.688 -49.531 10.477 1 48.34 697 PRO A N 1
ATOM 5570 C CA . PRO A 1 697 ? 27.719 -48.562 11.578 1 48.34 697 PRO A CA 1
ATOM 5571 C C . PRO A 1 697 ? 29.141 -48.188 11.977 1 48.34 697 PRO A C 1
ATOM 5573 O O . PRO A 1 697 ? 30.031 -49.031 12.016 1 48.34 697 PRO A O 1
ATOM 5576 N N . ARG A 1 698 ? 29.875 -47.156 11.75 1 38.59 698 ARG A N 1
ATOM 5577 C CA . ARG A 1 698 ? 31.078 -46.875 12.516 1 38.59 698 ARG A CA 1
ATOM 5578 C C . ARG A 1 698 ? 30.953 -47.375 13.953 1 38.59 698 ARG A C 1
ATOM 5580 O O . ARG A 1 698 ? 29.875 -47.312 14.539 1 38.59 698 ARG A O 1
ATOM 5587 N N . ARG A 1 699 ? 31.859 -48.156 14.508 1 37.06 699 ARG A N 1
ATOM 5588 C CA . ARG A 1 699 ? 31.953 -48.656 15.875 1 37.06 699 ARG A CA 1
ATOM 5589 C C . ARG A 1 699 ? 31.438 -47.594 16.859 1 37.06 699 ARG A C 1
ATOM 5591 O O . ARG A 1 699 ? 31.781 -46.438 16.781 1 37.06 699 ARG A O 1
ATOM 5598 N N . ALA A 1 700 ? 30.328 -47.844 17.703 1 34.19 700 ALA A N 1
ATOM 5599 C CA . ALA A 1 700 ? 30 -47.5 19.094 1 34.19 700 ALA A CA 1
ATOM 5600 C C . ALA A 1 700 ? 31.25 -47.094 19.859 1 34.19 700 ALA A C 1
ATOM 5602 O O . ALA A 1 700 ? 31.172 -46.812 21.062 1 34.19 700 ALA A O 1
ATOM 5603 N N . GLU A 1 701 ? 32.344 -47.25 19.266 1 32.34 701 GLU A N 1
ATOM 5604 C CA . GLU A 1 701 ? 33.5 -47.031 20.125 1 32.34 701 GLU A CA 1
ATOM 5605 C C . GLU A 1 701 ? 33.562 -45.562 20.547 1 32.34 701 GLU A C 1
ATOM 5607 O O . GLU A 1 701 ? 34.062 -45.25 21.641 1 32.34 701 GLU A O 1
ATOM 5612 N N . ALA A 1 702 ? 33.25 -44.656 19.609 1 35.12 702 ALA A N 1
ATOM 5613 C CA . ALA A 1 702 ? 33.5 -43.344 20.172 1 35.12 702 ALA A CA 1
ATOM 5614 C C . ALA A 1 702 ? 32.438 -42.938 21.172 1 35.12 702 ALA A C 1
ATOM 5616 O O . ALA A 1 702 ? 32.719 -42.25 22.156 1 35.12 702 ALA A O 1
ATOM 5617 N N . LEU A 1 703 ? 31.188 -43.219 20.844 1 32.09 703 LEU A N 1
ATOM 5618 C CA . LEU A 1 703 ? 30.266 -42.719 21.859 1 32.09 703 LEU A CA 1
ATOM 5619 C C . LEU A 1 703 ? 30.25 -43.625 23.078 1 32.09 703 LEU A C 1
ATOM 5621 O O . LEU A 1 703 ? 29.938 -43.188 24.188 1 32.09 703 LEU A O 1
ATOM 5625 N N . VAL A 1 704 ? 30.453 -44.906 22.844 1 33.53 704 VAL A N 1
ATOM 5626 C CA . VAL A 1 704 ? 30.609 -45.656 24.094 1 33.53 704 VAL A CA 1
ATOM 5627 C C . VAL A 1 704 ? 31.875 -45.188 24.812 1 33.53 704 VAL A C 1
ATOM 5629 O O . VAL A 1 704 ? 31.938 -45.219 26.047 1 33.53 704 VAL A O 1
ATOM 5632 N N . LEU A 1 705 ? 32.844 -44.781 24.062 1 33.06 705 LEU A N 1
ATOM 5633 C CA . LEU A 1 705 ? 33.969 -44.219 24.781 1 33.06 705 LEU A CA 1
ATOM 5634 C C . LEU A 1 705 ? 33.594 -42.875 25.391 1 33.06 705 LEU A C 1
ATOM 5636 O O . LEU A 1 705 ? 34.031 -42.562 26.516 1 33.06 705 LEU A O 1
ATOM 5640 N N . SER A 1 706 ? 32.875 -42.031 24.641 1 33 706 SER A N 1
ATOM 5641 C CA . SER A 1 706 ? 32.594 -40.781 25.328 1 33 706 SER A CA 1
ATOM 5642 C C . SER A 1 706 ? 31.531 -40.969 26.391 1 33 706 SER A C 1
ATOM 5644 O O . SER A 1 706 ? 31.547 -40.281 27.438 1 33 706 SER A O 1
ATOM 5646 N N . PHE A 1 707 ? 30.578 -41.875 26.172 1 32.38 707 PHE A N 1
ATOM 5647 C CA . PHE A 1 707 ? 29.688 -42.031 27.312 1 32.38 707 PHE A CA 1
ATOM 5648 C C . PHE A 1 707 ? 30.375 -42.812 28.422 1 32.38 707 PHE A C 1
ATOM 5650 O O . PHE A 1 707 ? 30.016 -42.688 29.594 1 32.38 707 PHE A O 1
ATOM 5657 N N . SER A 1 708 ? 31.203 -43.75 28.141 1 32.31 708 SER A N 1
ATOM 5658 C CA . SER A 1 708 ? 31.922 -44.406 29.234 1 32.31 708 SER A CA 1
ATOM 5659 C C . SER A 1 708 ? 32.844 -43.406 29.938 1 32.31 708 SER A C 1
ATOM 5661 O O . SER A 1 708 ? 33.156 -43.594 31.109 1 32.31 708 SER A O 1
ATOM 5663 N N . THR A 1 709 ? 33.375 -42.5 29.25 1 34.94 709 THR A N 1
ATOM 5664 C CA . THR A 1 709 ? 34.156 -41.5 29.984 1 34.94 709 THR A CA 1
ATOM 5665 C C . THR A 1 709 ? 33.25 -40.594 30.797 1 34.94 709 THR A C 1
ATOM 5667 O O . THR A 1 709 ? 33.625 -40.094 31.859 1 34.94 709 THR A O 1
ATOM 5670 N N . LEU A 1 710 ? 32.062 -40.375 30.297 1 30.52 710 LEU A N 1
ATOM 5671 C CA . LEU A 1 710 ? 31.203 -39.531 31.141 1 30.52 710 LEU A CA 1
ATOM 5672 C C . LEU A 1 710 ? 30.625 -40.312 32.312 1 30.52 710 LEU A C 1
ATOM 5674 O O . LEU A 1 710 ? 30.281 -39.75 33.344 1 30.52 710 LEU A O 1
ATOM 5678 N N . PHE A 1 711 ? 30.391 -41.625 32.156 1 30.91 711 PHE A N 1
ATOM 5679 C CA . PHE A 1 711 ? 29.922 -42.312 33.375 1 30.91 711 PHE A CA 1
ATOM 5680 C C . PHE A 1 711 ? 31.062 -42.469 34.375 1 30.91 711 PHE A C 1
ATOM 5682 O O . PHE A 1 711 ? 30.828 -42.812 35.531 1 30.91 711 PHE A O 1
ATOM 5689 N N . ASN A 1 712 ? 32.25 -42.531 34.031 1 28.19 712 ASN A N 1
ATOM 5690 C CA . ASN A 1 712 ? 33.25 -42.531 35.094 1 28.19 712 ASN A CA 1
ATOM 5691 C C . ASN A 1 712 ? 33.312 -41.188 35.812 1 28.19 712 ASN A C 1
ATOM 5693 O O . ASN A 1 712 ? 33.969 -41.031 36.844 1 28.19 712 ASN A O 1
ATOM 5697 N N . ALA A 1 713 ? 32.938 -40.031 35 1 29.11 713 ALA A N 1
ATOM 5698 C CA . ALA A 1 713 ? 32.938 -38.812 35.812 1 29.11 713 ALA A CA 1
ATOM 5699 C C . ALA A 1 713 ? 31.625 -38.719 36.625 1 29.11 713 ALA A C 1
ATOM 5701 O O . ALA A 1 713 ? 31.438 -37.75 37.375 1 29.11 713 ALA A O 1
ATOM 5702 N N . ALA A 1 714 ? 30.672 -39.562 36.438 1 24.47 714 ALA A N 1
ATOM 5703 C CA . ALA A 1 714 ? 29.766 -39.438 37.562 1 24.47 714 ALA A CA 1
ATOM 5704 C C . ALA A 1 714 ? 30.172 -40.375 38.688 1 24.47 714 ALA A C 1
ATOM 5706 O O . ALA A 1 714 ? 30.578 -41.5 38.469 1 24.47 714 ALA A O 1
ATOM 5707 N N . MET B 1 1 ? 37.469 19.031 19.984 1 27.45 1 MET B N 1
ATOM 5708 C CA . MET B 1 1 ? 36.344 19.844 20.422 1 27.45 1 MET B CA 1
ATOM 5709 C C . MET B 1 1 ? 36.219 21.109 19.578 1 27.45 1 MET B C 1
ATOM 5711 O O . MET B 1 1 ? 37.094 21.984 19.609 1 27.45 1 MET B O 1
ATOM 5715 N N . SER B 1 2 ? 35.656 21 18.5 1 38.31 2 SER B N 1
ATOM 5716 C CA . SER B 1 2 ? 35.688 22.219 17.703 1 38.31 2 SER B CA 1
ATOM 5717 C C . SER B 1 2 ? 35.062 23.391 18.484 1 38.31 2 SER B C 1
ATOM 5719 O O . SER B 1 2 ? 34.125 23.203 19.25 1 38.31 2 SER B O 1
ATOM 5721 N N . ASP B 1 3 ? 35.719 24.359 18.766 1 38.06 3 ASP B N 1
ATOM 5722 C CA . ASP B 1 3 ? 35.438 25.594 19.484 1 38.06 3 ASP B CA 1
ATOM 5723 C C . ASP B 1 3 ? 34.125 26.219 19.031 1 38.06 3 ASP B C 1
ATOM 5725 O O . ASP B 1 3 ? 33.906 26.453 17.844 1 38.06 3 ASP B O 1
ATOM 5729 N N . PRO B 1 4 ? 33.094 26.141 19.906 1 49.75 4 PRO B N 1
ATOM 5730 C CA . PRO B 1 4 ? 31.828 26.828 19.594 1 49.75 4 PRO B CA 1
ATOM 5731 C C . PRO B 1 4 ? 32.031 28.141 18.844 1 49.75 4 PRO B C 1
ATOM 5733 O O . PRO B 1 4 ? 31.219 28.516 18 1 49.75 4 PRO B O 1
ATOM 5736 N N . GLU B 1 5 ? 33.156 28.719 19.109 1 48.16 5 GLU B N 1
ATOM 5737 C CA . GLU B 1 5 ? 33.469 29.984 18.438 1 48.16 5 GLU B CA 1
ATOM 5738 C C . GLU B 1 5 ? 33.75 29.781 16.953 1 48.16 5 GLU B C 1
ATOM 5740 O O . GLU B 1 5 ? 33.375 30.594 16.125 1 48.16 5 GLU B O 1
ATOM 5745 N N . VAL B 1 6 ? 34.406 28.672 16.609 1 46.88 6 VAL B N 1
ATOM 5746 C CA . VAL B 1 6 ? 34.75 28.391 15.219 1 46.88 6 VAL B CA 1
ATOM 5747 C C . VAL B 1 6 ? 33.5 27.969 14.445 1 46.88 6 VAL B C 1
ATOM 5749 O O . VAL B 1 6 ? 33.312 28.391 13.305 1 46.88 6 VAL B O 1
ATOM 5752 N N . GLU B 1 7 ? 32.688 27.156 15.07 1 55.06 7 GLU B N 1
ATOM 5753 C CA . GLU B 1 7 ? 31.438 26.719 14.469 1 55.06 7 GLU B CA 1
ATOM 5754 C C . GLU B 1 7 ? 30.531 27.906 14.148 1 55.06 7 GLU B C 1
ATOM 5756 O O . GLU B 1 7 ? 29.922 27.953 13.078 1 55.06 7 GLU B O 1
ATOM 5761 N N . ASP B 1 8 ? 30.641 28.812 14.984 1 65.69 8 ASP B N 1
ATOM 5762 C CA . ASP B 1 8 ? 29.875 30.047 14.805 1 65.69 8 ASP B CA 1
ATOM 5763 C C . ASP B 1 8 ? 30.453 30.891 13.68 1 65.69 8 ASP B C 1
ATOM 5765 O O . ASP B 1 8 ? 29.719 31.531 12.938 1 65.69 8 ASP B O 1
ATOM 5769 N N . ARG B 1 9 ? 31.781 30.656 13.398 1 69.06 9 ARG B N 1
ATOM 5770 C CA . ARG B 1 9 ? 32.438 31.438 12.352 1 69.06 9 ARG B CA 1
ATOM 5771 C C . ARG B 1 9 ? 32.031 30.922 10.969 1 69.06 9 ARG B C 1
ATOM 5773 O O . ARG B 1 9 ? 31.797 31.719 10.055 1 69.06 9 ARG B O 1
ATOM 5780 N N . GLU B 1 10 ? 32 29.656 10.859 1 77.62 10 GLU B N 1
ATOM 5781 C CA . GLU B 1 10 ? 31.656 29.094 9.562 1 77.62 10 GLU B CA 1
ATOM 5782 C C . GLU B 1 10 ? 30.219 29.422 9.195 1 77.62 10 GLU B C 1
ATOM 5784 O O . GLU B 1 10 ? 29.938 29.812 8.062 1 77.62 10 GLU B O 1
ATOM 5789 N N . ALA B 1 11 ? 29.391 29.281 10.117 1 79.62 11 ALA B N 1
ATOM 5790 C CA . ALA B 1 11 ? 28 29.609 9.883 1 79.62 11 ALA B CA 1
ATOM 5791 C C . ALA B 1 11 ? 27.828 31.094 9.562 1 79.62 11 ALA B C 1
ATOM 5793 O O . ALA B 1 11 ? 27 31.484 8.727 1 79.62 11 ALA B O 1
ATOM 5794 N N . ARG B 1 12 ? 28.656 31.875 10.164 1 79.44 12 ARG B N 1
ATOM 5795 C CA . ARG B 1 12 ? 28.594 33.312 9.938 1 79.44 12 ARG B CA 1
ATOM 5796 C C . ARG B 1 12 ? 29.047 33.656 8.523 1 79.44 12 ARG B C 1
ATOM 5798 O O . ARG B 1 12 ? 28.5 34.562 7.895 1 79.44 12 ARG B O 1
ATOM 5805 N N . GLU B 1 13 ? 29.984 32.906 8.07 1 84.94 13 GLU B N 1
ATOM 5806 C CA . GLU B 1 13 ? 30.453 33.156 6.711 1 84.94 13 GLU B CA 1
ATOM 5807 C C . GLU B 1 13 ? 29.391 32.781 5.684 1 84.94 13 GLU B C 1
ATOM 5809 O O . GLU B 1 13 ? 29.234 33.438 4.672 1 84.94 13 GLU B O 1
ATOM 5814 N N . ILE B 1 14 ? 28.734 31.75 5.969 1 87.31 14 ILE B N 1
ATOM 5815 C CA . ILE B 1 14 ? 27.672 31.312 5.062 1 87.31 14 ILE B CA 1
ATOM 5816 C C . ILE B 1 14 ? 26.516 32.312 5.098 1 87.31 14 ILE B C 1
ATOM 5818 O O . ILE B 1 14 ? 25.922 32.625 4.059 1 87.31 14 ILE B O 1
ATOM 5822 N N . ARG B 1 15 ? 26.203 32.844 6.242 1 87.06 15 ARG B N 1
ATOM 5823 C CA . ARG B 1 15 ? 25.125 33.812 6.371 1 87.06 15 ARG B CA 1
ATOM 5824 C C . ARG B 1 15 ? 25.422 35.094 5.566 1 87.06 15 ARG B C 1
ATOM 5826 O O . ARG B 1 15 ? 24.516 35.688 5.004 1 87.06 15 ARG B O 1
ATOM 5833 N N . ARG B 1 16 ? 26.641 35.344 5.508 1 85 16 ARG B N 1
ATOM 5834 C CA . ARG B 1 16 ? 27.047 36.562 4.762 1 85 16 ARG B CA 1
ATOM 5835 C C . ARG B 1 16 ? 26.812 36.344 3.268 1 85 16 ARG B C 1
ATOM 5837 O O . ARG B 1 16 ? 26.547 37.312 2.547 1 85 16 ARG B O 1
ATOM 5844 N N . LYS B 1 17 ? 26.828 35.125 2.922 1 88.44 17 LYS B N 1
ATOM 5845 C CA . LYS B 1 17 ? 26.594 34.812 1.515 1 88.44 17 LYS B CA 1
ATOM 5846 C C . LYS B 1 17 ? 25.109 34.875 1.172 1 88.44 17 LYS B C 1
ATOM 5848 O O . LYS B 1 17 ? 24.734 34.906 -0.003 1 88.44 17 LYS B O 1
ATOM 5853 N N . CYS B 1 18 ? 24.281 34.969 2.188 1 91.12 18 CYS B N 1
ATOM 5854 C CA . CYS B 1 18 ? 22.844 34.906 2.01 1 91.12 18 CYS B CA 1
ATOM 5855 C C . CYS B 1 18 ? 22.203 36.281 2.131 1 91.12 18 CYS B C 1
ATOM 5857 O O . CYS B 1 18 ? 21.172 36.438 2.789 1 91.12 18 CYS B O 1
ATOM 5859 N N . ARG B 1 19 ? 22.75 37.312 1.546 1 90.62 19 ARG B N 1
ATOM 5860 C CA . ARG B 1 19 ? 22.219 38.656 1.461 1 90.62 19 ARG B CA 1
ATOM 5861 C C . ARG B 1 19 ? 21.938 39.25 2.85 1 90.62 19 ARG B C 1
ATOM 5863 O O . ARG B 1 19 ? 20.859 39.781 3.1 1 90.62 19 ARG B O 1
ATOM 5870 N N . THR B 1 20 ? 22.734 38.969 3.768 1 92.06 20 THR B N 1
ATOM 5871 C CA . THR B 1 20 ? 22.562 39.5 5.121 1 92.06 20 THR B CA 1
ATOM 5872 C C . THR B 1 20 ? 22.844 41 5.168 1 92.06 20 THR B C 1
ATOM 5874 O O . THR B 1 20 ? 23.859 41.438 4.637 1 92.06 20 THR B O 1
ATOM 5877 N N . VAL B 1 21 ? 21.891 41.75 5.695 1 91.62 21 VAL B N 1
ATOM 5878 C CA . VAL B 1 21 ? 22.078 43.188 5.91 1 91.62 21 VAL B CA 1
ATOM 5879 C C . VAL B 1 21 ? 22.016 43.469 7.406 1 91.62 21 VAL B C 1
ATOM 5881 O O . VAL B 1 21 ? 21.125 43 8.117 1 91.62 21 VAL B O 1
ATOM 5884 N N . GLU B 1 22 ? 23 44.156 7.895 1 91.19 22 GLU B N 1
ATOM 5885 C CA . GLU B 1 22 ? 23.047 44.562 9.297 1 91.19 22 GLU B CA 1
ATOM 5886 C C . GLU B 1 22 ? 23.172 46.094 9.438 1 91.19 22 GLU B C 1
ATOM 5888 O O . GLU B 1 22 ? 23.938 46.719 8.703 1 91.19 22 GLU B O 1
ATOM 5893 N N . PHE B 1 23 ? 22.297 46.656 10.156 1 88.88 23 PHE B N 1
ATOM 5894 C CA . PHE B 1 23 ? 22.391 48.094 10.43 1 88.88 23 PHE B CA 1
ATOM 5895 C C . PHE B 1 23 ? 21.812 48.438 11.797 1 88.88 23 PHE B C 1
ATOM 5897 O O . PHE B 1 23 ? 21.266 47.562 12.477 1 88.88 23 PHE B O 1
ATOM 5904 N N . SER B 1 24 ? 22.094 49.5 12.336 1 88.81 24 SER B N 1
ATOM 5905 C CA . SER B 1 24 ? 21.609 49.938 13.648 1 88.81 24 SER B CA 1
ATOM 5906 C C . SER B 1 24 ? 20.734 51.188 13.539 1 88.81 24 SER B C 1
ATOM 5908 O O . SER B 1 24 ? 21.031 52.094 12.758 1 88.81 24 SER B O 1
ATOM 5910 N N . ILE B 1 25 ? 19.625 51.156 13.992 1 82.25 25 ILE B N 1
ATOM 5911 C CA . ILE B 1 25 ? 18.766 52.312 14.141 1 82.25 25 ILE B CA 1
ATOM 5912 C C . ILE B 1 25 ? 18.797 52.812 15.586 1 82.25 25 ILE B C 1
ATOM 5914 O O . ILE B 1 25 ? 18.266 52.125 16.484 1 82.25 25 ILE B O 1
ATOM 5918 N N . TRP B 1 26 ? 19.391 53.938 15.812 1 80.94 26 TRP B N 1
ATOM 5919 C CA . TRP B 1 26 ? 19.656 54.438 17.156 1 80.94 26 TRP B CA 1
ATOM 5920 C C . TRP B 1 26 ? 20.422 53.375 17.969 1 80.94 26 TRP B C 1
ATOM 5922 O O . TRP B 1 26 ? 21.484 52.906 17.547 1 80.94 26 TRP B O 1
ATOM 5932 N N . LYS B 1 27 ? 19.859 52.719 19 1 80.5 27 LYS B N 1
ATOM 5933 C CA . LYS B 1 27 ? 20.531 51.75 19.844 1 80.5 27 LYS B CA 1
ATOM 5934 C C . LYS B 1 27 ? 20.016 50.344 19.578 1 80.5 27 LYS B C 1
ATOM 5936 O O . LYS B 1 27 ? 20.438 49.375 20.234 1 80.5 27 LYS B O 1
ATOM 5941 N N . LEU B 1 28 ? 19.234 50.25 18.516 1 83.62 28 LEU B N 1
ATOM 5942 C CA . LEU B 1 28 ? 18.641 48.938 18.234 1 83.62 28 LEU B CA 1
ATOM 5943 C C . LEU B 1 28 ? 19.266 48.312 16.984 1 83.62 28 LEU B C 1
ATOM 5945 O O . LEU B 1 28 ? 19.328 48.969 15.938 1 83.62 28 LEU B O 1
ATOM 5949 N N . ARG B 1 29 ? 19.766 47.188 17.109 1 87.81 29 ARG B N 1
ATOM 5950 C CA . ARG B 1 29 ? 20.438 46.469 16.016 1 87.81 29 ARG B CA 1
ATOM 5951 C C . ARG B 1 29 ? 19.453 45.688 15.164 1 87.81 29 ARG B C 1
ATOM 5953 O O . ARG B 1 29 ? 18.438 45.188 15.672 1 87.81 29 ARG B O 1
ATOM 5960 N N . VAL B 1 30 ? 19.672 45.688 13.875 1 90.94 30 VAL B N 1
ATOM 5961 C CA . VAL B 1 30 ? 18.859 44.938 12.93 1 90.94 30 VAL B CA 1
ATOM 5962 C C . VAL B 1 30 ? 19.766 44.062 12.055 1 90.94 30 VAL B C 1
ATOM 5964 O O . VAL B 1 30 ? 20.844 44.469 11.641 1 90.94 30 VAL B O 1
ATOM 5967 N N . SER B 1 31 ? 19.531 42.844 11.984 1 91.88 31 SER B N 1
ATOM 5968 C CA . SER B 1 31 ? 20.219 41.875 11.133 1 91.88 31 SER B CA 1
ATOM 5969 C C . SER B 1 31 ? 19.234 40.969 10.406 1 91.88 31 SER B C 1
ATOM 5971 O O . SER B 1 31 ? 18.609 40.094 11.031 1 91.88 31 SER B O 1
ATOM 5973 N N . LEU B 1 32 ? 19 41.188 9.156 1 93.44 32 LEU B N 1
ATOM 5974 C CA . LEU B 1 32 ? 17.984 40.406 8.477 1 93.44 32 LEU B CA 1
ATOM 5975 C C . LEU B 1 32 ? 18.344 40.188 7.012 1 93.44 32 LEU B C 1
ATOM 5977 O O . LEU B 1 32 ? 19.266 40.812 6.496 1 93.44 32 LEU B O 1
ATOM 5981 N N . ASN B 1 33 ? 17.844 39.219 6.43 1 95.12 33 ASN B N 1
ATOM 5982 C CA . ASN B 1 33 ? 17.734 39.062 4.98 1 95.12 33 ASN B CA 1
ATOM 5983 C C . ASN B 1 33 ? 16.578 39.875 4.418 1 95.12 33 ASN B C 1
ATOM 5985 O O . ASN B 1 33 ? 15.414 39.531 4.598 1 95.12 33 ASN B O 1
ATOM 5989 N N . PRO B 1 34 ? 16.844 40.938 3.75 1 94.75 34 PRO B N 1
ATOM 5990 C CA . PRO B 1 34 ? 15.773 41.844 3.348 1 94.75 34 PRO B CA 1
ATOM 5991 C C . PRO B 1 34 ? 14.773 41.188 2.391 1 94.75 34 PRO B C 1
ATOM 5993 O O . PRO B 1 34 ? 13.578 41.5 2.438 1 94.75 34 PRO B O 1
ATOM 5996 N N . VAL B 1 35 ? 15.195 40.344 1.563 1 95.19 35 VAL B N 1
ATOM 5997 C CA . VAL B 1 35 ? 14.297 39.719 0.612 1 95.19 35 VAL B CA 1
ATOM 5998 C C . VAL B 1 35 ? 13.32 38.812 1.357 1 95.19 35 VAL B C 1
ATOM 6000 O O . VAL B 1 35 ? 12.109 38.875 1.156 1 95.19 35 VAL B O 1
ATOM 6003 N N . VAL B 1 36 ? 13.844 37.969 2.201 1 95.88 36 VAL B N 1
ATOM 6004 C CA . VAL B 1 36 ? 13.016 37.031 2.947 1 95.88 36 VAL B CA 1
ATOM 6005 C C . VAL B 1 36 ? 12.078 37.781 3.875 1 95.88 36 VAL B C 1
ATOM 6007 O O . VAL B 1 36 ? 10.875 37.5 3.932 1 95.88 36 VAL B O 1
ATOM 6010 N N . THR B 1 37 ? 12.586 38.75 4.562 1 96 37 THR B N 1
ATOM 6011 C CA . THR B 1 37 ? 11.812 39.5 5.555 1 96 37 THR B CA 1
ATOM 6012 C C . THR B 1 37 ? 10.719 40.312 4.883 1 96 37 THR B C 1
ATOM 6014 O O . THR B 1 37 ? 9.555 40.25 5.277 1 96 37 THR B O 1
ATOM 6017 N N . ILE B 1 38 ? 11.07 41.031 3.889 1 95.88 38 ILE B N 1
ATOM 6018 C CA . ILE B 1 38 ? 10.148 42 3.273 1 95.88 38 ILE B CA 1
ATOM 6019 C C . ILE B 1 38 ? 9.078 41.219 2.49 1 95.88 38 ILE B C 1
ATOM 6021 O O . ILE B 1 38 ? 7.891 41.531 2.584 1 95.88 38 ILE B O 1
ATOM 6025 N N . ILE B 1 39 ? 9.477 40.25 1.776 1 96.38 39 ILE B N 1
ATOM 6026 C CA . ILE B 1 39 ? 8.5 39.531 0.982 1 96.38 39 ILE B CA 1
ATOM 6027 C C . ILE B 1 39 ? 7.559 38.75 1.904 1 96.38 39 ILE B C 1
ATOM 6029 O O . ILE B 1 39 ? 6.352 38.688 1.661 1 96.38 39 ILE B O 1
ATOM 6033 N N . SER B 1 40 ? 8.117 38.125 2.92 1 96.75 40 SER B N 1
ATOM 6034 C CA . SER B 1 40 ? 7.258 37.438 3.883 1 96.75 40 SER B CA 1
ATOM 6035 C C . SER B 1 40 ? 6.277 38.406 4.535 1 96.75 40 SER B C 1
ATOM 6037 O O . SER B 1 40 ? 5.094 38.094 4.684 1 96.75 40 SER B O 1
ATOM 6039 N N . ALA B 1 41 ? 6.801 39.562 4.902 1 96.25 41 ALA B N 1
ATOM 6040 C CA . ALA B 1 41 ? 5.961 40.562 5.535 1 96.25 41 ALA B CA 1
ATOM 6041 C C . ALA B 1 41 ? 4.848 41.031 4.594 1 96.25 41 ALA B C 1
ATOM 6043 O O . ALA B 1 41 ? 3.703 41.188 5.012 1 96.25 41 ALA B O 1
ATOM 6044 N N . ILE B 1 42 ? 5.207 41.188 3.371 1 96.88 42 ILE B N 1
ATOM 6045 C CA . ILE B 1 42 ? 4.234 41.625 2.381 1 96.88 42 ILE B CA 1
ATOM 6046 C C . ILE B 1 42 ? 3.139 40.594 2.219 1 96.88 42 ILE B C 1
ATOM 6048 O O . ILE B 1 42 ? 1.954 40.906 2.15 1 96.88 42 ILE B O 1
ATOM 6052 N N . ILE B 1 43 ? 3.521 39.375 2.162 1 95.19 43 ILE B N 1
ATOM 6053 C CA . ILE B 1 43 ? 2.557 38.281 1.975 1 95.19 43 ILE B CA 1
ATOM 6054 C C . ILE B 1 43 ? 1.646 38.188 3.195 1 95.19 43 ILE B C 1
ATOM 6056 O O . ILE B 1 43 ? 0.421 38.125 3.061 1 95.19 43 ILE B O 1
ATOM 6060 N N . ILE B 1 44 ? 2.201 38.219 4.359 1 95.31 44 ILE B N 1
ATOM 6061 C CA . ILE B 1 44 ? 1.446 38.031 5.598 1 95.31 44 ILE B CA 1
ATOM 6062 C C . ILE B 1 44 ? 0.563 39.281 5.844 1 95.31 44 ILE B C 1
ATOM 6064 O O . ILE B 1 44 ? -0.63 39.125 6.121 1 95.31 44 ILE B O 1
ATOM 6068 N N . TRP B 1 45 ? 1.105 40.438 5.738 1 95.81 45 TRP B N 1
ATOM 6069 C CA . TRP B 1 45 ? 0.332 41.625 5.996 1 95.81 45 TRP B CA 1
ATOM 6070 C C . TRP B 1 45 ? -0.666 41.906 4.871 1 95.81 45 TRP B C 1
ATOM 6072 O O . TRP B 1 45 ? -1.741 42.438 5.102 1 95.81 45 TRP B O 1
ATOM 6082 N N . GLY B 1 46 ? -0.239 41.594 3.666 1 95.12 46 GLY B N 1
ATOM 6083 C CA . GLY B 1 46 ? -1.235 41.594 2.605 1 95.12 46 GLY B CA 1
ATOM 6084 C C . GLY B 1 46 ? -2.439 40.719 2.912 1 95.12 46 GLY B C 1
ATOM 6085 O O . GLY B 1 46 ? -3.578 41.125 2.641 1 95.12 46 GLY B O 1
ATOM 6086 N N . PHE B 1 47 ? -2.193 39.625 3.441 1 92.44 47 PHE B N 1
ATOM 6087 C CA . PHE B 1 47 ? -3.252 38.688 3.848 1 92.44 47 PHE B CA 1
ATOM 6088 C C . PHE B 1 47 ? -4.09 39.312 4.969 1 92.44 47 PHE B C 1
ATOM 6090 O O . PHE B 1 47 ? -5.316 39.219 4.953 1 92.44 47 PHE B O 1
ATOM 6097 N N . VAL B 1 48 ? -3.445 39.875 5.965 1 92.88 48 VAL B N 1
ATOM 6098 C CA . VAL B 1 48 ? -4.121 40.531 7.086 1 92.88 48 VAL B CA 1
ATOM 6099 C C . VAL B 1 48 ? -5.055 41.625 6.562 1 92.88 48 VAL B C 1
ATOM 6101 O O . VAL B 1 48 ? -6.219 41.688 6.957 1 92.88 48 VAL B O 1
ATOM 6104 N N . VAL B 1 49 ? -4.539 42.406 5.672 1 94.69 49 VAL B N 1
ATOM 6105 C CA . VAL B 1 49 ? -5.332 43.469 5.098 1 94.69 49 VAL B CA 1
ATOM 6106 C C . VAL B 1 49 ? -6.488 42.906 4.289 1 94.69 49 VAL B C 1
ATOM 6108 O O . VAL B 1 49 ? -7.613 43.406 4.359 1 94.69 49 VAL B O 1
ATOM 6111 N N . PHE B 1 50 ? -6.191 41.938 3.588 1 92.75 50 PHE B N 1
ATOM 6112 C CA . PHE B 1 50 ? -7.227 41.281 2.797 1 92.75 50 PHE B CA 1
ATOM 6113 C C . PHE B 1 50 ? -8.359 40.781 3.691 1 92.75 50 PHE B C 1
ATOM 6115 O O . PHE B 1 50 ? -9.531 41 3.4 1 92.75 50 PHE B O 1
ATOM 6122 N N . CYS B 1 51 ? -8.062 40.156 4.785 1 91.06 51 CYS B N 1
ATOM 6123 C CA . CYS B 1 51 ? -9.047 39.594 5.703 1 91.06 51 CYS B CA 1
ATOM 6124 C C . CYS B 1 51 ? -9.852 40.688 6.383 1 91.06 51 CYS B C 1
ATOM 6126 O O . CYS B 1 51 ? -11.07 40.562 6.539 1 91.06 51 CYS B O 1
ATOM 6128 N N . LEU B 1 52 ? -9.219 41.812 6.746 1 91.44 52 LEU B N 1
ATOM 6129 C CA . LEU B 1 52 ? -9.867 42.844 7.555 1 91.44 52 LEU B CA 1
ATOM 6130 C C . LEU B 1 52 ? -10.633 43.844 6.672 1 91.44 52 LEU B C 1
ATOM 6132 O O . LEU B 1 52 ? -11.672 44.375 7.074 1 91.44 52 LEU B O 1
ATOM 6136 N N . ARG B 1 53 ? -10.141 44.062 5.492 1 92.38 53 ARG B N 1
ATOM 6137 C CA . ARG B 1 53 ? -10.789 45.031 4.605 1 92.38 53 ARG B CA 1
ATOM 6138 C C . ARG B 1 53 ? -11.93 44.375 3.834 1 92.38 53 ARG B C 1
ATOM 6140 O O . ARG B 1 53 ? -12.969 45 3.613 1 92.38 53 ARG B O 1
ATOM 6147 N N . TRP B 1 54 ? -11.719 43.219 3.348 1 92.06 54 TRP B N 1
ATOM 6148 C CA . TRP B 1 54 ? -12.734 42.469 2.609 1 92.06 54 TRP B CA 1
ATOM 6149 C C . TRP B 1 54 ? -13.18 41.25 3.385 1 92.06 54 TRP B C 1
ATOM 6151 O O . TRP B 1 54 ? -13.078 40.125 2.889 1 92.06 54 TRP B O 1
ATOM 6161 N N . THR B 1 55 ? -13.734 41.469 4.508 1 89.69 55 THR B N 1
ATOM 6162 C CA . THR B 1 55 ? -14.055 40.438 5.492 1 89.69 55 THR B CA 1
ATOM 6163 C C . THR B 1 55 ? -15.023 39.438 4.914 1 89.69 55 THR B C 1
ATOM 6165 O O . THR B 1 55 ? -14.852 38.219 5.105 1 89.69 55 THR B O 1
ATOM 6168 N N . ASP B 1 56 ? -16.016 39.844 4.156 1 89 56 ASP B N 1
ATOM 6169 C CA . ASP B 1 56 ? -17.016 38.969 3.6 1 89 56 ASP B CA 1
ATOM 6170 C C . ASP B 1 56 ? -16.422 38.062 2.508 1 89 56 ASP B C 1
ATOM 6172 O O . ASP B 1 56 ? -16.688 36.875 2.461 1 89 56 ASP B O 1
ATOM 6176 N N . L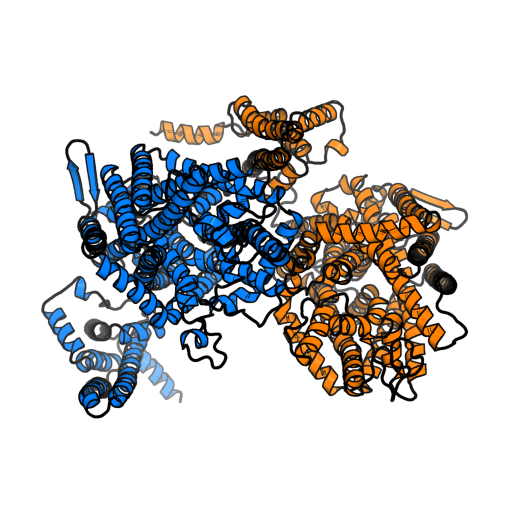EU B 1 57 ? -15.664 38.781 1.738 1 88.94 57 LEU B N 1
ATOM 6177 C CA . LEU B 1 57 ? -15.023 38.031 0.667 1 88.94 57 LEU B CA 1
ATOM 6178 C C . LEU B 1 57 ? -14.062 36.969 1.234 1 88.94 57 LEU B C 1
ATOM 6180 O O . LEU B 1 57 ? -14.016 35.844 0.759 1 88.94 57 LEU B O 1
ATOM 6184 N N . ALA B 1 58 ? -13.297 37.375 2.133 1 89.56 58 ALA B N 1
ATOM 6185 C CA . ALA B 1 58 ? -12.359 36.469 2.775 1 89.56 58 ALA B CA 1
ATOM 6186 C C . ALA B 1 58 ? -13.086 35.344 3.477 1 89.56 58 ALA B C 1
ATOM 6188 O O . ALA B 1 58 ? -12.648 34.188 3.43 1 89.56 58 ALA B O 1
ATOM 6189 N N . GLY B 1 59 ? -14.172 35.656 4.105 1 87.69 59 GLY B N 1
ATOM 6190 C CA . GLY B 1 59 ? -14.969 34.656 4.812 1 87.69 59 GLY B CA 1
ATOM 6191 C C . GLY B 1 59 ? -15.547 33.594 3.902 1 87.69 59 GLY B C 1
ATOM 6192 O O . GLY B 1 59 ? -15.727 32.438 4.316 1 87.69 59 GLY B O 1
ATOM 6193 N N . ASP B 1 60 ? -15.734 33.938 2.674 1 87.06 60 ASP B N 1
ATOM 6194 C CA . ASP B 1 60 ? -16.281 33 1.7 1 87.06 60 ASP B CA 1
ATOM 6195 C C . ASP B 1 60 ? -15.164 32.25 0.979 1 87.06 60 ASP B C 1
ATOM 6197 O O . ASP B 1 60 ? -15.328 31.078 0.624 1 87.06 60 ASP B O 1
ATOM 6201 N N . SER B 1 61 ? -14.094 32.906 0.783 1 88.12 61 SER B N 1
ATOM 6202 C CA . SER B 1 61 ? -13.031 32.344 -0.058 1 88.12 61 SER B CA 1
ATOM 6203 C C . SER B 1 61 ? -12.18 31.344 0.711 1 88.12 61 SER B C 1
ATOM 6205 O O . SER B 1 61 ? -11.734 30.344 0.151 1 88.12 61 SER B O 1
ATOM 6207 N N . LEU B 1 62 ? -11.922 31.609 1.907 1 88.25 62 LEU B N 1
ATOM 6208 C CA . LEU B 1 62 ? -11.016 30.766 2.682 1 88.25 62 LEU B CA 1
ATOM 6209 C C . LEU B 1 62 ? -11.586 29.359 2.84 1 88.25 62 LEU B C 1
ATOM 6211 O O . LEU B 1 62 ? -10.914 28.375 2.521 1 88.25 62 LEU B O 1
ATOM 6215 N N . PRO B 1 63 ? -12.844 29.25 3.213 1 87.19 63 PRO B N 1
ATOM 6216 C CA . PRO B 1 63 ? -13.406 27.906 3.312 1 87.19 63 PRO B CA 1
ATOM 6217 C C . PRO B 1 63 ? -13.461 27.188 1.966 1 87.19 63 PRO B C 1
ATOM 6219 O O . PRO B 1 63 ? -13.328 25.953 1.909 1 87.19 63 PRO B O 1
ATOM 6222 N N . LYS B 1 64 ? -13.648 27.953 0.939 1 89.12 64 LYS B N 1
ATOM 6223 C CA . LYS B 1 64 ? -13.648 27.359 -0.393 1 89.12 64 LYS B CA 1
ATOM 6224 C C . LYS B 1 64 ? -12.273 26.797 -0.747 1 89.12 64 LYS B C 1
ATOM 6226 O O . LYS B 1 64 ? -12.164 25.734 -1.374 1 89.12 64 LYS B O 1
ATOM 6231 N N . GLY B 1 65 ? -11.258 27.609 -0.37 1 89.38 65 GLY B N 1
ATOM 6232 C CA . GLY B 1 65 ? -9.898 27.109 -0.569 1 89.38 65 GLY B CA 1
ATOM 6233 C C . GLY B 1 65 ? -9.609 25.844 0.201 1 89.38 65 GLY B C 1
ATOM 6234 O O . GLY B 1 65 ? -8.992 24.922 -0.331 1 89.38 65 GLY B O 1
ATOM 6235 N N . LYS B 1 66 ? -10.07 25.859 1.381 1 90.31 66 LYS B N 1
ATOM 6236 C CA . LYS B 1 66 ? -9.914 24.688 2.234 1 90.31 66 LYS B CA 1
ATOM 6237 C C . LYS B 1 66 ? -10.578 23.453 1.616 1 90.31 66 LYS B C 1
ATOM 6239 O O . LYS B 1 66 ? -9.977 22.391 1.531 1 90.31 66 LYS B O 1
ATOM 6244 N N . ARG B 1 67 ? -11.773 23.578 1.131 1 89.75 67 ARG B N 1
ATOM 6245 C CA . ARG B 1 67 ? -12.523 22.484 0.53 1 89.75 67 ARG B CA 1
ATOM 6246 C C . ARG B 1 67 ? -11.875 22.016 -0.765 1 89.75 67 ARG B C 1
ATOM 6248 O O . ARG B 1 67 ? -11.875 20.812 -1.068 1 89.75 67 ARG B O 1
ATOM 6255 N N . TRP B 1 68 ? -11.344 22.938 -1.444 1 91.06 68 TRP B N 1
ATOM 6256 C CA . TRP B 1 68 ? -10.68 22.578 -2.693 1 91.06 68 TRP B CA 1
ATOM 6257 C C . TRP B 1 68 ? -9.453 21.719 -2.428 1 91.06 68 TRP B C 1
ATOM 6259 O O . TRP B 1 68 ? -9.219 20.734 -3.139 1 91.06 68 TRP B O 1
ATOM 6269 N N . VAL B 1 69 ? -8.688 22.078 -1.441 1 91.69 69 VAL B N 1
ATOM 6270 C CA . VAL B 1 69 ? -7.5 21.297 -1.101 1 91.69 69 VAL B CA 1
ATOM 6271 C C . VAL B 1 69 ? -7.91 19.875 -0.736 1 91.69 69 VAL B C 1
ATOM 6273 O O . VAL B 1 69 ? -7.289 18.906 -1.188 1 91.69 69 VAL B O 1
ATOM 6276 N N . THR B 1 70 ? -8.914 19.734 0.017 1 91.06 70 THR B N 1
ATOM 6277 C CA . THR B 1 70 ? -9.359 18.422 0.464 1 91.06 70 THR B CA 1
ATOM 6278 C C . THR B 1 70 ? -9.898 17.609 -0.708 1 91.06 70 THR B C 1
ATOM 6280 O O . THR B 1 70 ? -9.602 16.422 -0.834 1 91.06 70 THR B O 1
ATOM 6283 N N . LYS B 1 71 ? -10.656 18.234 -1.562 1 89.88 71 LYS B N 1
ATOM 6284 C CA . LYS B 1 71 ? -11.289 17.547 -2.682 1 89.88 71 LYS B CA 1
ATOM 6285 C C . LYS B 1 71 ? -10.242 17.062 -3.686 1 89.88 71 LYS B C 1
ATOM 6287 O O . LYS B 1 71 ? -10.367 15.969 -4.238 1 89.88 71 LYS B O 1
ATOM 6292 N N . VAL B 1 72 ? -9.172 17.812 -3.803 1 90.94 72 VAL B N 1
ATOM 6293 C CA . VAL B 1 72 ? -8.25 17.547 -4.898 1 90.94 72 VAL B CA 1
ATOM 6294 C C . VAL B 1 72 ? -7.008 16.828 -4.367 1 90.94 72 VAL B C 1
ATOM 6296 O O . VAL B 1 72 ? -6.43 15.992 -5.059 1 90.94 72 VAL B O 1
ATOM 6299 N N . TRP B 1 73 ? -6.613 17.094 -3.139 1 93 73 TRP B N 1
ATOM 6300 C CA . TRP B 1 73 ? -5.25 16.734 -2.766 1 93 73 TRP B CA 1
ATOM 6301 C C . TRP B 1 73 ? -5.242 15.805 -1.56 1 93 73 TRP B C 1
ATOM 6303 O O . TRP B 1 73 ? -4.188 15.531 -0.987 1 93 73 TRP B O 1
ATOM 6313 N N . THR B 1 74 ? -6.363 15.234 -1.193 1 94.44 74 THR B N 1
ATOM 6314 C CA . THR B 1 74 ? -6.41 14.312 -0.068 1 94.44 74 THR B CA 1
ATOM 6315 C C . THR B 1 74 ? -5.438 13.156 -0.28 1 94.44 74 THR B C 1
ATOM 6317 O O . THR B 1 74 ? -4.691 12.789 0.631 1 94.44 74 THR B O 1
ATOM 6320 N N . TRP B 1 75 ? -5.375 12.625 -1.465 1 94 75 TRP B N 1
ATOM 6321 C CA . TRP B 1 75 ? -4.492 11.5 -1.761 1 94 75 TRP B CA 1
ATOM 6322 C C . TRP B 1 75 ? -3.031 11.875 -1.525 1 94 75 TRP B C 1
ATOM 6324 O O . TRP B 1 75 ? -2.248 11.07 -1.027 1 94 75 TRP B O 1
ATOM 6334 N N . LEU B 1 76 ? -2.639 13.039 -1.856 1 92.75 76 LEU B N 1
ATOM 6335 C CA . LEU B 1 76 ? -1.258 13.492 -1.714 1 92.75 76 LEU B CA 1
ATOM 6336 C C . LEU B 1 76 ? -0.9 13.688 -0.245 1 92.75 76 LEU B C 1
ATOM 6338 O O . LEU B 1 76 ? 0.162 13.258 0.206 1 92.75 76 LEU B O 1
ATOM 6342 N N . TYR B 1 77 ? -1.82 14.375 0.5 1 93.12 77 TYR B N 1
ATOM 6343 C CA . TYR B 1 77 ? -1.585 14.602 1.923 1 93.12 77 TYR B CA 1
ATOM 6344 C C . TYR B 1 77 ? -1.41 13.281 2.662 1 93.12 77 TYR B C 1
ATOM 6346 O O . TYR B 1 77 ? -0.456 13.109 3.426 1 93.12 77 TYR B O 1
ATOM 6354 N N . ILE B 1 78 ? -2.309 12.375 2.359 1 95.56 78 ILE B N 1
ATOM 6355 C CA . ILE B 1 78 ? -2.318 11.102 3.066 1 95.56 78 ILE B CA 1
ATOM 6356 C C . ILE B 1 78 ? -1.126 10.25 2.623 1 95.56 78 ILE B C 1
ATOM 6358 O O . ILE B 1 78 ? -0.397 9.711 3.455 1 95.56 78 ILE B O 1
ATOM 6362 N N . GLY B 1 79 ? -0.93 10.164 1.353 1 94.88 79 GLY B N 1
ATOM 6363 C CA . GLY B 1 79 ? 0.159 9.359 0.829 1 94.88 79 GLY B CA 1
ATOM 6364 C C . GLY B 1 79 ? 1.524 9.812 1.308 1 94.88 79 GLY B C 1
ATOM 6365 O O . GLY B 1 79 ? 2.361 8.992 1.687 1 94.88 79 GLY B O 1
ATOM 6366 N N . THR B 1 80 ? 1.751 11.094 1.322 1 94.19 80 THR B N 1
ATOM 6367 C CA . THR B 1 80 ? 3.061 11.617 1.699 1 94.19 80 THR B CA 1
ATOM 6368 C C . THR B 1 80 ? 3.332 11.375 3.182 1 94.19 80 THR B C 1
ATOM 6370 O O . THR B 1 80 ? 4.465 11.086 3.57 1 94.19 80 THR B O 1
ATOM 6373 N N . GLN B 1 81 ? 2.242 11.578 3.982 1 95.81 81 GLN B N 1
ATOM 6374 C CA . GLN B 1 81 ? 2.41 11.328 5.41 1 95.81 81 GLN B CA 1
ATOM 6375 C C . GLN B 1 81 ? 2.916 9.914 5.668 1 95.81 81 GLN B C 1
ATOM 6377 O O . GLN B 1 81 ? 3.771 9.703 6.531 1 95.81 81 GLN B O 1
ATOM 6382 N N . ASP B 1 82 ? 2.396 9.008 4.91 1 95.94 82 ASP B N 1
ATOM 6383 C CA . ASP B 1 82 ? 2.773 7.605 5.074 1 95.94 82 ASP B CA 1
ATOM 6384 C C . ASP B 1 82 ? 4.172 7.34 4.52 1 95.94 82 ASP B C 1
ATOM 6386 O O . ASP B 1 82 ? 4.938 6.566 5.094 1 95.94 82 ASP B O 1
ATOM 6390 N N . VAL B 1 83 ? 4.5 7.938 3.408 1 93.94 83 VAL B N 1
ATOM 6391 C CA . VAL B 1 83 ? 5.828 7.777 2.828 1 93.94 83 VAL B CA 1
ATOM 6392 C C . VAL B 1 83 ? 6.883 8.305 3.795 1 93.94 83 VAL B C 1
ATOM 6394 O O . VAL B 1 83 ? 7.926 7.68 3.99 1 93.94 83 VAL B O 1
ATOM 6397 N N . TRP B 1 84 ? 6.621 9.484 4.418 1 96.44 84 TRP B N 1
ATOM 6398 C CA . TRP B 1 84 ? 7.547 10.055 5.395 1 96.44 84 TRP B CA 1
ATOM 6399 C C . TRP B 1 84 ? 7.707 9.125 6.594 1 96.44 84 TRP B C 1
ATOM 6401 O O . TRP B 1 84 ? 8.82 8.93 7.086 1 96.44 84 TRP B O 1
ATOM 6411 N N . ALA B 1 85 ? 6.609 8.562 7.043 1 95.81 85 ALA B N 1
ATOM 6412 C CA . ALA B 1 85 ? 6.652 7.652 8.188 1 95.81 85 ALA B CA 1
ATOM 6413 C C . ALA B 1 85 ? 7.488 6.414 7.871 1 95.81 85 ALA B C 1
ATOM 6415 O O . ALA B 1 85 ? 8.328 6 8.672 1 95.81 85 ALA B O 1
ATOM 6416 N N . VAL B 1 86 ? 7.266 5.828 6.707 1 94.31 86 VAL B N 1
ATOM 6417 C CA . VAL B 1 86 ? 8.016 4.641 6.301 1 94.31 86 VAL B CA 1
ATOM 6418 C C . VAL B 1 86 ? 9.5 4.977 6.188 1 94.31 86 VAL B C 1
ATOM 6420 O O . VAL B 1 86 ? 10.352 4.18 6.59 1 94.31 86 VAL B O 1
ATOM 6423 N N . PHE B 1 87 ? 9.836 6.117 5.691 1 94.75 87 PHE B N 1
ATOM 6424 C CA . PHE B 1 87 ? 11.219 6.551 5.527 1 94.75 87 PHE B CA 1
ATOM 6425 C C . PHE B 1 87 ? 11.914 6.656 6.875 1 94.75 87 PHE B C 1
ATOM 6427 O O . PHE B 1 87 ? 13.031 6.156 7.043 1 94.75 87 PHE B O 1
ATOM 6434 N N . ILE B 1 88 ? 11.258 7.312 7.82 1 96.19 88 ILE B N 1
ATOM 6435 C CA . ILE B 1 88 ? 11.867 7.52 9.133 1 96.19 88 ILE B CA 1
ATOM 6436 C C . ILE B 1 88 ? 12.031 6.18 9.844 1 96.19 88 ILE B C 1
ATOM 6438 O O . ILE B 1 88 ? 13.031 5.949 10.523 1 96.19 88 ILE B O 1
ATOM 6442 N N . VAL B 1 89 ? 11.078 5.285 9.688 1 93.94 89 VAL B N 1
ATOM 6443 C CA . VAL B 1 89 ? 11.172 3.961 10.297 1 93.94 89 VAL B CA 1
ATOM 6444 C C . VAL B 1 89 ? 12.32 3.182 9.656 1 93.94 89 VAL B C 1
ATOM 6446 O O . VAL B 1 89 ? 13.078 2.502 10.352 1 93.94 89 VAL B O 1
ATOM 6449 N N . ALA B 1 90 ? 12.406 3.285 8.375 1 92.69 90 ALA B N 1
ATOM 6450 C CA . ALA B 1 90 ? 13.508 2.633 7.672 1 92.69 90 ALA B CA 1
ATOM 6451 C C . ALA B 1 90 ? 14.852 3.164 8.148 1 92.69 90 ALA B C 1
ATOM 6453 O O . ALA B 1 90 ? 15.805 2.398 8.312 1 92.69 90 ALA B O 1
ATOM 6454 N N . LEU B 1 91 ? 14.914 4.438 8.352 1 93.88 91 LEU B N 1
ATOM 6455 C CA . LEU B 1 91 ? 16.141 5.059 8.844 1 93.88 91 LEU B CA 1
ATOM 6456 C C . LEU B 1 91 ? 16.484 4.547 10.234 1 93.88 91 LEU B C 1
ATOM 6458 O O . LEU B 1 91 ? 17.656 4.305 10.539 1 93.88 91 LEU B O 1
ATOM 6462 N N . TYR B 1 92 ? 15.492 4.414 11.062 1 95.5 92 TYR B N 1
ATOM 6463 C CA . TYR B 1 92 ? 15.695 3.959 12.43 1 95.5 92 TYR B CA 1
ATOM 6464 C C . TYR B 1 92 ? 16.375 2.596 12.461 1 95.5 92 TYR B C 1
ATOM 6466 O O . TYR B 1 92 ? 17.25 2.35 13.297 1 95.5 92 TYR B O 1
ATOM 6474 N N . PHE B 1 93 ? 16.031 1.73 11.508 1 92.81 93 PHE B N 1
ATOM 6475 C CA . PHE B 1 93 ? 16.547 0.363 11.531 1 92.81 93 PHE B CA 1
ATOM 6476 C C . PHE B 1 93 ? 17.75 0.213 10.609 1 92.81 93 PHE B C 1
ATOM 6478 O O . PHE B 1 93 ? 18.359 -0.852 10.562 1 92.81 93 PHE B O 1
ATOM 6485 N N . SER B 1 94 ? 18.156 1.253 9.977 1 93.31 94 SER B N 1
ATOM 6486 C CA . SER B 1 94 ? 19.281 1.199 9.047 1 93.31 94 SER B CA 1
ATOM 6487 C C . SER B 1 94 ? 20.594 1.478 9.766 1 93.31 94 SER B C 1
ATOM 6489 O O . SER B 1 94 ? 20.609 1.828 10.945 1 93.31 94 SER B O 1
ATOM 6491 N N . LYS B 1 95 ? 21.703 1.365 9 1 92.88 95 LYS B N 1
ATOM 6492 C CA . LYS B 1 95 ? 23.031 1.646 9.523 1 92.88 95 LYS B CA 1
ATOM 6493 C C . LYS B 1 95 ? 23.219 3.137 9.789 1 92.88 95 LYS B C 1
ATOM 6495 O O . LYS B 1 95 ? 24.094 3.533 10.57 1 92.88 95 LYS B O 1
ATOM 6500 N N . TYR B 1 96 ? 22.375 3.947 9.219 1 94.81 96 TYR B N 1
ATOM 6501 C CA . TYR B 1 96 ? 22.5 5.395 9.383 1 94.81 96 TYR B CA 1
ATOM 6502 C C . TYR B 1 96 ? 22 5.832 10.758 1 94.81 96 TYR B C 1
ATOM 6504 O O . TYR B 1 96 ? 22.281 6.945 11.195 1 94.81 96 TYR B O 1
ATOM 6512 N N . GLY B 1 97 ? 21.219 4.961 11.383 1 94.56 97 GLY B N 1
ATOM 6513 C CA . GLY B 1 97 ? 20.641 5.277 12.68 1 94.56 97 GLY B CA 1
ATOM 6514 C C . GLY B 1 97 ? 21.688 5.535 13.75 1 94.56 97 GLY B C 1
ATOM 6515 O O . GLY B 1 97 ? 21.422 6.23 14.727 1 94.56 97 GLY B O 1
ATOM 6516 N N . LYS B 1 98 ? 22.859 5.105 13.492 1 94.44 98 LYS B N 1
ATOM 6517 C CA . LYS B 1 98 ? 23.906 5.203 14.5 1 94.44 98 LYS B CA 1
ATOM 6518 C C . LYS B 1 98 ? 24.688 6.508 14.359 1 94.44 98 LYS B C 1
ATOM 6520 O O . LYS B 1 98 ? 25.438 6.879 15.258 1 94.44 98 LYS B O 1
ATOM 6525 N N . LEU B 1 99 ? 24.422 7.254 13.359 1 95.56 99 LEU B N 1
ATOM 6526 C CA . LEU B 1 99 ? 25.078 8.539 13.172 1 95.56 99 LEU B CA 1
ATOM 6527 C C . LEU B 1 99 ? 24.594 9.555 14.203 1 95.56 99 LEU B C 1
ATOM 6529 O O . LEU B 1 99 ? 23.438 9.531 14.602 1 95.56 99 LEU B O 1
ATOM 6533 N N . LYS B 1 100 ? 25.484 10.461 14.586 1 96.19 100 LYS B N 1
ATOM 6534 C CA . LYS B 1 100 ? 25.141 11.453 15.594 1 96.19 100 LYS B CA 1
ATOM 6535 C C . LYS B 1 100 ? 24.922 12.828 14.969 1 96.19 100 LYS B C 1
ATOM 6537 O O . LYS B 1 100 ? 25.531 13.164 13.961 1 96.19 100 LYS B O 1
ATOM 6542 N N . LEU B 1 101 ? 24 13.547 15.578 1 96.44 101 LEU B N 1
ATOM 6543 C CA . LEU B 1 101 ? 23.844 14.961 15.234 1 96.44 101 LEU B CA 1
ATOM 6544 C C . LEU B 1 101 ? 24.938 15.805 15.875 1 96.44 101 LEU B C 1
ATOM 6546 O O . LEU B 1 101 ? 24.734 16.422 16.922 1 96.44 101 LEU B O 1
ATOM 6550 N N . GLY B 1 102 ? 25.969 15.844 15.328 1 94.5 102 GLY B N 1
ATOM 6551 C CA . GLY B 1 102 ? 27.203 16.438 15.836 1 94.5 102 GLY B CA 1
ATOM 6552 C C . GLY B 1 102 ? 28.422 15.57 15.586 1 94.5 102 GLY B C 1
ATOM 6553 O O . GLY B 1 102 ? 28.422 14.711 14.703 1 94.5 102 GLY B O 1
ATOM 6554 N N . LYS B 1 103 ? 29.438 15.859 16.297 1 92.44 103 LYS B N 1
ATOM 6555 C CA . LYS B 1 103 ? 30.656 15.047 16.172 1 92.44 103 LYS B CA 1
ATOM 6556 C C . LYS B 1 103 ? 30.453 13.664 16.781 1 92.44 103 LYS B C 1
ATOM 6558 O O . LYS B 1 103 ? 29.641 13.5 17.688 1 92.44 103 LYS B O 1
ATOM 6563 N N . ASP B 1 104 ? 31.203 12.75 16.281 1 91.25 104 ASP B N 1
ATOM 6564 C CA . ASP B 1 104 ? 31.016 11.359 16.672 1 91.25 104 ASP B CA 1
ATOM 6565 C C . ASP B 1 104 ? 31.203 11.188 18.188 1 91.25 104 ASP B C 1
ATOM 6567 O O . ASP B 1 104 ? 30.578 10.328 18.797 1 91.25 104 ASP B O 1
ATOM 6571 N N . HIS B 1 105 ? 31.984 12 18.75 1 91.69 105 HIS B N 1
ATOM 6572 C CA . HIS B 1 105 ? 32.312 11.812 20.156 1 91.69 105 HIS B CA 1
ATOM 6573 C C . HIS B 1 105 ? 31.469 12.711 21.047 1 91.69 105 HIS B C 1
ATOM 6575 O O . HIS B 1 105 ? 31.531 12.609 22.281 1 91.69 105 HIS B O 1
ATOM 6581 N N . GLU B 1 106 ? 30.719 13.562 20.5 1 93.69 106 GLU B N 1
ATOM 6582 C CA . GLU B 1 106 ? 29.953 14.539 21.266 1 93.69 106 GLU B CA 1
ATOM 6583 C C . GLU B 1 106 ? 28.828 13.867 22.031 1 93.69 106 GLU B C 1
ATOM 6585 O O . GLU B 1 106 ? 28.188 12.938 21.516 1 93.69 106 GLU B O 1
ATOM 6590 N N . LYS B 1 107 ? 28.625 14.305 23.234 1 92.94 107 LYS B N 1
ATOM 6591 C CA . LYS B 1 107 ? 27.516 13.836 24.078 1 92.94 107 LYS B CA 1
ATOM 6592 C C . LYS B 1 107 ? 26.328 14.781 24 1 92.94 107 LYS B C 1
ATOM 6594 O O . LYS B 1 107 ? 26.484 15.953 23.625 1 92.94 107 LYS B O 1
ATOM 6599 N N . PRO B 1 108 ? 25.141 14.281 24.328 1 93.38 108 PRO B N 1
ATOM 6600 C CA . PRO B 1 108 ? 23.969 15.156 24.297 1 93.38 108 PRO B CA 1
ATOM 6601 C C . PRO B 1 108 ? 24.094 16.359 25.219 1 93.38 108 PRO B C 1
ATOM 6603 O O . PRO B 1 108 ? 24.594 16.234 26.344 1 93.38 108 PRO B O 1
ATOM 6606 N N . GLU B 1 109 ? 23.672 17.438 24.703 1 88.38 109 GLU B N 1
ATOM 6607 C CA . GLU B 1 109 ? 23.766 18.688 25.438 1 88.38 109 GLU B CA 1
ATOM 6608 C C . GLU B 1 109 ? 22.812 18.703 26.641 1 88.38 109 GLU B C 1
ATOM 6610 O O . GLU B 1 109 ? 23.109 19.328 27.656 1 88.38 109 GLU B O 1
ATOM 6615 N N . TYR B 1 110 ? 21.656 18.156 26.516 1 86.56 110 TYR B N 1
ATOM 6616 C CA . TYR B 1 110 ? 20.641 18.141 27.547 1 86.56 110 TYR B CA 1
ATOM 6617 C C . TYR B 1 110 ? 20.375 16.719 28.047 1 86.56 110 TYR B C 1
ATOM 6619 O O . TYR B 1 110 ? 20.5 15.758 27.281 1 86.56 110 TYR B O 1
ATOM 6627 N N . SER B 1 111 ? 19.984 16.719 29.297 1 86.88 111 SER B N 1
ATOM 6628 C CA . SER B 1 111 ? 19.562 15.422 29.812 1 86.88 111 SER B CA 1
ATOM 6629 C C . SER B 1 111 ? 18.297 14.938 29.125 1 86.88 111 SER B C 1
ATOM 6631 O O . SER B 1 111 ? 17.562 15.734 28.531 1 86.88 111 SER B O 1
ATOM 6633 N N . ASP B 1 112 ? 18.047 13.648 29.156 1 87.75 112 ASP B N 1
ATOM 6634 C CA . ASP B 1 112 ? 16.891 13.07 28.484 1 87.75 112 ASP B CA 1
ATOM 6635 C C . ASP B 1 112 ? 15.594 13.695 29 1 87.75 112 ASP B C 1
ATOM 6637 O O . ASP B 1 112 ? 14.68 13.969 28.203 1 87.75 112 ASP B O 1
ATOM 6641 N N . ALA B 1 113 ? 15.469 13.898 30.281 1 80.94 113 ALA B N 1
ATOM 6642 C CA . ALA B 1 113 ? 14.258 14.461 30.875 1 80.94 113 ALA B CA 1
ATOM 6643 C C . ALA B 1 113 ? 14.047 15.898 30.422 1 80.94 113 ALA B C 1
ATOM 6645 O O . ALA B 1 113 ? 12.93 16.297 30.062 1 80.94 113 ALA B O 1
ATOM 6646 N N . THR B 1 114 ? 15.117 16.641 30.438 1 79.31 114 THR B N 1
ATOM 6647 C CA . THR B 1 114 ? 15.039 18.031 29.984 1 79.31 114 THR B CA 1
ATOM 6648 C C . THR B 1 114 ? 14.727 18.094 28.5 1 79.31 114 THR B C 1
ATOM 6650 O O . THR B 1 114 ? 13.93 18.938 28.062 1 79.31 114 THR B O 1
ATOM 6653 N N . TYR B 1 115 ? 15.398 17.234 27.781 1 86.69 115 TYR B N 1
ATOM 6654 C CA . TYR B 1 115 ? 15.188 17.172 26.344 1 86.69 115 TYR B CA 1
ATOM 6655 C C . TYR B 1 115 ? 13.734 16.891 26.016 1 86.69 115 TYR B C 1
ATOM 6657 O O . TYR B 1 115 ? 13.125 17.562 25.203 1 86.69 115 TYR B O 1
ATOM 6665 N N . PHE B 1 116 ? 13.148 16.016 26.719 1 83.69 116 PHE B N 1
ATOM 6666 C CA . PHE B 1 116 ? 11.766 15.617 26.484 1 83.69 116 PHE B CA 1
ATOM 6667 C C . PHE B 1 116 ? 10.812 16.75 26.844 1 83.69 116 PHE B C 1
ATOM 6669 O O . PHE B 1 116 ? 9.867 17.047 26.109 1 83.69 116 PHE B O 1
ATOM 6676 N N . THR B 1 117 ? 11.016 17.344 27.938 1 76.81 117 THR B N 1
ATOM 6677 C CA . THR B 1 117 ? 10.133 18.406 28.406 1 76.81 117 THR B CA 1
ATOM 6678 C C . THR B 1 117 ? 10.148 19.594 27.438 1 76.81 117 THR B C 1
ATOM 6680 O O . THR B 1 117 ? 9.102 20.172 27.141 1 76.81 117 THR B O 1
ATOM 6683 N N . MET B 1 118 ? 11.344 19.875 26.969 1 78.25 118 MET B N 1
ATOM 6684 C CA . MET B 1 118 ? 11.477 20.984 26.031 1 78.25 118 MET B CA 1
ATOM 6685 C C . MET B 1 118 ? 10.797 20.672 24.703 1 78.25 118 MET B C 1
ATOM 6687 O O . MET B 1 118 ? 10.094 21.516 24.141 1 78.25 118 MET B O 1
ATOM 6691 N N . LEU B 1 119 ? 11.031 19.484 24.281 1 83.94 119 LEU B N 1
ATOM 6692 C CA . LEU B 1 119 ? 10.469 19.016 23.016 1 83.94 119 LEU B CA 1
ATOM 6693 C C . LEU B 1 119 ? 8.945 19.031 23.062 1 83.94 119 LEU B C 1
ATOM 6695 O O . LEU B 1 119 ? 8.297 19.516 22.125 1 83.94 119 LEU B O 1
ATOM 6699 N N . PHE B 1 120 ? 8.414 18.562 24.078 1 77.75 120 PHE B N 1
ATOM 6700 C CA . PHE B 1 120 ? 6.965 18.438 24.203 1 77.75 120 PHE B CA 1
ATOM 6701 C C . PHE B 1 120 ? 6.301 19.797 24.344 1 77.75 120 PHE B C 1
ATOM 6703 O O . PHE B 1 120 ? 5.238 20.031 23.766 1 77.75 120 PHE B O 1
ATOM 6710 N N . ALA B 1 121 ? 6.922 20.641 25.062 1 71.38 121 ALA B N 1
ATOM 6711 C CA . ALA B 1 121 ? 6.367 21.984 25.281 1 71.38 121 ALA B CA 1
ATOM 6712 C C . ALA B 1 121 ? 6.359 22.781 23.984 1 71.38 121 ALA B C 1
ATOM 6714 O O . ALA B 1 121 ? 5.496 23.641 23.781 1 71.38 121 ALA B O 1
ATOM 6715 N N . ALA B 1 122 ? 7.301 22.438 23.156 1 72.5 122 ALA B N 1
ATOM 6716 C CA . ALA B 1 122 ? 7.383 23.156 21.891 1 72.5 122 ALA B CA 1
ATOM 6717 C C . ALA B 1 122 ? 6.391 22.594 20.875 1 72.5 122 ALA B C 1
ATOM 6719 O O . ALA B 1 122 ? 5.863 23.328 20.047 1 72.5 122 ALA B O 1
ATOM 6720 N N . GLY B 1 123 ? 6.16 21.328 20.938 1 74.56 123 GLY B N 1
ATOM 6721 C CA . GLY B 1 123 ? 5.383 20.672 19.891 1 74.56 123 GLY B CA 1
ATOM 6722 C C . GLY B 1 123 ? 3.893 20.688 20.172 1 74.56 123 GLY B C 1
ATOM 6723 O O . GLY B 1 123 ? 3.086 20.516 19.25 1 74.56 123 GLY B O 1
ATOM 6724 N N . ILE B 1 124 ? 3.582 20.797 21.422 1 73.88 124 ILE B N 1
ATOM 6725 C CA . ILE B 1 124 ? 2.168 20.719 21.781 1 73.88 124 ILE B CA 1
ATOM 6726 C C . ILE B 1 124 ? 1.714 22.031 22.406 1 73.88 124 ILE B C 1
ATOM 6728 O O . ILE B 1 124 ? 2.436 22.609 23.219 1 73.88 124 ILE B O 1
ATOM 6732 N N . GLY B 1 125 ? 0.638 22.562 21.984 1 77.38 125 GLY B N 1
ATOM 6733 C CA . GLY B 1 125 ? 0.114 23.844 22.438 1 77.38 125 GLY B CA 1
ATOM 6734 C C . GLY B 1 125 ? -1.315 23.75 22.938 1 77.38 125 GLY B C 1
ATOM 6735 O O . GLY B 1 125 ? -1.702 22.766 23.578 1 77.38 125 GLY B O 1
ATOM 6736 N N . VAL B 1 126 ? -1.951 24.688 22.672 1 86.5 126 VAL B N 1
ATOM 6737 C CA . VAL B 1 126 ? -3.311 24.906 23.172 1 86.5 126 VAL B CA 1
ATOM 6738 C C . VAL B 1 126 ? -4.238 23.828 22.609 1 86.5 126 VAL B C 1
ATOM 6740 O O . VAL B 1 126 ? -5.285 23.547 23.188 1 86.5 126 VAL B O 1
ATOM 6743 N N . GLY B 1 127 ? -3.744 23.141 21.578 1 89.75 127 GLY B N 1
ATOM 6744 C CA . GLY B 1 127 ? -4.574 22.156 20.906 1 89.75 127 GLY B CA 1
ATOM 6745 C C . GLY B 1 127 ? -4.949 20.984 21.797 1 89.75 127 GLY B C 1
ATOM 6746 O O . GLY B 1 127 ? -6.027 20.406 21.641 1 89.75 127 GLY B O 1
ATOM 6747 N N . LEU B 1 128 ? -4.145 20.625 22.703 1 90.81 128 LEU B N 1
ATOM 6748 C CA . LEU B 1 128 ? -4.43 19.5 23.594 1 90.81 128 LEU B CA 1
ATOM 6749 C C . LEU B 1 128 ? -5.602 19.828 24.516 1 90.81 128 LEU B C 1
ATOM 6751 O O . LEU B 1 128 ? -6.395 18.938 24.844 1 90.81 128 LEU B O 1
ATOM 6755 N N . PHE B 1 129 ? -5.664 21.125 24.906 1 92.19 129 PHE B N 1
ATOM 6756 C CA . PHE B 1 129 ? -6.773 21.516 25.766 1 92.19 129 PHE B CA 1
ATOM 6757 C C . PHE B 1 129 ? -8.062 21.656 24.953 1 92.19 129 PHE B C 1
ATOM 6759 O O . PHE B 1 129 ? -9.109 21.156 25.375 1 92.19 129 PHE B O 1
ATOM 6766 N N . TYR B 1 130 ? -7.918 22.266 23.828 1 91.25 130 TYR B N 1
ATOM 6767 C CA . TYR B 1 130 ? -9.094 22.484 23 1 91.25 130 TYR B CA 1
ATOM 6768 C C . TYR B 1 130 ? -9.695 21.156 22.547 1 91.25 130 TYR B C 1
ATOM 6770 O O . TYR B 1 130 ? -10.898 20.953 22.656 1 91.25 130 TYR B O 1
ATOM 6778 N N . PHE B 1 131 ? -8.852 20.234 22.094 1 94.5 131 PHE B N 1
ATOM 6779 C CA . PHE B 1 131 ? -9.344 19.016 21.453 1 94.5 131 PHE B CA 1
ATOM 6780 C C . PHE B 1 131 ? -9.25 17.828 22.406 1 94.5 131 PHE B C 1
ATOM 6782 O O . PHE B 1 131 ? -9.68 16.734 22.078 1 94.5 131 PHE B O 1
ATOM 6789 N N . GLY B 1 132 ? -8.766 18.047 23.609 1 95.88 132 GLY B N 1
ATOM 6790 C CA . GLY B 1 132 ? -8.547 16.953 24.547 1 95.88 132 GLY B CA 1
ATOM 6791 C C . GLY B 1 132 ? -9.805 16.188 24.859 1 95.88 132 GLY B C 1
ATOM 6792 O O . GLY B 1 132 ? -9.781 14.953 24.969 1 95.88 132 GLY B O 1
ATOM 6793 N N . VAL B 1 133 ? -10.906 16.938 25.031 1 97.06 133 VAL B N 1
ATOM 6794 C CA . VAL B 1 133 ? -12.211 16.328 25.281 1 97.06 133 VAL B CA 1
ATOM 6795 C C . VAL B 1 133 ? -13.062 16.375 24.031 1 97.06 133 VAL B C 1
ATOM 6797 O O . VAL B 1 133 ? -13.695 15.391 23.656 1 97.06 133 VAL B O 1
ATOM 6800 N N . ALA B 1 134 ? -12.953 17.375 23.312 1 95.44 134 ALA B N 1
ATOM 6801 C CA . ALA B 1 134 ? -13.867 17.703 22.203 1 95.44 134 ALA B CA 1
ATOM 6802 C C . ALA B 1 134 ? -13.711 16.703 21.062 1 95.44 134 ALA B C 1
ATOM 6804 O O . ALA B 1 134 ? -14.703 16.234 20.5 1 95.44 134 ALA B O 1
ATOM 6805 N N . GLU B 1 135 ? -12.5 16.391 20.688 1 94.44 135 GLU B N 1
ATOM 6806 C CA . GLU B 1 135 ? -12.305 15.57 19.5 1 94.44 135 GLU B CA 1
ATOM 6807 C C . GLU B 1 135 ? -12.844 14.156 19.719 1 94.44 135 GLU B C 1
ATOM 6809 O O . GLU B 1 135 ? -13.602 13.641 18.891 1 94.44 135 GLU B O 1
ATOM 6814 N N . PRO B 1 136 ? -12.461 13.5 20.844 1 95 136 PRO B N 1
ATOM 6815 C CA . PRO B 1 136 ? -13.07 12.18 21.062 1 95 136 PRO B CA 1
ATOM 6816 C C . PRO B 1 136 ? -14.594 12.219 21.031 1 95 136 PRO B C 1
ATOM 6818 O O . PRO B 1 136 ? -15.227 11.305 20.5 1 95 136 PRO B O 1
ATOM 6821 N N . ILE B 1 137 ? -15.195 13.242 21.594 1 94.69 137 ILE B N 1
ATOM 6822 C CA . ILE B 1 137 ? -16.641 13.352 21.656 1 94.69 137 ILE B CA 1
ATOM 6823 C C . ILE B 1 137 ? -17.203 13.539 20.234 1 94.69 137 ILE B C 1
ATOM 6825 O O . ILE B 1 137 ? -18.234 12.953 19.891 1 94.69 137 ILE B O 1
ATOM 6829 N N . TYR B 1 138 ? -16.516 14.305 19.438 1 90.88 138 TYR B N 1
ATOM 6830 C CA . TYR B 1 138 ? -16.953 14.531 18.062 1 90.88 138 TYR B CA 1
ATOM 6831 C C . TYR B 1 138 ? -16.922 13.234 17.25 1 90.88 138 TYR B C 1
ATOM 6833 O O . TYR B 1 138 ? -17.781 12.992 16.422 1 90.88 138 TYR B O 1
ATOM 6841 N N . HIS B 1 139 ? -15.914 12.461 17.438 1 90.81 139 HIS B N 1
ATOM 6842 C CA . HIS B 1 139 ? -15.797 11.211 16.688 1 90.81 139 HIS B CA 1
ATOM 6843 C C . HIS B 1 139 ? -16.766 10.164 17.219 1 90.81 139 HIS B C 1
ATOM 6845 O O . HIS B 1 139 ? -17.219 9.289 16.484 1 90.81 139 HIS B O 1
ATOM 6851 N N . TYR B 1 140 ? -17.125 10.25 18.5 1 89.88 140 TYR B N 1
ATOM 6852 C CA . TYR B 1 140 ? -18.062 9.312 19.125 1 89.88 140 TYR B CA 1
ATOM 6853 C C . TYR B 1 140 ? -19.5 9.625 18.719 1 89.88 140 TYR B C 1
ATOM 6855 O O . TYR B 1 140 ? -20.266 8.711 18.391 1 89.88 140 TYR B O 1
ATOM 6863 N N . GLU B 1 141 ? -19.906 10.805 18.766 1 87.56 141 GLU B N 1
ATOM 6864 C CA . GLU B 1 141 ? -21.25 11.266 18.422 1 87.56 141 GLU B CA 1
ATOM 6865 C C . GLU B 1 141 ? -21.203 12.469 17.484 1 87.56 141 GLU B C 1
ATOM 6867 O O . GLU B 1 141 ? -21.328 13.609 17.922 1 87.56 141 GLU B O 1
ATOM 6872 N N . PRO B 1 142 ? -21.047 11.977 16.125 1 76.62 142 PRO B N 1
ATOM 6873 C CA . PRO B 1 142 ? -20.953 13.086 15.172 1 76.62 142 PRO B CA 1
ATOM 6874 C C . PRO B 1 142 ? -22.297 13.789 14.945 1 76.62 142 PRO B C 1
ATOM 6876 O O . PRO B 1 142 ? -23.344 13.164 15.047 1 76.62 142 PRO B O 1
ATOM 6879 N N . GLY B 1 143 ? -22.438 14.906 15.336 1 62.72 143 GLY B N 1
ATOM 6880 C CA . GLY B 1 143 ? -23.688 15.594 15.039 1 62.72 143 GLY B CA 1
ATOM 6881 C C . GLY B 1 143 ? -24.266 15.227 13.688 1 62.72 143 GLY B C 1
ATOM 6882 O O . GLY B 1 143 ? -23.656 14.461 12.93 1 62.72 143 GLY B O 1
ATOM 6883 N N . SER B 1 144 ? -25.625 15.18 13.367 1 54.44 144 SER B N 1
ATOM 6884 C CA . SER B 1 144 ? -26.438 14.797 12.219 1 54.44 144 SER B CA 1
ATOM 6885 C C . SER B 1 144 ? -25.656 14.93 10.914 1 54.44 144 SER B C 1
ATOM 6887 O O . SER B 1 144 ? -25.859 14.156 9.977 1 54.44 144 SER B O 1
ATOM 6889 N N . GLN B 1 145 ? -24.891 15.844 10.875 1 51.75 145 GLN B N 1
ATOM 6890 C CA . GLN B 1 145 ? -24.422 16.203 9.547 1 51.75 145 GLN B CA 1
ATOM 6891 C C . GLN B 1 145 ? -23.281 15.305 9.094 1 51.75 145 GLN B C 1
ATOM 6893 O O . GLN B 1 145 ? -23.109 15.062 7.895 1 51.75 145 GLN B O 1
ATOM 6898 N N . TRP B 1 146 ? -22.484 14.953 10.055 1 52.81 146 TRP B N 1
ATOM 6899 C CA . TRP B 1 146 ? -21.266 14.328 9.562 1 52.81 146 TRP B CA 1
ATOM 6900 C C . TRP B 1 146 ? -21.266 12.828 9.852 1 52.81 146 TRP B C 1
ATOM 6902 O O . TRP B 1 146 ? -21.219 12.422 11.016 1 52.81 146 TRP B O 1
ATOM 6912 N N . GLY B 1 147 ? -22.141 12.156 9.234 1 51.03 147 GLY B N 1
ATOM 6913 C CA . GLY B 1 147 ? -22.078 10.711 9.383 1 51.03 147 GLY B CA 1
ATOM 6914 C C . GLY B 1 147 ? -20.688 10.18 9.648 1 51.03 147 GLY B C 1
ATOM 6915 O O . GLY B 1 147 ? -19.703 10.836 9.305 1 51.03 147 GLY B O 1
ATOM 6916 N N . ASN B 1 148 ? -20.484 9.797 10.867 1 50.44 148 ASN B N 1
ATOM 6917 C CA . ASN B 1 148 ? -19.172 9.188 11.086 1 50.44 148 ASN B CA 1
ATOM 6918 C C . ASN B 1 148 ? -18.969 7.969 10.188 1 50.44 148 ASN B C 1
ATOM 6920 O O . ASN B 1 148 ? -19.922 7.234 9.906 1 50.44 148 ASN B O 1
ATOM 6924 N N . ARG B 1 149 ? -17.828 8 9.422 1 53.25 149 ARG B N 1
ATOM 6925 C CA . ARG B 1 149 ? -17.375 6.859 8.641 1 53.25 149 ARG B CA 1
ATOM 6926 C C . ARG B 1 149 ? -17.719 5.543 9.328 1 53.25 149 ARG B C 1
ATOM 6928 O O . ARG B 1 149 ? -17.781 4.496 8.688 1 53.25 149 ARG B O 1
ATOM 6935 N N . TYR B 1 150 ? -17.812 5.656 10.727 1 54.47 150 TYR B N 1
ATOM 6936 C CA . TYR B 1 150 ? -17.922 4.387 11.43 1 54.47 150 TYR B CA 1
ATOM 6937 C C . TYR B 1 150 ? -19.359 4.176 11.93 1 54.47 150 TYR B C 1
ATOM 6939 O O . TYR B 1 150 ? -19.609 3.26 12.711 1 54.47 150 TYR B O 1
ATOM 6947 N N . GLN B 1 151 ? -20.234 5.105 11.516 1 53.69 151 GLN B N 1
ATOM 6948 C CA . GLN B 1 151 ? -21.594 5 12.047 1 53.69 151 GLN B CA 1
ATOM 6949 C C . GLN B 1 151 ? -22.281 3.719 11.57 1 53.69 151 GLN B C 1
ATOM 6951 O O . GLN B 1 151 ? -22.188 3.361 10.398 1 53.69 151 GLN B O 1
ATOM 6956 N N . GLY B 1 152 ? -22.922 3.1 12.438 1 54.62 152 GLY B N 1
ATOM 6957 C CA . GLY B 1 152 ? -23.828 1.978 12.227 1 54.62 152 GLY B CA 1
ATOM 6958 C C . GLY B 1 152 ? -23.141 0.632 12.305 1 54.62 152 GLY B C 1
ATOM 6959 O O . GLY B 1 152 ? -23.781 -0.413 12.258 1 54.62 152 GLY B O 1
ATOM 6960 N N . ARG B 1 153 ? -21.828 0.674 12.172 1 54.19 153 ARG B N 1
ATOM 6961 C CA . ARG B 1 153 ? -21.188 -0.629 12.047 1 54.19 153 ARG B CA 1
ATOM 6962 C C . ARG B 1 153 ? -20.938 -1.251 13.422 1 54.19 153 ARG B C 1
ATOM 6964 O O . ARG B 1 153 ? -20.875 -2.475 13.547 1 54.19 153 ARG B O 1
ATOM 6971 N N . TYR B 1 154 ? -21.016 -0.276 14.445 1 67.06 154 TYR B N 1
ATOM 6972 C CA . TYR B 1 154 ? -20.344 -0.819 15.609 1 67.06 154 TYR B CA 1
ATOM 6973 C C . TYR B 1 154 ? -21.156 -0.61 16.875 1 67.06 154 TYR B C 1
ATOM 6975 O O . TYR B 1 154 ? -22.094 0.201 16.891 1 67.06 154 TYR B O 1
ATOM 6983 N N . SER B 1 155 ? -21.047 -1.515 17.766 1 77.75 155 SER B N 1
ATOM 6984 C CA . SER B 1 155 ? -21.547 -1.343 19.125 1 77.75 155 SER B CA 1
ATOM 6985 C C . SER B 1 155 ? -21.062 -0.027 19.734 1 77.75 155 SER B C 1
ATOM 6987 O O . SER B 1 155 ? -20.109 0.575 19.25 1 77.75 155 SER B O 1
ATOM 6989 N N . ASP B 1 156 ? -21.859 0.568 20.688 1 83.5 156 ASP B N 1
ATOM 6990 C CA . ASP B 1 156 ? -21.5 1.792 21.391 1 83.5 156 ASP B CA 1
ATOM 6991 C C . ASP B 1 156 ? -20.078 1.696 21.938 1 83.5 156 ASP B C 1
ATOM 6993 O O . ASP B 1 156 ? -19.312 2.658 21.859 1 83.5 156 ASP B O 1
ATOM 6997 N N . ASN B 1 157 ? -19.812 0.513 22.516 1 85.06 157 ASN B N 1
ATOM 6998 C CA . ASN B 1 157 ? -18.469 0.304 23.078 1 85.06 157 ASN B CA 1
ATOM 6999 C C . ASN B 1 157 ? -17.391 0.468 22.016 1 85.06 157 ASN B C 1
ATOM 7001 O O . ASN B 1 157 ? -16.359 1.088 22.266 1 85.06 157 ASN B O 1
ATOM 7005 N N . GLN B 1 158 ? -17.609 -0.08 20.781 1 86.25 158 GLN B N 1
ATOM 7006 C CA . GLN B 1 158 ? -16.625 0.024 19.703 1 86.25 158 GLN B CA 1
ATOM 7007 C C . GLN B 1 158 ? -16.516 1.458 19.203 1 86.25 158 GLN B C 1
ATOM 7009 O O . GLN B 1 158 ? -15.43 1.919 18.859 1 86.25 158 GLN B O 1
ATOM 7014 N N . ARG B 1 159 ? -17.641 2.125 19.141 1 87.44 159 ARG B N 1
ATOM 7015 C CA . ARG B 1 159 ? -17.625 3.52 18.719 1 87.44 159 ARG B CA 1
ATOM 7016 C C . ARG B 1 159 ? -16.781 4.375 19.641 1 87.44 159 ARG B C 1
ATOM 7018 O O . ARG B 1 159 ? -16.031 5.25 19.188 1 87.44 159 ARG B O 1
ATOM 7025 N N . ALA B 1 160 ? -16.953 4.133 20.953 1 91.56 160 ALA B N 1
ATOM 7026 C CA . ALA B 1 160 ? -16.172 4.867 21.938 1 91.56 160 ALA B CA 1
ATOM 7027 C C . ALA B 1 160 ? -14.672 4.609 21.75 1 91.56 160 ALA B C 1
ATOM 7029 O O . ALA B 1 160 ? -13.867 5.543 21.766 1 91.56 160 ALA B O 1
ATOM 7030 N N . GLN B 1 161 ? -14.328 3.348 21.547 1 90.94 161 GLN B N 1
ATOM 7031 C CA . GLN B 1 161 ? -12.93 2.996 21.344 1 90.94 161 GLN B CA 1
ATOM 7032 C C . GLN B 1 161 ? -12.398 3.598 20.047 1 90.94 161 GLN B C 1
ATOM 7034 O O . GLN B 1 161 ? -11.273 4.09 20 1 90.94 161 GLN B O 1
ATOM 7039 N N . ASP B 1 162 ? -13.164 3.539 18.984 1 90.44 162 ASP B N 1
ATOM 7040 C CA . ASP B 1 162 ? -12.742 4.09 17.703 1 90.44 162 ASP B CA 1
ATOM 7041 C C . ASP B 1 162 ? -12.539 5.602 17.797 1 90.44 162 ASP B C 1
ATOM 7043 O O . ASP B 1 162 ? -11.664 6.156 17.125 1 90.44 162 ASP B O 1
ATOM 7047 N N . ALA B 1 163 ? -13.406 6.277 18.562 1 93.38 163 ALA B N 1
ATOM 7048 C CA . ALA B 1 163 ? -13.281 7.719 18.766 1 93.38 163 ALA B CA 1
ATOM 7049 C C . ALA B 1 163 ? -11.922 8.078 19.359 1 93.38 163 ALA B C 1
ATOM 7051 O O . ALA B 1 163 ? -11.25 9 18.891 1 93.38 163 ALA B O 1
ATOM 7052 N N . ILE B 1 164 ? -11.523 7.332 20.375 1 94.94 164 ILE B N 1
ATOM 7053 C CA . ILE B 1 164 ? -10.227 7.562 21 1 94.94 164 ILE B CA 1
ATOM 7054 C C . ILE B 1 164 ? -9.109 7.23 20 1 94.94 164 ILE B C 1
ATOM 7056 O O . ILE B 1 164 ? -8.133 7.977 19.891 1 94.94 164 ILE B O 1
ATOM 7060 N N . ASN B 1 165 ? -9.266 6.145 19.266 1 93.81 165 ASN B N 1
ATOM 7061 C CA . ASN B 1 165 ? -8.234 5.695 18.344 1 93.81 165 ASN B CA 1
ATOM 7062 C C . ASN B 1 165 ? -7.988 6.723 17.25 1 93.81 165 ASN B C 1
ATOM 7064 O O . ASN B 1 165 ? -6.836 7.016 16.906 1 93.81 165 ASN B O 1
ATOM 7068 N N . ILE B 1 166 ? -9.023 7.242 16.656 1 93.75 166 ILE B N 1
ATOM 7069 C CA . ILE B 1 166 ? -8.906 8.234 15.602 1 93.75 166 ILE B CA 1
ATOM 7070 C C . ILE B 1 166 ? -8.242 9.5 16.156 1 93.75 166 ILE B C 1
ATOM 7072 O O . ILE B 1 166 ? -7.461 10.148 15.461 1 93.75 166 ILE B O 1
ATOM 7076 N N . THR B 1 167 ? -8.609 9.859 17.344 1 96.25 167 THR B N 1
ATOM 7077 C CA . THR B 1 167 ? -8.008 11.023 17.984 1 96.25 167 THR B CA 1
ATOM 7078 C C . THR B 1 167 ? -6.5 10.828 18.156 1 96.25 167 THR B C 1
ATOM 7080 O O . THR B 1 167 ? -5.711 11.703 17.797 1 96.25 167 THR B O 1
ATOM 7083 N N . ILE B 1 168 ? -6.141 9.688 18.688 1 96 168 ILE B N 1
ATOM 7084 C CA . ILE B 1 168 ? -4.727 9.406 18.891 1 96 168 ILE B CA 1
ATOM 7085 C C . ILE B 1 168 ? -4.008 9.383 17.547 1 96 168 ILE B C 1
ATOM 7087 O O . ILE B 1 168 ? -2.857 9.812 17.438 1 96 168 ILE B O 1
ATOM 7091 N N . PHE B 1 169 ? -4.641 8.867 16.531 1 95.62 169 PHE B N 1
ATOM 7092 C CA . PHE B 1 169 ? -4.082 8.859 15.188 1 95.62 169 PHE B CA 1
ATOM 7093 C C . PHE B 1 169 ? -3.703 10.273 14.75 1 95.62 169 PHE B C 1
ATOM 7095 O O . PHE B 1 169 ? -2.627 10.484 14.188 1 95.62 169 PHE B O 1
ATOM 7102 N N . HIS B 1 170 ? -4.523 11.266 14.977 1 96.19 170 HIS B N 1
ATOM 7103 C CA . HIS B 1 170 ? -4.289 12.648 14.578 1 96.19 170 HIS B CA 1
ATOM 7104 C C . HIS B 1 170 ? -3.129 13.258 15.359 1 96.19 170 HIS B C 1
ATOM 7106 O O . HIS B 1 170 ? -2.443 14.156 14.859 1 96.19 170 HIS B O 1
ATOM 7112 N N . TRP B 1 171 ? -2.877 12.781 16.531 1 95.94 171 TRP B N 1
ATOM 7113 C CA . TRP B 1 171 ? -1.906 13.398 17.422 1 95.94 171 TRP B CA 1
ATOM 7114 C C . TRP B 1 171 ? -0.688 12.5 17.609 1 95.94 171 TRP B C 1
ATOM 7116 O O . TRP B 1 171 ? 0.19 12.789 18.422 1 95.94 171 TRP B O 1
ATOM 7126 N N . GLY B 1 172 ? -0.638 11.352 16.906 1 95.38 172 GLY B N 1
ATOM 7127 C CA . GLY B 1 172 ? 0.409 10.359 17.109 1 95.38 172 GLY B CA 1
ATOM 7128 C C . GLY B 1 172 ? 1.517 10.445 16.062 1 95.38 172 GLY B C 1
ATOM 7129 O O . GLY B 1 172 ? 1.974 11.539 15.727 1 95.38 172 GLY B O 1
ATOM 7130 N N . VAL B 1 173 ? 1.931 9.367 15.555 1 95.69 173 VAL B N 1
ATOM 7131 C CA . VAL B 1 173 ? 3.115 9.211 14.719 1 95.69 173 VAL B CA 1
ATOM 7132 C C . VAL B 1 173 ? 2.967 10.055 13.453 1 95.69 173 VAL B C 1
ATOM 7134 O O . VAL B 1 173 ? 3.883 10.789 13.078 1 95.69 173 VAL B O 1
ATOM 7137 N N . HIS B 1 174 ? 1.852 10.031 12.836 1 96 174 HIS B N 1
ATOM 7138 C CA . HIS B 1 174 ? 1.659 10.727 11.562 1 96 174 HIS B CA 1
ATOM 7139 C C . HIS B 1 174 ? 1.652 12.242 11.758 1 96 174 HIS B C 1
ATOM 7141 O O . HIS B 1 174 ? 1.978 12.992 10.836 1 96 174 HIS B O 1
ATOM 7147 N N . GLY B 1 175 ? 1.255 12.648 12.938 1 94.44 175 GLY B N 1
ATOM 7148 C CA . GLY B 1 175 ? 1.301 14.07 13.234 1 94.44 175 GLY B CA 1
ATOM 7149 C C . GLY B 1 175 ? 2.707 14.586 13.477 1 94.44 175 GLY B C 1
ATOM 7150 O O . GLY B 1 175 ? 3.104 15.617 12.93 1 94.44 175 GLY B O 1
ATOM 7151 N N . TRP B 1 176 ? 3.5 13.836 14.148 1 95.38 176 TRP B N 1
ATOM 7152 C CA . TRP B 1 176 ? 4.809 14.281 14.617 1 95.38 176 TRP B CA 1
ATOM 7153 C C . TRP B 1 176 ? 5.879 14.039 13.555 1 95.38 176 TRP B C 1
ATOM 7155 O O . TRP B 1 176 ? 6.992 14.555 13.656 1 95.38 176 TRP B O 1
ATOM 7165 N N . ILE B 1 177 ? 5.535 13.336 12.516 1 96.69 177 ILE B N 1
ATOM 7166 C CA . ILE B 1 177 ? 6.531 12.891 11.555 1 96.69 177 ILE B CA 1
ATOM 7167 C C . ILE B 1 177 ? 7.156 14.094 10.852 1 96.69 177 ILE B C 1
ATOM 7169 O O . ILE B 1 177 ? 8.344 14.078 10.516 1 96.69 177 ILE B O 1
ATOM 7173 N N . VAL B 1 178 ? 6.441 15.125 10.625 1 95.88 178 VAL B N 1
ATOM 7174 C CA . VAL B 1 178 ? 6.945 16.281 9.883 1 95.88 178 VAL B CA 1
ATOM 7175 C C . VAL B 1 178 ? 7.945 17.047 10.734 1 95.88 178 VAL B C 1
ATOM 7177 O O . VAL B 1 178 ? 8.914 17.609 10.219 1 95.88 178 VAL B O 1
ATOM 7180 N N . TYR B 1 179 ? 7.77 17.078 12.055 1 95.06 179 TYR B N 1
ATOM 7181 C CA . TYR B 1 179 ? 8.727 17.703 12.961 1 95.06 179 TYR B CA 1
ATOM 7182 C C . TYR B 1 179 ? 10.031 16.922 12.992 1 95.06 179 TYR B C 1
ATOM 7184 O O . TYR B 1 179 ? 11.117 17.5 12.977 1 95.06 179 TYR B O 1
ATOM 7192 N N . THR B 1 180 ? 9.82 15.594 12.977 1 95.81 180 THR B N 1
ATOM 7193 C CA . THR B 1 180 ? 10.977 14.703 13 1 95.81 180 THR B CA 1
ATOM 7194 C C . THR B 1 180 ? 11.82 14.867 11.742 1 95.81 180 THR B C 1
ATOM 7196 O O . THR B 1 180 ? 13.055 14.906 11.82 1 95.81 180 THR B O 1
ATOM 7199 N N . MET B 1 181 ? 11.211 15.016 10.695 1 95.69 181 MET B N 1
ATOM 7200 C CA . MET B 1 181 ? 11.906 15.141 9.414 1 95.69 181 MET B CA 1
ATOM 7201 C C . MET B 1 181 ? 12.75 16.406 9.375 1 95.69 181 MET B C 1
ATOM 7203 O O . MET B 1 181 ? 13.945 16.344 9.094 1 95.69 181 MET B O 1
ATOM 7207 N N . ILE B 1 182 ? 12.172 17.484 9.703 1 95.75 182 ILE B N 1
ATOM 7208 C CA . ILE B 1 182 ? 12.867 18.766 9.633 1 95.75 182 ILE B CA 1
ATOM 7209 C C . ILE B 1 182 ? 13.938 18.828 10.727 1 95.75 182 ILE B C 1
ATOM 7211 O O . ILE B 1 182 ? 15.07 19.234 10.469 1 95.75 182 ILE B O 1
ATOM 7215 N N . GLY B 1 183 ? 13.562 18.406 11.914 1 96.19 183 GLY B N 1
ATOM 7216 C CA . GLY B 1 183 ? 14.516 18.438 13.008 1 96.19 183 GLY B CA 1
ATOM 7217 C C . GLY B 1 183 ? 15.758 17.609 12.734 1 96.19 183 GLY B C 1
ATOM 7218 O O . GLY B 1 183 ? 16.875 18.016 13.086 1 96.19 183 GLY B O 1
ATOM 7219 N N . LEU B 1 184 ? 15.516 16.5 12.133 1 96.81 184 LEU B N 1
ATOM 7220 C CA . LEU B 1 184 ? 16.625 15.586 11.883 1 96.81 184 LEU B CA 1
ATOM 7221 C C . LEU B 1 184 ? 17.609 16.172 10.875 1 96.81 184 LEU B C 1
ATOM 7223 O O . LEU B 1 184 ? 18.812 16.219 11.125 1 96.81 184 LEU B O 1
ATOM 7227 N N . ILE B 1 185 ? 17.141 16.625 9.766 1 97.06 185 ILE B N 1
ATOM 7228 C CA . ILE B 1 185 ? 18.047 17.094 8.719 1 97.06 185 ILE B CA 1
ATOM 7229 C C . ILE B 1 185 ? 18.688 18.406 9.156 1 97.06 185 ILE B C 1
ATOM 7231 O O . ILE B 1 185 ? 19.891 18.625 8.93 1 97.06 185 ILE B O 1
ATOM 7235 N N . LEU B 1 186 ? 18 19.281 9.742 1 95.5 186 LEU B N 1
ATOM 7236 C CA . LEU B 1 186 ? 18.562 20.531 10.219 1 95.5 186 LEU B CA 1
ATOM 7237 C C . LEU B 1 186 ? 19.578 20.297 11.328 1 95.5 186 LEU B C 1
ATOM 7239 O O . LEU B 1 186 ? 20.609 20.969 11.391 1 95.5 186 LEU B O 1
ATOM 7243 N N . GLY B 1 187 ? 19.203 19.422 12.219 1 95.5 187 GLY B N 1
ATOM 7244 C CA . GLY B 1 187 ? 20.141 19.062 13.273 1 95.5 187 GLY B CA 1
ATOM 7245 C C . GLY B 1 187 ? 21.438 18.5 12.734 1 95.5 187 GLY B C 1
ATOM 7246 O O . GLY B 1 187 ? 22.531 18.859 13.211 1 95.5 187 GLY B O 1
ATOM 7247 N N . PHE B 1 188 ? 21.312 17.656 11.766 1 95.94 188 PHE B N 1
ATOM 7248 C CA . PHE B 1 188 ? 22.484 17.031 11.18 1 95.94 188 PHE B CA 1
ATOM 7249 C C . PHE B 1 188 ? 23.344 18.062 10.445 1 95.94 188 PHE B C 1
ATOM 7251 O O . PHE B 1 188 ? 24.562 18.109 10.617 1 95.94 188 PHE B O 1
ATOM 7258 N N . LEU B 1 189 ? 22.781 18.906 9.703 1 95.62 189 LEU B N 1
ATOM 7259 C CA . LEU B 1 189 ? 23.484 19.891 8.891 1 95.62 189 LEU B CA 1
ATOM 7260 C C . LEU B 1 189 ? 24.094 20.969 9.781 1 95.62 189 LEU B C 1
ATOM 7262 O O . LEU B 1 189 ? 25.203 21.453 9.508 1 95.62 189 LEU B O 1
ATOM 7266 N N . SER B 1 190 ? 23.422 21.328 10.773 1 93.69 190 SER B N 1
ATOM 7267 C CA . SER B 1 190 ? 23.891 22.422 11.609 1 93.69 190 SER B CA 1
ATOM 7268 C C . SER B 1 190 ? 24.953 21.938 12.602 1 93.69 190 SER B C 1
ATOM 7270 O O . SER B 1 190 ? 26 22.578 12.758 1 93.69 190 SER B O 1
ATOM 7272 N N . HIS B 1 191 ? 24.719 20.812 13.219 1 94 191 HIS B N 1
ATOM 7273 C CA . HIS B 1 191 ? 25.609 20.375 14.281 1 94 191 HIS B CA 1
ATOM 7274 C C . HIS B 1 191 ? 26.781 19.594 13.719 1 94 191 HIS B C 1
ATOM 7276 O O . HIS B 1 191 ? 27.875 19.578 14.305 1 94 191 HIS B O 1
ATOM 7282 N N . ARG B 1 192 ? 26.578 18.938 12.68 1 93.44 192 ARG B N 1
ATOM 7283 C CA . ARG B 1 192 ? 27.656 18.109 12.125 1 93.44 192 ARG B CA 1
ATOM 7284 C C . ARG B 1 192 ? 28.344 18.828 10.961 1 93.44 192 ARG B C 1
ATOM 7286 O O . ARG B 1 192 ? 29.562 18.75 10.82 1 93.44 192 ARG B O 1
ATOM 7293 N N . LYS B 1 193 ? 27.609 19.531 10.141 1 92.44 193 LYS B N 1
ATOM 7294 C CA . LYS B 1 193 ? 28.188 20.141 8.945 1 92.44 193 LYS B CA 1
ATOM 7295 C C . LYS B 1 193 ? 28.359 21.641 9.133 1 92.44 193 LYS B C 1
ATOM 7297 O O . LYS B 1 193 ? 28.828 22.344 8.227 1 92.44 193 LYS B O 1
ATOM 7302 N N . LYS B 1 194 ? 27.891 22.203 10.211 1 91.5 194 LYS B N 1
ATOM 7303 C CA . LYS B 1 194 ? 28.125 23.578 10.648 1 91.5 194 LYS B CA 1
ATOM 7304 C C . LYS B 1 194 ? 27.438 24.562 9.719 1 91.5 194 LYS B C 1
ATOM 7306 O O . LYS B 1 194 ? 27.969 25.656 9.461 1 91.5 194 LYS B O 1
ATOM 7311 N N . MET B 1 195 ? 26.375 24.156 9.219 1 93.62 195 MET B N 1
ATOM 7312 C CA . MET B 1 195 ? 25.562 25.062 8.406 1 93.62 195 MET B CA 1
ATOM 7313 C C . MET B 1 195 ? 24.625 25.891 9.281 1 93.62 195 MET B C 1
ATOM 7315 O O . MET B 1 195 ? 24.266 25.469 10.383 1 93.62 195 MET B O 1
ATOM 7319 N N . PRO B 1 196 ? 24.25 27.094 8.773 1 93.56 196 PRO B N 1
ATOM 7320 C CA . PRO B 1 196 ? 23.266 27.859 9.539 1 93.56 196 PRO B CA 1
ATOM 7321 C C . PRO B 1 196 ? 21.938 27.125 9.703 1 93.56 196 PRO B C 1
ATOM 7323 O O . PRO B 1 196 ? 21.5 26.438 8.797 1 93.56 196 PRO B O 1
ATOM 7326 N N . MET B 1 197 ? 21.312 27.312 10.828 1 91.88 197 MET B N 1
ATOM 7327 C CA . MET B 1 197 ? 20.062 26.641 11.125 1 91.88 197 MET B CA 1
ATOM 7328 C C . MET B 1 197 ? 18.875 27.375 10.492 1 91.88 197 MET B C 1
ATOM 7330 O O . MET B 1 197 ? 18.125 28.047 11.195 1 91.88 197 MET B O 1
ATOM 7334 N N . THR B 1 198 ? 18.703 27.25 9.289 1 93.44 198 THR B N 1
ATOM 7335 C CA . THR B 1 198 ? 17.609 27.812 8.5 1 93.44 198 THR B CA 1
ATOM 7336 C C . THR B 1 198 ? 17.125 26.797 7.473 1 93.44 198 THR B C 1
ATOM 7338 O O . THR B 1 198 ? 17.797 25.812 7.188 1 93.44 198 THR B O 1
ATOM 7341 N N . MET B 1 199 ? 15.953 26.953 6.945 1 95.12 199 MET B N 1
ATOM 7342 C CA . MET B 1 199 ? 15.312 25.938 6.121 1 95.12 199 MET B CA 1
ATOM 7343 C C . MET B 1 199 ? 16.031 25.781 4.785 1 95.12 199 MET B C 1
ATOM 7345 O O . MET B 1 199 ? 16.094 24.688 4.23 1 95.12 199 MET B O 1
ATOM 7349 N N . ARG B 1 200 ? 16.578 26.859 4.258 1 94.75 200 ARG B N 1
ATOM 7350 C CA . ARG B 1 200 ? 17.312 26.766 3.004 1 94.75 200 ARG B CA 1
ATOM 7351 C C . ARG B 1 200 ? 18.484 25.797 3.127 1 94.75 200 ARG B C 1
ATOM 7353 O O . ARG B 1 200 ? 18.844 25.125 2.156 1 94.75 200 ARG B O 1
ATOM 7360 N N . SER B 1 201 ? 19.078 25.672 4.316 1 95.19 201 SER B N 1
ATOM 7361 C CA . SER B 1 201 ? 20.203 24.766 4.547 1 95.19 201 SER B CA 1
ATOM 7362 C C . SER B 1 201 ? 19.812 23.312 4.277 1 95.19 201 SER B C 1
ATOM 7364 O O . SER B 1 201 ? 20.641 22.516 3.84 1 95.19 201 SER B O 1
ATOM 7366 N N . CYS B 1 202 ? 18.562 23.016 4.516 1 95.62 202 CYS B N 1
ATOM 7367 C CA . CYS B 1 202 ? 18.078 21.641 4.344 1 95.62 202 CYS B CA 1
ATOM 7368 C C . CYS B 1 202 ? 18.203 21.203 2.895 1 95.62 202 CYS B C 1
ATOM 7370 O O . CYS B 1 202 ? 18.219 20 2.609 1 95.62 202 CYS B O 1
ATOM 7372 N N . PHE B 1 203 ? 18.406 22.094 1.982 1 93.88 203 PHE B N 1
ATOM 7373 C CA . PHE B 1 203 ? 18.406 21.766 0.561 1 93.88 203 PHE B CA 1
ATOM 7374 C C . PHE B 1 203 ? 19.828 21.766 0.007 1 93.88 203 PHE B C 1
ATOM 7376 O O . PHE B 1 203 ? 20.031 21.516 -1.181 1 93.88 203 PHE B O 1
ATOM 7383 N N . HIS B 1 204 ? 20.797 22.031 0.842 1 92.19 204 HIS B N 1
ATOM 7384 C CA . HIS B 1 204 ? 22.188 22.062 0.402 1 92.19 204 HIS B CA 1
ATOM 7385 C C . HIS B 1 204 ? 22.594 20.75 -0.25 1 92.19 204 HIS B C 1
ATOM 7387 O O . HIS B 1 204 ? 23.312 20.75 -1.257 1 92.19 204 HIS B O 1
ATOM 7393 N N . PRO B 1 205 ? 22.172 19.609 0.307 1 89.38 205 PRO B N 1
ATOM 7394 C CA . PRO B 1 205 ? 22.562 18.344 -0.317 1 89.38 205 PRO B CA 1
ATOM 7395 C C . PRO B 1 205 ? 22 18.188 -1.726 1 89.38 205 PRO B C 1
ATOM 7397 O O . PRO B 1 205 ? 22.5 17.391 -2.514 1 89.38 205 PRO B O 1
ATOM 7400 N N . LEU B 1 206 ? 20.953 18.875 -2.025 1 84.56 206 LEU B N 1
ATOM 7401 C CA . LEU B 1 206 ? 20.312 18.734 -3.332 1 84.56 206 LEU B CA 1
ATOM 7402 C C . LEU B 1 206 ? 20.766 19.859 -4.266 1 84.56 206 LEU B C 1
ATOM 7404 O O . LEU B 1 206 ? 20.969 19.641 -5.461 1 84.56 206 LEU B O 1
ATOM 7408 N N . LEU B 1 207 ? 20.891 21.094 -3.662 1 85.81 207 LEU B N 1
ATOM 7409 C CA . LEU B 1 207 ? 21.047 22.266 -4.504 1 85.81 207 LEU B CA 1
ATOM 7410 C C . LEU B 1 207 ? 22.453 22.844 -4.375 1 85.81 207 LEU B C 1
ATOM 7412 O O . LEU B 1 207 ? 22.844 23.719 -5.156 1 85.81 207 LEU B O 1
ATOM 7416 N N . GLY B 1 208 ? 23.266 22.359 -3.492 1 87.12 208 GLY B N 1
ATOM 7417 C CA . GLY B 1 208 ? 24.594 22.906 -3.26 1 87.12 208 GLY B CA 1
ATOM 7418 C C . GLY B 1 208 ? 24.562 24.375 -2.891 1 87.12 208 GLY B C 1
ATOM 7419 O O . GLY B 1 208 ? 23.766 24.812 -2.055 1 87.12 208 GLY B O 1
ATOM 7420 N N . ASP B 1 209 ? 25.375 25.188 -3.514 1 88 209 ASP B N 1
ATOM 7421 C CA . ASP B 1 209 ? 25.547 26.578 -3.139 1 88 209 ASP B CA 1
ATOM 7422 C C . ASP B 1 209 ? 24.422 27.453 -3.701 1 88 209 ASP B C 1
ATOM 7424 O O . ASP B 1 209 ? 24.297 28.625 -3.344 1 88 209 ASP B O 1
ATOM 7428 N N . LYS B 1 210 ? 23.578 26.891 -4.41 1 87.38 210 LYS B N 1
ATOM 7429 C CA . LYS B 1 210 ? 22.438 27.641 -4.953 1 87.38 210 LYS B CA 1
ATOM 7430 C C . LYS B 1 210 ? 21.469 28.062 -3.85 1 87.38 210 LYS B C 1
ATOM 7432 O O . LYS B 1 210 ? 20.641 28.938 -4.047 1 87.38 210 LYS B O 1
ATOM 7437 N N . ILE B 1 211 ? 21.609 27.469 -2.725 1 92.12 211 ILE B N 1
ATOM 7438 C CA . ILE B 1 211 ? 20.719 27.797 -1.616 1 92.12 211 ILE B CA 1
ATOM 7439 C C . ILE B 1 211 ? 21.016 29.203 -1.102 1 92.12 211 ILE B C 1
ATOM 7441 O O . ILE B 1 211 ? 20.219 29.781 -0.361 1 92.12 211 ILE B O 1
ATOM 7445 N N . TYR B 1 212 ? 22.156 29.781 -1.495 1 91.25 212 TYR B N 1
ATOM 7446 C CA . TYR B 1 212 ? 22.547 31.094 -0.995 1 91.25 212 TYR B CA 1
ATOM 7447 C C . TYR B 1 212 ? 21.828 32.188 -1.751 1 91.25 212 TYR B C 1
ATOM 7449 O O . TYR B 1 212 ? 21.812 33.344 -1.314 1 91.25 212 TYR B O 1
ATOM 7457 N N . GLY B 1 213 ? 21.141 31.844 -2.768 1 89.06 213 GLY B N 1
ATOM 7458 C CA . GLY B 1 213 ? 20.484 32.812 -3.617 1 89.06 213 GLY B CA 1
ATOM 7459 C C . GLY B 1 213 ? 18.969 32.781 -3.52 1 89.06 213 GLY B C 1
ATOM 7460 O O . GLY B 1 213 ? 18.422 32.531 -2.443 1 89.06 213 GLY B O 1
ATOM 7461 N N . THR B 1 214 ? 18.312 33 -4.566 1 89.12 214 THR B N 1
ATOM 7462 C CA . THR B 1 214 ? 16.875 33.25 -4.641 1 89.12 214 THR B CA 1
ATOM 7463 C C . THR B 1 214 ? 16.109 31.969 -4.277 1 89.12 214 THR B C 1
ATOM 7465 O O . THR B 1 214 ? 15.023 32.062 -3.686 1 89.12 214 THR B O 1
ATOM 7468 N N . LEU B 1 215 ? 16.625 30.828 -4.652 1 88.5 215 LEU B N 1
ATOM 7469 C CA . LEU B 1 215 ? 15.914 29.609 -4.316 1 88.5 215 LEU B CA 1
ATOM 7470 C C . LEU B 1 215 ? 15.883 29.391 -2.805 1 88.5 215 LEU B C 1
ATOM 7472 O O . LEU B 1 215 ? 14.867 28.938 -2.262 1 88.5 215 LEU B O 1
ATOM 7476 N N . GLY B 1 216 ? 17.016 29.672 -2.246 1 92.62 216 GLY B N 1
ATOM 7477 C CA . GLY B 1 216 ? 17.031 29.625 -0.793 1 92.62 216 GLY B CA 1
ATOM 7478 C C . GLY B 1 216 ? 16.078 30.625 -0.156 1 92.62 216 GLY B C 1
ATOM 7479 O O . GLY B 1 216 ? 15.414 30.312 0.835 1 92.62 216 GLY B O 1
ATOM 7480 N N . ASP B 1 217 ? 15.984 31.797 -0.762 1 94.12 217 ASP B N 1
ATOM 7481 C CA . ASP B 1 217 ? 15.07 32.812 -0.263 1 94.12 217 ASP B CA 1
ATOM 7482 C C . ASP B 1 217 ? 13.617 32.344 -0.341 1 94.12 217 ASP B C 1
ATOM 7484 O O . ASP B 1 217 ? 12.836 32.562 0.583 1 94.12 217 ASP B O 1
ATOM 7488 N N . MET B 1 218 ? 13.344 31.734 -1.387 1 92.88 218 MET B N 1
ATOM 7489 C CA . MET B 1 218 ? 11.977 31.25 -1.584 1 92.88 218 MET B CA 1
ATOM 7490 C C . MET B 1 218 ? 11.602 30.219 -0.538 1 92.88 218 MET B C 1
ATOM 7492 O O . MET B 1 218 ? 10.484 30.219 -0.019 1 92.88 218 MET B O 1
ATOM 7496 N N . ILE B 1 219 ? 12.516 29.344 -0.299 1 94.19 219 ILE B N 1
ATOM 7497 C CA . ILE B 1 219 ? 12.281 28.312 0.697 1 94.19 219 ILE B CA 1
ATOM 7498 C C . ILE B 1 219 ? 12.055 28.938 2.066 1 94.19 219 ILE B C 1
ATOM 7500 O O . ILE B 1 219 ? 11.117 28.578 2.777 1 94.19 219 ILE B O 1
ATOM 7504 N N . ASP B 1 220 ? 12.844 29.891 2.387 1 95.62 220 ASP B N 1
ATOM 7505 C CA . ASP B 1 220 ? 12.719 30.547 3.684 1 95.62 220 ASP B CA 1
ATOM 7506 C C . ASP B 1 220 ? 11.445 31.375 3.76 1 95.62 220 ASP B C 1
ATOM 7508 O O . ASP B 1 220 ? 10.805 31.453 4.812 1 95.62 220 ASP B O 1
ATOM 7512 N N . ILE B 1 221 ? 11.086 32.031 2.684 1 95.38 221 ILE B N 1
ATOM 7513 C CA . ILE B 1 221 ? 9.859 32.812 2.643 1 95.38 221 ILE B CA 1
ATOM 7514 C C . ILE B 1 221 ? 8.656 31.906 2.9 1 95.38 221 ILE B C 1
ATOM 7516 O O . ILE B 1 221 ? 7.809 32.219 3.738 1 95.38 221 ILE B O 1
ATOM 7520 N N . LEU B 1 222 ? 8.633 30.797 2.209 1 94.5 222 LEU B N 1
ATOM 7521 C CA . LEU B 1 222 ? 7.531 29.859 2.383 1 94.5 222 LEU B CA 1
ATOM 7522 C C . LEU B 1 222 ? 7.488 29.328 3.814 1 94.5 222 LEU B C 1
ATOM 7524 O O . LEU B 1 222 ? 6.406 29.109 4.363 1 94.5 222 LEU B O 1
ATOM 7528 N N . SER B 1 223 ? 8.609 29.109 4.328 1 95.31 223 SER B N 1
ATOM 7529 C CA . SER B 1 223 ? 8.688 28.594 5.691 1 95.31 223 SER B CA 1
ATOM 7530 C C . SER B 1 223 ? 8.164 29.625 6.695 1 95.31 223 SER B C 1
ATOM 7532 O O . SER B 1 223 ? 7.453 29.266 7.637 1 95.31 223 SER B O 1
ATOM 7534 N N . VAL B 1 224 ? 8.531 30.859 6.492 1 94.38 224 VAL B N 1
ATOM 7535 C CA . VAL B 1 224 ? 8.086 31.938 7.375 1 94.38 224 VAL B CA 1
ATOM 7536 C C . VAL B 1 224 ? 6.57 32.094 7.293 1 94.38 224 VAL B C 1
ATOM 7538 O O . VAL B 1 224 ? 5.887 32.125 8.32 1 94.38 224 VAL B O 1
ATOM 7541 N N . VAL B 1 225 ? 6.105 32.125 6.145 1 93.88 225 VAL B N 1
ATOM 7542 C CA . VAL B 1 225 ? 4.676 32.312 5.922 1 93.88 225 VAL B CA 1
ATOM 7543 C C . VAL B 1 225 ? 3.898 31.125 6.504 1 93.88 225 VAL B C 1
ATOM 7545 O O . VAL B 1 225 ? 2.898 31.328 7.203 1 93.88 225 VAL B O 1
ATOM 7548 N N . CYS B 1 226 ? 4.348 30 6.195 1 92.12 226 CYS B N 1
ATOM 7549 C CA . CYS B 1 226 ? 3.693 28.797 6.691 1 92.12 226 CYS B CA 1
ATOM 7550 C C . CYS B 1 226 ? 3.686 28.766 8.219 1 92.12 226 CYS B C 1
ATOM 7552 O O . CYS B 1 226 ? 2.674 28.422 8.828 1 92.12 226 CYS B O 1
ATOM 7554 N N . THR B 1 227 ? 4.723 29.078 8.812 1 91.75 227 THR B N 1
ATOM 7555 C CA . THR B 1 227 ? 4.852 29.078 10.266 1 91.75 227 THR B CA 1
ATOM 7556 C C . THR B 1 227 ? 3.881 30.062 10.898 1 91.75 227 THR B C 1
ATOM 7558 O O . THR B 1 227 ? 3.188 29.734 11.867 1 91.75 227 THR B O 1
ATOM 7561 N N . ILE B 1 228 ? 3.846 31.219 10.367 1 92.69 228 ILE B N 1
ATOM 7562 C CA . ILE B 1 228 ? 2.986 32.25 10.93 1 92.69 228 ILE B CA 1
ATOM 7563 C C . ILE B 1 228 ? 1.524 31.812 10.828 1 92.69 228 ILE B C 1
ATOM 7565 O O . ILE B 1 228 ? 0.767 31.938 11.789 1 92.69 228 ILE B O 1
ATOM 7569 N N . LEU B 1 229 ? 1.194 31.328 9.711 1 90.44 229 LEU B N 1
ATOM 7570 C CA . LEU B 1 229 ? -0.188 30.906 9.523 1 90.44 229 LEU B CA 1
ATOM 7571 C C . LEU B 1 229 ? -0.517 29.719 10.414 1 90.44 229 LEU B C 1
ATOM 7573 O O . LEU B 1 229 ? -1.642 29.594 10.906 1 90.44 229 LEU B O 1
ATOM 7577 N N . GLY B 1 230 ? 0.391 28.828 10.602 1 88.19 230 GLY B N 1
ATOM 7578 C CA . GLY B 1 230 ? 0.199 27.703 11.508 1 88.19 230 GLY B CA 1
ATOM 7579 C C . GLY B 1 230 ? 0.06 28.109 12.961 1 88.19 230 GLY B C 1
ATOM 7580 O O . GLY B 1 230 ? -0.852 27.656 13.656 1 88.19 230 GLY B O 1
ATOM 7581 N N . VAL B 1 231 ? 0.896 28.953 13.414 1 86.88 231 VAL B N 1
ATOM 7582 C CA . VAL B 1 231 ? 0.891 29.422 14.797 1 86.88 231 VAL B CA 1
ATOM 7583 C C . VAL B 1 231 ? -0.387 30.203 15.062 1 86.88 231 VAL B C 1
ATOM 7585 O O . VAL B 1 231 ? -0.977 30.094 16.141 1 86.88 231 VAL B O 1
ATOM 7588 N N . CYS B 1 232 ? -0.784 30.906 14.102 1 88.75 232 CYS B N 1
ATOM 7589 C CA . CYS B 1 232 ? -1.97 31.734 14.281 1 88.75 232 CYS B CA 1
ATOM 7590 C C . CYS B 1 232 ? -3.225 30.891 14.391 1 88.75 232 CYS B C 1
ATOM 7592 O O . CYS B 1 232 ? -4.195 31.266 15.039 1 88.75 232 CYS B O 1
ATOM 7594 N N . THR B 1 233 ? -3.234 29.75 13.688 1 86.06 233 THR B N 1
ATOM 7595 C CA . THR B 1 233 ? -4.332 28.797 13.875 1 86.06 233 THR B CA 1
ATOM 7596 C C . THR B 1 233 ? -4.438 28.375 15.336 1 86.06 233 THR B C 1
ATOM 7598 O O . THR B 1 233 ? -5.527 28.391 15.914 1 86.06 233 THR B O 1
ATOM 7601 N N . SER B 1 234 ? -3.354 28.062 15.961 1 87.88 234 SER B N 1
ATOM 7602 C CA . SER B 1 234 ? -3.322 27.672 17.359 1 87.88 234 SER B CA 1
ATOM 7603 C C . SER B 1 234 ? -3.75 28.812 18.281 1 87.88 234 SER B C 1
ATOM 7605 O O . SER B 1 234 ? -4.477 28.594 19.25 1 87.88 234 SER B O 1
ATOM 7607 N N . LEU B 1 235 ? -3.332 29.984 17.922 1 86.44 235 LEU B N 1
ATOM 7608 C CA . LEU B 1 235 ? -3.672 31.156 18.719 1 86.44 235 LEU B CA 1
ATOM 7609 C C . LEU B 1 235 ? -5.168 31.438 18.656 1 86.44 235 LEU B C 1
ATOM 7611 O O . LEU B 1 235 ? -5.789 31.766 19.672 1 86.44 235 LEU B O 1
ATOM 7615 N N . GLY B 1 236 ? -5.645 31.312 17.5 1 87.25 236 GLY B N 1
ATOM 7616 C CA . GLY B 1 236 ? -7.074 31.516 17.344 1 87.25 236 GLY B CA 1
ATOM 7617 C C . GLY B 1 236 ? -7.91 30.531 18.156 1 87.25 236 GLY B C 1
ATOM 7618 O O . GLY B 1 236 ? -8.875 30.922 18.812 1 87.25 236 GLY B O 1
ATOM 7619 N N . LEU B 1 237 ? -7.594 29.266 18.125 1 86.69 237 LEU B N 1
ATOM 7620 C CA . LEU B 1 237 ? -8.289 28.234 18.891 1 86.69 237 LEU B CA 1
ATOM 7621 C C . LEU B 1 237 ? -8.18 28.516 20.391 1 86.69 237 LEU B C 1
ATOM 7623 O O . LEU B 1 237 ? -9.164 28.375 21.125 1 86.69 237 LEU B O 1
ATOM 7627 N N . GLY B 1 238 ? -7.02 28.922 20.766 1 90.31 238 GLY B N 1
ATOM 7628 C CA . GLY B 1 238 ? -6.797 29.234 22.156 1 90.31 238 GLY B CA 1
ATOM 7629 C C . GLY B 1 238 ? -7.609 30.422 22.656 1 90.31 238 GLY B C 1
ATOM 7630 O O . GLY B 1 238 ? -8.18 30.375 23.75 1 90.31 238 GLY B O 1
ATOM 7631 N N . VAL B 1 239 ? -7.711 31.375 21.844 1 92.75 239 VAL B N 1
ATOM 7632 C CA . VAL B 1 239 ? -8.367 32.625 22.25 1 92.75 239 VAL B CA 1
ATOM 7633 C C . VAL B 1 239 ? -9.867 32.375 22.406 1 92.75 239 VAL B C 1
ATOM 7635 O O . VAL B 1 239 ? -10.492 32.875 23.344 1 92.75 239 VAL B O 1
ATOM 7638 N N . ILE B 1 240 ? -10.438 31.641 21.469 1 92 240 ILE B N 1
ATOM 7639 C CA . ILE B 1 240 ? -11.867 31.375 21.562 1 92 240 ILE B CA 1
ATOM 7640 C C . ILE B 1 240 ? -12.156 30.547 22.812 1 92 240 ILE B C 1
ATOM 7642 O O . ILE B 1 240 ? -13.172 30.766 23.484 1 92 240 ILE B O 1
ATOM 7646 N N . GLN B 1 241 ? -11.312 29.656 23.125 1 93 241 GLN B N 1
ATOM 7647 C CA . GLN B 1 241 ? -11.492 28.844 24.312 1 93 241 GLN B CA 1
ATOM 7648 C C . GLN B 1 241 ? -11.258 29.656 25.578 1 93 241 GLN B C 1
ATOM 7650 O O . GLN B 1 241 ? -11.953 29.469 26.578 1 93 241 GLN B O 1
ATOM 7655 N N . ILE B 1 242 ? -10.273 30.516 25.578 1 95.19 242 ILE B N 1
ATOM 7656 C CA . ILE B 1 242 ? -10.016 31.391 26.703 1 95.19 242 ILE B CA 1
ATOM 7657 C C . ILE B 1 242 ? -11.227 32.281 26.953 1 95.19 242 ILE B C 1
ATOM 7659 O O . ILE B 1 242 ? -11.633 32.5 28.109 1 95.19 242 ILE B O 1
ATOM 7663 N N . ASN B 1 243 ? -11.75 32.844 25.891 1 95.25 243 ASN B N 1
ATOM 7664 C CA . ASN B 1 243 ? -12.945 33.656 26.047 1 95.25 243 ASN B CA 1
ATOM 7665 C C . ASN B 1 243 ? -14.086 32.875 26.703 1 95.25 243 ASN B C 1
ATOM 7667 O O . ASN B 1 243 ? -14.797 33.406 27.547 1 95.25 243 ASN B O 1
ATOM 7671 N N . ASN B 1 244 ? -14.32 31.656 26.266 1 93.88 244 ASN B N 1
ATOM 7672 C CA . ASN B 1 244 ? -15.344 30.812 26.859 1 93.88 244 ASN B CA 1
ATOM 7673 C C . ASN B 1 244 ? -15.078 30.578 28.359 1 93.88 244 ASN B C 1
ATOM 7675 O O . ASN B 1 244 ? -15.992 30.688 29.172 1 93.88 244 ASN B O 1
ATOM 7679 N N . GLY B 1 245 ? -13.836 30.25 28.688 1 94.44 245 GLY B N 1
ATOM 7680 C CA . GLY B 1 245 ? -13.461 30.047 30.078 1 94.44 245 GLY B CA 1
ATOM 7681 C C . GLY B 1 245 ? -13.68 31.297 30.922 1 94.44 245 GLY B C 1
ATOM 7682 O O . GLY B 1 245 ? -14.148 31.203 32.062 1 94.44 245 GLY B O 1
ATOM 7683 N N . LEU B 1 246 ? -13.328 32.438 30.359 1 95.81 246 LEU B N 1
ATOM 7684 C CA . LEU B 1 246 ? -13.523 33.688 31.094 1 95.81 246 LEU B CA 1
ATOM 7685 C C . LEU B 1 246 ? -15 34 31.281 1 95.81 246 LEU B C 1
ATOM 7687 O O . LEU B 1 246 ? -15.406 34.5 32.344 1 95.81 246 LEU B O 1
ATOM 7691 N N . ASN B 1 247 ? -15.727 33.719 30.234 1 95 247 ASN B N 1
ATOM 7692 C CA . ASN B 1 247 ? -17.172 33.906 30.344 1 95 247 ASN B CA 1
ATOM 7693 C C . ASN B 1 247 ? -17.766 33.031 31.438 1 95 247 ASN B C 1
ATOM 7695 O O . ASN B 1 247 ? -18.703 33.438 32.125 1 95 247 ASN B O 1
ATOM 7699 N N . ARG B 1 248 ? -17.297 31.844 31.547 1 91.25 248 ARG B N 1
ATOM 7700 C CA . ARG B 1 248 ? -17.797 30.906 32.562 1 91.25 248 ARG B CA 1
ATOM 7701 C C . ARG B 1 248 ? -17.453 31.391 33.969 1 91.25 248 ARG B C 1
ATOM 7703 O O . ARG B 1 248 ? -18.219 31.188 34.906 1 91.25 248 ARG B O 1
ATOM 7710 N N . MET B 1 249 ? -16.328 32 34.094 1 91.44 249 MET B N 1
ATOM 7711 C CA . MET B 1 249 ? -15.891 32.5 35.375 1 91.44 249 MET B CA 1
ATOM 7712 C C . MET B 1 249 ? -16.594 33.812 35.719 1 91.44 249 MET B C 1
ATOM 7714 O O . MET B 1 249 ? -16.875 34.094 36.906 1 91.44 249 MET B O 1
ATOM 7718 N N . ASN B 1 250 ? -16.688 34.625 34.719 1 93.38 250 ASN B N 1
ATOM 7719 C CA . ASN B 1 250 ? -17.375 35.906 34.844 1 93.38 250 ASN B CA 1
ATOM 7720 C C . ASN B 1 250 ? -18.312 36.156 33.688 1 93.38 250 ASN B C 1
ATOM 7722 O O . ASN B 1 250 ? -17.891 36.562 32.594 1 93.38 250 ASN B O 1
ATOM 7726 N N . LYS B 1 251 ? -19.578 36.031 33.938 1 91.56 251 LYS B N 1
ATOM 7727 C CA . LYS B 1 251 ? -20.609 36.125 32.906 1 91.56 251 LYS B CA 1
ATOM 7728 C C . LYS B 1 251 ? -20.641 37.469 32.25 1 91.56 251 LYS B C 1
ATOM 7730 O O . LYS B 1 251 ? -21.188 37.625 31.141 1 91.56 251 LYS B O 1
ATOM 7735 N N . ASN B 1 252 ? -20.016 38.406 32.844 1 93.19 252 ASN B N 1
ATOM 7736 C CA . ASN B 1 252 ? -19.984 39.75 32.281 1 93.19 252 ASN B CA 1
ATOM 7737 C C . ASN B 1 252 ? -19.047 39.844 31.078 1 93.19 252 ASN B C 1
ATOM 7739 O O . ASN B 1 252 ? -19.109 40.781 30.297 1 93.19 252 ASN B O 1
ATOM 7743 N N . ILE B 1 253 ? -18.172 38.875 30.984 1 95.56 253 ILE B N 1
ATOM 7744 C CA . ILE B 1 253 ? -17.297 38.781 29.828 1 95.56 253 ILE B CA 1
ATOM 7745 C C . ILE B 1 253 ? -17.938 37.938 28.734 1 95.56 253 ILE B C 1
ATOM 7747 O O . ILE B 1 253 ? -17.75 36.719 28.719 1 95.56 253 ILE B O 1
ATOM 7751 N N . GLU B 1 254 ? -18.594 38.594 27.844 1 94.38 254 GLU B N 1
ATOM 7752 C CA . GLU B 1 254 ? -19.328 37.906 26.797 1 94.38 254 GLU B CA 1
ATOM 7753 C C . GLU B 1 254 ? -18.391 37.25 25.812 1 94.38 254 GLU B C 1
ATOM 7755 O O . GLU B 1 254 ? -17.266 37.719 25.594 1 94.38 254 GLU B O 1
ATOM 7760 N N . GLU B 1 255 ? -18.781 36.125 25.297 1 92.12 255 GLU B N 1
ATOM 7761 C CA . GLU B 1 255 ? -18.078 35.562 24.156 1 92.12 255 GLU B CA 1
ATOM 7762 C C . GLU B 1 255 ? -18.375 36.344 22.875 1 92.12 255 GLU B C 1
ATOM 7764 O O . GLU B 1 255 ? -19.5 36.281 22.359 1 92.12 255 GLU B O 1
ATOM 7769 N N . SER B 1 256 ? -17.453 37.125 22.422 1 92.56 256 SER B N 1
ATOM 7770 C CA . SER B 1 256 ? -17.641 37.969 21.25 1 92.56 256 SER B CA 1
ATOM 7771 C C . SER B 1 256 ? -16.312 38.188 20.516 1 92.56 256 SER B C 1
ATOM 7773 O O . SER B 1 256 ? -15.242 38 21.094 1 92.56 256 SER B O 1
ATOM 7775 N N . LYS B 1 257 ? -16.406 38.625 19.281 1 90.62 257 LYS B N 1
ATOM 7776 C CA . LYS B 1 257 ? -15.227 38.906 18.484 1 90.62 257 LYS B CA 1
ATOM 7777 C C . LYS B 1 257 ? -14.398 40.031 19.109 1 90.62 257 LYS B C 1
ATOM 7779 O O . LYS B 1 257 ? -13.164 40 19.078 1 90.62 257 LYS B O 1
ATOM 7784 N N . GLU B 1 258 ? -15.117 40.906 19.672 1 93.38 258 GLU B N 1
ATOM 7785 C CA . GLU B 1 258 ? -14.438 42.062 20.281 1 93.38 258 GLU B CA 1
ATOM 7786 C C . GLU B 1 258 ? -13.586 41.625 21.469 1 93.38 258 GLU B C 1
ATOM 7788 O O . GLU B 1 258 ? -12.414 41.969 21.562 1 93.38 258 GLU B O 1
ATOM 7793 N N . ASN B 1 259 ? -14.18 40.844 22.328 1 94.62 259 ASN B N 1
ATOM 7794 C CA . ASN B 1 259 ? -13.438 40.375 23.484 1 94.62 259 ASN B CA 1
ATOM 7795 C C . ASN B 1 259 ? -12.281 39.469 23.078 1 94.62 259 ASN B C 1
ATOM 7797 O O . ASN B 1 259 ? -11.227 39.469 23.703 1 94.62 259 ASN B O 1
ATOM 7801 N N . GLN B 1 260 ? -12.508 38.719 22.078 1 94.19 260 GLN B N 1
ATOM 7802 C CA . GLN B 1 260 ? -11.453 37.844 21.578 1 94.19 260 GLN B CA 1
ATOM 7803 C C . GLN B 1 260 ? -10.273 38.625 21.047 1 94.19 260 GLN B C 1
ATOM 7805 O O . GLN B 1 260 ? -9.117 38.25 21.266 1 94.19 260 GLN B O 1
ATOM 7810 N N . VAL B 1 261 ? -10.523 39.656 20.328 1 94 261 VAL B N 1
ATOM 7811 C CA . VAL B 1 261 ? -9.469 40.531 19.828 1 94 261 VAL B CA 1
ATOM 7812 C C . VAL B 1 261 ? -8.703 41.156 21 1 94 261 VAL B C 1
ATOM 7814 O O . VAL B 1 261 ? -7.473 41.25 20.953 1 94 261 VAL B O 1
ATOM 7817 N N . ILE B 1 262 ? -9.422 41.531 22 1 96.25 262 ILE B N 1
ATOM 7818 C CA . ILE B 1 262 ? -8.789 42.094 23.188 1 96.25 262 ILE B CA 1
ATOM 7819 C C . ILE B 1 262 ? -7.875 41.062 23.828 1 96.25 262 ILE B C 1
ATOM 7821 O O . ILE B 1 262 ? -6.75 41.375 24.219 1 96.25 262 ILE B O 1
ATOM 7825 N N . ILE B 1 263 ? -8.359 39.875 23.938 1 95.69 263 ILE B N 1
ATOM 7826 C CA . ILE B 1 263 ? -7.582 38.781 24.516 1 95.69 263 ILE B CA 1
ATOM 7827 C C . ILE B 1 263 ? -6.324 38.531 23.688 1 95.69 263 ILE B C 1
ATOM 7829 O O . ILE B 1 263 ? -5.234 38.375 24.234 1 95.69 263 ILE B O 1
ATOM 7833 N N . ILE B 1 264 ? -6.41 38.562 22.375 1 94.62 264 ILE B N 1
ATOM 7834 C CA . ILE B 1 264 ? -5.273 38.344 21.484 1 94.62 264 ILE B CA 1
ATOM 7835 C C . ILE B 1 264 ? -4.188 39.375 21.781 1 94.62 264 ILE B C 1
ATOM 7837 O O . ILE B 1 264 ? -3.018 39.031 21.953 1 94.62 264 ILE B O 1
ATOM 7841 N N . TRP B 1 265 ? -4.598 40.531 21.844 1 95.88 265 TRP B N 1
ATOM 7842 C CA . TRP B 1 265 ? -3.604 41.594 21.969 1 95.88 265 TRP B CA 1
ATOM 7843 C C . TRP B 1 265 ? -3.039 41.656 23.391 1 95.88 265 TRP B C 1
ATOM 7845 O O . TRP B 1 265 ? -1.881 42.031 23.578 1 95.88 265 TRP B O 1
ATOM 7855 N N . CYS B 1 266 ? -3.799 41.281 24.375 1 95.25 266 CYS B N 1
ATOM 7856 C CA . CYS B 1 266 ? -3.256 41.125 25.719 1 95.25 266 CYS B CA 1
ATOM 7857 C C . CYS B 1 266 ? -2.182 40.062 25.766 1 95.25 266 CYS B C 1
ATOM 7859 O O . CYS B 1 266 ? -1.102 40.281 26.328 1 95.25 266 CYS B O 1
ATOM 7861 N N . ILE B 1 267 ? -2.498 39 25.25 1 91.88 267 ILE B N 1
ATOM 7862 C CA . ILE B 1 267 ? -1.558 37.875 25.25 1 91.88 267 ILE B CA 1
ATOM 7863 C C . ILE B 1 267 ? -0.339 38.219 24.406 1 91.88 267 ILE B C 1
ATOM 7865 O O . ILE B 1 267 ? 0.792 37.906 24.75 1 91.88 267 ILE B O 1
ATOM 7869 N N . THR B 1 268 ? -0.594 38.875 23.25 1 92.88 268 THR B N 1
ATOM 7870 C CA . THR B 1 268 ? 0.505 39.312 22.391 1 92.88 268 THR B CA 1
ATOM 7871 C C . THR B 1 268 ? 1.432 40.25 23.156 1 92.88 268 THR B C 1
ATOM 7873 O O . THR B 1 268 ? 2.654 40.188 23.016 1 92.88 268 THR B O 1
ATOM 7876 N N . ALA B 1 269 ? 0.861 41.062 23.953 1 93.5 269 ALA B N 1
ATOM 7877 C CA . ALA B 1 269 ? 1.653 42 24.766 1 93.5 269 ALA B CA 1
ATOM 7878 C C . ALA B 1 269 ? 2.521 41.219 25.766 1 93.5 269 ALA B C 1
ATOM 7880 O O . ALA B 1 269 ? 3.695 41.562 25.953 1 93.5 269 ALA B O 1
ATOM 7881 N N . VAL B 1 270 ? 1.964 40.25 26.344 1 89.38 270 VAL B N 1
ATOM 7882 C CA . VAL B 1 270 ? 2.713 39.438 27.297 1 89.38 270 VAL B CA 1
ATOM 7883 C C . VAL B 1 270 ? 3.818 38.688 26.562 1 89.38 270 VAL B C 1
ATOM 7885 O O . VAL B 1 270 ? 4.938 38.562 27.078 1 89.38 270 VAL B O 1
ATOM 7888 N N . ALA B 1 271 ? 3.473 38.156 25.469 1 86.56 271 ALA B N 1
ATOM 7889 C CA . ALA B 1 271 ? 4.465 37.438 24.656 1 86.56 271 ALA B CA 1
ATOM 7890 C C . ALA B 1 271 ? 5.598 38.344 24.234 1 86.56 271 ALA B C 1
ATOM 7892 O O . ALA B 1 271 ? 6.766 37.969 24.219 1 86.56 271 ALA B O 1
ATOM 7893 N N . THR B 1 272 ? 5.195 39.531 23.844 1 87.44 272 THR B N 1
ATOM 7894 C CA . THR B 1 272 ? 6.191 40.531 23.438 1 87.44 272 THR B CA 1
ATOM 7895 C C . THR B 1 272 ? 7.105 40.875 24.609 1 87.44 272 THR B C 1
ATOM 7897 O O . THR B 1 272 ? 8.312 41.062 24.422 1 87.44 272 THR B O 1
ATOM 7900 N N . LEU B 1 273 ? 6.578 40.938 25.719 1 85.62 273 LEU B N 1
ATOM 7901 C CA . LEU B 1 273 ? 7.379 41.188 26.906 1 85.62 273 LEU B CA 1
ATOM 7902 C C . LEU B 1 273 ? 8.312 40.031 27.188 1 85.62 273 LEU B C 1
ATOM 7904 O O . LEU B 1 273 ? 9.453 40.219 27.625 1 85.62 273 LEU B O 1
ATOM 7908 N N . SER B 1 274 ? 7.812 38.906 27 1 80.44 274 SER B N 1
ATOM 7909 C CA . SER B 1 274 ? 8.648 37.719 27.141 1 80.44 274 SER B CA 1
ATOM 7910 C C . SER B 1 274 ? 9.812 37.75 26.156 1 80.44 274 SER B C 1
ATOM 7912 O O . SER B 1 274 ? 10.922 37.312 26.5 1 80.44 274 SER B O 1
ATOM 7914 N N . VAL B 1 275 ? 9.609 38.188 24.969 1 77.75 275 VAL B N 1
ATOM 7915 C CA . VAL B 1 275 ? 10.625 38.281 23.922 1 77.75 275 VAL B CA 1
ATOM 7916 C C . VAL B 1 275 ? 11.703 39.281 24.359 1 77.75 275 VAL B C 1
ATOM 7918 O O . VAL B 1 275 ? 12.898 39.031 24.188 1 77.75 275 VAL B O 1
ATOM 7921 N N . ILE B 1 276 ? 11.305 40.406 24.859 1 77.56 276 ILE B N 1
ATOM 7922 C CA . ILE B 1 276 ? 12.203 41.469 25.25 1 77.56 276 ILE B CA 1
ATOM 7923 C C . ILE B 1 276 ? 13.039 41.031 26.453 1 77.56 276 ILE B C 1
ATOM 7925 O O . ILE B 1 276 ? 14.227 41.375 26.547 1 77.56 276 ILE B O 1
ATOM 7929 N N . SER B 1 277 ? 12.469 40.469 27.297 1 70.69 277 SER B N 1
ATOM 7930 C CA . SER B 1 277 ? 13.18 40.094 28.516 1 70.69 277 SER B CA 1
ATOM 7931 C C . SER B 1 277 ? 14.297 39.094 28.219 1 70.69 277 SER B C 1
ATOM 7933 O O . SER B 1 277 ? 15.227 38.938 29.016 1 70.69 277 SER B O 1
ATOM 7935 N N . GLY B 1 278 ? 14.539 38.75 26.859 1 57.19 278 GLY B N 1
ATOM 7936 C CA . GLY B 1 278 ? 15.664 37.969 26.375 1 57.19 278 GLY B CA 1
ATOM 7937 C C . GLY B 1 278 ? 15.969 36.75 27.25 1 57.19 278 GLY B C 1
ATOM 7938 O O . GLY B 1 278 ? 17.078 36.219 27.219 1 57.19 278 GLY B O 1
ATOM 7939 N N . VAL B 1 279 ? 15.375 36.531 28.25 1 48.16 279 VAL B N 1
ATOM 7940 C CA . VAL B 1 279 ? 15.844 35.5 29.172 1 48.16 279 VAL B CA 1
ATOM 7941 C C . VAL B 1 279 ? 15.953 34.156 28.469 1 48.16 279 VAL B C 1
ATOM 7943 O O . VAL B 1 279 ? 14.945 33.625 28 1 48.16 279 VAL B O 1
ATOM 7946 N N . LYS B 1 280 ? 17 33.938 27.672 1 51.25 280 LYS B N 1
ATOM 7947 C CA . LYS B 1 280 ? 17.297 32.594 27.234 1 51.25 280 LYS B CA 1
ATOM 7948 C C . LYS B 1 280 ? 16.625 31.547 28.125 1 51.25 280 LYS B C 1
ATOM 7950 O O . LYS B 1 280 ? 16.109 30.547 27.625 1 51.25 280 LYS B O 1
ATOM 7955 N N . LEU B 1 281 ? 16.734 31.875 29.359 1 50.41 281 LEU B N 1
ATOM 7956 C CA . LEU B 1 281 ? 16.188 31.062 30.438 1 50.41 281 LEU B CA 1
ATOM 7957 C C . LEU B 1 281 ? 14.664 31.094 30.422 1 50.41 281 LEU B C 1
ATOM 7959 O O . LEU B 1 281 ? 14.023 30.188 30.953 1 50.41 281 LEU B O 1
ATOM 7963 N N . GLY B 1 282 ? 14.188 31.938 29.453 1 58.75 282 GLY B N 1
ATOM 7964 C CA . GLY B 1 282 ? 12.758 32.156 29.547 1 58.75 282 GLY B CA 1
ATOM 7965 C C . GLY B 1 282 ? 11.945 31.109 28.812 1 58.75 282 GLY B C 1
ATOM 7966 O O . GLY B 1 282 ? 10.992 30.547 29.375 1 58.75 282 GLY B O 1
ATOM 7967 N N . ILE B 1 283 ? 12.5 30.75 27.578 1 67.75 283 ILE B N 1
ATOM 7968 C CA . ILE B 1 283 ? 11.727 29.797 26.797 1 67.75 283 ILE B CA 1
ATOM 7969 C C . ILE B 1 283 ? 11.758 28.438 27.484 1 67.75 283 ILE B C 1
ATOM 7971 O O . ILE B 1 283 ? 10.742 27.734 27.547 1 67.75 283 ILE B O 1
ATOM 7975 N N . ARG B 1 284 ? 12.883 28.109 27.984 1 73.44 284 ARG B N 1
ATOM 7976 C CA . ARG B 1 284 ? 13.031 26.812 28.656 1 73.44 284 ARG B CA 1
ATOM 7977 C C . ARG B 1 284 ? 12.172 26.75 29.906 1 73.44 284 ARG B C 1
ATOM 7979 O O . ARG B 1 284 ? 11.438 25.781 30.109 1 73.44 284 ARG B O 1
ATOM 7986 N N . ARG B 1 285 ? 12.281 27.766 30.656 1 76.75 285 ARG B N 1
ATOM 7987 C CA . ARG B 1 285 ? 11.547 27.766 31.922 1 76.75 285 ARG B CA 1
ATOM 7988 C C . ARG B 1 285 ? 10.047 27.828 31.688 1 76.75 285 ARG B C 1
ATOM 7990 O O . ARG B 1 285 ? 9.273 27.172 32.406 1 76.75 285 ARG B O 1
ATOM 7997 N N . LEU B 1 286 ? 9.664 28.672 30.734 1 76.25 286 LEU B N 1
ATOM 7998 C CA . LEU B 1 286 ? 8.25 28.734 30.391 1 76.25 286 LEU B CA 1
ATOM 7999 C C . LEU B 1 286 ? 7.742 27.391 29.875 1 76.25 286 LEU B C 1
ATOM 8001 O O . LEU B 1 286 ? 6.621 26.984 30.188 1 76.25 286 LEU B O 1
ATOM 8005 N N . SER B 1 287 ? 8.57 26.797 29.078 1 77.19 287 SER B N 1
ATOM 8006 C CA . SER B 1 287 ? 8.195 25.484 28.547 1 77.19 287 SER B CA 1
ATOM 8007 C C . SER B 1 287 ? 8.07 24.453 29.672 1 77.19 287 SER B C 1
ATOM 8009 O O . SER B 1 287 ? 7.145 23.641 29.672 1 77.19 287 SER B O 1
ATOM 8011 N N . GLU B 1 288 ? 8.984 24.484 30.547 1 80.31 288 GLU B N 1
ATOM 8012 C CA . GLU B 1 288 ? 8.945 23.578 31.688 1 80.31 288 GLU B CA 1
ATOM 8013 C C . GLU B 1 288 ? 7.719 23.844 32.562 1 80.31 288 GLU B C 1
ATOM 8015 O O . GLU B 1 288 ? 7.102 22.906 33.062 1 80.31 288 GLU B O 1
ATOM 8020 N N . LEU B 1 289 ? 7.473 25.078 32.719 1 83.69 289 LEU B N 1
ATOM 8021 C CA . LEU B 1 289 ? 6.309 25.453 33.5 1 83.69 289 LEU B CA 1
ATOM 8022 C C . LEU B 1 289 ? 5.02 24.984 32.844 1 83.69 289 LEU B C 1
ATOM 8024 O O . LEU B 1 289 ? 4.133 24.438 33.5 1 83.69 289 LEU B O 1
ATOM 8028 N N . CYS B 1 290 ? 4.941 25.266 31.547 1 84.5 290 CYS B N 1
ATOM 8029 C CA . CYS B 1 290 ? 3.771 24.828 30.797 1 84.5 290 CYS B CA 1
ATOM 8030 C C . CYS B 1 290 ? 3.578 23.328 30.922 1 84.5 290 CYS B C 1
ATOM 8032 O O . CYS B 1 290 ? 2.479 22.859 31.219 1 84.5 290 CYS B O 1
ATOM 8034 N N . PHE B 1 291 ? 4.621 22.609 30.719 1 84.81 291 PHE B N 1
ATOM 8035 C CA . PHE B 1 291 ? 4.551 21.156 30.797 1 84.81 291 PHE B CA 1
ATOM 8036 C C . PHE B 1 291 ? 4.145 20.703 32.188 1 84.81 291 PHE B C 1
ATOM 8038 O O . PHE B 1 291 ? 3.322 19.797 32.344 1 84.81 291 PHE B O 1
ATOM 8045 N N . SER B 1 292 ? 4.707 21.312 33.188 1 87.75 292 SER B N 1
ATOM 8046 C CA . SER B 1 292 ? 4.438 20.922 34.562 1 87.75 292 SER B CA 1
ATOM 8047 C C . SER B 1 292 ? 2.982 21.188 34.938 1 87.75 292 SER B C 1
ATOM 8049 O O . SER B 1 292 ? 2.355 20.391 35.625 1 87.75 292 SER B O 1
ATOM 8051 N N . ILE B 1 293 ? 2.482 22.297 34.5 1 90.62 293 ILE B N 1
ATOM 8052 C CA . ILE B 1 293 ? 1.091 22.625 34.781 1 90.62 293 ILE B CA 1
ATOM 8053 C C . ILE B 1 293 ? 0.171 21.641 34.062 1 90.62 293 ILE B C 1
ATOM 8055 O O . ILE B 1 293 ? -0.838 21.203 34.625 1 90.62 293 ILE B O 1
ATOM 8059 N N . GLY B 1 294 ? 0.496 21.359 32.844 1 90.88 294 GLY B N 1
ATOM 8060 C CA . GLY B 1 294 ? -0.258 20.359 32.125 1 90.88 294 GLY B CA 1
ATOM 8061 C C . GLY B 1 294 ? -0.257 19 32.781 1 90.88 294 GLY B C 1
ATOM 8062 O O . GLY B 1 294 ? -1.3 18.344 32.906 1 90.88 294 GLY B O 1
ATOM 8063 N N . MET B 1 295 ? 0.917 18.594 33.281 1 91.19 295 MET B N 1
ATOM 8064 C CA . MET B 1 295 ? 1.034 17.328 33.969 1 91.19 295 MET B CA 1
ATOM 8065 C C . MET B 1 295 ? 0.264 17.344 35.281 1 91.19 295 MET B C 1
ATOM 8067 O O . MET B 1 295 ? -0.307 16.328 35.688 1 91.19 295 MET B O 1
ATOM 8071 N N . PHE B 1 296 ? 0.282 18.484 35.906 1 94.62 296 PHE B N 1
ATOM 8072 C CA . PHE B 1 296 ? -0.468 18.625 37.156 1 94.62 296 PHE B CA 1
ATOM 8073 C C . PHE B 1 296 ? -1.956 18.406 36.906 1 94.62 296 PHE B C 1
ATOM 8075 O O . PHE B 1 296 ? -2.59 17.625 37.625 1 94.62 296 PHE B O 1
ATOM 8082 N N . ILE B 1 297 ? -2.5 19.062 35.938 1 95.38 297 ILE B N 1
ATOM 8083 C CA . ILE B 1 297 ? -3.91 18.891 35.594 1 95.38 297 ILE B CA 1
ATOM 8084 C C . ILE B 1 297 ? -4.184 17.438 35.219 1 95.38 297 ILE B C 1
ATOM 8086 O O . ILE B 1 297 ? -5.191 16.859 35.625 1 95.38 297 ILE B O 1
ATOM 8090 N N . TRP B 1 298 ? -3.26 16.859 34.438 1 95.69 298 TRP B N 1
ATOM 8091 C CA . TRP B 1 298 ? -3.379 15.461 34 1 95.69 298 TRP B CA 1
ATOM 8092 C C . TRP B 1 298 ? -3.482 14.531 35.188 1 95.69 298 TRP B C 1
ATOM 8094 O O . TRP B 1 298 ? -4.379 13.688 35.25 1 95.69 298 TRP B O 1
ATOM 8104 N N . PHE B 1 299 ? -2.621 14.711 36.219 1 95.75 299 PHE B N 1
ATOM 8105 C CA . PHE B 1 299 ? -2.586 13.828 37.375 1 95.75 299 PHE B CA 1
ATOM 8106 C C . PHE B 1 299 ? -3.828 14.016 38.25 1 95.75 299 PHE B C 1
ATOM 8108 O O . PHE B 1 299 ? -4.359 13.055 38.812 1 95.75 299 PHE B O 1
ATOM 8115 N N . VAL B 1 300 ? -4.25 15.242 38.375 1 96.19 300 VAL B N 1
ATOM 8116 C CA . VAL B 1 300 ? -5.438 15.5 39.188 1 96.19 300 VAL B CA 1
ATOM 8117 C C . VAL B 1 300 ? -6.637 14.766 38.594 1 96.19 300 VAL B C 1
ATOM 8119 O O . VAL B 1 300 ? -7.352 14.055 39.312 1 96.19 300 VAL B O 1
ATOM 8122 N N . VAL B 1 301 ? -6.836 14.914 37.344 1 96.38 301 VAL B N 1
ATOM 8123 C CA . VAL B 1 301 ? -7.984 14.281 36.688 1 96.38 301 VAL B CA 1
ATOM 8124 C C . VAL B 1 301 ? -7.797 12.766 36.688 1 96.38 301 VAL B C 1
ATOM 8126 O O . VAL B 1 301 ? -8.758 12.016 36.875 1 96.38 301 VAL B O 1
ATOM 8129 N N . PHE B 1 302 ? -6.555 12.266 36.469 1 96.31 302 PHE B N 1
ATOM 8130 C CA . PHE B 1 302 ? -6.25 10.844 36.469 1 96.31 302 PHE B CA 1
ATOM 8131 C C . PHE B 1 302 ? -6.629 10.211 37.812 1 96.31 302 PHE B C 1
ATOM 8133 O O . PHE B 1 302 ? -7.246 9.141 37.844 1 96.31 302 PHE B O 1
ATOM 8140 N N . PHE B 1 303 ? -6.336 10.938 38.938 1 95.19 303 PHE B N 1
ATOM 8141 C CA . PHE B 1 303 ? -6.586 10.383 40.25 1 95.19 303 PHE B CA 1
ATOM 8142 C C . PHE B 1 303 ? -8.023 10.633 40.688 1 95.19 303 PHE B C 1
ATOM 8144 O O . PHE B 1 303 ? -8.609 9.828 41.406 1 95.19 303 PHE B O 1
ATOM 8151 N N . TYR B 1 304 ? -8.578 11.789 40.344 1 94.88 304 TYR B N 1
ATOM 8152 C CA . TYR B 1 304 ? -9.906 12.18 40.781 1 94.88 304 TYR B CA 1
ATOM 8153 C C . TYR B 1 304 ? -10.992 11.453 40 1 94.88 304 TYR B C 1
ATOM 8155 O O . TYR B 1 304 ? -12.055 11.148 40.562 1 94.88 304 TYR B O 1
ATOM 8163 N N . ASP B 1 305 ? -10.789 11.234 38.688 1 95.56 305 ASP B N 1
ATOM 8164 C CA . ASP B 1 305 ? -11.742 10.445 37.906 1 95.56 305 ASP B CA 1
ATOM 8165 C C . ASP B 1 305 ? -11.578 8.953 38.188 1 95.56 305 ASP B C 1
ATOM 8167 O O . ASP B 1 305 ? -11.016 8.562 39.219 1 95.56 305 ASP B O 1
ATOM 8171 N N . ASP B 1 306 ? -12.164 8.008 37.375 1 95.44 306 ASP B N 1
ATOM 8172 C CA . ASP B 1 306 ? -12.031 6.562 37.531 1 95.44 306 ASP B CA 1
ATOM 8173 C C . ASP B 1 306 ? -10.68 6.078 37 1 95.44 306 ASP B C 1
ATOM 8175 O O . ASP B 1 306 ? -10.57 5.707 35.812 1 95.44 306 ASP B O 1
ATOM 8179 N N . THR B 1 307 ? -9.688 6.039 37.875 1 94.81 307 THR B N 1
ATOM 8180 C CA . THR B 1 307 ? -8.305 5.715 37.531 1 94.81 307 THR B CA 1
ATOM 8181 C C . THR B 1 307 ? -8.219 4.371 36.812 1 94.81 307 THR B C 1
ATOM 8183 O O . THR B 1 307 ? -7.473 4.23 35.844 1 94.81 307 THR B O 1
ATOM 8186 N N . TRP B 1 308 ? -8.922 3.379 37.281 1 93.19 308 TRP B N 1
ATOM 8187 C CA . TRP B 1 308 ? -8.852 2.031 36.719 1 93.19 308 TRP B CA 1
ATOM 8188 C C . TRP B 1 308 ? -9.461 1.986 35.344 1 93.19 308 TRP B C 1
ATOM 8190 O O . TRP B 1 308 ? -8.953 1.297 34.438 1 93.19 308 TRP B O 1
ATOM 8200 N N . TYR B 1 309 ? -10.555 2.777 35.219 1 95.69 309 TYR B N 1
ATOM 8201 C CA . TYR B 1 309 ? -11.172 2.947 33.906 1 95.69 309 TYR B CA 1
ATOM 8202 C C . TYR B 1 309 ? -10.195 3.559 32.906 1 95.69 309 TYR B C 1
ATOM 8204 O O . TYR B 1 309 ? -10.047 3.062 31.797 1 95.69 309 TYR B O 1
ATOM 8212 N N . ILE B 1 310 ? -9.477 4.512 33.312 1 95.94 310 ILE B N 1
ATOM 8213 C CA . ILE B 1 310 ? -8.555 5.25 32.469 1 95.94 310 ILE B CA 1
ATOM 8214 C C . ILE B 1 310 ? -7.371 4.363 32.094 1 95.94 310 ILE B C 1
ATOM 8216 O O . ILE B 1 310 ? -6.918 4.363 30.938 1 95.94 310 ILE B O 1
ATOM 8220 N N . LEU B 1 311 ? -6.855 3.586 33.031 1 94.19 311 LEU B N 1
ATOM 8221 C CA . LEU B 1 311 ? -5.738 2.686 32.75 1 94.19 311 LEU B CA 1
ATOM 8222 C C . LEU B 1 311 ? -6.129 1.609 31.75 1 94.19 311 LEU B C 1
ATOM 8224 O O . LEU B 1 311 ? -5.316 1.204 30.922 1 94.19 311 LEU B O 1
ATOM 8228 N N . ASN B 1 312 ? -7.391 1.123 31.875 1 95.12 312 ASN B N 1
ATOM 8229 C CA . ASN B 1 312 ? -7.891 0.178 30.875 1 95.12 312 ASN B CA 1
ATOM 8230 C C . ASN B 1 312 ? -7.934 0.798 29.484 1 95.12 312 ASN B C 1
ATOM 8232 O O . ASN B 1 312 ? -7.578 0.147 28.5 1 95.12 312 ASN B O 1
ATOM 8236 N N . ILE B 1 313 ? -8.398 2.043 29.422 1 95.44 313 ILE B N 1
ATOM 8237 C CA . ILE B 1 313 ? -8.461 2.738 28.141 1 95.44 313 ILE B CA 1
ATOM 8238 C C . ILE B 1 313 ? -7.059 2.877 27.547 1 95.44 313 ILE B C 1
ATOM 8240 O O . ILE B 1 313 ? -6.848 2.66 26.359 1 95.44 313 ILE B O 1
ATOM 8244 N N . PHE B 1 314 ? -6.148 3.252 28.453 1 95.44 314 PHE B N 1
ATOM 8245 C CA . PHE B 1 314 ? -4.773 3.443 28.016 1 95.44 314 PHE B CA 1
ATOM 8246 C C . PHE B 1 314 ? -4.215 2.164 27.406 1 95.44 314 PHE B C 1
ATOM 8248 O O . PHE B 1 314 ? -3.707 2.178 26.281 1 95.44 314 PHE B O 1
ATOM 8255 N N . CYS B 1 315 ? -4.34 1.01 28.109 1 92.62 315 CYS B N 1
ATOM 8256 C CA . CYS B 1 315 ? -3.826 -0.275 27.656 1 92.62 315 CYS B CA 1
ATOM 8257 C C . CYS B 1 315 ? -4.496 -0.695 26.359 1 92.62 315 CYS B C 1
ATOM 8259 O O . CYS B 1 315 ? -3.82 -1.088 25.406 1 92.62 315 CYS B O 1
ATOM 8261 N N . GLN B 1 316 ? -5.773 -0.592 26.328 1 94.31 316 GLN B N 1
ATOM 8262 C CA . GLN B 1 316 ? -6.547 -0.986 25.141 1 94.31 316 GLN B CA 1
ATOM 8263 C C . GLN B 1 316 ? -6.199 -0.115 23.938 1 94.31 316 GLN B C 1
ATOM 8265 O O . GLN B 1 316 ? -6.082 -0.615 22.828 1 94.31 316 GLN B O 1
ATOM 8270 N N . SER B 1 317 ? -6.035 1.179 24.172 1 95.44 317 SER B N 1
ATOM 8271 C CA . SER B 1 317 ? -5.797 2.125 23.094 1 95.44 317 SER B CA 1
ATOM 8272 C C . SER B 1 317 ? -4.418 1.916 22.469 1 95.44 317 SER B C 1
ATOM 8274 O O . SER B 1 317 ? -4.227 2.156 21.281 1 95.44 317 SER B O 1
ATOM 8276 N N . VAL B 1 318 ? -3.457 1.456 23.25 1 94.56 318 VAL B N 1
ATOM 8277 C CA . VAL B 1 318 ? -2.152 1.12 22.688 1 94.56 318 VAL B CA 1
ATOM 8278 C C . VAL B 1 318 ? -2.311 0.038 21.625 1 94.56 318 VAL B C 1
ATOM 8280 O O . VAL B 1 318 ? -1.786 0.167 20.516 1 94.56 318 VAL B O 1
ATOM 8283 N N . GLY B 1 319 ? -3.025 -1.021 22 1 93.31 319 GLY B N 1
ATOM 8284 C CA . GLY B 1 319 ? -3.238 -2.105 21.047 1 93.31 319 GLY B CA 1
ATOM 8285 C C . GLY B 1 319 ? -4.008 -1.681 19.812 1 93.31 319 GLY B C 1
ATOM 8286 O O . GLY B 1 319 ? -3.658 -2.061 18.703 1 93.31 319 GLY B O 1
ATOM 8287 N N . TYR B 1 320 ? -5.066 -0.895 19.969 1 91.31 320 TYR B N 1
ATOM 8288 C CA . TYR B 1 320 ? -5.891 -0.444 18.844 1 91.31 320 TYR B CA 1
ATOM 8289 C C . TYR B 1 320 ? -5.094 0.465 17.922 1 91.31 320 TYR B C 1
ATOM 8291 O O . TYR B 1 320 ? -5.23 0.382 16.688 1 91.31 320 TYR B O 1
ATOM 8299 N N . TYR B 1 321 ? -4.34 1.322 18.547 1 94.5 321 TYR B N 1
ATOM 8300 C CA . TYR B 1 321 ? -3.51 2.215 17.75 1 94.5 321 TYR B CA 1
ATOM 8301 C C . TYR B 1 321 ? -2.549 1.425 16.875 1 94.5 321 TYR B C 1
ATOM 8303 O O . TYR B 1 321 ? -2.434 1.69 15.672 1 94.5 321 TYR B O 1
ATOM 8311 N N . LEU B 1 322 ? -1.879 0.444 17.391 1 92.75 322 LEU B N 1
ATOM 8312 C CA . LEU B 1 322 ? -0.921 -0.366 16.641 1 92.75 322 LEU B CA 1
ATOM 8313 C C . LEU B 1 322 ? -1.628 -1.211 15.586 1 92.75 322 LEU B C 1
ATOM 8315 O O . LEU B 1 322 ? -1.124 -1.369 14.469 1 92.75 322 LEU B O 1
ATOM 8319 N N . GLN B 1 323 ? -2.795 -1.671 15.953 1 90 323 GLN B N 1
ATOM 8320 C CA . GLN B 1 323 ? -3.527 -2.566 15.062 1 90 323 GLN B CA 1
ATOM 8321 C C . GLN B 1 323 ? -4.008 -1.834 13.812 1 90 323 GLN B C 1
ATOM 8323 O O . GLN B 1 323 ? -3.986 -2.391 12.719 1 90 323 GLN B O 1
ATOM 8328 N N . TRP B 1 324 ? -4.445 -0.643 13.922 1 91.19 324 TRP B N 1
ATOM 8329 C CA . TRP B 1 324 ? -5.168 0.015 12.836 1 91.19 324 TRP B CA 1
ATOM 8330 C C . TRP B 1 324 ? -4.328 1.125 12.219 1 91.19 324 TRP B C 1
ATOM 8332 O O . TRP B 1 324 ? -4.809 1.872 11.359 1 91.19 324 TRP B O 1
ATOM 8342 N N . LEU B 1 325 ? -3.129 1.195 12.609 1 93.44 325 LEU B N 1
ATOM 8343 C CA . LEU B 1 325 ? -2.25 2.285 12.203 1 93.44 325 LEU B CA 1
ATOM 8344 C C . LEU B 1 325 ? -2.143 2.355 10.68 1 93.44 325 LEU B C 1
ATOM 8346 O O . LEU B 1 325 ? -2.193 3.441 10.102 1 93.44 325 LEU B O 1
ATOM 8350 N N . ILE B 1 326 ? -2.07 1.229 10 1 92.75 326 ILE B N 1
ATOM 8351 C CA . ILE B 1 326 ? -1.86 1.193 8.555 1 92.75 326 ILE B CA 1
ATOM 8352 C C . ILE B 1 326 ? -3.15 1.582 7.836 1 92.75 326 ILE B C 1
ATOM 8354 O O . ILE B 1 326 ? -3.141 2.438 6.949 1 92.75 326 ILE B O 1
ATOM 8358 N N . GLN B 1 327 ? -4.246 1.03 8.195 1 91.94 327 GLN B N 1
ATOM 8359 C CA . GLN B 1 327 ? -5.52 1.336 7.555 1 91.94 327 GLN B CA 1
ATOM 8360 C C . GLN B 1 327 ? -5.902 2.799 7.758 1 91.94 327 GLN B C 1
ATOM 8362 O O . GLN B 1 327 ? -6.293 3.482 6.809 1 91.94 327 GLN B O 1
ATOM 8367 N N . LEU B 1 328 ? -5.75 3.275 8.984 1 92.69 328 LEU B N 1
ATOM 8368 C CA . LEU B 1 328 ? -6.082 4.672 9.25 1 92.69 328 LEU B CA 1
ATOM 8369 C C . LEU B 1 328 ? -5.113 5.605 8.531 1 92.69 328 LEU B C 1
ATOM 8371 O O . LEU B 1 328 ? -5.512 6.668 8.047 1 92.69 328 LEU B O 1
ATOM 8375 N N . GLY B 1 329 ? -3.875 5.227 8.547 1 95.19 329 GLY B N 1
ATOM 8376 C CA . GLY B 1 329 ? -2.855 6.043 7.898 1 95.19 329 GLY B CA 1
ATOM 8377 C C . GLY B 1 329 ? -3.123 6.273 6.426 1 95.19 329 GLY B C 1
ATOM 8378 O O . GLY B 1 329 ? -2.828 7.348 5.895 1 95.19 329 GLY B O 1
ATOM 8379 N N . PHE B 1 330 ? -3.721 5.332 5.746 1 94.06 330 PHE B N 1
ATOM 8380 C CA . PHE B 1 330 ? -3.92 5.426 4.305 1 94.06 330 PHE B CA 1
ATOM 8381 C C . PHE B 1 330 ? -5.367 5.777 3.979 1 94.06 330 PHE B C 1
ATOM 8383 O O . PHE B 1 330 ? -5.734 5.891 2.807 1 94.06 330 PHE B O 1
ATOM 8390 N N . HIS B 1 331 ? -6.184 5.984 4.934 1 93.25 331 HIS B N 1
ATOM 8391 C CA . HIS B 1 331 ? -7.605 6.227 4.711 1 93.25 331 HIS B CA 1
ATOM 8392 C C . HIS B 1 331 ? -7.84 7.613 4.117 1 93.25 331 HIS B C 1
ATOM 8394 O O . HIS B 1 331 ? -7.441 8.617 4.703 1 93.25 331 HIS B O 1
ATOM 8400 N N . THR B 1 332 ? -8.5 7.684 2.951 1 92.56 332 THR B N 1
ATOM 8401 C CA . THR B 1 332 ? -8.758 8.953 2.279 1 92.56 332 THR B CA 1
ATOM 8402 C C . THR B 1 332 ? -10.258 9.258 2.256 1 92.56 332 THR B C 1
ATOM 8404 O O . THR B 1 332 ? -10.672 10.312 1.783 1 92.56 332 THR B O 1
ATOM 8407 N N . ASP B 1 333 ? -11.078 8.359 2.826 1 89.69 333 ASP B N 1
ATOM 8408 C CA . ASP B 1 333 ? -12.523 8.484 2.678 1 89.69 333 ASP B CA 1
ATOM 8409 C C . ASP B 1 333 ? -12.914 8.586 1.207 1 89.69 333 ASP B C 1
ATOM 8411 O O . ASP B 1 333 ? -13.781 9.383 0.845 1 89.69 333 ASP B O 1
ATOM 8415 N N . ALA B 1 334 ? -12.312 7.852 0.392 1 90.5 334 ALA B N 1
ATOM 8416 C CA . ALA B 1 334 ? -12.477 7.926 -1.058 1 90.5 334 ALA B CA 1
ATOM 8417 C C . ALA B 1 334 ? -13.945 7.805 -1.452 1 90.5 334 ALA B C 1
ATOM 8419 O O . ALA B 1 334 ? -14.43 8.547 -2.305 1 90.5 334 ALA B O 1
ATOM 8420 N N . PHE B 1 335 ? -14.68 6.953 -0.925 1 88.12 335 PHE B N 1
ATOM 8421 C CA . PHE B 1 335 ? -16.062 6.691 -1.306 1 88.12 335 PHE B CA 1
ATOM 8422 C C . PHE B 1 335 ? -17.016 7.656 -0.6 1 88.12 335 PHE B C 1
ATOM 8424 O O . PHE B 1 335 ? -18.047 8.039 -1.153 1 88.12 335 PHE B O 1
ATOM 8431 N N . ALA B 1 336 ? -16.656 8.047 0.625 1 84.38 336 ALA B N 1
ATOM 8432 C CA . ALA B 1 336 ? -17.5 8.992 1.357 1 84.38 336 ALA B CA 1
ATOM 8433 C C . ALA B 1 336 ? -17.422 10.383 0.736 1 84.38 336 ALA B C 1
ATOM 8435 O O . ALA B 1 336 ? -18.438 11.086 0.675 1 84.38 336 ALA B O 1
ATOM 8436 N N . GLN B 1 337 ? -16.25 10.789 0.336 1 87.19 337 GLN B N 1
ATOM 8437 C CA . GLN B 1 337 ? -16.062 12.117 -0.238 1 87.19 337 GLN B CA 1
ATOM 8438 C C . GLN B 1 337 ? -16.828 12.266 -1.55 1 87.19 337 GLN B C 1
ATOM 8440 O O . GLN B 1 337 ? -17.188 13.375 -1.949 1 87.19 337 GLN B O 1
ATOM 8445 N N . ALA B 1 338 ? -17.078 11.125 -2.229 1 84.56 338 ALA B N 1
ATOM 8446 C CA . ALA B 1 338 ? -17.766 11.148 -3.508 1 84.56 338 ALA B CA 1
ATOM 8447 C C . ALA B 1 338 ? -19.219 11.586 -3.328 1 84.56 338 ALA B C 1
ATOM 8449 O O . ALA B 1 338 ? -19.844 12.078 -4.266 1 84.56 338 ALA B O 1
ATOM 8450 N N . GLY B 1 339 ? -19.812 11.477 -2.117 1 82.5 339 GLY B N 1
ATOM 8451 C CA . GLY B 1 339 ? -21.141 11.961 -1.792 1 82.5 339 GLY B CA 1
ATOM 8452 C C . GLY B 1 339 ? -22.25 11.164 -2.467 1 82.5 339 GLY B C 1
ATOM 8453 O O . GLY B 1 339 ? -23.359 11.656 -2.619 1 82.5 339 GLY B O 1
ATOM 8454 N N . ASN B 1 340 ? -21.953 9.945 -2.961 1 87.5 340 ASN B N 1
ATOM 8455 C CA . ASN B 1 340 ? -22.953 9.156 -3.678 1 87.5 340 ASN B CA 1
ATOM 8456 C C . ASN B 1 340 ? -23.172 7.797 -3.021 1 87.5 340 ASN B C 1
ATOM 8458 O O . ASN B 1 340 ? -23.281 6.781 -3.709 1 87.5 340 ASN B O 1
ATOM 8462 N N . ALA B 1 341 ? -23.156 7.777 -1.715 1 84.06 341 ALA B N 1
ATOM 8463 C CA . ALA B 1 341 ? -23.469 6.535 -1.009 1 84.06 341 ALA B CA 1
ATOM 8464 C C . ALA B 1 341 ? -24.969 6.254 -1.03 1 84.06 341 ALA B C 1
ATOM 8466 O O . ALA B 1 341 ? -25.75 7.051 -0.524 1 84.06 341 ALA B O 1
ATOM 8467 N N . PRO B 1 342 ? -25.375 5.105 -1.518 1 83.38 342 PRO B N 1
ATOM 8468 C CA . PRO B 1 342 ? -26.812 4.816 -1.636 1 83.38 342 PRO B CA 1
ATOM 8469 C C . PRO B 1 342 ? -27.516 4.758 -0.282 1 83.38 342 PRO B C 1
ATOM 8471 O O . PRO B 1 342 ? -28.719 4.988 -0.199 1 83.38 342 PRO B O 1
ATOM 8474 N N . ASP B 1 343 ? -26.844 4.426 0.798 1 78.5 343 ASP B N 1
ATOM 8475 C CA . ASP B 1 343 ? -27.469 4.32 2.113 1 78.5 343 ASP B CA 1
ATOM 8476 C C . ASP B 1 343 ? -27.562 5.688 2.787 1 78.5 343 ASP B C 1
ATOM 8478 O O . ASP B 1 343 ? -28.094 5.805 3.891 1 78.5 343 ASP B O 1
ATOM 8482 N N . GLY B 1 344 ? -27.047 6.688 2.152 1 76.25 344 GLY B N 1
ATOM 8483 C CA . GLY B 1 344 ? -27.141 8.055 2.643 1 76.25 344 GLY B CA 1
ATOM 8484 C C . GLY B 1 344 ? -26.109 8.375 3.705 1 76.25 344 GLY B C 1
ATOM 8485 O O . GLY B 1 344 ? -26.047 9.516 4.18 1 76.25 344 GLY B O 1
ATOM 8486 N N . LYS B 1 345 ? -25.406 7.418 4.098 1 73.69 345 LYS B N 1
ATOM 8487 C CA . LYS B 1 345 ? -24.406 7.621 5.141 1 73.69 345 LYS B CA 1
ATOM 8488 C C . LYS B 1 345 ? -23.078 8.055 4.543 1 73.69 345 LYS B C 1
ATOM 8490 O O . LYS B 1 345 ? -22.312 7.223 4.051 1 73.69 345 LYS B O 1
ATOM 8495 N N . GLN B 1 346 ? -23.031 9.391 4.332 1 73.25 346 GLN B N 1
ATOM 8496 C CA . GLN B 1 346 ? -21.797 9.938 3.773 1 73.25 346 GLN B CA 1
ATOM 8497 C C . GLN B 1 346 ? -21.281 11.109 4.609 1 73.25 346 GLN B C 1
ATOM 8499 O O . GLN B 1 346 ? -22.047 11.688 5.395 1 73.25 346 GLN B O 1
ATOM 8504 N N . ALA B 1 347 ? -20.094 11.203 4.699 1 75.19 347 ALA B N 1
ATOM 8505 C CA . ALA B 1 347 ? -19.453 12.32 5.383 1 75.19 347 ALA B CA 1
ATOM 8506 C C . ALA B 1 347 ? -18.469 13.031 4.457 1 75.19 347 ALA B C 1
ATOM 8508 O O . ALA B 1 347 ? -17.25 12.969 4.668 1 75.19 347 ALA B O 1
ATOM 8509 N N . VAL B 1 348 ? -19.047 13.797 3.539 1 77.88 348 VAL B N 1
ATOM 8510 C CA . VAL B 1 348 ? -18.266 14.367 2.441 1 77.88 348 VAL B CA 1
ATOM 8511 C C . VAL B 1 348 ? -17.219 15.328 2.996 1 77.88 348 VAL B C 1
ATOM 8513 O O . VAL B 1 348 ? -16.125 15.445 2.443 1 77.88 348 VAL B O 1
ATOM 8516 N N . ASP B 1 349 ? -17.531 15.922 4.184 1 80.19 349 ASP B N 1
ATOM 8517 C CA . ASP B 1 349 ? -16.672 17 4.664 1 80.19 349 ASP B CA 1
ATOM 8518 C C . ASP B 1 349 ? -15.836 16.547 5.859 1 80.19 349 ASP B C 1
ATOM 8520 O O . ASP B 1 349 ? -15.148 17.359 6.484 1 80.19 349 ASP B O 1
ATOM 8524 N N . TRP B 1 350 ? -15.906 15.336 6.164 1 86.25 350 TRP B N 1
ATOM 8525 C CA . TRP B 1 350 ? -15.227 14.883 7.375 1 86.25 350 TRP B CA 1
ATOM 8526 C C . TRP B 1 350 ? -13.719 15.07 7.254 1 86.25 350 TRP B C 1
ATOM 8528 O O . TRP B 1 350 ? -13.07 15.547 8.188 1 86.25 350 TRP B O 1
ATOM 8538 N N . MET B 1 351 ? -13.195 14.727 6.133 1 89.12 351 MET B N 1
ATOM 8539 C CA . MET B 1 351 ? -11.758 14.82 5.945 1 89.12 351 MET B CA 1
ATOM 8540 C C . MET B 1 351 ? -11.289 16.266 6.066 1 89.12 351 MET B C 1
ATOM 8542 O O . MET B 1 351 ? -10.219 16.531 6.617 1 89.12 351 MET B O 1
ATOM 8546 N N . ASP B 1 352 ? -12.094 17.125 5.59 1 88.38 352 ASP B N 1
ATOM 8547 C CA . ASP B 1 352 ? -11.766 18.562 5.598 1 88.38 352 ASP B CA 1
ATOM 8548 C C . ASP B 1 352 ? -11.68 19.094 7.023 1 88.38 352 ASP B C 1
ATOM 8550 O O . ASP B 1 352 ? -10.836 19.938 7.328 1 88.38 352 ASP B O 1
ATOM 8554 N N . GLY B 1 353 ? -12.508 18.609 7.828 1 87.38 353 GLY B N 1
ATOM 8555 C CA . GLY B 1 353 ? -12.609 19.109 9.188 1 87.38 353 GLY B CA 1
ATOM 8556 C C . GLY B 1 353 ? -11.656 18.438 10.156 1 87.38 353 GLY B C 1
ATOM 8557 O O . GLY B 1 353 ? -11.406 18.938 11.25 1 87.38 353 GLY B O 1
ATOM 8558 N N . TRP B 1 354 ? -11.07 17.312 9.688 1 90.81 354 TRP B N 1
ATOM 8559 C CA . TRP B 1 354 ? -10.297 16.547 10.656 1 90.81 354 TRP B CA 1
ATOM 8560 C C . TRP B 1 354 ? -8.938 16.156 10.078 1 90.81 354 TRP B C 1
ATOM 8562 O O . TRP B 1 354 ? -8.008 16.953 10.062 1 90.81 354 TRP B O 1
ATOM 8572 N N . THR B 1 355 ? -8.812 15.086 9.406 1 93.12 355 THR B N 1
ATOM 8573 C CA . THR B 1 355 ? -7.512 14.531 9.055 1 93.12 355 THR B CA 1
ATOM 8574 C C . THR B 1 355 ? -6.723 15.508 8.188 1 93.12 355 THR B C 1
ATOM 8576 O O . THR B 1 355 ? -5.551 15.773 8.453 1 93.12 355 THR B O 1
ATOM 8579 N N . ILE B 1 356 ? -7.332 16 7.141 1 93.81 356 ILE B N 1
ATOM 8580 C CA . ILE B 1 356 ? -6.617 16.906 6.246 1 93.81 356 ILE B CA 1
ATOM 8581 C C . ILE B 1 356 ? -6.312 18.219 6.973 1 93.81 356 ILE B C 1
ATOM 8583 O O . ILE B 1 356 ? -5.258 18.812 6.754 1 93.81 356 ILE B O 1
ATOM 8587 N N . PHE B 1 357 ? -7.223 18.688 7.812 1 91.5 357 PHE B N 1
ATOM 8588 C CA . PHE B 1 357 ? -6.953 19.828 8.664 1 91.5 357 PHE B CA 1
ATOM 8589 C C . PHE B 1 357 ? -5.711 19.594 9.523 1 91.5 357 PHE B C 1
ATOM 8591 O O . PHE B 1 357 ? -4.812 20.438 9.562 1 91.5 357 PHE B O 1
ATOM 8598 N N . TYR B 1 358 ? -5.629 18.438 10.164 1 93.88 358 TYR B N 1
ATOM 8599 C CA . TYR B 1 358 ? -4.512 18.141 11.055 1 93.88 358 TYR B CA 1
ATOM 8600 C C . TYR B 1 358 ? -3.203 18.062 10.281 1 93.88 358 TYR B C 1
ATOM 8602 O O . TYR B 1 358 ? -2.178 18.562 10.727 1 93.88 358 TYR B O 1
ATOM 8610 N N . TRP B 1 359 ? -3.232 17.406 9.164 1 95.56 359 TRP B N 1
ATOM 8611 C CA . TRP B 1 359 ? -2.012 17.328 8.367 1 95.56 359 TRP B CA 1
ATOM 8612 C C . TRP B 1 359 ? -1.55 18.703 7.922 1 95.56 359 TRP B C 1
ATOM 8614 O O . TRP B 1 359 ? -0.364 19.031 8.008 1 95.56 359 TRP B O 1
ATOM 8624 N N . GLY B 1 360 ? -2.504 19.469 7.457 1 94 360 GLY B N 1
ATOM 8625 C CA . GLY B 1 360 ? -2.143 20.844 7.109 1 94 360 GLY B CA 1
ATOM 8626 C C . GLY B 1 360 ? -1.589 21.625 8.273 1 94 360 GLY B C 1
ATOM 8627 O O . GLY B 1 360 ? -0.605 22.359 8.133 1 94 360 GLY B O 1
ATOM 8628 N N . TRP B 1 361 ? -2.195 21.469 9.414 1 92.62 361 TRP B N 1
ATOM 8629 C CA . TRP B 1 361 ? -1.796 22.172 10.625 1 92.62 361 TRP B CA 1
ATOM 8630 C C . TRP B 1 361 ? -0.389 21.766 11.055 1 92.62 361 TRP B C 1
ATOM 8632 O O . TRP B 1 361 ? 0.467 22.625 11.281 1 92.62 361 TRP B O 1
ATOM 8642 N N . TRP B 1 362 ? -0.123 20.469 11.094 1 94.94 362 TRP B N 1
ATOM 8643 C CA . TRP B 1 362 ? 1.181 19.984 11.531 1 94.94 362 TRP B CA 1
ATOM 8644 C C . TRP B 1 362 ? 2.27 20.375 10.539 1 94.94 362 TRP B C 1
ATOM 8646 O O . TRP B 1 362 ? 3.377 20.75 10.938 1 94.94 362 TRP B O 1
ATOM 8656 N N . ILE B 1 363 ? 1.931 20.312 9.297 1 95.38 363 ILE B N 1
ATOM 8657 C CA . ILE B 1 363 ? 2.895 20.688 8.273 1 95.38 363 ILE B CA 1
ATOM 8658 C C . ILE B 1 363 ? 3.221 22.172 8.398 1 95.38 363 ILE B C 1
ATOM 8660 O O . ILE B 1 363 ? 4.383 22.578 8.289 1 95.38 363 ILE B O 1
ATOM 8664 N N . ALA B 1 364 ? 2.26 22.938 8.703 1 92.75 364 ALA B N 1
ATOM 8665 C CA . ALA B 1 364 ? 2.463 24.375 8.844 1 92.75 364 ALA B CA 1
ATOM 8666 C C . ALA B 1 364 ? 3.342 24.688 10.047 1 92.75 364 ALA B C 1
ATOM 8668 O O . ALA B 1 364 ? 4.109 25.656 10.031 1 92.75 364 ALA B O 1
ATOM 8669 N N . TRP B 1 365 ? 3.311 23.875 11.008 1 92.38 365 TRP B N 1
ATOM 8670 C CA . TRP B 1 365 ? 4.094 24.047 12.227 1 92.38 365 TRP B CA 1
ATOM 8671 C C . TRP B 1 365 ? 5.508 23.5 12.047 1 92.38 365 TRP B C 1
ATOM 8673 O O . TRP B 1 365 ? 6.398 23.797 12.852 1 92.38 365 TRP B O 1
ATOM 8683 N N . SER B 1 366 ? 5.73 22.797 11.047 1 93.75 366 SER B N 1
ATOM 8684 C CA . SER B 1 366 ? 6.906 21.922 10.992 1 93.75 366 SER B CA 1
ATOM 8685 C C . SER B 1 366 ? 8.188 22.75 10.945 1 93.75 366 SER B C 1
ATOM 8687 O O . SER B 1 366 ? 9.188 22.391 11.578 1 93.75 366 SER B O 1
ATOM 8689 N N . PRO B 1 367 ? 8.273 23.875 10.211 1 92.94 367 PRO B N 1
ATOM 8690 C CA . PRO B 1 367 ? 9.531 24.625 10.242 1 92.94 367 PRO B CA 1
ATOM 8691 C C . PRO B 1 367 ? 9.852 25.172 11.633 1 92.94 367 PRO B C 1
ATOM 8693 O O . PRO B 1 367 ? 11.023 25.203 12.031 1 92.94 367 PRO B O 1
ATOM 8696 N N . PHE B 1 368 ? 8.844 25.562 12.336 1 90.38 368 PHE B N 1
ATOM 8697 C CA . PHE B 1 368 ? 8.992 26.109 13.68 1 90.38 368 PHE B CA 1
ATOM 8698 C C . PHE B 1 368 ? 9.43 25.031 14.656 1 90.38 368 PHE B C 1
ATOM 8700 O O . PHE B 1 368 ? 10.523 25.094 15.211 1 90.38 368 PHE B O 1
ATOM 8707 N N . VAL B 1 369 ? 8.625 23.969 14.758 1 91.44 369 VAL B N 1
ATOM 8708 C CA . VAL B 1 369 ? 8.891 22.938 15.75 1 91.44 369 VAL B CA 1
ATOM 8709 C C . VAL B 1 369 ? 10.141 22.141 15.344 1 91.44 369 VAL B C 1
ATOM 8711 O O . VAL B 1 369 ? 10.961 21.797 16.203 1 91.44 369 VAL B O 1
ATOM 8714 N N . GLY B 1 370 ? 10.273 21.875 14.102 1 93.12 370 GLY B N 1
ATOM 8715 C CA . GLY B 1 370 ? 11.453 21.172 13.625 1 93.12 370 GLY B CA 1
ATOM 8716 C C . GLY B 1 370 ? 12.75 21.891 13.922 1 93.12 370 GLY B C 1
ATOM 8717 O O . GLY B 1 370 ? 13.727 21.281 14.344 1 93.12 370 GLY B O 1
ATOM 8718 N N . THR B 1 371 ? 12.781 23.172 13.703 1 91.75 371 THR B N 1
ATOM 8719 C CA . THR B 1 371 ? 13.977 23.969 13.969 1 91.75 371 THR B CA 1
ATOM 8720 C C . THR B 1 371 ? 14.297 23.969 15.461 1 91.75 371 THR B C 1
ATOM 8722 O O . THR B 1 371 ? 15.461 23.859 15.852 1 91.75 371 THR B O 1
ATOM 8725 N N . PHE B 1 372 ? 13.297 24.156 16.219 1 85.44 372 PHE B N 1
ATOM 8726 C CA . PHE B 1 372 ? 13.508 24.141 17.656 1 85.44 372 PHE B CA 1
ATOM 8727 C C . PHE B 1 372 ? 14.094 22.812 18.109 1 85.44 372 PHE B C 1
ATOM 8729 O O . PHE B 1 372 ? 15.047 22.781 18.891 1 85.44 372 PHE B O 1
ATOM 8736 N N . ILE B 1 373 ? 13.508 21.719 17.641 1 91.19 373 ILE B N 1
ATOM 8737 C CA . ILE B 1 373 ? 13.984 20.391 18.016 1 91.19 373 ILE B CA 1
ATOM 8738 C C . ILE B 1 373 ? 15.422 20.203 17.562 1 91.19 373 ILE B C 1
ATOM 8740 O O . ILE B 1 373 ? 16.25 19.625 18.266 1 91.19 373 ILE B O 1
ATOM 8744 N N . ALA B 1 374 ? 15.688 20.672 16.422 1 93.31 374 ALA B N 1
ATOM 8745 C CA . ALA B 1 374 ? 17.047 20.578 15.906 1 93.31 374 ALA B CA 1
ATOM 8746 C C . ALA B 1 374 ? 18.031 21.297 16.828 1 93.31 374 ALA B C 1
ATOM 8748 O O . ALA B 1 374 ? 19.109 20.766 17.125 1 93.31 374 ALA B O 1
ATOM 8749 N N . ARG B 1 375 ? 17.672 22.391 17.312 1 87.75 375 ARG B N 1
ATOM 8750 C CA . ARG B 1 375 ? 18.547 23.234 18.141 1 87.75 375 ARG B CA 1
ATOM 8751 C C . ARG B 1 375 ? 18.922 22.516 19.438 1 87.75 375 ARG B C 1
ATOM 8753 O O . ARG B 1 375 ? 20.031 22.688 19.938 1 87.75 375 ARG B O 1
ATOM 8760 N N . ILE B 1 376 ? 18.109 21.75 19.938 1 87.38 376 ILE B N 1
ATOM 8761 C CA . ILE B 1 376 ? 18.359 21.203 21.266 1 87.38 376 ILE B CA 1
ATOM 8762 C C . ILE B 1 376 ? 18.812 19.75 21.141 1 87.38 376 ILE B C 1
ATOM 8764 O O . ILE B 1 376 ? 18.922 19.031 22.141 1 87.38 376 ILE B O 1
ATOM 8768 N N . SER B 1 377 ? 19.078 19.234 19.984 1 93.94 377 SER B N 1
ATOM 8769 C CA . SER B 1 377 ? 19.297 17.797 19.781 1 93.94 377 SER B CA 1
ATOM 8770 C C . SER B 1 377 ? 20.766 17.5 19.516 1 93.94 377 SER B C 1
ATOM 8772 O O . SER B 1 377 ? 21.109 16.406 19.062 1 93.94 377 SER B O 1
ATOM 8774 N N . ARG B 1 378 ? 21.688 18.406 19.828 1 94.62 378 ARG B N 1
ATOM 8775 C CA . ARG B 1 378 ? 23.125 18.203 19.594 1 94.62 378 ARG B CA 1
ATOM 8776 C C . ARG B 1 378 ? 23.625 16.984 20.359 1 94.62 378 ARG B C 1
ATOM 8778 O O . ARG B 1 378 ? 23.297 16.797 21.531 1 94.62 378 ARG B O 1
ATOM 8785 N N . GLY B 1 379 ? 24.375 16.172 19.688 1 95.69 379 GLY B N 1
ATOM 8786 C CA . GLY B 1 379 ? 25.078 15.07 20.328 1 95.69 379 GLY B CA 1
ATOM 8787 C C . GLY B 1 379 ? 24.281 13.773 20.328 1 95.69 379 GLY B C 1
ATOM 8788 O O . GLY B 1 379 ? 24.812 12.719 20.672 1 95.69 379 GLY B O 1
ATOM 8789 N N . ARG B 1 380 ? 23.125 13.766 19.953 1 96.38 380 ARG B N 1
ATOM 8790 C CA . ARG B 1 380 ? 22.297 12.57 19.969 1 96.38 380 ARG B CA 1
ATOM 8791 C C . ARG B 1 380 ? 22.406 11.805 18.656 1 96.38 380 ARG B C 1
ATOM 8793 O O . ARG B 1 380 ? 22.688 12.391 17.609 1 96.38 380 ARG B O 1
ATOM 8800 N N . THR B 1 381 ? 22.125 10.508 18.781 1 96.62 381 THR B N 1
ATOM 8801 C CA . THR B 1 381 ? 22.094 9.688 17.578 1 96.62 381 THR B CA 1
ATOM 8802 C C . THR B 1 381 ? 20.766 9.852 16.844 1 96.62 381 THR B C 1
ATOM 8804 O O . THR B 1 381 ? 19.781 10.344 17.422 1 96.62 381 THR B O 1
ATOM 8807 N N . ILE B 1 382 ? 20.797 9.484 15.586 1 97.06 382 ILE B N 1
ATOM 8808 C CA . ILE B 1 382 ? 19.578 9.539 14.797 1 97.06 382 ILE B CA 1
ATOM 8809 C C . ILE B 1 382 ? 18.516 8.641 15.422 1 97.06 382 ILE B C 1
ATOM 8811 O O . ILE B 1 382 ? 17.328 9 15.477 1 97.06 382 ILE B O 1
ATOM 8815 N N . GLN B 1 383 ? 18.906 7.465 15.922 1 96.75 383 GLN B N 1
ATOM 8816 C CA . GLN B 1 383 ? 17.969 6.555 16.578 1 96.75 383 GLN B CA 1
ATOM 8817 C C . GLN B 1 383 ? 17.359 7.191 17.812 1 96.75 383 GLN B C 1
ATOM 8819 O O . GLN B 1 383 ? 16.141 7.129 18.016 1 96.75 383 GLN B O 1
ATOM 8824 N N . GLU B 1 384 ? 18.188 7.785 18.641 1 94.94 384 GLU B N 1
ATOM 8825 C CA . GLU B 1 384 ? 17.688 8.469 19.844 1 94.94 384 GLU B CA 1
ATOM 8826 C C . GLU B 1 384 ? 16.766 9.617 19.469 1 94.94 384 GLU B C 1
ATOM 8828 O O . GLU B 1 384 ? 15.711 9.797 20.094 1 94.94 384 GLU B O 1
ATOM 8833 N N . PHE B 1 385 ? 17.203 10.375 18.531 1 96.56 385 PHE B N 1
ATOM 8834 C CA . PHE B 1 385 ? 16.422 11.508 18.062 1 96.56 385 PHE B CA 1
ATOM 8835 C C . PHE B 1 385 ? 15.023 11.07 17.641 1 96.56 385 PHE B C 1
ATOM 8837 O O . PHE B 1 385 ? 14.023 11.672 18.031 1 96.56 385 PHE B O 1
ATOM 8844 N N . ILE B 1 386 ? 14.93 10.023 16.812 1 96.31 386 ILE B N 1
ATOM 8845 C CA . ILE B 1 386 ? 13.648 9.531 16.297 1 96.31 386 ILE B CA 1
ATOM 8846 C C . ILE B 1 386 ? 12.805 9.008 17.453 1 96.31 386 ILE B C 1
ATOM 8848 O O . ILE B 1 386 ? 11.594 9.258 17.516 1 96.31 386 ILE B O 1
ATOM 8852 N N . MET B 1 387 ? 13.344 8.305 18.375 1 93.75 387 MET B N 1
ATOM 8853 C CA . MET B 1 387 ? 12.617 7.766 19.531 1 93.75 387 MET B CA 1
ATOM 8854 C C . MET B 1 387 ? 11.977 8.883 20.344 1 93.75 387 MET B C 1
ATOM 8856 O O . MET B 1 387 ? 10.797 8.805 20.688 1 93.75 387 MET B O 1
ATOM 8860 N N . TYR B 1 388 ? 12.695 9.945 20.594 1 92.56 388 TYR B N 1
ATOM 8861 C CA . TYR B 1 388 ? 12.211 11.008 21.469 1 92.56 388 TYR B CA 1
ATOM 8862 C C . TYR B 1 388 ? 11.25 11.93 20.734 1 92.56 388 TYR B C 1
ATOM 8864 O O . TYR B 1 388 ? 10.375 12.539 21.344 1 92.56 388 TYR B O 1
ATOM 8872 N N . THR B 1 389 ? 11.391 12.008 19.438 1 93.88 389 THR B N 1
ATOM 8873 C CA . THR B 1 389 ? 10.562 12.961 18.703 1 93.88 389 THR B CA 1
ATOM 8874 C C . THR B 1 389 ? 9.312 12.281 18.156 1 93.88 389 THR B C 1
ATOM 8876 O O . THR B 1 389 ? 8.32 12.945 17.859 1 93.88 389 THR B O 1
ATOM 8879 N N . LEU B 1 390 ? 9.328 10.961 18 1 93.5 390 LEU B N 1
ATOM 8880 C CA . LEU B 1 390 ? 8.172 10.281 17.438 1 93.5 390 LEU B CA 1
ATOM 8881 C C . LEU B 1 390 ? 7.496 9.391 18.469 1 93.5 390 LEU B C 1
ATOM 8883 O O . LEU B 1 390 ? 6.293 9.523 18.719 1 93.5 390 LEU B O 1
ATOM 8887 N N . THR B 1 391 ? 8.219 8.555 19.156 1 91 391 THR B N 1
ATOM 8888 C CA . THR B 1 391 ? 7.648 7.539 20.031 1 91 391 THR B CA 1
ATOM 8889 C C . THR B 1 391 ? 7.148 8.172 21.328 1 91 391 THR B C 1
ATOM 8891 O O . THR B 1 391 ? 6.023 7.906 21.766 1 91 391 THR B O 1
ATOM 8894 N N . VAL B 1 392 ? 7.918 9.008 21.969 1 89.81 392 VAL B N 1
ATOM 8895 C CA . VAL B 1 392 ? 7.594 9.539 23.297 1 89.81 392 VAL B CA 1
ATOM 8896 C C . VAL B 1 392 ? 6.379 10.461 23.188 1 89.81 392 VAL B C 1
ATOM 8898 O O . VAL B 1 392 ? 5.445 10.352 23.984 1 89.81 392 VAL B O 1
ATOM 8901 N N . PRO B 1 393 ? 6.367 11.344 22.203 1 91.94 393 PRO B N 1
ATOM 8902 C CA . PRO B 1 393 ? 5.168 12.18 22.109 1 91.94 393 PRO B CA 1
ATOM 8903 C C . PRO B 1 393 ? 3.906 11.375 21.812 1 91.94 393 PRO B C 1
ATOM 8905 O O . PRO B 1 393 ? 2.814 11.734 22.25 1 91.94 393 PRO B O 1
ATOM 8908 N N . THR B 1 394 ? 4.023 10.328 21.062 1 93.81 394 THR B N 1
ATOM 8909 C CA . THR B 1 394 ? 2.881 9.469 20.781 1 93.81 394 THR B CA 1
ATOM 8910 C C . THR B 1 394 ? 2.369 8.82 22.062 1 93.81 394 THR B C 1
ATOM 8912 O O . THR B 1 394 ? 1.16 8.742 22.297 1 93.81 394 THR B O 1
ATOM 8915 N N . ILE B 1 395 ? 3.264 8.359 22.922 1 93 395 ILE B N 1
ATOM 8916 C CA . ILE B 1 395 ? 2.887 7.77 24.203 1 93 395 ILE B CA 1
ATOM 8917 C C . ILE B 1 395 ? 2.197 8.82 25.062 1 93 395 ILE B C 1
ATOM 8919 O O . ILE B 1 395 ? 1.209 8.523 25.75 1 93 395 ILE B O 1
ATOM 8923 N N . TYR B 1 396 ? 2.74 10.031 25.047 1 91.81 396 TYR B N 1
ATOM 8924 C CA . TYR B 1 396 ? 2.121 11.102 25.812 1 91.81 396 TYR B CA 1
ATOM 8925 C C . TYR B 1 396 ? 0.708 11.391 25.312 1 91.81 396 TYR B C 1
ATOM 8927 O O . TYR B 1 396 ? -0.205 11.609 26.109 1 91.81 396 TYR B O 1
ATOM 8935 N N . SER B 1 397 ? 0.542 11.469 24 1 94.31 397 SER B N 1
ATOM 8936 C CA . SER B 1 397 ? -0.787 11.68 23.438 1 94.31 397 SER B CA 1
ATOM 8937 C C . SER B 1 397 ? -1.747 10.57 23.844 1 94.31 397 SER B C 1
ATOM 8939 O O . SER B 1 397 ? -2.916 10.836 24.141 1 94.31 397 SER B O 1
ATOM 8941 N N . LEU B 1 398 ? -1.225 9.312 23.844 1 96.06 398 LEU B N 1
ATOM 8942 C CA . LEU B 1 398 ? -2.021 8.18 24.312 1 96.06 398 LEU B CA 1
ATOM 8943 C C . LEU B 1 398 ? -2.459 8.383 25.766 1 96.06 398 LEU B C 1
ATOM 8945 O O . LEU B 1 398 ? -3.617 8.133 26.109 1 96.06 398 LEU B O 1
ATOM 8949 N N . MET B 1 399 ? -1.591 8.867 26.547 1 95.19 399 MET B N 1
ATOM 8950 C CA . MET B 1 399 ? -1.901 9.117 27.953 1 95.19 399 MET B CA 1
ATOM 8951 C C . MET B 1 399 ? -2.916 10.25 28.078 1 95.19 399 MET B C 1
ATOM 8953 O O . MET B 1 399 ? -3.896 10.117 28.828 1 95.19 399 MET B O 1
ATOM 8957 N N . TRP B 1 400 ? -2.645 11.375 27.406 1 96.06 400 TRP B N 1
ATOM 8958 C CA . TRP B 1 400 ? -3.486 12.562 27.5 1 96.06 400 TRP B CA 1
ATOM 8959 C C . TRP B 1 400 ? -4.922 12.25 27.094 1 96.06 400 TRP B C 1
ATOM 8961 O O . TRP B 1 400 ? -5.863 12.562 27.828 1 96.06 400 TRP B O 1
ATOM 8971 N N . PHE B 1 401 ? -5.121 11.555 25.984 1 97.75 401 PHE B N 1
ATOM 8972 C CA . PHE B 1 401 ? -6.461 11.32 25.453 1 97.75 401 PHE B CA 1
ATOM 8973 C C . PHE B 1 401 ? -7.133 10.156 26.156 1 97.75 401 PHE B C 1
ATOM 8975 O O . PHE B 1 401 ? -8.359 10.031 26.125 1 97.75 401 PHE B O 1
ATOM 8982 N N . SER B 1 402 ? -6.32 9.258 26.781 1 97 402 SER B N 1
ATOM 8983 C CA . SER B 1 402 ? -6.938 8.258 27.641 1 97 402 SER B CA 1
ATOM 8984 C C . SER B 1 402 ? -7.598 8.898 28.859 1 97 402 SER B C 1
ATOM 8986 O O . SER B 1 402 ? -8.664 8.461 29.297 1 97 402 SER B O 1
ATOM 8988 N N . VAL B 1 403 ? -6.945 9.945 29.344 1 97.25 403 VAL B N 1
ATOM 8989 C CA . VAL B 1 403 ? -7.477 10.594 30.547 1 97.25 403 VAL B CA 1
ATOM 8990 C C . VAL B 1 403 ? -8.633 11.523 30.156 1 97.25 403 VAL B C 1
ATOM 8992 O O . VAL B 1 403 ? -9.766 11.32 30.594 1 97.25 403 VAL B O 1
ATOM 8995 N N . PHE B 1 404 ? -8.398 12.5 29.344 1 98 404 PHE B N 1
ATOM 8996 C CA . PHE B 1 404 ? -9.391 13.539 29.094 1 98 404 PHE B CA 1
ATOM 8997 C C . PHE B 1 404 ? -10.43 13.055 28.078 1 98 404 PHE B C 1
ATOM 8999 O O . PHE B 1 404 ? -11.609 13.406 28.172 1 98 404 PHE B O 1
ATOM 9006 N N . GLY B 1 405 ? -9.953 12.312 27.047 1 97.75 405 GLY B N 1
ATOM 9007 C CA . GLY B 1 405 ? -10.93 11.672 26.188 1 97.75 405 GLY B CA 1
ATOM 9008 C C . GLY B 1 405 ? -11.789 10.648 26.906 1 97.75 405 GLY B C 1
ATOM 9009 O O . GLY B 1 405 ? -13 10.586 26.688 1 97.75 405 GLY B O 1
ATOM 9010 N N . GLY B 1 406 ? -11.141 9.828 27.734 1 96.94 406 GLY B N 1
ATOM 9011 C CA . GLY B 1 406 ? -11.875 8.859 28.531 1 96.94 406 GLY B CA 1
ATOM 9012 C C . GLY B 1 406 ? -12.875 9.508 29.484 1 96.94 406 GLY B C 1
ATOM 9013 O O . GLY B 1 406 ? -14.008 9.047 29.594 1 96.94 406 GLY B O 1
ATOM 9014 N N . ALA B 1 407 ? -12.438 10.578 30.172 1 96.94 407 ALA B N 1
ATOM 9015 C CA . ALA B 1 407 ? -13.328 11.305 31.078 1 96.94 407 ALA B CA 1
ATOM 9016 C C . ALA B 1 407 ? -14.508 11.914 30.328 1 96.94 407 ALA B C 1
ATOM 9018 O O . ALA B 1 407 ? -15.641 11.883 30.812 1 96.94 407 ALA B O 1
ATOM 9019 N N . GLY B 1 408 ? -14.219 12.539 29.172 1 98.06 408 GLY B N 1
ATOM 9020 C CA . GLY B 1 408 ? -15.281 13.102 28.359 1 98.06 408 GLY B CA 1
ATOM 9021 C C . GLY B 1 408 ? -16.297 12.07 27.891 1 98.06 408 GLY B C 1
ATOM 9022 O O . GLY B 1 408 ? -17.5 12.305 27.969 1 98.06 408 GLY B O 1
ATOM 9023 N N . LEU B 1 409 ? -15.812 10.938 27.422 1 97 409 LEU B N 1
ATOM 9024 C CA . LEU B 1 409 ? -16.688 9.883 26.938 1 97 409 LEU B CA 1
ATOM 9025 C C . LEU B 1 409 ? -17.531 9.305 28.062 1 97 409 LEU B C 1
ATOM 9027 O O . LEU B 1 409 ? -18.703 8.961 27.875 1 97 409 LEU B O 1
ATOM 9031 N N . LYS B 1 410 ? -16.922 9.133 29.281 1 96.38 410 LYS B N 1
ATOM 9032 C CA . LYS B 1 410 ? -17.688 8.68 30.453 1 96.38 410 LYS B CA 1
ATOM 9033 C C . LYS B 1 410 ? -18.828 9.633 30.766 1 96.38 410 LYS B C 1
ATOM 9035 O O . LYS B 1 410 ? -19.969 9.203 30.969 1 96.38 410 LYS B O 1
ATOM 9040 N N . MET B 1 411 ? -18.547 10.945 30.781 1 96.56 411 MET B N 1
ATOM 9041 C CA . MET B 1 411 ? -19.578 11.938 31.062 1 96.56 411 MET B CA 1
ATOM 9042 C C . MET B 1 411 ? -20.672 11.906 29.984 1 96.56 411 MET B C 1
ATOM 9044 O O . MET B 1 411 ? -21.859 11.938 30.312 1 96.56 411 MET B O 1
ATOM 9048 N N . GLU B 1 412 ? -20.25 11.836 28.688 1 96.69 412 GLU B N 1
ATOM 9049 C CA . GLU B 1 412 ? -21.172 11.797 27.562 1 96.69 412 GLU B CA 1
ATOM 9050 C C . GLU B 1 412 ? -22.125 10.602 27.672 1 96.69 412 GLU B C 1
ATOM 9052 O O . GLU B 1 412 ? -23.328 10.742 27.484 1 96.69 412 GLU B O 1
ATOM 9057 N N . ARG B 1 413 ? -21.594 9.438 27.938 1 94.75 413 ARG B N 1
ATOM 9058 C CA . ARG B 1 413 ? -22.391 8.211 28.016 1 94.75 413 ARG B CA 1
ATOM 9059 C C . ARG B 1 413 ? -23.312 8.234 29.234 1 94.75 413 ARG B C 1
ATOM 9061 O O . ARG B 1 413 ? -24.469 7.812 29.141 1 94.75 413 ARG B O 1
ATOM 9068 N N . ASN B 1 414 ? -22.812 8.711 30.406 1 95.25 414 ASN B N 1
ATOM 9069 C CA . ASN B 1 414 ? -23.641 8.844 31.594 1 95.25 414 ASN B CA 1
ATOM 9070 C C . ASN B 1 414 ? -24.797 9.82 31.375 1 95.25 414 ASN B C 1
ATOM 9072 O O . ASN B 1 414 ? -25.906 9.594 31.859 1 95.25 414 ASN B O 1
ATOM 9076 N N . ALA B 1 415 ? -24.484 10.914 30.688 1 96.12 415 ALA B N 1
ATOM 9077 C CA . ALA B 1 415 ? -25.516 11.891 30.375 1 96.12 415 ALA B CA 1
ATOM 9078 C C . ALA B 1 415 ? -26.594 11.281 29.5 1 96.12 415 ALA B C 1
ATOM 9080 O O . ALA B 1 415 ? -27.797 11.539 29.688 1 96.12 415 ALA B O 1
ATOM 9081 N N . ALA B 1 416 ? -26.172 10.5 28.5 1 93.75 416 ALA B N 1
ATOM 9082 C CA . ALA B 1 416 ? -27.109 9.836 27.609 1 93.75 416 ALA B CA 1
ATOM 9083 C C . ALA B 1 416 ? -28 8.859 28.391 1 93.75 416 ALA B C 1
ATOM 9085 O O . ALA B 1 416 ? -29.203 8.789 28.156 1 93.75 416 ALA B O 1
ATOM 9086 N N . ILE B 1 417 ? -27.391 8.094 29.266 1 93.44 417 ILE B N 1
ATOM 9087 C CA . ILE B 1 417 ? -28.125 7.125 30.078 1 93.44 417 ILE B CA 1
ATOM 9088 C C . ILE B 1 417 ? -29.125 7.855 30.984 1 93.44 417 ILE B C 1
ATOM 9090 O O . ILE B 1 417 ? -30.219 7.363 31.234 1 93.44 417 ILE B O 1
ATOM 9094 N N . ALA B 1 418 ? -28.75 9.062 31.422 1 94.88 418 ALA B N 1
ATOM 9095 C CA . ALA B 1 418 ? -29.609 9.867 32.312 1 94.88 418 ALA B CA 1
ATOM 9096 C C . ALA B 1 418 ? -30.734 10.523 31.516 1 94.88 418 ALA B C 1
ATOM 9098 O O . ALA B 1 418 ? -31.609 11.164 32.094 1 94.88 418 ALA B O 1
ATOM 9099 N N . GLY B 1 419 ? -30.734 10.422 30.172 1 93.75 419 GLY B N 1
ATOM 9100 C CA . GLY B 1 419 ? -31.812 10.93 29.328 1 93.75 419 GLY B CA 1
ATOM 9101 C C . GLY B 1 419 ? -31.625 12.375 28.922 1 93.75 419 GLY B C 1
ATOM 9102 O O . GLY B 1 419 ? -32.531 13 28.375 1 93.75 419 GLY B O 1
ATOM 9103 N N . ILE B 1 420 ? -30.438 12.938 29.188 1 94.62 420 ILE B N 1
ATOM 9104 C CA . ILE B 1 420 ? -30.156 14.32 28.828 1 94.62 420 ILE B CA 1
ATOM 9105 C C . ILE B 1 420 ? -29.984 14.43 27.312 1 94.62 420 ILE B C 1
ATOM 9107 O O . ILE B 1 420 ? -29.188 13.711 26.719 1 94.62 420 ILE B O 1
ATOM 9111 N N . ASN B 1 421 ? -30.75 15.266 26.625 1 93.19 421 ASN B N 1
ATOM 9112 C CA . ASN B 1 421 ? -30.625 15.523 25.203 1 93.19 421 ASN B CA 1
ATOM 9113 C C . ASN B 1 421 ? -30.312 17 24.922 1 93.19 421 ASN B C 1
ATOM 9115 O O . ASN B 1 421 ? -30.141 17.781 25.844 1 93.19 421 ASN B O 1
ATOM 9119 N N . CYS B 1 422 ? -30.172 17.359 23.734 1 92.75 422 CYS B N 1
ATOM 9120 C CA . CYS B 1 422 ? -29.656 18.672 23.359 1 92.75 422 CYS B CA 1
ATOM 9121 C C . CYS B 1 422 ? -30.672 19.766 23.703 1 92.75 422 CYS B C 1
ATOM 9123 O O . CYS B 1 422 ? -30.281 20.922 23.922 1 92.75 422 CYS B O 1
ATOM 9125 N N . SER B 1 423 ? -31.922 19.359 23.797 1 92 423 SER B N 1
ATOM 9126 C CA . SER B 1 423 ? -32.969 20.344 24.047 1 92 423 SER B CA 1
ATOM 9127 C C . SER B 1 423 ? -33.188 20.562 25.547 1 92 423 SER B C 1
ATOM 9129 O O . SER B 1 423 ? -33.906 21.469 25.953 1 92 423 SER B O 1
ATOM 9131 N N . TRP B 1 424 ? -32.531 19.812 26.344 1 91.31 424 TRP B N 1
ATOM 9132 C CA . TRP B 1 424 ? -32.75 19.875 27.781 1 91.31 424 TRP B CA 1
ATOM 9133 C C . TRP B 1 424 ? -32.125 21.156 28.359 1 91.31 424 TRP B C 1
ATOM 9135 O O . TRP B 1 424 ? -31.031 21.562 27.969 1 91.31 424 TRP B O 1
ATOM 9145 N N . PRO B 1 425 ? -32.781 21.781 29.25 1 90.12 425 PRO B N 1
ATOM 9146 C CA . PRO B 1 425 ? -32.281 23.047 29.812 1 90.12 425 PRO B 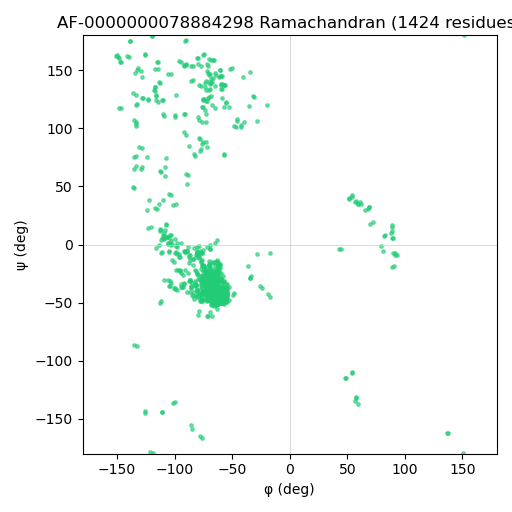CA 1
ATOM 9147 C C . PRO B 1 425 ? -31.094 22.844 30.734 1 90.12 425 PRO B C 1
ATOM 9149 O O . PRO B 1 425 ? -30.297 23.766 30.922 1 90.12 425 PRO B O 1
ATOM 9152 N N . LEU B 1 426 ? -31.047 21.656 31.297 1 90.56 426 LEU B N 1
ATOM 9153 C CA . LEU B 1 426 ? -29.922 21.328 32.156 1 90.56 426 LEU B CA 1
ATOM 9154 C C . LEU B 1 426 ? -29.016 20.281 31.5 1 90.56 426 LEU B C 1
ATOM 9156 O O . LEU B 1 426 ? -29.438 19.141 31.281 1 90.56 426 LEU B O 1
ATOM 9160 N N . GLY B 1 427 ? -27.828 20.734 31.156 1 91.62 427 GLY B N 1
ATOM 9161 C CA . GLY B 1 427 ? -26.859 19.797 30.594 1 91.62 427 GLY B CA 1
ATOM 9162 C C . GLY B 1 427 ? -26.906 19.719 29.078 1 91.62 427 GLY B C 1
ATOM 9163 O O . GLY B 1 427 ? -26.062 19.062 28.469 1 91.62 427 GLY B O 1
ATOM 9164 N N . GLY B 1 428 ? -27.875 20.328 28.5 1 91.12 428 GLY B N 1
ATOM 9165 C CA . GLY B 1 428 ? -28.047 20.297 27.047 1 91.12 428 GLY B CA 1
ATOM 9166 C C . GLY B 1 428 ? -27.25 21.375 26.344 1 91.12 428 GLY B C 1
ATOM 9167 O O . GLY B 1 428 ? -26.219 21.828 26.828 1 91.12 428 GLY B O 1
ATOM 9168 N N . ALA B 1 429 ? -27.641 21.781 25.203 1 89.56 429 ALA B N 1
ATOM 9169 C CA . ALA B 1 429 ? -26.875 22.641 24.297 1 89.56 429 ALA B CA 1
ATOM 9170 C C . ALA B 1 429 ? -26.75 24.062 24.859 1 89.56 429 ALA B C 1
ATOM 9172 O O . ALA B 1 429 ? -25.703 24.688 24.734 1 89.56 429 ALA B O 1
ATOM 9173 N N . THR B 1 430 ? -27.75 24.547 25.5 1 86 430 THR B N 1
ATOM 9174 C CA . THR B 1 430 ? -27.781 25.938 25.953 1 86 430 THR B CA 1
ATOM 9175 C C . THR B 1 430 ? -27.656 26 27.484 1 86 430 THR B C 1
ATOM 9177 O O . THR B 1 430 ? -27.844 27.062 28.078 1 86 430 THR B O 1
ATOM 9180 N N . ALA B 1 431 ? -27.406 24.859 28.047 1 90.06 431 ALA B N 1
ATOM 9181 C CA . ALA B 1 431 ? -27.422 24.781 29.516 1 90.06 431 ALA B CA 1
ATOM 9182 C C . ALA B 1 431 ? -26.266 25.562 30.109 1 90.06 431 ALA B C 1
ATOM 9184 O O . ALA B 1 431 ? -25.156 25.547 29.562 1 90.06 431 ALA B O 1
ATOM 9185 N N . THR B 1 432 ? -26.469 26.281 31.172 1 85.44 432 THR B N 1
ATOM 9186 C CA . THR B 1 432 ? -25.422 26.984 31.906 1 85.44 432 THR B CA 1
ATOM 9187 C C . THR B 1 432 ? -25.016 26.203 33.156 1 85.44 432 THR B C 1
ATOM 9189 O O . THR B 1 432 ? -23.984 26.5 33.781 1 85.44 432 THR B O 1
ATOM 9192 N N . GLU B 1 433 ? -25.906 25.234 33.5 1 89.88 433 GLU B N 1
ATOM 9193 C CA . GLU B 1 433 ? -25.625 24.359 34.625 1 89.88 433 GLU B CA 1
ATOM 9194 C C . GLU B 1 433 ? -25.797 22.891 34.25 1 89.88 433 GLU B C 1
ATOM 9196 O O . GLU B 1 433 ? -26.594 22.547 33.375 1 89.88 433 GLU B O 1
ATOM 9201 N N . PRO B 1 434 ? -25.016 22.031 34.906 1 93.25 434 PRO B N 1
ATOM 9202 C CA . PRO B 1 434 ? -25.141 20.594 34.656 1 93.25 434 PRO B CA 1
ATOM 9203 C C . PRO B 1 434 ? -26.359 19.969 35.344 1 93.25 434 PRO B C 1
ATOM 9205 O O . PRO B 1 434 ? -26.891 20.562 36.281 1 93.25 434 PRO B O 1
ATOM 9208 N N . TYR B 1 435 ? -26.859 18.922 34.812 1 93.56 435 TYR B N 1
ATOM 9209 C CA . TYR B 1 435 ? -27.812 18.078 35.531 1 93.56 435 TYR B CA 1
ATOM 9210 C C . TYR B 1 435 ? -27.094 16.984 36.281 1 93.56 435 TYR B C 1
ATOM 9212 O O . TYR B 1 435 ? -26.547 16.047 35.688 1 93.56 435 TYR B O 1
ATOM 9220 N N . ASN B 1 436 ? -27.109 17.031 37.594 1 90.69 436 ASN B N 1
ATOM 9221 C CA . ASN B 1 436 ? -26.422 16.078 38.469 1 90.69 436 ASN B CA 1
ATOM 9222 C C . ASN B 1 436 ? -24.953 15.945 38.062 1 90.69 436 ASN B C 1
ATOM 9224 O O . ASN B 1 436 ? -24.453 14.828 37.906 1 90.69 436 ASN B O 1
ATOM 9228 N N . GLY B 1 437 ? -24.328 17.078 37.688 1 91 437 GLY B N 1
ATOM 9229 C CA . GLY B 1 437 ? -22.906 17.109 37.375 1 91 437 GLY B CA 1
ATOM 9230 C C . GLY B 1 437 ? -22.609 16.672 35.969 1 91 437 GLY B C 1
ATOM 9231 O O . GLY B 1 437 ? -21.438 16.531 35.594 1 91 437 GLY B O 1
ATOM 9232 N N . LEU B 1 438 ? -23.719 16.484 35.156 1 95.31 438 LEU B N 1
ATOM 9233 C CA . LEU B 1 438 ? -23.516 15.914 33.812 1 95.31 438 LEU B CA 1
ATOM 9234 C C . LEU B 1 438 ? -23.922 16.906 32.719 1 95.31 438 LEU B C 1
ATOM 9236 O O . LEU B 1 438 ? -24.922 17.594 32.844 1 95.31 438 LEU B O 1
ATOM 9240 N N . TYR B 1 439 ? -23.125 17.016 31.734 1 96.38 439 TYR B N 1
ATOM 9241 C CA . TYR B 1 439 ? -23.453 17.672 30.469 1 96.38 439 TYR B CA 1
ATOM 9242 C C . TYR B 1 439 ? -23.484 16.656 29.328 1 96.38 439 TYR B C 1
ATOM 9244 O O . TYR B 1 439 ? -22.672 15.734 29.281 1 96.38 439 TYR B O 1
ATOM 9252 N N . ARG B 1 440 ? -24.438 16.797 28.438 1 96.62 440 ARG B N 1
ATOM 9253 C CA . ARG B 1 440 ? -24.375 16.094 27.156 1 96.62 440 ARG B CA 1
ATOM 9254 C C . ARG B 1 440 ? -23.375 16.766 26.219 1 96.62 440 ARG B C 1
ATOM 9256 O O . ARG B 1 440 ? -23.766 17.547 25.344 1 96.62 440 ARG B O 1
ATOM 9263 N N . LEU B 1 441 ? -22.188 16.391 26.328 1 96.44 441 LEU B N 1
ATOM 9264 C CA . LEU B 1 441 ? -21.062 17.109 25.703 1 96.44 441 LEU B CA 1
ATOM 9265 C C . LEU B 1 441 ? -21.266 17.234 24.203 1 96.44 441 LEU B C 1
ATOM 9267 O O . LEU B 1 441 ? -20.922 18.25 23.609 1 96.44 441 LEU B O 1
ATOM 9271 N N . SER B 1 442 ? -21.859 16.172 23.547 1 93.81 442 SER B N 1
ATOM 9272 C CA . SER B 1 442 ? -22.047 16.172 22.094 1 93.81 442 SER B CA 1
ATOM 9273 C C . SER B 1 442 ? -22.984 17.312 21.672 1 93.81 442 SER B C 1
ATOM 9275 O O . SER B 1 442 ? -23.016 17.688 20.5 1 93.81 442 SER B O 1
ATOM 9277 N N . CYS B 1 443 ? -23.719 17.844 22.641 1 93.62 443 CYS B N 1
ATOM 9278 C CA . CYS B 1 443 ? -24.641 18.938 22.375 1 93.62 443 CYS B CA 1
ATOM 9279 C C . CYS B 1 443 ? -24.016 20.281 22.688 1 93.62 443 CYS B C 1
ATOM 9281 O O . CYS B 1 443 ? -24.547 21.328 22.328 1 93.62 443 CYS B O 1
ATOM 9283 N N . ARG B 1 444 ? -22.859 20.266 23.344 1 93.06 444 ARG B N 1
ATOM 9284 C CA . ARG B 1 444 ? -22.219 21.484 23.844 1 93.06 444 ARG B CA 1
ATOM 9285 C C . ARG B 1 444 ? -21.234 22.047 22.812 1 93.06 444 ARG B C 1
ATOM 9287 O O . ARG B 1 444 ? -20.719 21.297 21.969 1 93.06 444 ARG B O 1
ATOM 9294 N N . PRO B 1 445 ? -21 23.391 22.859 1 90.5 445 PRO B N 1
ATOM 9295 C CA . PRO B 1 445 ? -19.906 23.906 22.031 1 90.5 445 PRO B CA 1
ATOM 9296 C C . PRO B 1 445 ? -18.562 23.281 22.359 1 90.5 445 PRO B C 1
ATOM 9298 O O . PRO B 1 445 ? -18.266 23.031 23.531 1 90.5 445 PRO B O 1
ATOM 9301 N N . SER B 1 446 ? -17.734 23.078 21.375 1 90.25 446 SER B N 1
ATOM 9302 C CA . SER B 1 446 ? -16.422 22.453 21.547 1 90.25 446 SER B CA 1
ATOM 9303 C C . SER B 1 446 ? -15.586 23.203 22.594 1 90.25 446 SER B C 1
ATOM 9305 O O . SER B 1 446 ? -14.859 22.594 23.359 1 90.25 446 SER B O 1
ATOM 9307 N N . THR B 1 447 ? -15.727 24.547 22.688 1 91.88 447 THR B N 1
ATOM 9308 C CA . THR B 1 447 ? -14.938 25.391 23.578 1 91.88 447 THR B CA 1
ATOM 9309 C C . THR B 1 447 ? -15.32 25.141 25.047 1 91.88 447 THR B C 1
ATOM 9311 O O . THR B 1 447 ? -14.531 25.406 25.953 1 91.88 447 THR B O 1
ATOM 9314 N N . SER B 1 448 ? -16.469 24.562 25.219 1 93.94 448 SER B N 1
ATOM 9315 C CA . SER B 1 448 ? -16.984 24.406 26.578 1 93.94 448 SER B CA 1
ATOM 9316 C C . SER B 1 448 ? -16.672 23.016 27.125 1 93.94 448 SER B C 1
ATOM 9318 O O . SER B 1 448 ? -16.672 22.812 28.344 1 93.94 448 SER B O 1
ATOM 9320 N N . MET B 1 449 ? -16.438 22.109 26.266 1 96.06 449 MET B N 1
ATOM 9321 C CA . MET B 1 449 ? -16.406 20.703 26.656 1 96.06 449 MET B CA 1
ATOM 9322 C C . MET B 1 449 ? -15.305 20.438 27.672 1 96.06 449 MET B C 1
ATOM 9324 O O . MET B 1 449 ? -15.492 19.656 28.609 1 96.06 449 MET B O 1
ATOM 9328 N N . TRP B 1 450 ? -14.156 21.047 27.453 1 96.81 450 TRP B N 1
ATOM 9329 C CA . TRP B 1 450 ? -13.055 20.891 28.406 1 96.81 450 TRP B CA 1
ATOM 9330 C C . TRP B 1 450 ? -13.469 21.359 29.797 1 96.81 450 TRP B C 1
ATOM 9332 O O . TRP B 1 450 ? -13.266 20.641 30.781 1 96.81 450 TRP B O 1
ATOM 9342 N N . PHE B 1 451 ? -14.086 22.516 29.875 1 96.06 451 PHE B N 1
ATOM 9343 C CA . PHE B 1 451 ? -14.477 23.109 31.156 1 96.06 451 PHE B CA 1
ATOM 9344 C C . PHE B 1 451 ? -15.633 22.344 31.781 1 96.06 451 PHE B C 1
ATOM 9346 O O . PHE B 1 451 ? -15.727 22.234 33 1 96.06 451 PHE B O 1
ATOM 9353 N N . ASP B 1 452 ? -16.516 21.812 30.891 1 96.38 452 ASP B N 1
ATOM 9354 C CA . ASP B 1 452 ? -17.594 20.984 31.391 1 96.38 452 ASP B CA 1
ATOM 9355 C C . ASP B 1 452 ? -17.062 19.797 32.188 1 96.38 452 ASP B C 1
ATOM 9357 O O . ASP B 1 452 ? -17.625 19.438 33.219 1 96.38 452 ASP B O 1
ATOM 9361 N N . VAL B 1 453 ? -16 19.219 31.734 1 96.44 453 VAL B N 1
ATOM 9362 C CA . VAL B 1 453 ? -15.438 18.031 32.375 1 96.44 453 VAL B CA 1
ATOM 9363 C C . VAL B 1 453 ? -14.672 18.438 33.625 1 96.44 453 VAL B C 1
ATOM 9365 O O . VAL B 1 453 ? -14.914 17.891 34.719 1 96.44 453 VAL B O 1
ATOM 9368 N N . VAL B 1 454 ? -13.812 19.422 33.562 1 95.5 454 VAL B N 1
ATOM 9369 C CA . VAL B 1 454 ? -12.93 19.734 34.688 1 95.5 454 VAL B CA 1
ATOM 9370 C C . VAL B 1 454 ? -13.727 20.375 35.844 1 95.5 454 VAL B C 1
ATOM 9372 O O . VAL B 1 454 ? -13.359 20.25 37 1 95.5 454 VAL B O 1
ATOM 9375 N N . GLU B 1 455 ? -14.812 21 35.531 1 94.06 455 GLU B N 1
ATOM 9376 C CA . GLU B 1 455 ? -15.648 21.625 36.562 1 94.06 455 GLU B CA 1
ATOM 9377 C C . GLU B 1 455 ? -16.484 20.578 37.312 1 94.06 455 GLU B C 1
ATOM 9379 O O . GLU B 1 455 ? -17.031 20.875 38.375 1 94.06 455 GLU B O 1
ATOM 9384 N N . SER B 1 456 ? -16.562 19.438 36.75 1 93.19 456 SER B N 1
ATOM 9385 C CA . SER B 1 456 ? -17.406 18.406 37.312 1 93.19 456 SER B CA 1
ATOM 9386 C C . SER B 1 456 ? -16.75 17.781 38.531 1 93.19 456 SER B C 1
ATOM 9388 O O . SER B 1 456 ? -17.391 17.016 39.281 1 93.19 456 SER B O 1
ATOM 9390 N N . TYR B 1 457 ? -15.562 18.094 38.812 1 92.19 457 TYR B N 1
ATOM 9391 C CA . TYR B 1 457 ? -14.828 17.453 39.906 1 92.19 457 TYR B CA 1
ATOM 9392 C C . TYR B 1 457 ? -15.062 18.172 41.219 1 92.19 457 TYR B C 1
ATOM 9394 O O . TYR B 1 457 ? -14.125 18.656 41.844 1 92.19 457 TYR B O 1
ATOM 9402 N N . GLY B 1 458 ? -16.312 18.25 41.656 1 85.94 458 GLY B N 1
ATOM 9403 C CA . GLY B 1 458 ? -16.766 18.719 42.969 1 85.94 458 GLY B CA 1
ATOM 9404 C C . GLY B 1 458 ? -16.344 20.141 43.25 1 85.94 458 GLY B C 1
ATOM 9405 O O . GLY B 1 458 ? -16.5 21.031 42.406 1 85.94 458 GLY B O 1
ATOM 9406 N N . GLY B 1 459 ? -15.891 20.375 44.469 1 87.56 459 GLY B N 1
ATOM 9407 C CA . GLY B 1 459 ? -15.523 21.688 44.938 1 87.56 459 GLY B CA 1
ATOM 9408 C C . GLY B 1 459 ? -14.273 22.234 44.281 1 87.56 459 GLY B C 1
ATOM 9409 O O . GLY B 1 459 ? -13.984 23.438 44.375 1 87.56 459 GLY B O 1
ATOM 9410 N N . LEU B 1 460 ? -13.586 21.516 43.438 1 91.25 460 LEU B N 1
ATOM 9411 C CA . LEU B 1 460 ? -12.352 21.938 42.781 1 91.25 460 LEU B CA 1
ATOM 9412 C C . LEU B 1 460 ? -12.633 22.453 41.375 1 91.25 460 LEU B C 1
ATOM 9414 O O . LEU B 1 460 ? -11.719 22.906 40.688 1 91.25 460 LEU B O 1
ATOM 9418 N N . GLY B 1 461 ? -13.836 22.422 40.938 1 91.12 461 GLY B N 1
ATOM 9419 C CA . GLY B 1 461 ? -14.203 22.75 39.562 1 91.12 461 GLY B CA 1
ATOM 9420 C C . GLY B 1 461 ? -13.727 24.125 39.156 1 91.12 461 GLY B C 1
ATOM 9421 O O . GLY B 1 461 ? -13.133 24.281 38.062 1 91.12 461 GLY B O 1
ATOM 9422 N N . THR B 1 462 ? -13.992 25.062 39.969 1 91.06 462 THR B N 1
ATOM 9423 C CA . THR B 1 462 ? -13.594 26.438 39.688 1 91.06 462 THR B CA 1
ATOM 9424 C C . THR B 1 462 ? -12.07 26.562 39.625 1 91.06 462 THR B C 1
ATOM 9426 O O . THR B 1 462 ? -11.531 27.266 38.781 1 91.06 462 THR B O 1
ATOM 9429 N N . PHE B 1 463 ? -11.445 25.938 40.531 1 94.38 463 PHE B N 1
ATOM 9430 C CA . PHE B 1 463 ? -9.984 25.938 40.562 1 94.38 463 PHE B CA 1
ATOM 9431 C C . PHE B 1 463 ? -9.422 25.312 39.281 1 94.38 463 PHE B C 1
ATOM 9433 O O . PHE B 1 463 ? -8.5 25.859 38.688 1 94.38 463 PHE B O 1
ATOM 9440 N N . MET B 1 464 ? -10 24.219 38.938 1 95.12 464 MET B N 1
ATOM 9441 C CA . MET B 1 464 ? -9.531 23.5 37.75 1 95.12 464 MET B CA 1
ATOM 9442 C C . MET B 1 464 ? -9.766 24.344 36.5 1 95.12 464 MET B C 1
ATOM 9444 O O . MET B 1 464 ? -8.938 24.344 35.594 1 95.12 464 MET B O 1
ATOM 9448 N N . SER B 1 465 ? -10.867 25 36.406 1 95.19 465 SER B N 1
ATOM 9449 C CA . SER B 1 465 ? -11.117 25.906 35.281 1 95.19 465 SER B CA 1
ATOM 9450 C C . SER B 1 465 ? -10.109 27.047 35.25 1 95.19 465 SER B C 1
ATOM 9452 O O . SER B 1 465 ? -9.609 27.422 34.188 1 95.19 465 SER B O 1
ATOM 9454 N N . GLY B 1 466 ? -9.875 27.594 36.406 1 95.12 466 GLY B N 1
ATOM 9455 C CA . GLY B 1 466 ? -8.914 28.688 36.5 1 95.12 466 GLY B CA 1
ATOM 9456 C C . GLY B 1 466 ? -7.512 28.281 36.094 1 95.12 466 GLY B C 1
ATOM 9457 O O . GLY B 1 466 ? -6.863 29.016 35.312 1 95.12 466 GLY B O 1
ATOM 9458 N N . ILE B 1 467 ? -7.062 27.203 36.594 1 95.25 467 ILE B N 1
ATOM 9459 C CA . ILE B 1 467 ? -5.715 26.734 36.281 1 95.25 467 ILE B CA 1
ATOM 9460 C C . ILE B 1 467 ? -5.633 26.391 34.781 1 95.25 467 ILE B C 1
ATOM 9462 O O . ILE B 1 467 ? -4.59 26.578 34.156 1 95.25 467 ILE B O 1
ATOM 9466 N N . SER B 1 468 ? -6.727 25.844 34.25 1 95.62 468 SER B N 1
ATOM 9467 C CA . SER B 1 468 ? -6.773 25.578 32.812 1 95.62 468 SER B CA 1
ATOM 9468 C C . SER B 1 468 ? -6.621 26.859 32 1 95.62 468 SER B C 1
ATOM 9470 O O . SER B 1 468 ? -5.922 26.891 30.984 1 95.62 468 SER B O 1
ATOM 9472 N N . LEU B 1 469 ? -7.258 27.906 32.438 1 95.25 469 LEU B N 1
ATOM 9473 C CA . LEU B 1 469 ? -7.156 29.188 31.766 1 95.25 469 LEU B CA 1
ATOM 9474 C C . LEU B 1 469 ? -5.727 29.719 31.828 1 95.25 469 LEU B C 1
ATOM 9476 O O . LEU B 1 469 ? -5.211 30.234 30.828 1 95.25 469 LEU B O 1
ATOM 9480 N N . VAL B 1 470 ? -5.148 29.609 32.938 1 93.81 470 VAL B N 1
ATOM 9481 C CA . VAL B 1 470 ? -3.762 30.031 33.094 1 93.81 470 VAL B CA 1
ATOM 9482 C C . VAL B 1 470 ? -2.867 29.219 32.156 1 93.81 470 VAL B C 1
ATOM 9484 O O . VAL B 1 470 ? -1.96 29.766 31.531 1 93.81 470 VAL B O 1
ATOM 9487 N N . SER B 1 471 ? -3.111 27.969 32.156 1 92.62 471 SER B N 1
ATOM 9488 C CA . SER B 1 471 ? -2.338 27.094 31.297 1 92.62 471 SER B CA 1
ATOM 9489 C C . SER B 1 471 ? -2.471 27.5 29.828 1 92.62 471 SER B C 1
ATOM 9491 O O . SER B 1 471 ? -1.479 27.547 29.094 1 92.62 471 SER B O 1
ATOM 9493 N N . LEU B 1 472 ? -3.662 27.75 29.375 1 92.94 472 LEU B N 1
ATOM 9494 C CA . LEU B 1 472 ? -3.914 28.172 27.984 1 92.94 472 LEU B CA 1
ATOM 9495 C C . LEU B 1 472 ? -3.148 29.438 27.656 1 92.94 472 LEU B C 1
ATOM 9497 O O . LEU B 1 472 ? -2.545 29.547 26.578 1 92.94 472 LEU B O 1
ATOM 9501 N N . VAL B 1 473 ? -3.186 30.344 28.547 1 91 473 VAL B N 1
ATOM 9502 C CA . VAL B 1 473 ? -2.482 31.609 28.344 1 91 473 VAL B CA 1
ATOM 9503 C C . VAL B 1 473 ? -0.979 31.359 28.25 1 91 473 VAL B C 1
ATOM 9505 O O . VAL B 1 473 ? -0.305 31.891 27.359 1 91 473 VAL B O 1
ATOM 9508 N N . LEU B 1 474 ? -0.479 30.562 29.125 1 87.56 474 LEU B N 1
ATOM 9509 C CA . LEU B 1 474 ? 0.951 30.266 29.156 1 87.56 474 LEU B CA 1
ATOM 9510 C C . LEU B 1 474 ? 1.381 29.531 27.891 1 87.56 474 LEU B C 1
ATOM 9512 O O . LEU B 1 474 ? 2.443 29.828 27.328 1 87.56 474 LEU B O 1
ATOM 9516 N N . TYR B 1 475 ? 0.597 28.578 27.516 1 87.25 475 TYR B N 1
ATOM 9517 C CA . TYR B 1 475 ? 0.913 27.844 26.297 1 87.25 475 TYR B CA 1
ATOM 9518 C C . TYR B 1 475 ? 0.896 28.766 25.094 1 87.25 475 TYR B C 1
ATOM 9520 O O . TYR B 1 475 ? 1.711 28.625 24.172 1 87.25 475 TYR B O 1
ATOM 9528 N N . PHE B 1 476 ? 0.006 29.672 25.078 1 85.38 476 PHE B N 1
ATOM 9529 C CA . PHE B 1 476 ? -0.086 30.656 24 1 85.38 476 PHE B CA 1
ATOM 9530 C C . PHE B 1 476 ? 1.149 31.547 23.969 1 85.38 476 PHE B C 1
ATOM 9532 O O . PHE B 1 476 ? 1.74 31.766 22.906 1 85.38 476 PHE B O 1
ATOM 9539 N N . VAL B 1 477 ? 1.495 32.031 25.062 1 85.19 477 VAL B N 1
ATOM 9540 C CA . VAL B 1 477 ? 2.641 32.938 25.172 1 85.19 477 VAL B CA 1
ATOM 9541 C C . VAL B 1 477 ? 3.912 32.188 24.75 1 85.19 477 VAL B C 1
ATOM 9543 O O . VAL B 1 477 ? 4.734 32.75 24.016 1 85.19 477 VAL B O 1
ATOM 9546 N N . THR B 1 478 ? 4.035 31.016 25.25 1 80.75 478 THR B N 1
ATOM 9547 C CA . THR B 1 478 ? 5.219 30.219 24.922 1 80.75 478 THR B CA 1
ATOM 9548 C C . THR B 1 478 ? 5.293 29.953 23.422 1 80.75 478 THR B C 1
ATOM 9550 O O . THR B 1 478 ? 6.363 30.047 22.828 1 80.75 478 THR B O 1
ATOM 9553 N N . SER B 1 479 ? 4.215 29.547 22.812 1 82.88 479 SER B N 1
ATOM 9554 C CA . SER B 1 479 ? 4.188 29.266 21.375 1 82.88 479 SER B CA 1
ATOM 9555 C C . SER B 1 479 ? 4.484 30.516 20.562 1 82.88 479 SER B C 1
ATOM 9557 O O . SER B 1 479 ? 5.195 30.453 19.562 1 82.88 479 SER B O 1
ATOM 9559 N N . SER B 1 480 ? 3.91 31.625 20.969 1 84.31 480 SER B N 1
ATOM 9560 C CA . SER B 1 480 ? 4.148 32.875 20.266 1 84.31 480 SER B CA 1
ATOM 9561 C C . SER B 1 480 ? 5.605 33.312 20.391 1 84.31 480 SER B C 1
ATOM 9563 O O . SER B 1 480 ? 6.199 33.781 19.422 1 84.31 480 SER B O 1
ATOM 9565 N N . ASP B 1 481 ? 6.121 33.188 21.562 1 82.44 481 ASP B N 1
ATOM 9566 C CA . ASP B 1 481 ? 7.516 33.562 21.812 1 82.44 481 ASP B CA 1
ATOM 9567 C C . ASP B 1 481 ? 8.469 32.688 21 1 82.44 481 ASP B C 1
ATOM 9569 O O . ASP B 1 481 ? 9.336 33.188 20.297 1 82.44 481 ASP B O 1
ATOM 9573 N N . SER B 1 482 ? 8.281 31.406 21.125 1 80.56 482 SER B N 1
ATOM 9574 C CA . SER B 1 482 ? 9.148 30.484 20.406 1 80.56 482 SER B CA 1
ATOM 9575 C C . SER B 1 482 ? 8.961 30.609 18.891 1 80.56 482 SER B C 1
ATOM 9577 O O . SER B 1 482 ? 9.93 30.531 18.125 1 80.56 482 SER B O 1
ATOM 9579 N N . GLY B 1 483 ? 7.738 30.781 18.469 1 84.31 483 GLY B N 1
ATOM 9580 C CA . GLY B 1 483 ? 7.461 30.969 17.047 1 84.31 483 GLY B CA 1
ATOM 9581 C C . GLY B 1 483 ? 8.102 32.219 16.469 1 84.31 483 GLY B C 1
ATOM 9582 O O . GLY B 1 483 ? 8.648 32.188 15.375 1 84.31 483 GLY B O 1
ATOM 9583 N N . SER B 1 484 ? 8.023 33.312 17.188 1 87.12 484 SER B N 1
ATOM 9584 C CA . SER B 1 484 ? 8.625 34.562 16.734 1 87.12 484 SER B CA 1
ATOM 9585 C C . SER B 1 484 ? 10.148 34.438 16.672 1 87.12 484 SER B C 1
ATOM 9587 O O . SER B 1 484 ? 10.773 35.031 15.781 1 87.12 484 SER B O 1
ATOM 9589 N N . LEU B 1 485 ? 10.68 33.719 17.578 1 84 485 LEU B N 1
ATOM 9590 C CA . LEU B 1 485 ? 12.125 33.531 17.562 1 84 485 LEU B CA 1
ATOM 9591 C C . LEU B 1 485 ? 12.562 32.75 16.328 1 84 485 LEU B C 1
ATOM 9593 O O . LEU B 1 485 ? 13.523 33.156 15.656 1 84 485 LEU B O 1
ATOM 9597 N N . VAL B 1 486 ? 11.891 31.719 16.062 1 86 486 VAL B N 1
ATOM 9598 C CA . VAL B 1 486 ? 12.266 30.875 14.938 1 86 486 VAL B CA 1
ATOM 9599 C C . VAL B 1 486 ? 12.062 31.641 13.633 1 86 486 VAL B C 1
ATOM 9601 O O . VAL B 1 486 ? 12.914 31.609 12.742 1 86 486 VAL B O 1
ATOM 9604 N N . VAL B 1 487 ? 10.914 32.312 13.516 1 91.31 487 VAL B N 1
ATOM 9605 C CA . VAL B 1 487 ? 10.633 33.062 12.305 1 91.31 487 VAL B CA 1
ATOM 9606 C C . VAL B 1 487 ? 11.695 34.156 12.109 1 91.31 487 VAL B C 1
ATOM 9608 O O . VAL B 1 487 ? 12.125 34.406 10.992 1 91.31 487 VAL B O 1
ATOM 9611 N N . ASP B 1 488 ? 12.016 34.75 13.18 1 91.56 488 ASP B N 1
ATOM 9612 C CA . ASP B 1 488 ? 13.07 35.781 13.117 1 91.56 488 ASP B CA 1
ATOM 9613 C C . ASP B 1 488 ? 14.398 35.156 12.703 1 91.56 488 ASP B C 1
ATOM 9615 O O . ASP B 1 488 ? 15.133 35.75 11.898 1 91.56 488 ASP B O 1
ATOM 9619 N N . SER B 1 489 ? 14.711 34.062 13.242 1 88.75 489 SER B N 1
ATOM 9620 C CA . SER B 1 489 ? 15.93 33.344 12.875 1 88.75 489 SER B CA 1
ATOM 9621 C C . SER B 1 489 ? 15.93 32.969 11.391 1 88.75 489 SER B C 1
ATOM 9623 O O . SER B 1 489 ? 16.953 33.062 10.719 1 88.75 489 SER B O 1
ATOM 9625 N N . LEU B 1 490 ? 14.812 32.5 10.93 1 90.25 490 LEU B N 1
ATOM 9626 C CA . LEU B 1 490 ? 14.68 32.125 9.523 1 90.25 490 LEU B CA 1
ATOM 9627 C C . LEU B 1 490 ? 14.852 33.344 8.617 1 90.25 490 LEU B C 1
ATOM 9629 O O . LEU B 1 490 ? 15.484 33.25 7.562 1 90.25 490 LEU B O 1
ATOM 9633 N N . SER B 1 491 ? 14.32 34.469 9.078 1 92.88 491 SER B N 1
ATOM 9634 C CA . SER B 1 491 ? 14.367 35.688 8.273 1 92.88 491 SER B CA 1
ATOM 9635 C C . SER B 1 491 ? 15.727 36.375 8.391 1 92.88 491 SER B C 1
ATOM 9637 O O . SER B 1 491 ? 16.031 37.281 7.613 1 92.88 491 SER B O 1
ATOM 9639 N N . ALA B 1 492 ? 16.547 35.875 9.281 1 92.44 492 ALA B N 1
ATOM 9640 C CA . ALA B 1 492 ? 17.891 36.406 9.469 1 92.44 492 ALA B CA 1
ATOM 9641 C C . ALA B 1 492 ? 18.938 35.344 9.141 1 92.44 492 ALA B C 1
ATOM 9643 O O . ALA B 1 492 ? 20 35.281 9.781 1 92.44 492 ALA B O 1
ATOM 9644 N N . ASN B 1 493 ? 18.594 34.531 8.242 1 92.69 493 ASN B N 1
ATOM 9645 C CA . ASN B 1 493 ? 19.5 33.531 7.684 1 92.69 493 ASN B CA 1
ATOM 9646 C C . ASN B 1 493 ? 20.031 32.594 8.766 1 92.69 493 ASN B C 1
ATOM 9648 O O . ASN B 1 493 ? 21.203 32.219 8.75 1 92.69 493 ASN B O 1
ATOM 9652 N N . GLY B 1 494 ? 19.234 32.281 9.75 1 88.88 494 GLY B N 1
ATOM 9653 C CA . GLY B 1 494 ? 19.609 31.312 10.758 1 88.88 494 GLY B CA 1
ATOM 9654 C C . GLY B 1 494 ? 20.359 31.938 11.938 1 88.88 494 GLY B C 1
ATOM 9655 O O . GLY B 1 494 ? 21.031 31.219 12.68 1 88.88 494 GLY B O 1
ATOM 9656 N N . HIS B 1 495 ? 20.281 33.219 12.078 1 86.75 495 HIS B N 1
ATOM 9657 C CA . HIS B 1 495 ? 20.906 33.875 13.219 1 86.75 495 HIS B CA 1
ATOM 9658 C C . HIS B 1 495 ? 20.422 33.281 14.531 1 86.75 495 HIS B C 1
ATOM 9660 O O . HIS B 1 495 ? 19.203 33.219 14.781 1 86.75 495 HIS B O 1
ATOM 9666 N N . PRO B 1 496 ? 21.344 32.781 15.367 1 81.75 496 PRO B N 1
ATOM 9667 C CA . PRO B 1 496 ? 20.938 32.094 16.594 1 81.75 496 PRO B CA 1
ATOM 9668 C C . PRO B 1 496 ? 20.281 33.031 17.609 1 81.75 496 PRO B C 1
ATOM 9670 O O . PRO B 1 496 ? 19.453 32.594 18.422 1 81.75 496 PRO B O 1
ATOM 9673 N N . ASP B 1 497 ? 20.719 34.281 17.625 1 80.94 497 ASP B N 1
ATOM 9674 C CA . ASP B 1 497 ? 20.188 35.281 18.547 1 80.94 497 ASP B CA 1
ATOM 9675 C C . ASP B 1 497 ? 19.891 36.594 17.812 1 80.94 497 ASP B C 1
ATOM 9677 O O . ASP B 1 497 ? 20.562 37.594 18.031 1 80.94 497 ASP B O 1
ATOM 9681 N N . PRO B 1 498 ? 18.766 36.562 17.078 1 85.06 498 PRO B N 1
ATOM 9682 C CA . PRO B 1 498 ? 18.453 37.781 16.312 1 85.06 498 PRO B CA 1
ATOM 9683 C C . PRO B 1 498 ? 18.047 38.938 17.188 1 85.06 498 PRO B C 1
ATOM 9685 O O . PRO B 1 498 ? 17.641 38.75 18.328 1 85.06 498 PRO B O 1
ATOM 9688 N N . PRO B 1 499 ? 18.172 40.094 16.625 1 87 499 PRO B N 1
ATOM 9689 C CA . PRO B 1 499 ? 17.891 41.312 17.406 1 87 499 PRO B CA 1
ATOM 9690 C C . PRO B 1 499 ? 16.438 41.344 17.906 1 87 499 PRO B C 1
ATOM 9692 O O . PRO B 1 499 ? 15.531 40.938 17.172 1 87 499 PRO B O 1
ATOM 9695 N N . VAL B 1 500 ? 16.219 41.969 19.016 1 86 500 VAL B N 1
ATOM 9696 C CA . VAL B 1 500 ? 14.969 41.969 19.75 1 86 500 VAL B CA 1
ATOM 9697 C C . VAL B 1 500 ? 13.898 42.688 18.953 1 86 500 VAL B C 1
ATOM 9699 O O . VAL B 1 500 ? 12.719 42.312 18.969 1 86 500 VAL B O 1
ATOM 9702 N N . LEU B 1 501 ? 14.289 43.75 18.312 1 88.94 501 LEU B N 1
ATOM 9703 C CA . LEU B 1 501 ? 13.32 44.531 17.562 1 88.94 501 LEU B CA 1
ATOM 9704 C C . LEU B 1 501 ? 12.625 43.719 16.5 1 88.94 501 LEU B C 1
ATOM 9706 O O . LEU B 1 501 ? 11.422 43.844 16.281 1 88.94 501 LEU B O 1
ATOM 9710 N N . GLN B 1 502 ? 13.383 42.938 15.875 1 92 502 GLN B N 1
ATOM 9711 C CA . GLN B 1 502 ? 12.828 42.062 14.844 1 92 502 GLN B CA 1
ATOM 9712 C C . GLN B 1 502 ? 11.875 41.031 15.453 1 92 502 GLN B C 1
ATOM 9714 O O . GLN B 1 502 ? 10.836 40.75 14.867 1 92 502 GLN B O 1
ATOM 9719 N N . ARG B 1 503 ? 12.227 40.594 16.516 1 90.44 503 ARG B N 1
ATOM 9720 C CA . ARG B 1 503 ? 11.391 39.625 17.188 1 90.44 503 ARG B CA 1
ATOM 9721 C C . ARG B 1 503 ? 10.055 40.219 17.594 1 90.44 503 ARG B C 1
ATOM 9723 O O . ARG B 1 503 ? 9.016 39.562 17.547 1 90.44 503 ARG B O 1
ATOM 9730 N N . ILE B 1 504 ? 10.125 41.406 18.031 1 91.06 504 ILE B N 1
ATOM 9731 C CA . ILE B 1 504 ? 8.906 42.125 18.406 1 91.06 504 ILE B CA 1
ATOM 9732 C C . ILE B 1 504 ? 8 42.281 17.188 1 91.06 504 ILE B C 1
ATOM 9734 O O . ILE B 1 504 ? 6.789 42.062 17.281 1 91.06 504 ILE B O 1
ATOM 9738 N N . PHE B 1 505 ? 8.57 42.594 16.125 1 94 505 PHE B N 1
ATOM 9739 C CA . PHE B 1 505 ? 7.812 42.719 14.883 1 94 505 PHE B CA 1
ATOM 9740 C C . PHE B 1 505 ? 7.059 41.438 14.555 1 94 505 PHE B C 1
ATOM 9742 O O . PHE B 1 505 ? 5.879 41.5 14.203 1 94 505 PHE B O 1
ATOM 9749 N N . TRP B 1 506 ? 7.742 40.375 14.633 1 94 506 TRP B N 1
ATOM 9750 C CA . TRP B 1 506 ? 7.125 39.094 14.273 1 94 506 TRP B CA 1
ATOM 9751 C C . TRP B 1 506 ? 6.059 38.688 15.289 1 94 506 TRP B C 1
ATOM 9753 O O . TRP B 1 506 ? 5.039 38.094 14.922 1 94 506 TRP B O 1
ATOM 9763 N N . ALA B 1 507 ? 6.285 38.969 16.562 1 92.31 507 ALA B N 1
ATOM 9764 C CA . ALA B 1 507 ? 5.266 38.688 17.578 1 92.31 507 ALA B CA 1
ATOM 9765 C C . ALA B 1 507 ? 3.998 39.5 17.297 1 92.31 507 ALA B C 1
ATOM 9767 O O . ALA B 1 507 ? 2.887 38.969 17.406 1 92.31 507 ALA B O 1
ATOM 9768 N N . LEU B 1 508 ? 4.148 40.719 16.953 1 94.44 508 LEU B N 1
ATOM 9769 C CA . LEU B 1 508 ? 3.012 41.562 16.625 1 94.44 508 LEU B CA 1
ATOM 9770 C C . LEU B 1 508 ? 2.328 41.094 15.344 1 94.44 508 LEU B C 1
ATOM 9772 O O . LEU B 1 508 ? 1.104 41.188 15.227 1 94.44 508 LEU B O 1
ATOM 9776 N N . THR B 1 509 ? 3.148 40.688 14.43 1 95 509 THR B N 1
ATOM 9777 C CA . THR B 1 509 ? 2.613 40.125 13.188 1 95 509 THR B CA 1
ATOM 9778 C C . THR B 1 509 ? 1.729 38.938 13.469 1 95 509 THR B C 1
ATOM 9780 O O . THR B 1 509 ? 0.678 38.75 12.852 1 95 509 THR B O 1
ATOM 9783 N N . GLU B 1 510 ? 2.145 38.094 14.391 1 93.81 510 GLU B N 1
ATOM 9784 C CA . GLU B 1 510 ? 1.345 36.938 14.797 1 93.81 510 GLU B CA 1
ATOM 9785 C C . GLU B 1 510 ? -0.007 37.375 15.352 1 93.81 510 GLU B C 1
ATOM 9787 O O . GLU B 1 510 ? -1.044 36.812 14.992 1 93.81 510 GLU B O 1
ATOM 9792 N N . GLY B 1 511 ? 0.042 38.344 16.234 1 93 511 GLY B N 1
ATOM 9793 C CA . GLY B 1 511 ? -1.19 38.875 16.797 1 93 511 GLY B CA 1
ATOM 9794 C C . GLY B 1 511 ? -2.125 39.438 15.758 1 93 511 GLY B C 1
ATOM 9795 O O . GLY B 1 511 ? -3.336 39.219 15.805 1 93 511 GLY B O 1
ATOM 9796 N N . ALA B 1 512 ? -1.579 40.156 14.867 1 94.69 512 ALA B N 1
ATOM 9797 C CA . ALA B 1 512 ? -2.369 40.781 13.797 1 94.69 512 ALA B CA 1
ATOM 9798 C C . ALA B 1 512 ? -3.002 39.719 12.906 1 94.69 512 ALA B C 1
ATOM 9800 O O . ALA B 1 512 ? -4.156 39.844 12.492 1 94.69 512 ALA B O 1
ATOM 9801 N N . THR B 1 513 ? -2.236 38.75 12.594 1 93.56 513 THR B N 1
ATOM 9802 C CA . THR B 1 513 ? -2.727 37.656 11.734 1 93.56 513 THR B CA 1
ATOM 9803 C C . THR B 1 513 ? -3.844 36.875 12.422 1 93.56 513 THR B C 1
ATOM 9805 O O . THR B 1 513 ? -4.855 36.562 11.797 1 93.56 513 THR B O 1
ATOM 9808 N N . ALA B 1 514 ? -3.635 36.562 13.688 1 92.69 514 ALA B N 1
ATOM 9809 C CA . ALA B 1 514 ? -4.68 35.875 14.453 1 92.69 514 ALA B CA 1
ATOM 9810 C C . ALA B 1 514 ? -5.957 36.719 14.492 1 92.69 514 ALA B C 1
ATOM 9812 O O . ALA B 1 514 ? -7.059 36.188 14.375 1 92.69 514 ALA B O 1
ATOM 9813 N N . THR B 1 515 ? -5.812 38 14.664 1 93.06 515 THR B N 1
ATOM 9814 C CA . THR B 1 515 ? -6.941 38.906 14.688 1 93.06 515 THR B CA 1
ATOM 9815 C C . THR B 1 515 ? -7.691 38.875 13.359 1 93.06 515 THR B C 1
ATOM 9817 O O . THR B 1 515 ? -8.922 38.812 13.328 1 93.06 515 THR B O 1
ATOM 9820 N N . ALA B 1 516 ? -6.957 38.938 12.336 1 92.31 516 ALA B N 1
ATOM 9821 C CA . ALA B 1 516 ? -7.543 38.969 11 1 92.31 516 ALA B CA 1
ATOM 9822 C C . ALA B 1 516 ? -8.352 37.688 10.75 1 92.31 516 ALA B C 1
ATOM 9824 O O . ALA B 1 516 ? -9.469 37.75 10.227 1 92.31 516 ALA B O 1
ATOM 9825 N N . LEU B 1 517 ? -7.84 36.594 11.094 1 89.25 517 LEU B N 1
ATOM 9826 C CA . LEU B 1 517 ? -8.492 35.312 10.852 1 89.25 517 LEU B CA 1
ATOM 9827 C C . LEU B 1 517 ? -9.75 35.156 11.703 1 89.25 517 LEU B C 1
ATOM 9829 O O . LEU B 1 517 ? -10.781 34.688 11.211 1 89.25 517 LEU B O 1
ATOM 9833 N N . LEU B 1 518 ? -9.672 35.531 12.953 1 88.69 518 LEU B N 1
ATOM 9834 C CA . LEU B 1 518 ? -10.82 35.406 13.844 1 88.69 518 LEU B CA 1
ATOM 9835 C C . LEU B 1 518 ? -11.922 36.375 13.438 1 88.69 518 LEU B C 1
ATOM 9837 O O . LEU B 1 518 ? -13.109 36.062 13.516 1 88.69 518 LEU B O 1
ATOM 9841 N N . TRP B 1 519 ? -11.477 37.531 13.086 1 87.88 519 TRP B N 1
ATOM 9842 C CA . TRP B 1 519 ? -12.445 38.531 12.695 1 87.88 519 TRP B CA 1
ATOM 9843 C C . TRP B 1 519 ? -13.188 38.125 11.43 1 87.88 519 TRP B C 1
ATOM 9845 O O . TRP B 1 519 ? -14.383 38.375 11.289 1 87.88 519 TRP B O 1
ATOM 9855 N N . THR B 1 520 ? -12.555 37.625 10.523 1 84.5 520 THR B N 1
ATOM 9856 C CA . THR B 1 520 ? -13.102 37.156 9.242 1 84.5 520 THR B CA 1
ATOM 9857 C C . THR B 1 520 ? -14.055 36 9.445 1 84.5 520 THR B C 1
ATOM 9859 O O . THR B 1 520 ? -15.094 35.906 8.781 1 84.5 520 THR B O 1
ATOM 9862 N N . GLY B 1 521 ? -13.695 35.062 10.242 1 76.75 521 GLY B N 1
ATOM 9863 C CA . GLY B 1 521 ? -14.484 33.875 10.438 1 76.75 521 GLY B CA 1
ATOM 9864 C C . GLY B 1 521 ? -15.805 34.125 11.148 1 76.75 521 GLY B C 1
ATOM 9865 O O . GLY B 1 521 ? -16.766 33.406 10.945 1 76.75 521 GLY B O 1
ATOM 9866 N N . GLY B 1 522 ? -15.844 35.156 11.852 1 66.88 522 GLY B N 1
ATOM 9867 C CA . GLY B 1 522 ? -17.047 35.375 12.625 1 66.88 522 GLY B CA 1
ATOM 9868 C C . GLY B 1 522 ? -17.5 34.156 13.414 1 66.88 522 GLY B C 1
ATOM 9869 O O . GLY B 1 522 ? -16.719 33.594 14.188 1 66.88 522 GLY B O 1
ATOM 9870 N N . LYS B 1 523 ? -18.734 33.625 13.016 1 59.12 523 LYS B N 1
ATOM 9871 C CA . LYS B 1 523 ? -19.281 32.438 13.641 1 59.12 523 LYS B CA 1
ATOM 9872 C C . LYS B 1 523 ? -18.578 31.172 13.133 1 59.12 523 LYS B C 1
ATOM 9874 O O . LYS B 1 523 ? -18.672 30.109 13.75 1 59.12 523 LYS B O 1
ATOM 9879 N N . ARG B 1 524 ? -17.891 31.406 12.109 1 75.94 524 ARG B N 1
ATOM 9880 C CA . ARG B 1 524 ? -17.156 30.312 11.508 1 75.94 524 ARG B CA 1
ATOM 9881 C C . ARG B 1 524 ? -15.648 30.516 11.625 1 75.94 524 ARG B C 1
ATOM 9883 O O . ARG B 1 524 ? -14.906 30.297 10.664 1 75.94 524 ARG B O 1
ATOM 9890 N N . ALA B 1 525 ? -15.297 31.094 12.727 1 73 525 ALA B N 1
ATOM 9891 C CA . ALA B 1 525 ? -13.891 31.406 12.969 1 73 525 ALA B CA 1
ATOM 9892 C C . ALA B 1 525 ? -13.016 30.172 12.789 1 73 525 ALA B C 1
ATOM 9894 O O . ALA B 1 525 ? -11.914 30.266 12.234 1 73 525 ALA B O 1
ATOM 9895 N N . LEU B 1 526 ? -13.523 29.141 13.164 1 73 526 LEU B N 1
ATOM 9896 C CA . LEU B 1 526 ? -12.789 27.891 13.086 1 73 526 LEU B CA 1
ATOM 9897 C C . LEU B 1 526 ? -12.445 27.547 11.641 1 73 526 LEU B C 1
ATOM 9899 O O . LEU B 1 526 ? -11.328 27.109 11.352 1 73 526 LEU B O 1
ATOM 9903 N N . ASP B 1 527 ? -13.352 27.75 10.727 1 78.62 527 ASP B N 1
ATOM 9904 C CA . ASP B 1 527 ? -13.141 27.438 9.312 1 78.62 527 ASP B CA 1
ATOM 9905 C C . ASP B 1 527 ? -12.023 28.281 8.727 1 78.62 527 ASP B C 1
ATOM 9907 O O . ASP B 1 527 ? -11.227 27.797 7.918 1 78.62 527 ASP B O 1
ATOM 9911 N N . ALA B 1 528 ? -12.062 29.516 9.102 1 78.12 528 ALA B N 1
ATOM 9912 C CA . ALA B 1 528 ? -11.039 30.422 8.602 1 78.12 528 ALA B CA 1
ATOM 9913 C C . ALA B 1 528 ? -9.656 30.031 9.109 1 78.12 528 ALA B C 1
ATOM 9915 O O . ALA B 1 528 ? -8.68 30.062 8.352 1 78.12 528 ALA B O 1
ATOM 9916 N N . LEU B 1 529 ? -9.578 29.719 10.312 1 77.12 529 LEU B N 1
ATOM 9917 C CA . LEU B 1 529 ? -8.328 29.281 10.914 1 77.12 529 LEU B CA 1
ATOM 9918 C C . LEU B 1 529 ? -7.828 28 10.266 1 77.12 529 LEU B C 1
ATOM 9920 O O . LEU B 1 529 ? -6.652 27.891 9.906 1 77.12 529 LEU B O 1
ATOM 9924 N N . GLN B 1 530 ? -8.703 27.109 10.094 1 79.12 530 GLN B N 1
ATOM 9925 C CA . GLN B 1 530 ? -8.352 25.844 9.461 1 79.12 530 GLN B CA 1
ATOM 9926 C C . GLN B 1 530 ? -7.895 26.047 8.016 1 79.12 530 GLN B C 1
ATOM 9928 O O . GLN B 1 530 ? -6.957 25.391 7.559 1 79.12 530 GLN B O 1
ATOM 9933 N N . ALA B 1 531 ? -8.57 26.906 7.328 1 84.5 531 ALA B N 1
ATOM 9934 C CA . ALA B 1 531 ? -8.25 27.188 5.93 1 84.5 531 ALA B CA 1
ATOM 9935 C C . ALA B 1 531 ? -6.812 27.688 5.785 1 84.5 531 ALA B C 1
ATOM 9937 O O . ALA B 1 531 ? -6.102 27.297 4.859 1 84.5 531 ALA B O 1
ATOM 9938 N N . ALA B 1 532 ? -6.445 28.5 6.676 1 82.06 532 ALA B N 1
ATOM 9939 C CA . ALA B 1 532 ? -5.094 29.047 6.633 1 82.06 532 ALA B CA 1
ATOM 9940 C C . ALA B 1 532 ? -4.051 27.953 6.762 1 82.06 532 ALA B C 1
ATOM 9942 O O . ALA B 1 532 ? -3.057 27.938 6.035 1 82.06 532 ALA B O 1
ATOM 9943 N N . SER B 1 533 ? -4.23 27.062 7.578 1 82.38 533 SER B N 1
ATOM 9944 C CA . SER B 1 533 ? -3.297 25.969 7.809 1 82.38 533 SER B CA 1
ATOM 9945 C C . SER B 1 533 ? -3.277 25 6.633 1 82.38 533 SER B C 1
ATOM 9947 O O . SER B 1 533 ? -2.209 24.609 6.148 1 82.38 533 SER B O 1
ATOM 9949 N N . ILE B 1 534 ? -4.457 24.609 6.188 1 83.44 534 ILE B N 1
ATOM 9950 C CA . ILE B 1 534 ? -4.582 23.594 5.145 1 83.44 534 ILE B CA 1
ATOM 9951 C C . ILE B 1 534 ? -3.953 24.109 3.85 1 83.44 534 ILE B C 1
ATOM 9953 O O . ILE B 1 534 ? -3.176 23.406 3.205 1 83.44 534 ILE B O 1
ATOM 9957 N N . CYS B 1 535 ? -4.23 25.344 3.51 1 86.62 535 CYS B N 1
ATOM 9958 C CA . CYS B 1 535 ? -3.771 25.891 2.238 1 86.62 535 CYS B CA 1
ATOM 9959 C C . CYS B 1 535 ? -2.266 26.109 2.254 1 86.62 535 CYS B C 1
ATOM 9961 O O . CYS B 1 535 ? -1.581 25.828 1.269 1 86.62 535 CYS B O 1
ATOM 9963 N N . SER B 1 536 ? -1.814 26.578 3.361 1 87 536 SER B N 1
ATOM 9964 C CA . SER B 1 536 ? -0.373 26.797 3.439 1 87 536 SER B CA 1
ATOM 9965 C C . SER B 1 536 ? 0.374 25.469 3.521 1 87 536 SER B C 1
ATOM 9967 O O . SER B 1 536 ? 1.475 25.328 2.982 1 87 536 SER B O 1
ATOM 9969 N N . GLY B 1 537 ? -0.213 24.531 4.109 1 90.44 537 GLY B N 1
ATOM 9970 C CA . GLY B 1 537 ? 0.4 23.219 4.262 1 90.44 537 GLY B CA 1
ATOM 9971 C C . GLY B 1 537 ? 0.596 22.484 2.945 1 90.44 537 GLY B C 1
ATOM 9972 O O . GLY B 1 537 ? 1.562 21.734 2.779 1 90.44 537 GLY B O 1
ATOM 9973 N N . LEU B 1 538 ? -0.275 22.703 1.983 1 91.31 538 LEU B N 1
ATOM 9974 C CA . LEU B 1 538 ? -0.198 22.016 0.699 1 91.31 538 LEU B CA 1
ATOM 9975 C C . LEU B 1 538 ? 1.116 22.328 -0.007 1 91.31 538 LEU B C 1
ATOM 9977 O O . LEU B 1 538 ? 1.834 21.422 -0.424 1 91.31 538 LEU B O 1
ATOM 9981 N N . PHE B 1 539 ? 1.451 23.578 -0.109 1 87.81 539 PHE B N 1
ATOM 9982 C CA . PHE B 1 539 ? 2.672 23.984 -0.798 1 87.81 539 PHE B CA 1
ATOM 9983 C C . PHE B 1 539 ? 3.904 23.5 -0.044 1 87.81 539 PHE B C 1
ATOM 9985 O O . PHE B 1 539 ? 4.891 23.078 -0.656 1 87.81 539 PHE B O 1
ATOM 9992 N N . TYR B 1 540 ? 3.816 23.547 1.192 1 93.94 540 TYR B N 1
ATOM 9993 C CA . TYR B 1 540 ? 4.973 23.156 1.989 1 93.94 540 TYR B CA 1
ATOM 9994 C C . TYR B 1 540 ? 5.18 21.641 1.956 1 93.94 540 TYR B C 1
ATOM 9996 O O . TYR B 1 540 ? 6.277 21.156 2.23 1 93.94 540 TYR B O 1
ATOM 10004 N N . THR B 1 541 ? 4.109 20.859 1.65 1 94.06 541 THR B N 1
ATOM 10005 C CA . THR B 1 541 ? 4.227 19.406 1.467 1 94.06 541 THR B CA 1
ATOM 10006 C C . THR B 1 541 ? 5.25 19.078 0.381 1 94.06 541 THR B C 1
ATOM 10008 O O . THR B 1 541 ? 6.02 18.125 0.511 1 94.06 541 THR B O 1
ATOM 10011 N N . VAL B 1 542 ? 5.305 19.844 -0.629 1 88.44 542 VAL B N 1
ATOM 10012 C CA . VAL B 1 542 ? 6.25 19.641 -1.722 1 88.44 542 VAL B CA 1
ATOM 10013 C C . VAL B 1 542 ? 7.676 19.844 -1.215 1 88.44 542 VAL B C 1
ATOM 10015 O O . VAL B 1 542 ? 8.57 19.062 -1.534 1 88.44 542 VAL B O 1
ATOM 10018 N N . ILE B 1 543 ? 7.867 20.875 -0.403 1 90.06 543 ILE B N 1
ATOM 10019 C CA . ILE B 1 543 ? 9.172 21.172 0.188 1 90.06 543 ILE B CA 1
ATOM 10020 C C . ILE B 1 543 ? 9.625 20 1.044 1 90.06 543 ILE B C 1
ATOM 10022 O O . ILE B 1 543 ? 10.773 19.562 0.959 1 90.06 543 ILE B O 1
ATOM 10026 N N . LEU B 1 544 ? 8.719 19.484 1.771 1 94.38 544 LEU B N 1
ATOM 10027 C CA . LEU B 1 544 ? 9.039 18.406 2.686 1 94.38 544 LEU B CA 1
ATOM 10028 C C . LEU B 1 544 ? 9.414 17.141 1.915 1 94.38 544 LEU B C 1
ATOM 10030 O O . LEU B 1 544 ? 10.266 16.359 2.354 1 94.38 544 LEU B O 1
ATOM 10034 N N . ASN B 1 545 ? 8.789 16.906 0.779 1 92.06 545 ASN B N 1
ATOM 10035 C CA . ASN B 1 545 ? 9.148 15.766 -0.051 1 92.06 545 ASN B CA 1
ATOM 10036 C C . ASN B 1 545 ? 10.602 15.852 -0.525 1 92.06 545 ASN B C 1
ATOM 10038 O O . ASN B 1 545 ? 11.312 14.844 -0.551 1 92.06 545 ASN B O 1
ATOM 10042 N N . PHE B 1 546 ? 11 17.016 -0.852 1 88.81 546 PHE B N 1
ATOM 10043 C CA . PHE B 1 546 ? 12.375 17.203 -1.29 1 88.81 546 PHE B CA 1
ATOM 10044 C C . PHE B 1 546 ? 13.344 17.062 -0.117 1 88.81 546 PHE B C 1
ATOM 10046 O O . PHE B 1 546 ? 14.484 16.641 -0.29 1 88.81 546 PHE B O 1
ATOM 10053 N N . ILE B 1 547 ? 12.852 17.422 1.048 1 91.62 547 ILE B N 1
ATOM 10054 C CA . ILE B 1 547 ? 13.68 17.297 2.244 1 91.62 547 ILE B CA 1
ATOM 10055 C C . ILE B 1 547 ? 14.008 15.836 2.512 1 91.62 547 ILE B C 1
ATOM 10057 O O . ILE B 1 547 ? 15.117 15.508 2.938 1 91.62 547 ILE B O 1
ATOM 10061 N N . VAL B 1 548 ? 13.102 14.969 2.223 1 91.75 548 VAL B N 1
ATOM 10062 C CA . VAL B 1 548 ? 13.328 13.539 2.393 1 91.75 548 VAL B CA 1
ATOM 10063 C C . VAL B 1 548 ? 14.453 13.078 1.474 1 91.75 548 VAL B C 1
ATOM 10065 O O . VAL B 1 548 ? 15.352 12.344 1.898 1 91.75 548 VAL B O 1
ATOM 10068 N N . VAL B 1 549 ? 14.43 13.531 0.285 1 88.06 549 VAL B N 1
ATOM 10069 C CA . VAL B 1 549 ? 15.445 13.164 -0.694 1 88.06 549 VAL B CA 1
ATOM 10070 C C . VAL B 1 549 ? 16.797 13.742 -0.279 1 88.06 549 VAL B C 1
ATOM 10072 O O . VAL B 1 549 ? 17.828 13.07 -0.384 1 88.06 549 VAL B O 1
ATOM 10075 N N . ALA B 1 550 ? 16.75 14.969 0.191 1 92.12 550 ALA B N 1
ATOM 10076 C CA . ALA B 1 550 ? 17.969 15.617 0.659 1 92.12 550 ALA B CA 1
ATOM 10077 C C . ALA B 1 550 ? 18.594 14.859 1.827 1 92.12 550 ALA B C 1
ATOM 10079 O O . ALA B 1 550 ? 19.812 14.672 1.877 1 92.12 550 ALA B O 1
ATOM 10080 N N . MET B 1 551 ? 17.781 14.477 2.693 1 94.81 551 MET B N 1
ATOM 10081 C CA . MET B 1 551 ? 18.234 13.742 3.869 1 94.81 551 MET B CA 1
ATOM 10082 C C . MET B 1 551 ? 18.859 12.406 3.469 1 94.81 551 MET B C 1
ATOM 10084 O O . MET B 1 551 ? 19.938 12.047 3.965 1 94.81 551 MET B O 1
ATOM 10088 N N . TRP B 1 552 ? 18.188 11.75 2.596 1 91.5 552 TRP B N 1
ATOM 10089 C CA . TRP B 1 552 ? 18.688 10.461 2.131 1 91.5 552 TRP B CA 1
ATOM 10090 C C . TRP B 1 552 ? 20.062 10.609 1.481 1 91.5 552 TRP B C 1
ATOM 10092 O O . TRP B 1 552 ? 20.969 9.82 1.752 1 91.5 552 TRP B O 1
ATOM 10102 N N . ARG B 1 553 ? 20.266 11.57 0.675 1 89.5 553 ARG B N 1
ATOM 10103 C CA . ARG B 1 553 ? 21.531 11.844 0.007 1 89.5 553 ARG B CA 1
ATOM 10104 C C . ARG B 1 553 ? 22.609 12.227 1.014 1 89.5 553 ARG B C 1
ATOM 10106 O O . ARG B 1 553 ? 23.75 11.773 0.911 1 89.5 553 ARG B O 1
ATOM 10113 N N . LEU B 1 554 ? 22.266 13.039 1.891 1 93.56 554 LEU B N 1
ATOM 10114 C CA . LEU B 1 554 ? 23.188 13.508 2.922 1 93.56 554 LEU B CA 1
ATOM 10115 C C . LEU B 1 554 ? 23.734 12.336 3.729 1 93.56 554 LEU B C 1
ATOM 10117 O O . LEU B 1 554 ? 24.938 12.234 3.947 1 93.56 554 LEU B O 1
ATOM 10121 N N . LEU B 1 555 ? 22.891 11.438 4.133 1 94.94 555 LEU B N 1
ATOM 10122 C CA . LEU B 1 555 ? 23.297 10.312 4.969 1 94.94 555 LEU B CA 1
ATOM 10123 C C . LEU B 1 555 ? 24.141 9.32 4.18 1 94.94 555 LEU B C 1
ATOM 10125 O O . LEU B 1 555 ? 25.094 8.75 4.711 1 94.94 555 LEU B O 1
ATOM 10129 N N . LYS B 1 556 ? 23.859 9.141 2.945 1 91.88 556 LYS B N 1
ATOM 10130 C CA . LYS B 1 556 ? 24.641 8.25 2.092 1 91.88 556 LYS B CA 1
ATOM 10131 C C . LYS B 1 556 ? 26.047 8.789 1.882 1 91.88 556 LYS B C 1
ATOM 10133 O O . LYS B 1 556 ? 27.016 8.023 1.864 1 91.88 556 LYS B O 1
ATOM 10138 N N . ILE B 1 557 ? 26.125 10.055 1.698 1 89.88 557 ILE B N 1
ATOM 10139 C CA . ILE B 1 557 ? 27.438 10.688 1.508 1 89.88 557 ILE B CA 1
ATOM 10140 C C . ILE B 1 557 ? 28.25 10.594 2.795 1 89.88 557 ILE B C 1
ATOM 10142 O O . ILE B 1 557 ? 29.438 10.273 2.762 1 89.88 557 ILE B O 1
ATOM 10146 N N . GLU B 1 558 ? 27.578 10.844 3.857 1 92.31 558 GLU B N 1
ATOM 10147 C CA . GLU B 1 558 ? 28.25 10.828 5.152 1 92.31 558 GLU B CA 1
ATOM 10148 C C . GLU B 1 558 ? 28.797 9.438 5.473 1 92.31 558 GLU B C 1
ATOM 10150 O O . GLU B 1 558 ? 29.875 9.305 6.047 1 92.31 558 GLU B O 1
ATOM 10155 N N . MET B 1 559 ? 28.094 8.438 5.074 1 92.44 559 MET B N 1
ATOM 10156 C CA . MET B 1 559 ? 28.5 7.074 5.398 1 92.44 559 MET B CA 1
ATOM 10157 C C . MET B 1 559 ? 29.406 6.5 4.309 1 92.44 559 MET B C 1
ATOM 10159 O O . MET B 1 559 ? 29.922 5.395 4.445 1 92.44 559 MET B O 1
ATOM 10163 N N . GLY B 1 560 ? 29.578 7.246 3.223 1 89.12 560 GLY B N 1
ATOM 10164 C CA . GLY B 1 560 ? 30.484 6.828 2.166 1 89.12 560 GLY B CA 1
ATOM 10165 C C . GLY B 1 560 ? 29.812 5.965 1.111 1 89.12 560 GLY B C 1
ATOM 10166 O O . GLY B 1 560 ? 30.484 5.398 0.249 1 89.12 560 GLY B O 1
ATOM 10167 N N . ASP B 1 561 ? 28.562 5.801 1.199 1 87.56 561 ASP B N 1
ATOM 10168 C CA . ASP B 1 561 ? 27.828 4.996 0.225 1 87.56 561 ASP B CA 1
ATOM 10169 C C . ASP B 1 561 ? 27.672 5.742 -1.099 1 87.56 561 ASP B C 1
ATOM 10171 O O . ASP B 1 561 ? 27.391 5.133 -2.131 1 87.56 561 ASP B O 1
ATOM 10175 N N . LEU B 1 562 ? 27.828 7.043 -1.038 1 83.44 562 LEU B N 1
ATOM 10176 C CA . LEU B 1 562 ? 27.75 7.922 -2.199 1 83.44 562 LEU B CA 1
ATOM 10177 C C . LEU B 1 562 ? 28.906 8.914 -2.205 1 83.44 562 LEU B C 1
ATOM 10179 O O . LEU B 1 562 ? 29.219 9.523 -1.176 1 83.44 562 LEU B O 1
ATOM 10183 N N . SER B 1 563 ? 29.531 8.914 -3.354 1 82.5 563 SER B N 1
ATOM 10184 C CA . SER B 1 563 ? 30.625 9.867 -3.457 1 82.5 563 SER B CA 1
ATOM 10185 C C . SER B 1 563 ? 30.125 11.297 -3.57 1 82.5 563 SER B C 1
ATOM 10187 O O . SER B 1 563 ? 29.141 11.555 -4.281 1 82.5 563 SER B O 1
ATOM 10189 N N . PRO B 1 564 ? 30.703 12.148 -2.799 1 79.06 564 PRO B N 1
ATOM 10190 C CA . PRO B 1 564 ? 30.312 13.555 -2.928 1 79.06 564 PRO B CA 1
ATOM 10191 C C . PRO B 1 564 ? 30.531 14.102 -4.336 1 79.06 564 PRO B C 1
ATOM 10193 O O . PRO B 1 564 ? 29.844 15.031 -4.758 1 79.06 564 PRO B O 1
ATOM 10196 N N . ASP B 1 565 ? 31.531 13.445 -5.004 1 78.75 565 ASP B N 1
ATOM 10197 C CA . ASP B 1 565 ? 31.859 13.891 -6.355 1 78.75 565 ASP B CA 1
ATOM 10198 C C . ASP B 1 565 ? 31.234 12.961 -7.398 1 78.75 565 ASP B C 1
ATOM 10200 O O . ASP B 1 565 ? 31.828 12.734 -8.461 1 78.75 565 ASP B O 1
ATOM 10204 N N . HIS B 1 566 ? 30.172 12.484 -7.102 1 80.5 566 HIS B N 1
ATOM 10205 C CA . HIS B 1 566 ? 29.516 11.617 -8.07 1 80.5 566 HIS B CA 1
ATOM 10206 C C . HIS B 1 566 ? 29.141 12.391 -9.328 1 80.5 566 HIS B C 1
ATOM 10208 O O . HIS B 1 566 ? 28.891 13.594 -9.266 1 80.5 566 HIS B O 1
ATOM 10214 N N . PRO B 1 567 ? 29.219 11.719 -10.422 1 83.06 567 PRO B N 1
ATOM 10215 C CA . PRO B 1 567 ? 28.891 12.406 -11.672 1 83.06 567 PRO B CA 1
ATOM 10216 C C . PRO B 1 567 ? 27.484 13.023 -11.656 1 83.06 567 PRO B C 1
ATOM 10218 O O . PRO B 1 567 ? 26.562 12.445 -11.094 1 83.06 567 PRO B O 1
ATOM 10221 N N . GLN B 1 568 ? 27.453 14.219 -12.172 1 85.25 568 GLN B N 1
ATOM 10222 C CA . GLN B 1 568 ? 26.203 14.945 -12.305 1 85.25 568 GLN B CA 1
ATOM 10223 C C . GLN B 1 568 ? 25.984 15.398 -13.75 1 85.25 568 GLN B C 1
ATOM 10225 O O . GLN B 1 568 ? 26.891 15.328 -14.57 1 85.25 568 GLN B O 1
ATOM 10230 N N . PHE B 1 569 ? 24.719 15.758 -14.023 1 88.5 569 PHE B N 1
ATOM 10231 C CA . PHE B 1 569 ? 24.469 16.391 -15.312 1 88.5 569 PHE B CA 1
ATOM 10232 C C . PHE B 1 569 ? 25.281 17.672 -15.453 1 88.5 569 PHE B C 1
ATOM 10234 O O . PHE B 1 569 ? 25.469 18.406 -14.484 1 88.5 569 PHE B O 1
ATOM 10241 N N . SER B 1 570 ? 25.844 17.875 -16.594 1 86.56 570 SER B N 1
ATOM 10242 C CA . SER B 1 570 ? 26.656 19.062 -16.844 1 86.56 570 SER B CA 1
ATOM 10243 C C . SER B 1 570 ? 25.844 20.344 -16.656 1 86.56 570 SER B C 1
ATOM 10245 O O . SER B 1 570 ? 26.391 21.406 -16.422 1 86.56 570 SER B O 1
ATOM 10247 N N . PHE B 1 571 ? 24.562 20.172 -16.812 1 85.56 571 PHE B N 1
ATOM 10248 C CA . PHE B 1 571 ? 23.609 21.25 -16.641 1 85.56 571 PHE B CA 1
ATOM 10249 C C . PHE B 1 571 ? 22.422 20.812 -15.797 1 85.56 571 PHE B C 1
ATOM 10251 O O . PHE B 1 571 ? 21.734 19.859 -16.141 1 85.56 571 PHE B O 1
ATOM 10258 N N . GLY B 1 572 ? 22.281 21.547 -14.672 1 85.62 572 GLY B N 1
ATOM 10259 C CA . GLY B 1 572 ? 21.188 21.172 -13.797 1 85.62 572 GLY B CA 1
ATOM 10260 C C . GLY B 1 572 ? 19.828 21.594 -14.336 1 85.62 572 GLY B C 1
ATOM 10261 O O . GLY B 1 572 ? 19.75 22.469 -15.211 1 85.62 572 GLY B O 1
ATOM 10262 N N . LEU B 1 573 ? 18.781 21.047 -13.812 1 87.38 573 LEU B N 1
ATOM 10263 C CA . LEU B 1 573 ? 17.406 21.312 -14.258 1 87.38 573 LEU B CA 1
ATOM 10264 C C . LEU B 1 573 ? 17.047 22.781 -14.039 1 87.38 573 LEU B C 1
ATOM 10266 O O . LEU B 1 573 ? 16.328 23.375 -14.844 1 87.38 573 LEU B O 1
ATOM 10270 N N . LEU B 1 574 ? 17.625 23.406 -12.984 1 82.56 574 LEU B N 1
ATOM 10271 C CA . LEU B 1 574 ? 17.203 24.766 -12.625 1 82.56 574 LEU B CA 1
ATOM 10272 C C . LEU B 1 574 ? 18.328 25.766 -12.883 1 82.56 574 LEU B C 1
ATOM 10274 O O . LEU B 1 574 ? 18.234 26.922 -12.5 1 82.56 574 LEU B O 1
ATOM 10278 N N . ASP B 1 575 ? 19.359 25.359 -13.57 1 84.69 575 ASP B N 1
ATOM 10279 C CA . ASP B 1 575 ? 20.547 26.172 -13.773 1 84.69 575 ASP B CA 1
ATOM 10280 C C . ASP B 1 575 ? 20.234 27.406 -14.617 1 84.69 575 ASP B C 1
ATOM 10282 O O . ASP B 1 575 ? 20.922 28.438 -14.5 1 84.69 575 ASP B O 1
ATOM 10286 N N . ILE B 1 576 ? 19.266 27.297 -15.391 1 84.5 576 ILE B N 1
ATOM 10287 C CA . ILE B 1 576 ? 18.938 28.406 -16.281 1 84.5 576 ILE B CA 1
ATOM 10288 C C . ILE B 1 576 ? 18.531 29.625 -15.445 1 84.5 576 ILE B C 1
ATOM 10290 O O . ILE B 1 576 ? 18.734 30.766 -15.859 1 84.5 576 ILE B O 1
ATOM 10294 N N . PHE B 1 577 ? 18.031 29.484 -14.336 1 78.06 577 PHE B N 1
ATOM 10295 C CA . PHE B 1 577 ? 17.562 30.578 -13.5 1 78.06 577 PHE B CA 1
ATOM 10296 C C . PHE B 1 577 ? 18.719 31.234 -12.75 1 78.06 577 PHE B C 1
ATOM 10298 O O . PHE B 1 577 ? 18.594 32.375 -12.273 1 78.06 577 PHE B O 1
ATOM 10305 N N . TYR B 1 578 ? 19.859 30.578 -12.805 1 75.94 578 TYR B N 1
ATOM 10306 C CA . TYR B 1 578 ? 21.031 31.094 -12.117 1 75.94 578 TYR B CA 1
ATOM 10307 C C . TYR B 1 578 ? 22.031 31.688 -13.109 1 75.94 578 TYR B C 1
ATOM 10309 O O . TYR B 1 578 ? 22.781 32.594 -12.773 1 75.94 578 TYR B O 1
ATOM 10317 N N . TYR B 1 579 ? 21.938 31.047 -14.242 1 81.75 579 TYR B N 1
ATOM 10318 C CA . TYR B 1 579 ? 22.875 31.484 -15.273 1 81.75 579 TYR B CA 1
ATOM 10319 C C . TYR B 1 579 ? 22.141 31.781 -16.578 1 81.75 579 TYR B C 1
ATOM 10321 O O . TYR B 1 579 ? 22.406 31.172 -17.609 1 81.75 579 TYR B O 1
ATOM 10329 N N . PRO B 1 580 ? 21.281 32.844 -16.453 1 85.94 580 PRO B N 1
ATOM 10330 C CA . PRO B 1 580 ? 20.547 33.125 -17.688 1 85.94 580 PRO B CA 1
ATOM 10331 C C . PRO B 1 580 ? 21.391 33.812 -18.734 1 85.94 580 PRO B C 1
ATOM 10333 O O . PRO B 1 580 ? 22.141 34.75 -18.422 1 85.94 580 PRO B O 1
ATOM 10336 N N . THR B 1 581 ? 21.578 33.219 -19.844 1 89.12 581 THR B N 1
ATOM 10337 C CA . THR B 1 581 ? 22.172 33.812 -21.031 1 89.12 581 THR B CA 1
ATOM 10338 C C . THR B 1 581 ? 21.156 33.906 -22.172 1 89.12 581 THR B C 1
ATOM 10340 O O . THR B 1 581 ? 20.125 33.25 -22.141 1 89.12 581 THR B O 1
ATOM 10343 N N . CYS B 1 582 ? 21.406 34.75 -23.031 1 91.12 582 CYS B N 1
ATOM 10344 C CA . CYS B 1 582 ? 20.5 34.906 -24.172 1 91.12 582 CYS B CA 1
ATOM 10345 C C . CYS B 1 582 ? 20.344 33.594 -24.906 1 91.12 582 CYS B C 1
ATOM 10347 O O . CYS B 1 582 ? 19.25 33.25 -25.359 1 91.12 582 CYS B O 1
ATOM 10349 N N . ARG B 1 583 ? 21.344 32.938 -25.047 1 90.94 583 ARG B N 1
ATOM 10350 C CA . ARG B 1 583 ? 21.312 31.641 -25.719 1 90.94 583 ARG B CA 1
ATOM 10351 C C . ARG B 1 583 ? 20.453 30.641 -24.938 1 90.94 583 ARG B C 1
ATOM 10353 O O . ARG B 1 583 ? 19.656 29.922 -25.531 1 90.94 583 ARG B O 1
ATOM 10360 N N . ARG B 1 584 ? 20.609 30.672 -23.688 1 91.31 584 ARG B N 1
ATOM 10361 C CA . ARG B 1 584 ? 19.891 29.719 -22.859 1 91.31 584 ARG B CA 1
ATOM 10362 C C . ARG B 1 584 ? 18.391 30.047 -22.828 1 91.31 584 ARG B C 1
ATOM 10364 O O . ARG B 1 584 ? 17.562 29.141 -22.781 1 91.31 584 ARG B O 1
ATOM 10371 N N . ILE B 1 585 ? 18.125 31.234 -22.875 1 92.69 585 ILE B N 1
ATOM 10372 C CA . ILE B 1 585 ? 16.719 31.656 -22.906 1 92.69 585 ILE B CA 1
ATOM 10373 C C . ILE B 1 585 ? 16.094 31.234 -24.219 1 92.69 585 ILE B C 1
ATOM 10375 O O . ILE B 1 585 ? 14.938 30.781 -24.25 1 92.69 585 ILE B O 1
ATOM 10379 N N . LYS B 1 586 ? 16.859 31.453 -25.219 1 92.88 586 LYS B N 1
ATOM 10380 C CA . LYS B 1 586 ? 16.375 30.984 -26.516 1 92.88 586 LYS B CA 1
ATOM 10381 C C . LYS B 1 586 ? 16.172 29.469 -26.516 1 92.88 586 LYS B C 1
ATOM 10383 O O . LYS B 1 586 ? 15.156 28.969 -27.031 1 92.88 586 LYS B O 1
ATOM 10388 N N . ASP B 1 587 ? 17.062 28.781 -25.984 1 93.31 587 ASP B N 1
ATOM 10389 C CA . ASP B 1 587 ? 16.953 27.328 -25.906 1 93.31 587 ASP B CA 1
ATOM 10390 C C . ASP B 1 587 ? 15.742 26.906 -25.094 1 93.31 587 ASP B C 1
ATOM 10392 O O . ASP B 1 587 ? 15.109 25.891 -25.391 1 93.31 587 ASP B O 1
ATOM 10396 N N . LEU B 1 588 ? 15.531 27.609 -24.047 1 93.62 588 LEU B N 1
ATOM 10397 C CA . LEU B 1 588 ? 14.367 27.312 -23.219 1 93.62 588 LEU B CA 1
ATOM 10398 C C . LEU B 1 588 ? 13.078 27.5 -24 1 93.62 588 LEU B C 1
ATOM 10400 O O . LEU B 1 588 ? 12.156 26.688 -23.891 1 93.62 588 LEU B O 1
ATOM 10404 N N . LEU B 1 589 ? 13.031 28.578 -24.719 1 93.19 589 LEU B N 1
ATOM 10405 C CA . LEU B 1 589 ? 11.844 28.844 -25.516 1 93.19 589 LEU B CA 1
ATOM 10406 C C . LEU B 1 589 ? 11.625 27.734 -26.547 1 93.19 589 LEU B C 1
ATOM 10408 O O . LEU B 1 589 ? 10.492 27.297 -26.766 1 93.19 589 LEU B O 1
ATOM 10412 N N . ILE B 1 590 ? 12.703 27.297 -27.094 1 94.81 590 ILE B N 1
ATOM 10413 C CA . ILE B 1 590 ? 12.617 26.203 -28.047 1 94.81 590 ILE B CA 1
ATOM 10414 C C . ILE B 1 590 ? 12.148 24.938 -27.328 1 94.81 590 ILE B C 1
ATOM 10416 O O . ILE B 1 590 ? 11.305 24.203 -27.844 1 94.81 590 ILE B O 1
ATOM 10420 N N . ALA B 1 591 ? 12.688 24.656 -26.156 1 95.25 591 ALA B N 1
ATOM 10421 C CA . ALA B 1 591 ? 12.336 23.453 -25.406 1 95.25 591 ALA B CA 1
ATOM 10422 C C . ALA B 1 591 ? 10.867 23.469 -25 1 95.25 591 ALA B C 1
ATOM 10424 O O . ALA B 1 591 ? 10.234 22.422 -24.891 1 95.25 591 ALA B O 1
ATOM 10425 N N . ILE B 1 592 ? 10.344 24.656 -24.812 1 94.25 592 ILE B N 1
ATOM 10426 C CA . ILE B 1 592 ? 8.945 24.797 -24.422 1 94.25 592 ILE B CA 1
ATOM 10427 C C . ILE B 1 592 ? 8.039 24.484 -25.609 1 94.25 592 ILE B C 1
ATOM 10429 O O . ILE B 1 592 ? 7.059 23.75 -25.469 1 94.25 592 ILE B O 1
ATOM 10433 N N . ILE B 1 593 ? 8.414 24.969 -26.766 1 93.94 593 ILE B N 1
ATOM 10434 C CA . ILE B 1 593 ? 7.523 24.906 -27.922 1 93.94 593 ILE B CA 1
ATOM 10435 C C . ILE B 1 593 ? 7.852 23.656 -28.75 1 93.94 593 ILE B C 1
ATOM 10437 O O . ILE B 1 593 ? 6.965 23.078 -29.391 1 93.94 593 ILE B O 1
ATOM 10441 N N . ALA B 1 594 ? 9.148 23.344 -28.75 1 96.38 594 ALA B N 1
ATOM 10442 C CA . ALA B 1 594 ? 9.609 22.234 -29.578 1 96.38 594 ALA B CA 1
ATOM 10443 C C . ALA B 1 594 ? 10.578 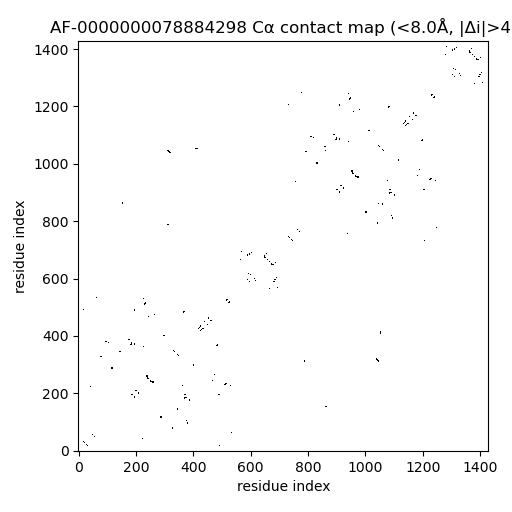21.344 -28.812 1 96.38 594 ALA B C 1
ATOM 10445 O O . ALA B 1 594 ? 11.734 21.172 -29.219 1 96.38 594 ALA B O 1
ATOM 10446 N N . PRO B 1 595 ? 10.055 20.719 -27.781 1 95.69 595 PRO B N 1
ATOM 10447 C CA . PRO B 1 595 ? 10.945 19.891 -26.969 1 95.69 595 PRO B CA 1
ATOM 10448 C C . PRO B 1 595 ? 11.562 18.734 -27.766 1 95.69 595 PRO B C 1
ATOM 10450 O O . PRO B 1 595 ? 12.578 18.172 -27.344 1 95.69 595 PRO B O 1
ATOM 10453 N N . TRP B 1 596 ? 10.961 18.328 -28.891 1 94.81 596 TRP B N 1
ATOM 10454 C CA . TRP B 1 596 ? 11.477 17.25 -29.719 1 94.81 596 TRP B CA 1
ATOM 10455 C C . TRP B 1 596 ? 12.836 17.594 -30.297 1 94.81 596 TRP B C 1
ATOM 10457 O O . TRP B 1 596 ? 13.633 16.719 -30.625 1 94.81 596 TRP B O 1
ATOM 10467 N N . TRP B 1 597 ? 13.102 18.875 -30.422 1 94.88 597 TRP B N 1
ATOM 10468 C CA . TRP B 1 597 ? 14.375 19.297 -31 1 94.88 597 TRP B CA 1
ATOM 10469 C C . TRP B 1 597 ? 15.523 19.016 -30.031 1 94.88 597 TRP B C 1
ATOM 10471 O O . TRP B 1 597 ? 16.422 18.234 -30.344 1 94.88 597 TRP B O 1
ATOM 10481 N N . PRO B 1 598 ? 15.523 19.609 -28.859 1 95.56 598 PRO B N 1
ATOM 10482 C CA . PRO B 1 598 ? 16.625 19.328 -27.938 1 95.56 598 PRO B CA 1
ATOM 10483 C C . PRO B 1 598 ? 16.656 17.875 -27.484 1 95.56 598 PRO B C 1
ATOM 10485 O O . PRO B 1 598 ? 17.734 17.281 -27.359 1 95.56 598 PRO B O 1
ATOM 10488 N N . MET B 1 599 ? 15.555 17.266 -27.234 1 96.19 599 MET B N 1
ATOM 10489 C CA . MET B 1 599 ? 15.531 15.875 -26.797 1 96.19 599 MET B CA 1
ATOM 10490 C C . MET B 1 599 ? 15.992 14.938 -27.906 1 96.19 599 MET B C 1
ATOM 10492 O O . MET B 1 599 ? 16.688 13.945 -27.641 1 96.19 599 MET B O 1
ATOM 10496 N N . GLY B 1 600 ? 15.523 15.242 -29.078 1 95.88 600 GLY B N 1
ATOM 10497 C CA . GLY B 1 600 ? 15.953 14.445 -30.219 1 95.88 600 GLY B CA 1
ATOM 10498 C C . GLY B 1 600 ? 17.453 14.539 -30.469 1 95.88 600 GLY B C 1
ATOM 10499 O O . GLY B 1 600 ? 18.094 13.547 -30.812 1 95.88 600 GLY B O 1
ATOM 10500 N N . ASN B 1 601 ? 17.953 15.727 -30.391 1 94.56 601 ASN B N 1
ATOM 10501 C CA . ASN B 1 601 ? 19.406 15.922 -30.516 1 94.56 601 ASN B CA 1
ATOM 10502 C C . ASN B 1 601 ? 20.172 15.117 -29.453 1 94.56 601 ASN B C 1
ATOM 10504 O O . ASN B 1 601 ? 21.172 14.477 -29.766 1 94.56 601 ASN B O 1
ATOM 10508 N N . ALA B 1 602 ? 19.688 15.211 -28.281 1 95.19 602 ALA B N 1
ATOM 10509 C CA . ALA B 1 602 ? 20.312 14.484 -27.188 1 95.19 602 ALA B CA 1
ATOM 10510 C C . ALA B 1 602 ? 20.281 12.977 -27.438 1 95.19 602 ALA B C 1
ATOM 10512 O O . ALA B 1 602 ? 21.266 12.281 -27.234 1 95.19 602 ALA B O 1
ATOM 10513 N N . ALA B 1 603 ? 19.109 12.508 -27.859 1 95.06 603 ALA B N 1
ATOM 10514 C CA . ALA B 1 603 ? 18.938 11.078 -28.094 1 95.06 603 ALA B CA 1
ATOM 10515 C C . ALA B 1 603 ? 19.828 10.609 -29.25 1 95.06 603 ALA B C 1
ATOM 10517 O O . ALA B 1 603 ? 20.406 9.523 -29.188 1 95.06 603 ALA B O 1
ATOM 10518 N N . GLY B 1 604 ? 19.859 11.375 -30.266 1 93.44 604 GLY B N 1
ATOM 10519 C CA . GLY B 1 604 ? 20.734 11.039 -31.391 1 93.44 604 GLY B CA 1
ATOM 10520 C C . GLY B 1 604 ? 22.172 10.859 -30.984 1 93.44 604 GLY B C 1
ATOM 10521 O O . GLY B 1 604 ? 22.844 9.906 -31.406 1 93.44 604 GLY B O 1
ATOM 10522 N N . ARG B 1 605 ? 22.641 11.688 -30.172 1 93.12 605 ARG B N 1
ATOM 10523 C CA . ARG B 1 605 ? 24.031 11.633 -29.688 1 93.12 605 ARG B CA 1
ATOM 10524 C C . ARG B 1 605 ? 24.219 10.484 -28.703 1 93.12 605 ARG B C 1
ATOM 10526 O O . ARG B 1 605 ? 25.266 9.844 -28.688 1 93.12 605 ARG B O 1
ATOM 10533 N N . LEU B 1 606 ? 23.234 10.336 -27.875 1 92.31 606 LEU B N 1
ATOM 10534 C CA . LEU B 1 606 ? 23.297 9.32 -26.828 1 92.31 606 LEU B CA 1
ATOM 10535 C C . LEU B 1 606 ? 23.344 7.922 -27.438 1 92.31 606 LEU B C 1
ATOM 10537 O O . LEU B 1 606 ? 24.125 7.086 -27 1 92.31 606 LEU B O 1
ATOM 10541 N N . TYR B 1 607 ? 22.5 7.699 -28.469 1 90.06 607 TYR B N 1
ATOM 10542 C CA . TYR B 1 607 ? 22.359 6.363 -29.047 1 90.06 607 TYR B CA 1
ATOM 10543 C C . TYR B 1 607 ? 23.219 6.215 -30.297 1 90.06 607 TYR B C 1
ATOM 10545 O O . TYR B 1 607 ? 23.391 5.105 -30.812 1 90.06 607 TYR B O 1
ATOM 10553 N N . GLY B 1 608 ? 23.812 7.234 -30.781 1 89.12 608 GLY B N 1
ATOM 10554 C CA . GLY B 1 608 ? 24.609 7.188 -32 1 89.12 608 GLY B CA 1
ATOM 10555 C C . GLY B 1 608 ? 23.797 6.867 -33.25 1 89.12 608 GLY B C 1
ATOM 10556 O O . GLY B 1 608 ? 24.234 6.098 -34.094 1 89.12 608 GLY B O 1
ATOM 10557 N N . GLN B 1 609 ? 22.547 7.273 -33.219 1 91.5 609 GLN B N 1
ATOM 10558 C CA . GLN B 1 609 ? 21.609 7.004 -34.312 1 91.5 609 GLN B CA 1
ATOM 10559 C C . GLN B 1 609 ? 21.078 8.305 -34.906 1 91.5 609 GLN B C 1
ATOM 10561 O O . GLN B 1 609 ? 21.5 9.391 -34.531 1 91.5 609 GLN B O 1
ATOM 10566 N N . ASN B 1 610 ? 20.25 8.133 -35.875 1 90.94 610 ASN B N 1
ATOM 10567 C CA . ASN B 1 610 ? 19.672 9.289 -36.562 1 90.94 610 ASN B CA 1
ATOM 10568 C C . ASN B 1 610 ? 18.797 10.117 -35.656 1 90.94 610 ASN B C 1
ATOM 10570 O O . ASN B 1 610 ? 17.75 9.648 -35.188 1 90.94 610 ASN B O 1
ATOM 10574 N N . ARG B 1 611 ? 19.188 11.312 -35.469 1 92.69 611 ARG B N 1
ATOM 10575 C CA . ARG B 1 611 ? 18.5 12.188 -34.531 1 92.69 611 ARG B CA 1
ATOM 10576 C C . ARG B 1 611 ? 17.078 12.477 -35.031 1 92.69 611 ARG B C 1
ATOM 10578 O O . ARG B 1 611 ? 16.172 12.711 -34.219 1 92.69 611 ARG B O 1
ATOM 10585 N N . PHE B 1 612 ? 16.812 12.422 -36.281 1 93.25 612 PHE B N 1
ATOM 10586 C CA . PHE B 1 612 ? 15.516 12.812 -36.844 1 93.25 612 PHE B CA 1
ATOM 10587 C C . PHE B 1 612 ? 14.445 11.773 -36.5 1 93.25 612 PHE B C 1
ATOM 10589 O O . PHE B 1 612 ? 13.273 12.109 -36.375 1 93.25 612 PHE B O 1
ATOM 10596 N N . VAL B 1 613 ? 14.914 10.625 -36.406 1 92.88 613 VAL B N 1
ATOM 10597 C CA . VAL B 1 613 ? 13.977 9.57 -36.031 1 92.88 613 VAL B CA 1
ATOM 10598 C C . VAL B 1 613 ? 13.492 9.805 -34.594 1 92.88 613 VAL B C 1
ATOM 10600 O O . VAL B 1 613 ? 12.297 9.711 -34.312 1 92.88 613 VAL B O 1
ATOM 10603 N N . PHE B 1 614 ? 14.43 10.117 -33.75 1 94 614 PHE B N 1
ATOM 10604 C CA . PHE B 1 614 ? 14.062 10.406 -32.375 1 94 614 PHE B CA 1
ATOM 10605 C C . PHE B 1 614 ? 13.188 11.648 -32.281 1 94 614 PHE B C 1
ATOM 10607 O O . PHE B 1 614 ? 12.227 11.688 -31.516 1 94 614 PHE B O 1
ATOM 10614 N N . MET B 1 615 ? 13.516 12.625 -33.062 1 95.31 615 MET B N 1
ATOM 10615 C CA . MET B 1 615 ? 12.742 13.867 -33.094 1 95.31 615 MET B CA 1
ATOM 10616 C C . MET B 1 615 ? 11.297 13.594 -33.5 1 95.31 615 MET B C 1
ATOM 10618 O O . MET B 1 615 ? 10.367 14.133 -32.906 1 95.31 615 MET B O 1
ATOM 10622 N N . ALA B 1 616 ? 11.148 12.719 -34.438 1 93.88 616 ALA B N 1
ATOM 10623 C CA . ALA B 1 616 ? 9.812 12.375 -34.906 1 93.88 616 ALA B CA 1
ATOM 10624 C C . ALA B 1 616 ? 9.031 11.633 -33.812 1 93.88 616 ALA B C 1
ATOM 10626 O O . ALA B 1 616 ? 7.844 11.891 -33.594 1 93.88 616 ALA B O 1
ATOM 10627 N N . ILE B 1 617 ? 9.648 10.766 -33.156 1 93.31 617 ILE B N 1
ATOM 10628 C CA . ILE B 1 617 ? 9.016 9.938 -32.125 1 93.31 617 ILE B CA 1
ATOM 10629 C C . ILE B 1 617 ? 8.547 10.82 -30.984 1 93.31 617 ILE B C 1
ATOM 10631 O O . ILE B 1 617 ? 7.492 10.57 -30.391 1 93.31 617 ILE B O 1
ATOM 10635 N N . ILE B 1 618 ? 9.305 11.82 -30.672 1 94.56 618 ILE B N 1
ATOM 10636 C CA . ILE B 1 618 ? 8.984 12.703 -29.562 1 94.56 618 ILE B CA 1
ATOM 10637 C C . ILE B 1 618 ? 7.953 13.742 -30 1 94.56 618 ILE B C 1
ATOM 10639 O O . ILE B 1 618 ? 7.055 14.094 -29.234 1 94.56 618 ILE B O 1
ATOM 10643 N N . ALA B 1 619 ? 8.016 14.18 -31.219 1 95.75 619 ALA B N 1
ATOM 10644 C CA . ALA B 1 619 ? 7.148 15.242 -31.734 1 95.75 619 ALA B CA 1
ATOM 10645 C C . ALA B 1 619 ? 5.711 14.758 -31.875 1 95.75 619 ALA B C 1
ATOM 10647 O O . ALA B 1 619 ? 4.766 15.508 -31.625 1 95.75 619 ALA B O 1
ATOM 10648 N N . VAL B 1 620 ? 5.527 13.539 -32.219 1 94.31 620 VAL B N 1
ATOM 10649 C CA . VAL B 1 620 ? 4.207 13.008 -32.531 1 94.31 620 VAL B CA 1
ATOM 10650 C C . VAL B 1 620 ? 3.322 13.039 -31.297 1 94.31 620 VAL B C 1
ATOM 10652 O O . VAL B 1 620 ? 2.23 13.609 -31.312 1 94.31 620 VAL B O 1
ATOM 10655 N N . PRO B 1 621 ? 3.775 12.508 -30.25 1 94.56 621 PRO B N 1
ATOM 10656 C CA . PRO B 1 621 ? 2.895 12.578 -29.078 1 94.56 621 PRO B CA 1
ATOM 10657 C C . PRO B 1 621 ? 2.766 13.992 -28.531 1 94.56 621 PRO B C 1
ATOM 10659 O O . PRO B 1 621 ? 1.706 14.359 -28.016 1 94.56 621 PRO B O 1
ATOM 10662 N N . PHE B 1 622 ? 3.799 14.812 -28.578 1 95.25 622 PHE B N 1
ATOM 10663 C CA . PHE B 1 622 ? 3.73 16.172 -28.047 1 95.25 622 PHE B CA 1
ATOM 10664 C C . PHE B 1 622 ? 2.721 17.016 -28.812 1 95.25 622 PHE B C 1
ATOM 10666 O O . PHE B 1 622 ? 1.845 17.641 -28.219 1 95.25 622 PHE B O 1
ATOM 10673 N N . TYR B 1 623 ? 2.859 17.016 -30.109 1 94.88 623 TYR B N 1
ATOM 10674 C CA . TYR B 1 623 ? 1.934 17.797 -30.922 1 94.88 623 TYR B CA 1
ATOM 10675 C C . TYR B 1 623 ? 0.581 17.109 -31.031 1 94.88 623 TYR B C 1
ATOM 10677 O O . TYR B 1 623 ? -0.444 17.766 -31.234 1 94.88 623 TYR B O 1
ATOM 10685 N N . GLY B 1 624 ? 0.602 15.781 -30.984 1 94.81 624 GLY B N 1
ATOM 10686 C CA . GLY B 1 624 ? -0.668 15.086 -30.875 1 94.81 624 GLY B CA 1
ATOM 10687 C C . GLY B 1 624 ? -1.511 15.555 -29.703 1 94.81 624 GLY B C 1
ATOM 10688 O O . GLY B 1 624 ? -2.729 15.703 -29.828 1 94.81 624 GLY B O 1
ATOM 10689 N N . TRP B 1 625 ? -0.857 15.781 -28.594 1 94.38 625 TRP B N 1
ATOM 10690 C CA . TRP B 1 625 ? -1.53 16.312 -27.406 1 94.38 625 TRP B CA 1
ATOM 10691 C C . TRP B 1 625 ? -2.113 17.703 -27.703 1 94.38 625 TRP B C 1
ATOM 10693 O O . TRP B 1 625 ? -3.279 17.953 -27.391 1 94.38 625 TRP B O 1
ATOM 10703 N N . LEU B 1 626 ? -1.329 18.562 -28.297 1 93.81 626 LEU B N 1
ATOM 10704 C CA . LEU B 1 626 ? -1.771 19.922 -28.594 1 93.81 626 LEU B CA 1
ATOM 10705 C C . LEU B 1 626 ? -2.951 19.922 -29.547 1 93.81 626 LEU B C 1
ATOM 10707 O O . LEU B 1 626 ? -3.906 20.688 -29.375 1 93.81 626 LEU B O 1
ATOM 10711 N N . ILE B 1 627 ? -2.832 19.062 -30.516 1 94.81 627 ILE B N 1
ATOM 10712 C CA . ILE B 1 627 ? -3.893 18.953 -31.516 1 94.81 627 ILE B CA 1
ATOM 10713 C C . ILE B 1 627 ? -5.18 18.469 -30.844 1 94.81 627 ILE B C 1
ATOM 10715 O O . ILE B 1 627 ? -6.258 19.016 -31.125 1 94.81 627 ILE B O 1
ATOM 10719 N N . CYS B 1 628 ? -5.082 17.531 -30.031 1 93.81 628 CYS B N 1
ATOM 10720 C CA . CYS B 1 628 ? -6.246 17.016 -29.328 1 93.81 628 CYS B CA 1
ATOM 10721 C C . CYS B 1 628 ? -6.848 18.094 -28.422 1 93.81 628 CYS B C 1
ATOM 10723 O O . CYS B 1 628 ? -8.07 18.188 -28.297 1 93.81 628 CYS B O 1
ATOM 10725 N N . GLU B 1 629 ? -5.957 18.938 -27.828 1 93.06 629 GLU B N 1
ATOM 10726 C CA . GLU B 1 629 ? -6.441 20.016 -26.953 1 93.06 629 GLU B CA 1
ATOM 10727 C C . GLU B 1 629 ? -7.172 21.078 -27.766 1 93.06 629 GLU B C 1
ATOM 10729 O O . GLU B 1 629 ? -8.117 21.703 -27.266 1 93.06 629 GLU B O 1
ATOM 10734 N N . ILE B 1 630 ? -6.746 21.219 -28.906 1 91.69 630 ILE B N 1
ATOM 10735 C CA . ILE B 1 630 ? -7.414 22.188 -29.781 1 91.69 630 ILE B CA 1
ATOM 10736 C C . ILE B 1 630 ? -8.742 21.609 -30.266 1 91.69 630 ILE B C 1
ATOM 10738 O O . ILE B 1 630 ? -9.758 22.297 -30.266 1 91.69 630 ILE B O 1
ATOM 10742 N N . LEU B 1 631 ? -8.727 20.359 -30.609 1 91.25 631 LEU B N 1
ATOM 10743 C CA . LEU B 1 631 ? -9.883 19.703 -31.203 1 91.25 631 LEU B CA 1
ATOM 10744 C C . LEU B 1 631 ? -10.922 19.344 -30.141 1 91.25 631 LEU B C 1
ATOM 10746 O O . LEU B 1 631 ? -11.984 18.812 -30.453 1 91.25 631 LEU B O 1
ATOM 10750 N N . GLN B 1 632 ? -10.57 19.656 -28.922 1 91 632 GLN B N 1
ATOM 10751 C CA . GLN B 1 632 ? -11.523 19.344 -27.859 1 91 632 GLN B CA 1
ATOM 10752 C C . GLN B 1 632 ? -12.828 20.109 -28.047 1 91 632 GLN B C 1
ATOM 10754 O O . GLN B 1 632 ? -13.859 19.734 -27.484 1 91 632 GLN B O 1
ATOM 10759 N N . VAL B 1 633 ? -12.82 21.172 -28.828 1 88.25 633 VAL B N 1
ATOM 10760 C CA . VAL B 1 633 ? -14.016 21.969 -29.125 1 88.25 633 VAL B CA 1
ATOM 10761 C C . VAL B 1 633 ? -15.023 21.109 -29.875 1 88.25 633 VAL B C 1
ATOM 10763 O O . VAL B 1 633 ? -16.234 21.312 -29.75 1 88.25 633 VAL B O 1
ATOM 10766 N N . LEU B 1 634 ? -14.508 20.094 -30.625 1 88.75 634 LEU B N 1
ATOM 10767 C CA . LEU B 1 634 ? -15.375 19.172 -31.344 1 88.75 634 LEU B CA 1
ATOM 10768 C C . LEU B 1 634 ? -15.922 18.094 -30.406 1 88.75 634 LEU B C 1
ATOM 10770 O O . LEU B 1 634 ? -17.094 17.719 -30.5 1 88.75 634 LEU B O 1
ATOM 10774 N N . GLU B 1 635 ? -15.07 17.578 -29.625 1 89.31 635 GLU B N 1
ATOM 10775 C CA . GLU B 1 635 ? -15.391 16.547 -28.641 1 89.31 635 GLU B CA 1
ATOM 10776 C C . GLU B 1 635 ? -14.5 16.656 -27.406 1 89.31 635 GLU B C 1
ATOM 10778 O O . GLU B 1 635 ? -13.297 16.422 -27.484 1 89.31 635 GLU B O 1
ATOM 10783 N N . VAL B 1 636 ? -15.148 16.922 -26.281 1 87.75 636 VAL B N 1
ATOM 10784 C CA . VAL B 1 636 ? -14.438 17.203 -25.031 1 87.75 636 VAL B CA 1
ATOM 10785 C C . VAL B 1 636 ? -13.523 16.031 -24.688 1 87.75 636 VAL B C 1
ATOM 10787 O O . VAL B 1 636 ? -12.438 16.219 -24.141 1 87.75 636 VAL B O 1
ATOM 10790 N N . GLY B 1 637 ? -13.875 14.844 -25.047 1 88.94 637 GLY B N 1
ATOM 10791 C CA . GLY B 1 637 ? -13.094 13.648 -24.734 1 88.94 637 GLY B CA 1
ATOM 10792 C C . GLY B 1 637 ? -11.727 13.648 -25.391 1 88.94 637 GLY B C 1
ATOM 10793 O O . GLY B 1 637 ? -10.805 12.984 -24.906 1 88.94 637 GLY B O 1
ATOM 10794 N N . LEU B 1 638 ? -11.57 14.391 -26.406 1 89.62 638 LEU B N 1
ATOM 10795 C CA . LEU B 1 638 ? -10.297 14.445 -27.109 1 89.62 638 LEU B CA 1
ATOM 10796 C C . LEU B 1 638 ? -9.211 15.062 -26.234 1 89.62 638 LEU B C 1
ATOM 10798 O O . LEU B 1 638 ? -8.031 14.742 -26.375 1 89.62 638 LEU B O 1
ATOM 10802 N N . ALA B 1 639 ? -9.641 15.93 -25.359 1 90.94 639 ALA B N 1
ATOM 10803 C CA . ALA B 1 639 ? -8.672 16.5 -24.422 1 90.94 639 ALA B CA 1
ATOM 10804 C C . ALA B 1 639 ? -8.039 15.414 -23.562 1 90.94 639 ALA B C 1
ATOM 10806 O O . ALA B 1 639 ? -6.836 15.461 -23.281 1 90.94 639 ALA B O 1
ATOM 10807 N N . TYR B 1 640 ? -8.836 14.492 -23.188 1 90.5 640 TYR B N 1
ATOM 10808 C CA . TYR B 1 640 ? -8.352 13.438 -22.297 1 90.5 640 TYR B CA 1
ATOM 10809 C C . TYR B 1 640 ? -7.512 12.43 -23.078 1 90.5 640 TYR B C 1
ATOM 10811 O O . TYR B 1 640 ? -6.555 11.867 -22.531 1 90.5 640 TYR B O 1
ATOM 10819 N N . ILE B 1 641 ? -7.832 12.172 -24.312 1 91.06 641 ILE B N 1
ATOM 10820 C CA . ILE B 1 641 ? -6.949 11.414 -25.188 1 91.06 641 ILE B CA 1
ATOM 10821 C C . ILE B 1 641 ? -5.613 12.141 -25.328 1 91.06 641 ILE B C 1
ATOM 10823 O O . ILE B 1 641 ? -4.555 11.508 -25.328 1 91.06 641 ILE B O 1
ATOM 10827 N N . GLY B 1 642 ? -5.777 13.453 -25.484 1 92.56 642 GLY B N 1
ATOM 10828 C CA . GLY B 1 642 ? -4.566 14.25 -25.547 1 92.56 642 GLY B CA 1
ATOM 10829 C C . GLY B 1 642 ? -3.656 14.062 -24.344 1 92.56 642 GLY B C 1
ATOM 10830 O O . GLY B 1 642 ? -2.449 13.859 -24.5 1 92.56 642 GLY B O 1
ATOM 10831 N N . TRP B 1 643 ? -4.188 14.055 -23.219 1 91.12 643 TRP B N 1
ATOM 10832 C CA . TRP B 1 643 ? -3.404 13.852 -22 1 91.12 643 TRP B CA 1
ATOM 10833 C C . TRP B 1 643 ? -2.75 12.469 -22 1 91.12 643 TRP B C 1
ATOM 10835 O O . TRP B 1 643 ? -1.602 12.32 -21.578 1 91.12 643 TRP B O 1
ATOM 10845 N N . ALA B 1 644 ? -3.486 11.5 -22.453 1 91.38 644 ALA B N 1
ATOM 10846 C CA . ALA B 1 644 ? -2.932 10.156 -22.531 1 91.38 644 ALA B CA 1
ATOM 10847 C C . ALA B 1 644 ? -1.746 10.102 -23.484 1 91.38 644 ALA B C 1
ATOM 10849 O O . ALA B 1 644 ? -0.725 9.477 -23.188 1 91.38 644 ALA B O 1
ATOM 10850 N N . ILE B 1 645 ? -1.925 10.75 -24.547 1 92.06 645 ILE B N 1
ATOM 10851 C CA . ILE B 1 645 ? -0.876 10.789 -25.547 1 92.06 645 ILE B CA 1
ATOM 10852 C C . ILE B 1 645 ? 0.343 11.531 -25 1 92.06 645 ILE B C 1
ATOM 10854 O O . ILE B 1 645 ? 1.482 11.141 -25.266 1 92.06 645 ILE B O 1
ATOM 10858 N N . LEU B 1 646 ? 0.075 12.586 -24.266 1 92.38 646 LEU B N 1
ATOM 10859 C CA . LEU B 1 646 ? 1.157 13.359 -23.672 1 92.38 646 LEU B CA 1
ATOM 10860 C C . LEU B 1 646 ? 2.006 12.492 -22.75 1 92.38 646 LEU B C 1
ATOM 10862 O O . LEU B 1 646 ? 3.221 12.688 -22.656 1 92.38 646 LEU B O 1
ATOM 10866 N N . PHE B 1 647 ? 1.379 11.531 -22.141 1 92.12 647 PHE B N 1
ATOM 10867 C CA . PHE B 1 647 ? 2.129 10.648 -21.25 1 92.12 647 PHE B CA 1
ATOM 10868 C C . PHE B 1 647 ? 3.051 9.734 -22.047 1 92.12 647 PHE B C 1
ATOM 10870 O O . PHE B 1 647 ? 4.059 9.258 -21.516 1 92.12 647 PHE B O 1
ATOM 10877 N N . GLY B 1 648 ? 2.715 9.484 -23.328 1 91.25 648 GLY B N 1
ATOM 10878 C CA . GLY B 1 648 ? 3.682 8.844 -24.203 1 91.25 648 GLY B CA 1
ATOM 10879 C C . GLY B 1 648 ? 4.945 9.664 -24.391 1 91.25 648 GLY B C 1
ATOM 10880 O O . GLY B 1 648 ? 6.051 9.117 -24.406 1 91.25 648 GLY B O 1
ATOM 10881 N N . PHE B 1 649 ? 4.707 10.969 -24.516 1 93.06 649 PHE B N 1
ATOM 10882 C CA . PHE B 1 649 ? 5.824 11.906 -24.609 1 93.06 649 PHE B CA 1
ATOM 10883 C C . PHE B 1 649 ? 6.68 11.844 -23.344 1 93.06 649 PHE B C 1
ATOM 10885 O O . PHE B 1 649 ? 7.902 11.742 -23.422 1 93.06 649 PHE B O 1
ATOM 10892 N N . PHE B 1 650 ? 6.043 11.805 -22.203 1 92.88 650 PHE B N 1
ATOM 10893 C CA . PHE B 1 650 ? 6.777 11.773 -20.953 1 92.88 650 PHE B CA 1
ATOM 10894 C C . PHE B 1 650 ? 7.516 10.453 -20.781 1 92.88 650 PHE B C 1
ATOM 10896 O O . PHE B 1 650 ? 8.648 10.43 -20.297 1 92.88 650 PHE B O 1
ATOM 10903 N N . ALA B 1 651 ? 6.844 9.398 -21.188 1 89.88 651 ALA B N 1
ATOM 10904 C CA . ALA B 1 651 ? 7.453 8.078 -21.047 1 89.88 651 ALA B CA 1
ATOM 10905 C C . ALA B 1 651 ? 8.727 7.977 -21.891 1 89.88 651 ALA B C 1
ATOM 10907 O O . ALA B 1 651 ? 9.75 7.477 -21.422 1 89.88 651 ALA B O 1
ATOM 10908 N N . TYR B 1 652 ? 8.633 8.453 -23.094 1 90.62 652 TYR B N 1
ATOM 10909 C CA . TYR B 1 652 ? 9.781 8.367 -23.984 1 90.62 652 TYR B CA 1
ATOM 10910 C C . TYR B 1 652 ? 10.906 9.289 -23.516 1 90.62 652 TYR B C 1
ATOM 10912 O O . TYR B 1 652 ? 12.078 8.898 -23.516 1 90.62 652 TYR B O 1
ATOM 10920 N N . GLY B 1 653 ? 10.555 10.516 -23.141 1 92.62 653 GLY B N 1
ATOM 10921 C CA . GLY B 1 653 ? 11.547 11.422 -22.578 1 92.62 653 GLY B CA 1
ATOM 10922 C C . GLY B 1 653 ? 12.234 10.867 -21.344 1 92.62 653 GLY B C 1
ATOM 10923 O O . GLY B 1 653 ? 13.445 11.031 -21.172 1 92.62 653 GLY B O 1
ATOM 10924 N N . THR B 1 654 ? 11.453 10.219 -20.484 1 92.06 654 THR B N 1
ATOM 10925 C CA . THR B 1 654 ? 11.984 9.57 -19.297 1 92.06 654 THR B CA 1
ATOM 10926 C C . THR B 1 654 ? 12.984 8.477 -19.672 1 92.06 654 THR B C 1
ATOM 10928 O O . THR B 1 654 ? 14.031 8.336 -19.031 1 92.06 654 THR B O 1
ATOM 10931 N N . GLY B 1 655 ? 12.633 7.723 -20.719 1 90.12 655 GLY B N 1
ATOM 10932 C CA . GLY B 1 655 ? 13.539 6.688 -21.188 1 90.12 655 GLY B CA 1
ATOM 10933 C C . GLY B 1 655 ? 14.891 7.227 -21.625 1 90.12 655 GLY B C 1
ATOM 10934 O O . GLY B 1 655 ? 15.93 6.645 -21.297 1 90.12 655 GLY B O 1
ATOM 10935 N N . ILE B 1 656 ? 14.867 8.336 -22.297 1 91.94 656 ILE B N 1
ATOM 10936 C CA . ILE B 1 656 ? 16.094 8.961 -22.766 1 91.94 656 ILE B CA 1
ATOM 10937 C C . ILE B 1 656 ? 16.922 9.43 -21.578 1 91.94 656 ILE B C 1
ATOM 10939 O O . ILE B 1 656 ? 18.125 9.164 -21.5 1 91.94 656 ILE B O 1
ATOM 10943 N N . ARG B 1 657 ? 16.266 10.07 -20.672 1 93.19 657 ARG B N 1
ATOM 10944 C CA . ARG B 1 657 ? 16.969 10.609 -19.516 1 93.19 657 ARG B CA 1
ATOM 10945 C C . ARG B 1 657 ? 17.531 9.484 -18.641 1 93.19 657 ARG B C 1
ATOM 10947 O O . ARG B 1 657 ? 18.656 9.586 -18.141 1 93.19 657 ARG B O 1
ATOM 10954 N N . SER B 1 658 ? 16.734 8.508 -18.484 1 90.56 658 SER B N 1
ATOM 10955 C CA . SER B 1 658 ? 17.172 7.371 -17.672 1 90.56 658 SER B CA 1
ATOM 10956 C C . SER B 1 658 ? 18.359 6.664 -18.297 1 90.56 658 SER B C 1
ATOM 10958 O O . SER B 1 658 ? 19.312 6.289 -17.594 1 90.56 658 SER B O 1
ATOM 10960 N N . HIS B 1 659 ? 18.297 6.504 -19.562 1 88.94 659 HIS B N 1
ATOM 10961 C CA . HIS B 1 659 ? 19.422 5.891 -20.25 1 88.94 659 HIS B CA 1
ATOM 10962 C C . HIS B 1 659 ? 20.672 6.758 -20.156 1 88.94 659 HIS B C 1
ATOM 10964 O O . HIS B 1 659 ? 21.781 6.242 -20.016 1 88.94 659 HIS B O 1
ATOM 10970 N N . MET B 1 660 ? 20.453 7.988 -20.266 1 90.88 660 MET B N 1
ATOM 10971 C CA . MET B 1 660 ? 21.562 8.93 -20.109 1 90.88 660 MET B CA 1
ATOM 10972 C C . MET B 1 660 ? 22.188 8.828 -18.734 1 90.88 660 MET B C 1
ATOM 10974 O O . MET B 1 660 ? 23.422 8.789 -18.594 1 90.88 660 MET B O 1
ATOM 10978 N N . ARG B 1 661 ? 21.422 8.766 -17.719 1 89.06 661 ARG B N 1
ATOM 10979 C CA . ARG B 1 661 ? 21.906 8.633 -16.359 1 89.06 661 ARG B CA 1
ATOM 10980 C C . ARG B 1 661 ? 22.688 7.34 -16.172 1 89.06 661 ARG B C 1
ATOM 10982 O O . ARG B 1 661 ? 23.75 7.332 -15.539 1 89.06 661 ARG B O 1
ATOM 10989 N N . ASP B 1 662 ? 22.172 6.305 -16.75 1 83.56 662 ASP B N 1
ATOM 10990 C CA . ASP B 1 662 ? 22.828 5.008 -16.641 1 83.56 662 ASP B CA 1
ATOM 10991 C C . ASP B 1 662 ? 24.172 5.008 -17.375 1 83.56 662 ASP B C 1
ATOM 10993 O O . ASP B 1 662 ? 25.156 4.469 -16.875 1 83.56 662 ASP B O 1
ATOM 10997 N N . GLU B 1 663 ? 24.172 5.586 -18.516 1 86.31 663 GLU B N 1
ATOM 10998 C CA . GLU B 1 663 ? 25.375 5.621 -19.344 1 86.31 663 GLU B CA 1
ATOM 10999 C C . GLU B 1 663 ? 26.484 6.445 -18.688 1 86.31 663 GLU B C 1
ATOM 11001 O O . GLU B 1 663 ? 27.656 6.098 -18.766 1 86.31 663 GLU B O 1
ATOM 11006 N N . PHE B 1 664 ? 26.109 7.496 -18.062 1 89.12 664 PHE B N 1
ATOM 11007 C CA . PHE B 1 664 ? 27.094 8.398 -17.5 1 89.12 664 PHE B CA 1
ATOM 11008 C C . PHE B 1 664 ? 27.203 8.203 -15.992 1 89.12 664 PHE B C 1
ATOM 11010 O O 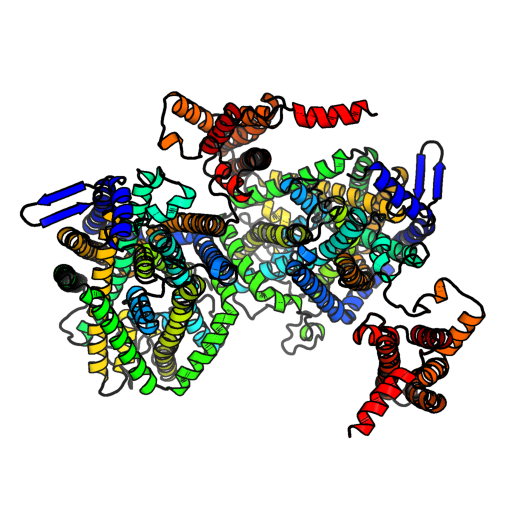. PHE B 1 664 ? 27.812 9.016 -15.289 1 89.12 664 PHE B O 1
ATOM 11017 N N . LYS B 1 665 ? 26.453 7.203 -15.43 1 85 665 LYS B N 1
ATOM 11018 C CA . LYS B 1 665 ? 26.516 6.789 -14.031 1 85 665 LYS B CA 1
ATOM 11019 C C . LYS B 1 665 ? 26.109 7.93 -13.102 1 85 665 LYS B C 1
ATOM 11021 O O . LYS B 1 665 ? 26.781 8.18 -12.094 1 85 665 LYS B O 1
ATOM 11026 N N . ILE B 1 666 ? 25.203 8.641 -13.602 1 87.25 666 ILE B N 1
ATOM 11027 C CA . ILE B 1 666 ? 24.625 9.703 -12.781 1 87.25 666 ILE B CA 1
ATOM 11028 C C . ILE B 1 666 ? 23.641 9.117 -11.773 1 87.25 666 ILE B C 1
ATOM 11030 O O . ILE B 1 666 ? 22.859 8.219 -12.117 1 87.25 666 ILE B O 1
ATOM 11034 N N . LEU B 1 667 ? 23.734 9.586 -10.633 1 81.56 667 LEU B N 1
ATOM 11035 C CA . LEU B 1 667 ? 22.875 9.062 -9.578 1 81.56 667 LEU B CA 1
ATOM 11036 C C . LEU B 1 667 ? 21.406 9.414 -9.852 1 81.56 667 LEU B C 1
ATOM 11038 O O . LEU B 1 667 ? 21.109 10.5 -10.344 1 81.56 667 LEU B O 1
ATOM 11042 N N . GLY B 1 668 ? 20.547 8.477 -9.516 1 79.38 668 GLY B N 1
ATOM 11043 C CA . GLY B 1 668 ? 19.125 8.703 -9.664 1 79.38 668 GLY B CA 1
ATOM 11044 C C . GLY B 1 668 ? 18.344 7.43 -9.93 1 79.38 668 GLY B C 1
ATOM 11045 O O . GLY B 1 668 ? 18.859 6.328 -9.773 1 79.38 668 GLY B O 1
ATOM 11046 N N . ASN B 1 669 ? 17.062 7.559 -10.086 1 78.94 669 ASN B N 1
ATOM 11047 C CA . ASN B 1 669 ? 16.203 6.426 -10.406 1 78.94 669 ASN B CA 1
ATOM 11048 C C . ASN B 1 669 ? 15.141 6.797 -11.445 1 78.94 669 ASN B C 1
ATOM 11050 O O . ASN B 1 669 ? 15.047 7.953 -11.852 1 78.94 669 ASN B O 1
ATOM 11054 N N . LEU B 1 670 ? 14.453 5.832 -11.82 1 82.62 670 LEU B N 1
ATOM 11055 C CA . LEU B 1 670 ? 13.492 6 -12.906 1 82.62 670 LEU B CA 1
ATOM 11056 C C . LEU B 1 670 ? 12.367 6.945 -12.492 1 82.62 670 LEU B C 1
ATOM 11058 O O . LEU B 1 670 ? 11.867 7.723 -13.312 1 82.62 670 LEU B O 1
ATOM 11062 N N . ALA B 1 671 ? 11.992 6.953 -11.281 1 80.19 671 ALA B N 1
ATOM 11063 C CA . ALA B 1 671 ? 10.93 7.832 -10.805 1 80.19 671 ALA B CA 1
ATOM 11064 C C . ALA B 1 671 ? 11.359 9.297 -10.859 1 80.19 671 ALA B C 1
ATOM 11066 O O . ALA B 1 671 ? 10.578 10.164 -11.242 1 80.19 671 ALA B O 1
ATOM 11067 N N . GLU B 1 672 ? 12.547 9.5 -10.445 1 83.25 672 GLU B N 1
ATOM 11068 C CA . GLU B 1 672 ? 13.078 10.859 -10.516 1 83.25 672 GLU B CA 1
ATOM 11069 C C . GLU B 1 672 ? 13.125 11.359 -11.953 1 83.25 672 GLU B C 1
ATOM 11071 O O . GLU B 1 672 ? 12.805 12.516 -12.227 1 83.25 672 GLU B O 1
ATOM 11076 N N . ASP B 1 673 ? 13.547 10.453 -12.797 1 88.69 673 ASP B N 1
ATOM 11077 C CA . ASP B 1 673 ? 13.594 10.812 -14.211 1 88.69 673 ASP B CA 1
ATOM 11078 C C . ASP B 1 673 ? 12.203 11.117 -14.758 1 88.69 673 ASP B C 1
ATOM 11080 O O . ASP B 1 673 ? 12.016 12.07 -15.516 1 88.69 673 ASP B O 1
ATOM 11084 N N . PHE B 1 674 ? 11.273 10.312 -14.352 1 88.75 674 PHE B N 1
ATOM 11085 C CA . PHE B 1 674 ? 9.906 10.477 -14.828 1 88.75 674 PHE B CA 1
ATOM 11086 C C . PHE B 1 674 ? 9.328 11.812 -14.375 1 88.75 674 PHE B C 1
ATOM 11088 O O . PHE B 1 674 ? 8.773 12.562 -15.172 1 88.75 674 PHE B O 1
ATOM 11095 N N . PHE B 1 675 ? 9.508 12.219 -13.141 1 85.81 675 PHE B N 1
ATOM 11096 C CA . PHE B 1 675 ? 8.922 13.438 -12.602 1 85.81 675 PHE B CA 1
ATOM 11097 C C . PHE B 1 675 ? 9.672 14.672 -13.102 1 85.81 675 PHE B C 1
ATOM 11099 O O . PHE B 1 675 ? 9.07 15.727 -13.305 1 85.81 675 PHE B O 1
ATOM 11106 N N . ALA B 1 676 ? 10.977 14.469 -13.312 1 89.12 676 ALA B N 1
ATOM 11107 C CA . ALA B 1 676 ? 11.727 15.562 -13.93 1 89.12 676 ALA B CA 1
ATOM 11108 C C . ALA B 1 676 ? 11.18 15.898 -15.312 1 89.12 676 ALA B C 1
ATOM 11110 O O . ALA B 1 676 ? 10.992 17.062 -15.648 1 89.12 676 ALA B O 1
ATOM 11111 N N . VAL B 1 677 ? 10.859 14.883 -16.047 1 92.56 677 VAL B N 1
ATOM 11112 C CA . VAL B 1 677 ? 10.375 15.094 -17.406 1 92.56 677 VAL B CA 1
ATOM 11113 C C . VAL B 1 677 ? 8.914 15.539 -17.375 1 92.56 677 VAL B C 1
ATOM 11115 O O . VAL B 1 677 ? 8.516 16.453 -18.109 1 92.56 677 VAL B O 1
ATOM 11118 N N . MET B 1 678 ? 8.125 14.984 -16.516 1 90.94 678 MET B N 1
ATOM 11119 C CA . MET B 1 678 ? 6.691 15.266 -16.484 1 90.94 678 MET B CA 1
ATOM 11120 C C . MET B 1 678 ? 6.43 16.688 -15.984 1 90.94 678 MET B C 1
ATOM 11122 O O . MET B 1 678 ? 5.609 17.406 -16.562 1 90.94 678 MET B O 1
ATOM 11126 N N . LEU B 1 679 ? 7.16 17.109 -14.977 1 86 679 LEU B N 1
ATOM 11127 C CA . LEU B 1 679 ? 6.863 18.391 -14.344 1 86 679 LEU B CA 1
ATOM 11128 C C . LEU B 1 679 ? 7.684 19.516 -14.969 1 86 679 LEU B C 1
ATOM 11130 O O . LEU B 1 679 ? 7.273 20.672 -14.945 1 86 679 LEU B O 1
ATOM 11134 N N . LEU B 1 680 ? 8.891 19.094 -15.539 1 92.25 680 LEU B N 1
ATOM 11135 C CA . LEU B 1 680 ? 9.812 20.109 -16.047 1 92.25 680 LEU B CA 1
ATOM 11136 C C . LEU B 1 680 ? 10.359 19.719 -17.406 1 92.25 680 LEU B C 1
ATOM 11138 O O . LEU B 1 680 ? 11.562 19.812 -17.641 1 92.25 680 LEU B O 1
ATOM 11142 N N . TYR B 1 681 ? 9.453 19.328 -18.266 1 94.25 681 TYR B N 1
ATOM 11143 C CA . TYR B 1 681 ? 9.938 18.734 -19.516 1 94.25 681 TYR B CA 1
ATOM 11144 C C . TYR B 1 681 ? 10.828 19.719 -20.266 1 94.25 681 TYR B C 1
ATOM 11146 O O . TYR B 1 681 ? 11.82 19.312 -20.875 1 94.25 681 TYR B O 1
ATOM 11154 N N . PRO B 1 682 ? 10.562 21.094 -20.312 1 94.81 682 PRO B N 1
ATOM 11155 C CA . PRO B 1 682 ? 11.469 21.969 -21.062 1 94.81 682 PRO B CA 1
ATOM 11156 C C . PRO B 1 682 ? 12.867 22.031 -20.453 1 94.81 682 PRO B C 1
ATOM 11158 O O . PRO B 1 682 ? 13.859 22.031 -21.172 1 94.81 682 PRO B O 1
ATOM 11161 N N . LEU B 1 683 ? 12.883 21.984 -19.203 1 93.94 683 LEU B N 1
ATOM 11162 C CA . LEU B 1 683 ? 14.172 22.047 -18.516 1 93.94 683 LEU B CA 1
ATOM 11163 C C . LEU B 1 683 ? 14.922 20.719 -18.656 1 93.94 683 LEU B C 1
ATOM 11165 O O . LEU B 1 683 ? 16.141 20.703 -18.812 1 93.94 683 LEU B O 1
ATOM 11169 N N . ALA B 1 684 ? 14.156 19.688 -18.547 1 95.19 684 ALA B N 1
ATOM 11170 C CA . ALA B 1 684 ? 14.758 18.359 -18.719 1 95.19 684 ALA B CA 1
ATOM 11171 C C . ALA B 1 684 ? 15.32 18.188 -20.125 1 95.19 684 ALA B C 1
ATOM 11173 O O . ALA B 1 684 ? 16.391 17.609 -20.312 1 95.19 684 ALA B O 1
ATOM 11174 N N . ALA B 1 685 ? 14.578 18.688 -21.109 1 96.19 685 ALA B N 1
ATOM 11175 C CA . ALA B 1 685 ? 15.031 18.625 -22.5 1 96.19 685 ALA B CA 1
ATOM 11176 C C . ALA B 1 685 ? 16.328 19.422 -22.688 1 96.19 685 ALA B C 1
ATOM 11178 O O . ALA B 1 685 ? 17.25 18.953 -23.344 1 96.19 685 ALA B O 1
ATOM 11179 N N . MET B 1 686 ? 16.328 20.562 -22.125 1 94.06 686 MET B N 1
ATOM 11180 C CA . MET B 1 686 ? 17.516 21.406 -22.203 1 94.06 686 MET B CA 1
ATOM 11181 C C . MET B 1 686 ? 18.688 20.734 -21.5 1 94.06 686 MET B C 1
ATOM 11183 O O . MET B 1 686 ? 19.812 20.766 -22.016 1 94.06 686 MET B O 1
ATOM 11187 N N . GLN B 1 687 ? 18.422 20.188 -20.359 1 93.94 687 GLN B N 1
ATOM 11188 C CA . GLN B 1 687 ? 19.469 19.5 -19.578 1 93.94 687 GLN B CA 1
ATOM 11189 C C . GLN B 1 687 ? 20.078 18.359 -20.391 1 93.94 687 GLN B C 1
ATOM 11191 O O . GLN B 1 687 ? 21.297 18.203 -20.422 1 93.94 687 GLN B O 1
ATOM 11196 N N . MET B 1 688 ? 19.266 17.562 -20.969 1 95.25 688 MET B N 1
ATOM 11197 C CA . MET B 1 688 ? 19.734 16.406 -21.734 1 95.25 688 MET B CA 1
ATOM 11198 C C . MET B 1 688 ? 20.547 16.859 -22.938 1 95.25 688 MET B C 1
ATOM 11200 O O . MET B 1 688 ? 21.594 16.266 -23.234 1 95.25 688 MET B O 1
ATOM 11204 N N . ASP B 1 689 ? 20.094 17.859 -23.609 1 94.81 689 ASP B N 1
ATOM 11205 C CA . ASP B 1 689 ? 20.797 18.375 -24.781 1 94.81 689 ASP B CA 1
ATOM 11206 C C . ASP B 1 689 ? 22.141 18.984 -24.406 1 94.81 689 ASP B C 1
ATOM 11208 O O . ASP B 1 689 ? 23.156 18.703 -25.047 1 94.81 689 ASP B O 1
ATOM 11212 N N . GLU B 1 690 ? 22.156 19.797 -23.406 1 92.06 690 GLU B N 1
ATOM 11213 C CA . GLU B 1 690 ? 23.375 20.438 -22.953 1 92.06 690 GLU B CA 1
ATOM 11214 C C . GLU B 1 690 ? 24.391 19.406 -22.469 1 92.06 690 GLU B C 1
ATOM 11216 O O . GLU B 1 690 ? 25.594 19.562 -22.688 1 92.06 690 GLU B O 1
ATOM 11221 N N . HIS B 1 691 ? 23.891 18.484 -21.781 1 93.12 691 HIS B N 1
ATOM 11222 C CA . HIS B 1 691 ? 24.781 17.438 -21.281 1 93.12 691 HIS B CA 1
ATOM 11223 C C . HIS B 1 691 ? 25.453 16.703 -22.438 1 93.12 691 HIS B C 1
ATOM 11225 O O . HIS B 1 691 ? 26.656 16.422 -22.375 1 93.12 691 HIS B O 1
ATOM 11231 N N . MET B 1 692 ? 24.734 16.391 -23.422 1 92.75 692 MET B N 1
ATOM 11232 C CA . MET B 1 692 ? 25.281 15.625 -24.531 1 92.75 692 MET B CA 1
ATOM 11233 C C . MET B 1 692 ? 26.172 16.5 -25.406 1 92.75 692 MET B C 1
ATOM 11235 O O . MET B 1 692 ? 27.062 15.984 -26.094 1 92.75 692 MET B O 1
ATOM 11239 N N . ARG B 1 693 ? 26.016 17.781 -25.344 1 89.19 693 ARG B N 1
ATOM 11240 C CA . ARG B 1 693 ? 26.891 18.688 -26.078 1 89.19 693 ARG B CA 1
ATOM 11241 C C . ARG B 1 693 ? 28.266 18.75 -25.438 1 89.19 693 ARG B C 1
ATOM 11243 O O . ARG B 1 693 ? 29.281 18.938 -26.125 1 89.19 693 ARG B O 1
ATOM 11250 N N . HIS B 1 694 ? 28.281 18.656 -24.203 1 85.19 694 HIS B N 1
ATOM 11251 C CA . HIS B 1 694 ? 29.547 18.781 -23.469 1 85.19 694 HIS B CA 1
ATOM 11252 C C . HIS B 1 694 ? 30.156 17.406 -23.203 1 85.19 694 HIS B C 1
ATOM 11254 O O . HIS B 1 694 ? 31.359 17.297 -22.969 1 85.19 694 HIS B O 1
ATOM 11260 N N . ALA B 1 695 ? 29.438 16.484 -22.953 1 75 695 ALA B N 1
ATOM 11261 C CA . ALA B 1 695 ? 29.922 15.148 -22.609 1 75 695 ALA B CA 1
ATOM 11262 C C . ALA B 1 695 ? 30.5 14.438 -23.828 1 75 695 ALA B C 1
ATOM 11264 O O . ALA B 1 695 ? 29.938 14.523 -24.922 1 75 695 ALA B O 1
ATOM 11265 N N . HIS B 1 696 ? 31.812 14.703 -24.156 1 57.59 696 HIS B N 1
ATOM 11266 C CA . HIS B 1 696 ? 32.406 13.867 -25.203 1 57.59 696 HIS B CA 1
ATOM 11267 C C . HIS B 1 696 ? 32.094 12.391 -24.969 1 57.59 696 HIS B C 1
ATOM 11269 O O . HIS B 1 696 ? 32.344 11.867 -23.875 1 57.59 696 HIS B O 1
ATOM 11275 N N . PRO B 1 697 ? 31.297 11.93 -25.562 1 47.75 697 PRO B N 1
ATOM 11276 C CA . PRO B 1 697 ? 31.172 10.5 -25.266 1 47.75 697 PRO B CA 1
ATOM 11277 C C . PRO B 1 697 ? 32.531 9.812 -25.141 1 47.75 697 PRO B C 1
ATOM 11279 O O . PRO B 1 697 ? 33.469 10.125 -25.891 1 47.75 697 PRO B O 1
ATOM 11282 N N . ARG B 1 698 ? 33.312 9.414 -24.156 1 38.66 698 ARG B N 1
ATOM 11283 C CA . ARG B 1 698 ? 34.469 8.562 -24.328 1 38.66 698 ARG B CA 1
ATOM 11284 C C . ARG B 1 698 ? 34.406 7.793 -25.641 1 38.66 698 ARG B C 1
ATOM 11286 O O . ARG B 1 698 ? 33.344 7.273 -26 1 38.66 698 ARG B O 1
ATOM 11293 N N . ARG B 1 699 ? 35.375 7.922 -26.609 1 32.75 699 ARG B N 1
ATOM 11294 C CA . ARG B 1 699 ? 35.5 7.16 -27.844 1 32.75 699 ARG B CA 1
ATOM 11295 C C . ARG B 1 699 ? 34.969 5.746 -27.672 1 32.75 699 ARG B C 1
ATOM 11297 O O . ARG B 1 699 ? 35.25 5.086 -26.672 1 32.75 699 ARG B O 1
ATOM 11304 N N . ALA B 1 700 ? 34.156 5.27 -28.406 1 31.61 700 ALA B N 1
ATOM 11305 C CA . ALA B 1 700 ? 33.906 3.965 -29 1 31.61 700 ALA B CA 1
ATOM 11306 C C . ALA B 1 700 ? 35.188 3.16 -29.188 1 31.61 700 ALA B C 1
ATOM 11308 O O . ALA B 1 700 ? 35.156 2.066 -29.75 1 31.61 700 ALA B O 1
ATOM 11309 N N . GLU B 1 701 ? 36.312 3.732 -28.969 1 31.59 701 GLU B N 1
ATOM 11310 C CA . GLU B 1 701 ? 37.531 2.965 -29.234 1 31.59 701 GLU B CA 1
ATOM 11311 C C . GLU B 1 701 ? 37.656 1.798 -28.266 1 31.59 701 GLU B C 1
ATOM 11313 O O . GLU B 1 701 ? 38.25 0.763 -28.609 1 31.59 701 GLU B O 1
ATOM 11318 N N . ALA B 1 702 ? 37.562 1.978 -26.953 1 30.97 702 ALA B N 1
ATOM 11319 C CA . ALA B 1 702 ? 37.906 0.785 -26.172 1 30.97 702 ALA B CA 1
ATOM 11320 C C . ALA B 1 702 ? 36.844 -0.294 -26.344 1 30.97 702 ALA B C 1
ATOM 11322 O O . ALA B 1 702 ? 37.125 -1.488 -26.297 1 30.97 702 ALA B O 1
ATOM 11323 N N . LEU B 1 703 ? 35.594 0.083 -26.438 1 28.28 703 LEU B N 1
ATOM 11324 C CA . LEU B 1 703 ? 34.719 -1.07 -26.641 1 28.28 703 LEU B CA 1
ATOM 11325 C C . LEU B 1 703 ? 34.719 -1.507 -28.109 1 28.28 703 LEU B C 1
ATOM 11327 O O . LEU B 1 703 ? 34.438 -2.666 -28.406 1 28.28 703 LEU B O 1
ATOM 11331 N N . VAL B 1 704 ? 35.031 -0.595 -28.969 1 31.2 704 VAL B N 1
ATOM 11332 C CA . VAL B 1 704 ? 35.281 -1.129 -30.312 1 31.2 704 VAL B CA 1
ATOM 11333 C C . VAL B 1 704 ? 36.625 -1.843 -30.344 1 31.2 704 VAL B C 1
ATOM 11335 O O . VAL B 1 704 ? 36.844 -2.771 -31.125 1 31.2 704 VAL B O 1
ATOM 11338 N N . LEU B 1 705 ? 37.562 -1.4 -29.594 1 30.52 705 LEU B N 1
ATOM 11339 C CA . LEU B 1 705 ? 38.75 -2.225 -29.641 1 30.52 705 LEU B CA 1
ATOM 11340 C C . LEU B 1 705 ? 38.5 -3.584 -28.984 1 30.52 705 LEU B C 1
ATOM 11342 O O . LEU B 1 705 ? 39.031 -4.602 -29.453 1 30.52 705 LEU B O 1
ATOM 11346 N N . SER B 1 706 ? 37.781 -3.611 -27.859 1 29.52 706 SER B N 1
ATOM 11347 C CA . SER B 1 706 ? 37.625 -4.988 -27.422 1 29.52 706 SER B CA 1
ATOM 11348 C C . SER B 1 706 ? 36.625 -5.742 -28.281 1 29.52 706 SER B C 1
ATOM 11350 O O . SER B 1 706 ? 36.75 -6.949 -28.484 1 29.52 706 SER B O 1
ATOM 11352 N N . PHE B 1 707 ? 35.719 -5.062 -28.859 1 27.95 707 PHE B N 1
ATOM 11353 C CA . PHE B 1 707 ? 34.969 -5.88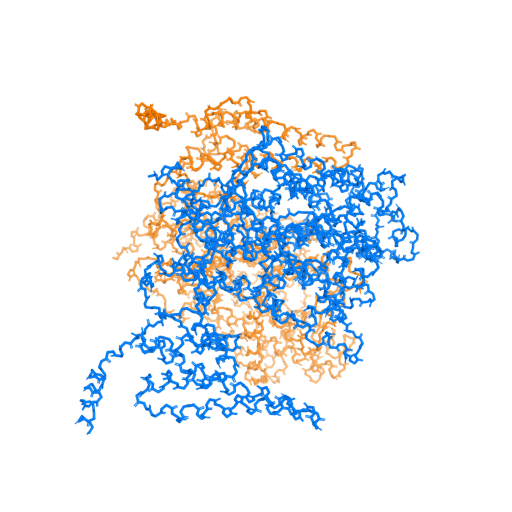3 -29.812 1 27.95 707 PHE B CA 1
ATOM 11354 C C . PHE B 1 707 ? 35.75 -6.031 -31.109 1 27.95 707 PHE B C 1
ATOM 11356 O O . PHE B 1 707 ? 35.594 -7.031 -31.812 1 27.95 707 PHE B O 1
ATOM 11363 N N . SER B 1 708 ? 36.531 -5.199 -31.547 1 29.17 708 SER B N 1
ATOM 11364 C CA . SER B 1 708 ? 37.281 -5.523 -32.75 1 29.17 708 SER B CA 1
ATOM 11365 C C . SER B 1 708 ? 38.375 -6.547 -32.438 1 29.17 708 SER B C 1
ATOM 11367 O O . SER B 1 708 ? 38.875 -7.223 -33.344 1 29.17 708 SER B O 1
ATOM 11369 N N . THR B 1 709 ? 39 -6.617 -31.328 1 29.5 709 THR B N 1
ATOM 11370 C CA . THR B 1 709 ? 39.906 -7.75 -31.172 1 29.5 709 THR B CA 1
ATOM 11371 C C . THR B 1 709 ? 39.125 -9.055 -31.078 1 29.5 709 THR B C 1
ATOM 11373 O O . THR B 1 709 ? 39.625 -10.117 -31.453 1 29.5 709 THR B O 1
ATOM 11376 N N . LEU B 1 710 ? 37.969 -9.141 -30.516 1 25.42 710 LEU B N 1
ATOM 11377 C CA . LEU B 1 710 ? 37.344 -10.461 -30.578 1 25.42 710 LEU B CA 1
ATOM 11378 C C . LEU B 1 710 ? 36.812 -10.734 -31.984 1 25.42 710 LEU B C 1
ATOM 11380 O O . LEU B 1 710 ? 36.656 -11.891 -32.375 1 25.42 710 LEU B O 1
ATOM 11384 N N . PHE B 1 711 ? 36.438 -9.789 -32.812 1 24.98 711 PHE B N 1
ATOM 11385 C CA . PHE B 1 711 ? 36.219 -10.281 -34.156 1 24.98 711 PHE B CA 1
ATOM 11386 C C . PHE B 1 711 ? 37.531 -10.516 -34.875 1 24.98 711 PHE B C 1
ATOM 11388 O O . PHE B 1 711 ? 37.562 -11.172 -35.938 1 24.98 711 PHE B O 1
ATOM 11395 N N . ASN B 1 712 ? 38.625 -9.922 -34.625 1 24 712 ASN B N 1
ATOM 11396 C CA . ASN B 1 712 ? 39.812 -10.422 -35.344 1 24 712 ASN B CA 1
ATOM 11397 C C . ASN B 1 712 ? 40.281 -11.75 -34.781 1 24 712 ASN B C 1
ATOM 11399 O O . AS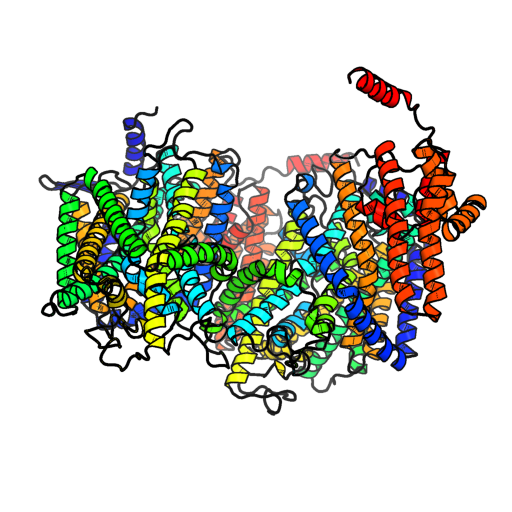N B 1 712 ? 41.281 -12.305 -35.25 1 24 712 ASN B O 1
ATOM 11403 N N . ALA B 1 713 ? 40 -12.164 -33.594 1 23.17 713 ALA B N 1
ATOM 11404 C CA . ALA B 1 713 ? 40.312 -13.578 -33.438 1 23.17 713 ALA B CA 1
ATOM 11405 C C . ALA B 1 713 ? 39.25 -14.477 -34.062 1 23.17 713 ALA B C 1
ATOM 11407 O O . ALA B 1 713 ? 39.5 -15.648 -34.312 1 23.17 713 ALA B O 1
ATOM 11408 N N . ALA B 1 714 ? 38 -14.227 -34.188 1 19.28 714 ALA B N 1
ATOM 11409 C CA . ALA B 1 714 ? 37.375 -15.102 -35.188 1 19.28 714 ALA B CA 1
ATOM 11410 C C . ALA B 1 714 ? 37.406 -14.445 -36.562 1 19.28 714 ALA B C 1
ATOM 11412 O O . ALA B 1 714 ? 37.156 -13.25 -36.719 1 19.28 714 ALA B O 1
#

Radius of gyration: 36.46 Å; Cα contacts (8 Å, |Δi|>4): 2253; chains: 2; bounding box: 76×113×90 Å

Nearest PDB structures (foldseek):
  8zw8-assembly1_B  TM=9.589E-01  e=2.464E-29  Myroides profundi
  8ybr-assembly1_C  TM=8.779E-01  e=7.620E-26  Pseudomonas syringae
  2wsw-assembly1_A  TM=9.011E-01  e=8.560E-19  Proteus mirabilis
  2wsx-assembly1_C  TM=8.815E-01  e=6.918E-18  Escherichia coli
  4m8j-assembly1_A  TM=8.887E-01  e=2.047E-17  Proteus mirabilis ATCC 29906

Organism: Nematostella vectensis (NCBI:txid45351)

Solvent-accessible surface area (backbone atoms only — not comparable to full-atom values): 69075 Å² total; per-residue (Å²): 125,82,47,72,68,55,51,51,47,52,21,50,55,53,28,57,57,37,60,56,45,72,51,62,61,88,92,44,54,44,54,32,16,59,66,32,42,49,53,32,47,49,54,51,51,48,49,29,47,44,21,64,73,38,28,68,58,40,45,54,47,34,45,49,50,29,47,47,47,42,74,71,38,42,67,54,58,35,51,47,44,47,51,53,46,52,50,52,54,50,41,51,78,38,83,66,15,72,43,40,18,21,52,88,82,42,61,54,78,52,54,72,69,56,44,49,43,50,48,48,36,63,68,49,52,38,58,57,56,53,41,28,22,28,46,25,38,44,53,49,46,40,56,88,75,42,39,45,99,60,67,86,55,49,45,62,46,52,34,50,50,49,13,48,38,55,45,38,50,59,56,18,55,68,36,31,42,48,28,43,53,46,13,49,44,41,18,34,38,28,49,52,66,35,38,40,63,30,67,28,52,47,40,30,72,70,52,46,75,52,35,43,43,67,63,15,36,50,45,33,23,52,42,42,47,22,25,47,38,19,51,23,31,47,47,41,57,38,35,55,28,45,35,44,52,45,21,72,75,36,72,83,42,60,79,45,71,67,52,35,47,52,50,43,50,52,46,37,50,52,18,41,49,56,51,63,64,58,43,74,66,41,62,56,49,49,25,48,48,45,45,48,51,53,48,42,53,51,38,26,50,40,58,64,48,63,45,45,51,30,45,14,36,35,38,23,45,54,18,43,40,67,58,41,43,66,60,60,48,67,58,71,53,71,66,32,53,65,60,70,47,92,83,64,77,34,23,52,57,43,49,52,73,39,62,50,29,48,52,12,33,37,48,9,36,14,61,44,42,3,50,54,48,17,69,66,41,40,22,32,29,46,37,57,48,48,45,61,49,33,52,50,49,27,52,49,38,42,51,51,38,19,42,40,19,43,52,38,47,52,37,32,28,51,16,48,64,70,66,46,45,54,83,34,68,46,12,10,40,81,32,90,46,55,46,93,67,24,40,24,46,71,41,34,56,53,59,45,35,41,50,57,55,46,38,46,52,64,93,39,8,67,57,44,42,49,52,49,48,52,47,44,51,48,30,46,29,48,50,45,37,54,43,16,49,44,42,38,11,42,28,24,52,18,37,91,77,57,39,57,64,56,29,44,52,42,31,52,48,38,37,47,44,25,42,19,34,44,61,27,17,56,97,43,23,65,47,33,30,43,16,45,10,28,54,41,13,56,65,46,49,58,55,50,55,50,41,52,53,17,42,54,51,46,52,32,36,73,72,62,77,33,65,90,80,52,48,66,69,81,35,54,67,66,42,57,82,76,58,72,40,73,66,54,52,51,49,42,53,41,18,65,77,41,38,26,54,39,38,8,50,22,46,13,65,73,69,72,49,68,31,65,59,46,20,48,64,38,38,49,27,47,51,46,18,51,50,22,51,61,46,19,82,80,40,65,66,34,33,57,52,12,53,57,34,35,48,53,31,32,52,50,52,17,50,52,51,43,48,51,27,61,74,63,57,30,81,82,51,68,65,57,32,37,48,41,28,62,76,34,40,33,36,40,20,46,21,47,25,52,24,53,70,67,49,69,75,75,74,63,55,59,57,50,46,51,49,50,53,50,55,68,71,95,126,82,50,71,67,54,48,51,46,52,21,49,55,55,29,57,57,38,60,55,46,73,54,65,60,88,92,44,54,44,56,32,16,60,66,30,41,49,51,32,48,48,54,53,50,50,47,28,48,44,21,64,73,38,28,67,60,39,46,56,46,35,44,50,50,29,49,48,47,43,64,60,39,40,34,56,58,33,46,48,45,47,52,52,46,52,50,52,53,50,40,50,75,37,85,66,14,70,41,40,18,21,52,88,82,42,62,53,77,50,53,70,69,56,44,48,41,48,48,48,37,63,68,48,52,38,56,55,58,55,41,28,22,28,45,23,39,44,55,50,45,42,57,90,75,39,37,44,95,63,56,85,52,52,57,70,71,50,37,51,52,49,11,47,40,56,45,39,51,62,56,15,55,67,38,31,41,48,29,43,53,43,12,49,44,40,18,35,38,26,50,52,66,35,40,40,62,29,68,27,53,45,41,31,72,70,53,45,76,51,34,43,44,68,63,13,36,50,46,31,24,52,42,42,47,22,26,48,37,19,52,22,32,48,48,41,56,38,38,56,29,45,34,43,52,45,21,73,75,36,73,85,42,59,78,44,70,67,53,35,46,50,50,43,50,52,46,37,52,53,21,40,49,55,51,64,63,57,43,74,64,42,61,55,49,49,23,45,47,43,45,49,51,52,50,49,55,51,50,51,49,38,67,71,48,65,45,68,61,29,52,50,43,36,57,52,44,53,54,51,41,66,69,41,43,50,36,60,49,22,54,52,52,36,53,26,51,66,63,50,39,71,80,67,68,32,28,55,58,49,48,50,74,39,63,50,29,48,51,10,34,38,47,9,35,14,63,43,43,3,49,54,46,17,70,62,42,41,20,31,28,44,36,55,48,47,43,60,48,33,52,49,49,27,52,48,39,42,51,51,38,20,42,39,21,42,51,38,47,51,39,32,52,52,16,48,75,71,65,45,43,51,83,33,70,47,13,10,40,82,31,89,47,54,45,93,66,23,40,24,45,72,41,34,57,54,58,45,36,41,50,54,54,46,38,46,57,61,94,46,8,65,56,44,45,50,54,48,47,51,48,44,52,47,30,46,29,49,51,44,36,54,44,17,48,44,43,37,12,44,28,26,52,19,37,90,76,57,39,57,64,55,30,44,51,42,33,51,48,41,39,49,43,23,41,20,36,42,61,26,18,57,97,43,24,64,48,33,30,43,15,44,10,28,55,42,13,56,64,48,48,57,55,51,55,52,40,53,55,18,44,54,51,45,53,31,37,72,72,62,79,32,65,90,80,52,50,66,70,82,37,55,68,65,41,57,81,76,58,72,41,73,66,55,52,52,48,42,55,41,17,64,78,40,37,26,54,37,38,8,51,22,46,14,65,73,68,72,48,68,31,64,59,44,21,49,63,37,35,48,26,48,52,46,19,53,51,22,53,62,48,20,82,82,38,66,58,34,35,25,48,11,52,32,34,34,48,52,30,31,51,52,52,17,50,50,50,41,49,50,28,62,74,62,57,30,82,82,51,67,66,57,30,35,49,40,27,65,78,34,40,33,35,40,19,46,22,47,26,51,25,52,70,66,48,67,70,78,71,65,53,63,63,42,44,55,50,47,51,56,49,68,70,96

InterPro domains:
  IPR000060 BCCT transporter family [PF02028] (36-557)
  IPR000060 BCCT transporter family [PTHR30047] (22-704)
  IPR000060 BCCT transporter family [TIGR00842] (75-556)
  IPR006461 PLAC8 motif-containing protein [PF04749] (570-690)
  IPR018093 BCCT transporter, conserved site [PS01303] (353-362)

Secondary structure (DSSP, 8-state):
---HHHHHHHHHHHHHHTT-EEEEETTEEEEE-HHHHHHHHHHHHHHHHHHHHSHHHHHHHHHHHHHHHHHHHHHHHHHHHHHHHHHHHHHHHSGGGG-BSS-TTPPPSS-HHHHHHHHHHHH--THHHHHHHHHHHHHHS--TTS--TTTTTS-HHHHHHHHHHHHHHHHSHHHHHHHHHHHHHHHHHHHTS---SSGGGGGHHHHGGGGGSHHHHHHHHHHHHHHHHHHHHHHHHHHHHHHHHHHHH-TTS---HHHHHHHHHHHHHHHHHHHHT--HHHHHHHHHHHHHHHHHHHHHHHHHS-HHHHHHHHHHHHHHHHHHHHHHHT---HHHHTT--TTS---TTHHHHTHHHHHHHHHHHHHHHHHHHHHT-TT-BHHHHHIIIIIHHHHHHHHHHHHHHHHHHHHHHHHHHTT--TT-TTTSTT-SS-BTTB--GGGS-HHHHHHHHHTTSGGGHHHHHHHHHHHHHHHHHHHHHHHHHHHHHHHTTT-SS--HHHHHHHHHHHHHHHHHHHHHHGGGHHHHHHHHHHHHHHHHHHHHHHHHHHHHHHHHHHHTSS-TT----SS-TTGGGTS--HHHHHHHHHHHH-THHHHHHHHHHHHTS-HHHHHHHHHHHHHHHHHHHHGGGT-THHHHHHHHHHHHHHHHHHHHHHHHHHHTT-S--HHHHHHHHHHHHHHHHHHHHHHHHHS----THHHHHHHHHHHH--/---HHHHHHHHHHHHHHS--EEEEETTEEEEE-HHHHHHHHHHHHHHHHHHHHSHHHHHHHHHHHHHHHHHHHHHHHHHHHHHHHHHHHHHHHSGGGG-BSS-TTPPPSS-HHHHHHHHHHHH--THHHHHHHHHHHHHHS--TTS--TTTTTS-HHHHHHHHHHHHHHHHSHHHHHHHHHHHHHHHIIIIIS---SSGGGGGHHHHGGGGGSHHHHHHHHHHHHHHHHHHHHHHHHHHHHHHHHHHHH-TTS---HHHHHHHHHHHHHHHHHHHHT--HHHHHHHHHHHHHHHHHHHHHHHHHS-HHHHHHHHHHHHHHHHHHHHHHHH---HHHHTT--TTS---TTHHHHTHHHHHHHHHHHHHHHHHHHHHT-TT-BHHHHHIIIIIHHHHHHHHHHHHHHHHHHHHHHHHHHTT--TT-TTTSTT-SS-BTTB--GGGS-HHHHHHHHHTTSGGGHHHHHHHHHHHHHHHHHHHHHHHHHHHHHHHTTT-SS--HHHHHHHHHHHHHHHHHHHHHHGGGHHHHHHHHHHHHHHHHHHHHHHHHHHHHHHHHHHHTSS-TT----SS-TTGGGTS--HHHHHHHHHHHH-THHHHHHHHHHHHTS-HHHHHHHHHHHHHHHHHHHHGGGT-THHHHHHHHHHHHHHHHHHHHHHHHHHHTT-S--HHHHHHHHHHHHHHHHHHHHHHHHH-----THHHHHHHHHHHHH-

Sequence (1428 aa):
MSDPEVEDREAREIRRKCRTVEFSIWKLRVSLNPVVTIISAIIIWGFVVFCLRWTDLAGDSLPKGKRWVTKVWTWLYIGTQDVWAVFIVALYFSKYGKLKLGKDHEKPEYSDATYFTMLFAAGIGVGLFYFGVAEPIYHYEPGSQWGNRYQGRYSDNQRAQDAINITIFHWGVHGWIVYTMIGLILGFLSHRKKMPMTMRSCFHPLLGDKIYGTLGDMIDILSVVCTILGVCTSLGLGVIQINNGLNRMNKNIEESKENQVIIIWCITAVATLSVISGVKLGIRRLSELCFSIGMFIWFVVFFYDDTWYILNIFCQSVGYYLQWLIQLGFHTDAFAQAGNAPDGKQAVDWMDGWTIFYWGWWIAWSPFVGTFIARISRGRTIQEFIMYTLTVPTIYSLMWFSVFGGAGLKMERNAAIAGINCSWPLGGATATEPYNGLYRLSCRPSTSMWFDVVESYGGLGTFMSGISLVSLVLYFVTSSDSGSLVVDSLSANGHPDPPVLQRIFWALTEGATATALLWTGGKRALDALQAASICSGLFYTVILNFIVVAMWRLLKIEMGDLSPDHPQFSFGLLDIFYYPTCRRIKDLLIAIIAPWWPMGNAAGRLYGQNRFVFMAIIAVPFYGWLICEILQVLEVGLAYIGWAILFGFFAYGTGIRSHMRDEFKILGNLAEDFFAVMLLYPLAAMQMDEHMRHAHPRRAEALVLSFSTLFNAAMSDPEVEDREAREIRRKCRTVEFSIWKLRVSLNPVVTIISAIIIWGFVVFCLRWTDLAGDSLPKGKRWVTKVWTWLYIGTQDVWAVFIVALYFSKYGKLKLGKDHEKPEYSDATYFTMLFAAGIGVGLFYFGVAEPIYHYEPGSQWGNRYQGRYSDNQRAQDAINITIFHWGVHGWIVYTMIGLILGFLSHRKKMPMTMRSCFHPLLGDKIYGTLGDMIDILSVVCTILGVCTSLGLGVIQINNGLNRMNKNIEESKENQVIIIWCITAVATLSVISGVKLGIRRLSELCFSIGMFIWFVVFFYDDTWYILNIFCQSVGYYLQWLIQLGFHTDAFAQAGNAPDGKQAVDWMDGWTIFYWGWWIAWSPFVGTFIARISRGRTIQEFIMYTLTVPTIYSLMWFSVFGGAGLKMERNAAIAGINCSWPLGGATATEPYNGLYRLSCRPSTSMWFDVVESYGGLGTFMSGISLVSLVLYFVTSSDSGSLVVDSLSANGHPDPPVLQRIFWALTEGATATALLWTGGKRALDALQAASICSGLFYTVILNFIVVAMWRLLKIEMGDLSPDHPQFSFGLLDIFYYPTCRRIKDLLIAIIAPWWPMGNAAGRLYGQNRFVFMAIIAVPFYGWLICEILQVLEVGLAYIGWAILFGFFAYGTGIRSHMRDEFKILGNLAEDFFAVMLLYPLAAMQMDEHMRHAHPRRAEALVLSFSTLFNAA

pLDDT: mean 87.69, std 12.97, range [19.28, 98.19]

Foldseek 3Di:
DPDPVVLVVVQVVLLVLQQWDWDDDPPFIFIFRCLLVVVLCCVLVVVLCCLVVVLQVLLVVLLVLLLVCLLPPLQVLLVLLVVLLVLLVVCLPDPQQFDFLADNPFAAPDDPVLLLLLLLLQQDFLCCLLCLAQQLLCQLDPPPQFQHPCPPPDDSVVSSLVSLLLQLLLQAQSLLSLLLLLLVQLSNCCRHVSHFNALLSLCCLPCPSCCSDDVVSVRLSLLLNLQLLLLLLRLLSLLQLLLVLVCLVPVVRDRFLVSSLVSLVVLLVVLLVLLVVVCPVRLSVLSNVLSVLVVVLLVCLCVLPDVVQLVVSLVVSVVVNVVCVVVSSSDSLVVLLVCDDPVNSRRNCNCSQGNLLSSLSSLSNNLLSSSSSSVNRHRGGSNVSCCSRHVVSSSVSSSSSSRNNVLSVVLLVVCVVVVNEQPDCAQHAPHSHHDLLGHNLSRYPSSCSSLSRQLSSPPCSSVSSVSSSVSNSSSSSSNLNSSLQSSRCNRSSNPNDGISVSSSVSSVSSSSSSSSLQSSCGVHSSSSSSSSSSSSSVVSSVVSVSSSVSVVSVSCCVVPVDPSPFDDQPDDLCCCVVDPDPVVVVLLVCCVVQLLVLLLLLLCLLVVHDSVVSSVQLVCLVVLLVVLVVCCVVPVVSNVVSVVSVLSNLVVQLVSLQSVCVQRVPDDDSVVSSCCCVVRVSSSSVSSNVRSVPPPRDDPVVVCVVVVVVVVVD/DPPPVVLVVVQVVLLVLQQWDWDDDPPFIFIFNCLLVVVLCCVLVVVLCCLVVVLQVLQVVLLVLLLVCLLPCLQVLLVLLVVLLVLLVCCLPDPLLFDFLADNPFAAPDDPVLLLLLLLLQQDFPCCLLCLAQQLLCQLDPPPAAQRPCPPVDDSVVSSLVSLLLQLLLQAQSLLSLLLLLLVQLSNCCRHVSHFNALLSLCCLPQPSCCSDDVVSVRLNLLLNLQLLLLLLRLLSLLQLLLVLVCLVPVVRDRFLVSSLVSLVVLLVVLLVLLVVVCPVRLSVLSNVLSVLVVVLLVCLCVLPDVVQLVVSLVVSVVVNVVCVVVSSSDSLVVLLVCDDPVNRHRNCPCSQGNLLSSLSSLSNNLLSNSSSSVNRHRGGSNVSCCSSHVVSSSVSSSSSSRSNVLSVVLLVVCVVVVNEQPDCAQHAPHSHHDLLGHNLSRYPSSCSSLSRQLSSPPCSSVSSVSSSVSNSSSSSSNLNSSLQSSRCNRSSNPNDGISVSSSVSSVSSSSSSSSLQSSCGVHSSSSSSSSSSSSSVVSSVVSVSSSVSSVSVSCCVVPVDPSPFDDQPDDLCCCVVDPDPVVVVLLVCCVVQLLVLLLLLLCLLVVHDSVVSSVQLVCLQVQLVVLVVCCVVPVCSNVVSVVSVLSNLVVQLVSVVSVCVLRVPDDDSVVSSCCCVVRVSSSSVSSNVRSVPPPPPDPVVVVVVVVVVVVVD